Protein AF-0000000066366195 (afdb_homodimer)

Structure (mmCIF, N/CA/C/O backbone):
data_AF-0000000066366195-model_v1
#
loop_
_entity.id
_entity.type
_entity.pdbx_description
1 polymer 'Chloride channel protein 2c isoform X1'
#
loop_
_atom_site.group_PDB
_atom_site.id
_atom_site.type_symbol
_atom_site.label_atom_id
_atom_site.label_alt_id
_atom_site.label_comp_id
_atom_site.label_asym_id
_atom_site.label_entity_id
_atom_site.label_seq_id
_atom_site.pdbx_PDB_ins_code
_atom_site.Cartn_x
_atom_site.Cartn_y
_atom_site.Cartn_z
_atom_site.occupancy
_atom_site.B_iso_or_equiv
_atom_site.auth_seq_id
_atom_site.auth_comp_id
_atom_site.auth_asym_id
_atom_site.auth_atom_id
_atom_site.pdbx_PDB_model_num
ATOM 1 N N . MET A 1 1 ? -2.529 2.123 -19.578 1 79.44 1 MET A N 1
ATOM 2 C CA . MET A 1 1 ? -3.822 1.673 -20.094 1 79.44 1 MET A CA 1
ATOM 3 C C . MET A 1 1 ? -3.643 0.601 -21.156 1 79.44 1 MET A C 1
ATOM 5 O O . MET A 1 1 ? -4.281 -0.451 -21.109 1 79.44 1 MET A O 1
ATOM 9 N N . ILE A 1 2 ? -2.674 0.784 -21.953 1 84.19 2 ILE A N 1
ATOM 10 C CA . ILE A 1 2 ? -2.443 -0.18 -23.016 1 84.19 2 ILE A CA 1
ATOM 11 C C . ILE A 1 2 ? -1.951 -1.5 -22.422 1 84.19 2 ILE A C 1
ATOM 13 O O . ILE A 1 2 ? -2.4 -2.574 -22.828 1 84.19 2 ILE A O 1
ATOM 17 N N . LEU A 1 3 ? -1.118 -1.357 -21.422 1 89.5 3 LEU A N 1
ATOM 18 C CA . LEU A 1 3 ? -0.617 -2.559 -20.766 1 89.5 3 LEU A CA 1
ATOM 19 C C . LEU A 1 3 ? -1.754 -3.336 -20.125 1 89.5 3 LEU A C 1
ATOM 21 O O . LEU A 1 3 ? -1.803 -4.566 -20.203 1 89.5 3 LEU A O 1
ATOM 25 N N . GLY A 1 4 ? -2.688 -2.594 -19.5 1 87.88 4 GLY A N 1
ATOM 26 C CA . GLY A 1 4 ? -3.84 -3.236 -18.891 1 87.88 4 GLY A CA 1
ATOM 27 C C . GLY A 1 4 ? -4.73 -3.943 -19.891 1 87.88 4 GLY A C 1
ATOM 28 O O . GLY A 1 4 ? -5.238 -5.031 -19.625 1 87.88 4 GLY A O 1
ATOM 29 N N . PHE A 1 5 ? -4.844 -3.393 -21.016 1 87.69 5 PHE A N 1
ATOM 30 C CA . PHE A 1 5 ? -5.664 -3.99 -22.062 1 87.69 5 PHE A CA 1
ATOM 31 C C . PHE A 1 5 ? -5.012 -5.258 -22.609 1 87.69 5 PHE A C 1
ATOM 33 O O . PHE A 1 5 ? -5.68 -6.277 -22.781 1 87.69 5 PHE A O 1
ATOM 40 N N . ILE A 1 6 ? -3.787 -5.215 -22.812 1 92 6 ILE A N 1
ATOM 41 C CA . ILE A 1 6 ? -3.061 -6.348 -23.375 1 92 6 ILE A CA 1
ATOM 42 C C . ILE A 1 6 ? -3.084 -7.516 -22.406 1 92 6 ILE A C 1
ATOM 44 O O . ILE A 1 6 ? -3.426 -8.641 -22.781 1 92 6 ILE A O 1
ATOM 48 N N . LEU A 1 7 ? -2.789 -7.219 -21.188 1 93.31 7 LEU A N 1
ATOM 49 C CA . LEU A 1 7 ? -2.703 -8.289 -20.203 1 93.31 7 LEU A CA 1
ATOM 50 C C . LEU A 1 7 ? -4.09 -8.836 -19.875 1 93.31 7 LEU A C 1
ATOM 52 O O . LEU A 1 7 ? -4.246 -10.039 -19.641 1 93.31 7 LEU A O 1
ATOM 56 N N . GLY A 1 8 ? -5.09 -7.895 -19.875 1 89.44 8 GLY A N 1
ATOM 57 C CA . GLY A 1 8 ? -6.453 -8.367 -19.688 1 89.44 8 GLY A CA 1
ATOM 58 C C . GLY A 1 8 ? -6.918 -9.305 -20.781 1 89.44 8 GLY A C 1
ATOM 59 O O . GLY A 1 8 ? -7.566 -10.32 -20.5 1 89.44 8 GLY A O 1
ATOM 60 N N . THR A 1 9 ? -6.5 -9.094 -21.969 1 90.88 9 THR A N 1
ATOM 61 C CA . THR A 1 9 ? -6.883 -9.922 -23.109 1 90.88 9 THR A CA 1
ATOM 62 C C . THR A 1 9 ? -6.121 -11.25 -23.094 1 90.88 9 THR A C 1
ATOM 64 O O . THR A 1 9 ? -6.695 -12.305 -23.359 1 90.88 9 THR A O 1
ATOM 67 N N . ILE A 1 10 ? -4.867 -11.18 -22.75 1 93.25 10 ILE A N 1
ATOM 68 C CA . ILE A 1 10 ? -4.066 -12.398 -22.688 1 93.25 10 ILE A CA 1
ATOM 69 C C . ILE A 1 10 ? -4.605 -13.32 -21.594 1 93.25 10 ILE A C 1
ATOM 71 O O . ILE A 1 10 ? -4.738 -14.531 -21.797 1 93.25 10 ILE A O 1
ATOM 75 N N . SER A 1 11 ? -4.848 -12.695 -20.484 1 92 11 SER A N 1
ATOM 76 C CA . SER A 1 11 ? -5.371 -13.492 -19.391 1 92 11 SER A CA 1
ATOM 77 C C . SER A 1 11 ? -6.707 -14.125 -19.75 1 92 11 SER A C 1
ATOM 79 O O . SER A 1 11 ? -6.949 -15.297 -19.438 1 92 11 SER A O 1
ATOM 81 N N . PHE A 1 12 ? -7.574 -13.438 -20.422 1 89.38 12 PHE A N 1
ATOM 82 C CA . PHE A 1 12 ? -8.891 -13.938 -20.797 1 89.38 12 PHE A CA 1
ATOM 83 C C . PHE A 1 12 ? -8.766 -15.055 -21.828 1 89.38 12 PHE A C 1
ATOM 85 O O . PHE A 1 12 ? -9.445 -16.078 -21.734 1 89.38 12 PHE A O 1
ATOM 92 N N . LEU A 1 13 ? -7.914 -14.867 -22.797 1 90.75 13 LEU A N 1
ATOM 93 C CA . LEU A 1 13 ? -7.707 -15.883 -23.812 1 90.75 13 LEU A CA 1
ATOM 94 C C . LEU A 1 13 ? -7.141 -17.156 -23.203 1 90.75 13 LEU A C 1
ATOM 96 O O . LEU A 1 13 ? -7.527 -18.266 -23.594 1 90.75 13 LEU A O 1
ATOM 100 N N . MET A 1 14 ? -6.219 -17 -22.328 1 93.25 14 MET A N 1
ATOM 101 C CA . MET A 1 14 ? -5.66 -18.172 -21.656 1 93.25 14 MET A CA 1
ATOM 102 C C . MET A 1 14 ? -6.738 -18.922 -20.891 1 93.25 14 MET A C 1
ATOM 104 O O . MET A 1 14 ? -6.781 -20.156 -20.906 1 93.25 14 MET A O 1
ATOM 108 N N . ASP A 1 15 ? -7.625 -18.203 -20.234 1 89.62 15 ASP A N 1
ATOM 109 C CA . ASP A 1 15 ? -8.695 -18.828 -19.469 1 89.62 15 ASP A CA 1
ATOM 110 C C . ASP A 1 15 ? -9.648 -19.594 -20.375 1 89.62 15 ASP A C 1
ATOM 112 O O . ASP A 1 15 ? -10.156 -20.656 -20 1 89.62 15 ASP A O 1
ATOM 116 N N . ILE A 1 16 ? -9.914 -19.109 -21.547 1 89.56 16 ILE A N 1
ATOM 117 C CA . ILE A 1 16 ? -10.781 -19.781 -22.5 1 89.56 16 ILE A CA 1
ATOM 118 C C . ILE A 1 16 ? -10.148 -21.109 -22.938 1 89.56 16 ILE A C 1
ATOM 120 O O . ILE A 1 16 ? -10.82 -22.141 -22.984 1 89.56 16 ILE A O 1
ATOM 124 N N . PHE A 1 17 ? -8.906 -21.062 -23.188 1 93.44 17 PHE A N 1
ATOM 125 C CA . PHE A 1 17 ? -8.227 -22.266 -23.641 1 93.44 17 PHE A CA 1
ATOM 126 C C . PHE A 1 17 ? -8.133 -23.281 -22.516 1 93.44 17 PHE A C 1
ATOM 128 O O . PHE A 1 17 ? -8.25 -24.484 -22.734 1 93.44 17 PHE A O 1
ATOM 135 N N . VAL A 1 18 ? -7.867 -22.812 -21.344 1 93.62 18 VAL A N 1
ATOM 136 C CA . VAL A 1 18 ? -7.801 -23.719 -20.203 1 93.62 18 VAL A CA 1
ATOM 137 C C . VAL A 1 18 ? -9.156 -24.375 -19.984 1 93.62 18 VAL A C 1
ATOM 139 O O . VAL A 1 18 ? -9.227 -25.578 -19.734 1 93.62 18 VAL A O 1
ATOM 142 N N . ASP A 1 19 ? -10.227 -23.609 -20.125 1 89.88 19 ASP A N 1
ATOM 143 C CA . ASP A 1 19 ? -11.57 -24.172 -19.984 1 89.88 19 ASP A CA 1
ATOM 144 C C . ASP A 1 19 ? -11.867 -25.188 -21.078 1 89.88 19 ASP A C 1
ATOM 146 O O . ASP A 1 19 ? -12.5 -26.219 -20.828 1 89.88 19 ASP A O 1
ATOM 150 N N . LEU A 1 20 ? -11.406 -24.922 -22.25 1 93.19 20 LEU A N 1
ATOM 151 C CA . LEU A 1 20 ? -11.594 -25.844 -23.359 1 93.19 20 LEU A CA 1
ATOM 152 C C . LEU A 1 20 ? -10.836 -27.141 -23.109 1 93.19 20 LEU A C 1
ATOM 154 O O . LEU A 1 20 ? -11.344 -28.234 -23.406 1 93.19 20 LEU A O 1
ATOM 158 N N . PHE A 1 21 ? -9.641 -27.016 -22.578 1 94.81 21 PHE A N 1
ATOM 159 C CA . PHE A 1 21 ? -8.836 -28.188 -22.281 1 94.81 21 PHE A CA 1
ATOM 160 C C . PHE A 1 21 ? -9.469 -29.016 -21.172 1 94.81 21 PHE A C 1
ATOM 162 O O . PHE A 1 21 ? -9.484 -30.234 -21.219 1 94.81 21 PHE A O 1
ATOM 169 N N . THR A 1 22 ? -9.938 -28.312 -20.172 1 92.25 22 THR A N 1
ATOM 170 C CA . THR A 1 22 ? -10.555 -29.016 -19.047 1 92.25 22 THR A CA 1
ATOM 171 C C . THR A 1 22 ? -11.859 -29.688 -19.484 1 92.25 22 THR A C 1
ATOM 173 O O . THR A 1 22 ? -12.164 -30.797 -19.062 1 92.25 22 THR A O 1
ATOM 176 N N . ASP A 1 23 ? -12.609 -29.031 -20.312 1 92.62 23 ASP A N 1
ATOM 177 C CA . ASP A 1 23 ? -13.852 -29.594 -20.828 1 92.62 23 ASP A CA 1
ATOM 178 C C . ASP A 1 23 ? -13.57 -30.797 -21.734 1 92.62 23 ASP A C 1
ATOM 180 O O . ASP A 1 23 ? -14.32 -31.766 -21.734 1 92.62 23 ASP A O 1
ATOM 184 N N . ALA A 1 24 ? -12.562 -30.656 -22.5 1 94.12 24 ALA A N 1
ATOM 185 C CA . ALA A 1 24 ? -12.18 -31.781 -23.359 1 94.12 24 ALA A CA 1
ATOM 186 C C . ALA A 1 24 ? -11.766 -33 -22.531 1 94.12 24 ALA A C 1
ATOM 188 O O . ALA A 1 24 ? -12.094 -34.125 -22.875 1 94.12 24 ALA A O 1
ATOM 189 N N . HIS A 1 25 ? -11.039 -32.719 -21.5 1 93.81 25 HIS A N 1
ATOM 190 C CA . HIS A 1 25 ? -10.641 -33.812 -20.594 1 93.81 25 HIS A CA 1
ATOM 191 C C . HIS A 1 25 ? -11.859 -34.531 -20.031 1 93.81 25 HIS A C 1
ATOM 193 O O . HIS A 1 25 ? -11.898 -35.781 -20.016 1 93.81 25 HIS A O 1
ATOM 199 N N . ARG A 1 26 ? -12.867 -33.781 -19.594 1 91.31 26 ARG A N 1
ATOM 200 C CA . ARG A 1 26 ? -14.078 -34.344 -19.016 1 91.31 26 ARG A CA 1
ATOM 201 C C . ARG A 1 26 ? -14.922 -35.031 -20.078 1 91.31 26 ARG A C 1
ATOM 203 O O . ARG A 1 26 ? -15.508 -36.094 -19.812 1 91.31 26 ARG A O 1
ATOM 210 N N . TRP A 1 27 ? -14.906 -34.5 -21.25 1 92.5 27 TRP A N 1
ATOM 211 C CA . TRP A 1 27 ? -15.664 -35.094 -22.344 1 92.5 27 TRP A CA 1
ATOM 212 C C . TRP A 1 27 ? -15.102 -36.469 -22.703 1 92.5 27 TRP A C 1
ATOM 214 O O . TRP A 1 27 ? -15.852 -37.406 -22.875 1 92.5 27 TRP A O 1
ATOM 224 N N . ILE A 1 28 ? -13.797 -36.562 -22.812 1 93.12 28 ILE A N 1
ATOM 225 C CA . ILE A 1 28 ? -13.156 -37.844 -23.172 1 93.12 28 ILE A CA 1
ATOM 226 C C . ILE A 1 28 ? -13.336 -38.844 -22.031 1 93.12 28 ILE A C 1
ATOM 228 O O . ILE A 1 28 ? -13.586 -40.031 -22.266 1 93.12 28 ILE A O 1
ATOM 232 N N . TYR A 1 29 ? -13.219 -38.312 -20.797 1 91.44 29 TYR A N 1
ATOM 233 C CA . TYR A 1 29 ? -13.359 -39.156 -19.625 1 91.44 29 TYR A CA 1
ATOM 234 C C . TYR A 1 29 ? -14.75 -39.781 -19.547 1 91.44 29 TYR A C 1
ATOM 236 O O . TYR A 1 29 ? -14.898 -40.969 -19.266 1 91.44 29 TYR A O 1
ATOM 244 N N . TYR A 1 30 ? -15.805 -39 -19.75 1 90.44 30 TYR A N 1
ATOM 245 C CA . TYR A 1 30 ? -17.172 -39.469 -19.625 1 90.44 30 TYR A CA 1
ATOM 246 C C . TYR A 1 30 ? -17.578 -40.312 -20.844 1 90.44 30 TYR A C 1
ATOM 248 O O . TYR A 1 30 ? -18.438 -41.188 -20.734 1 90.44 30 TYR A O 1
ATOM 256 N N . SER A 1 31 ? -16.922 -40.062 -22 1 91.38 31 SER A N 1
ATOM 257 C CA . SER A 1 31 ? -17.234 -40.812 -23.203 1 91.38 31 SER A CA 1
ATOM 258 C C . SER A 1 31 ? -16.781 -42.25 -23.078 1 91.38 31 SER A C 1
ATOM 260 O O . SER A 1 31 ? -17.328 -43.156 -23.734 1 91.38 31 SER A O 1
ATOM 262 N N . VAL A 1 32 ? -15.773 -42.438 -22.25 1 90 32 VAL A N 1
ATOM 263 C CA . VAL A 1 32 ? -15.227 -43.812 -22.125 1 90 32 VAL A CA 1
ATOM 264 C C . VAL A 1 32 ? -15.727 -44.438 -20.812 1 90 32 VAL A C 1
ATOM 266 O O . VAL A 1 32 ? -15.336 -45.562 -20.484 1 90 32 VAL A O 1
ATOM 269 N N . ALA A 1 33 ? -16.547 -43.75 -20.125 1 83.62 33 ALA A N 1
ATOM 270 C CA . ALA A 1 33 ? -17.016 -44.219 -18.828 1 83.62 33 ALA A CA 1
ATOM 271 C C . ALA A 1 33 ? -17.766 -45.531 -18.953 1 83.62 33 ALA A C 1
ATOM 273 O O . ALA A 1 33 ? -17.766 -46.344 -18.031 1 83.62 33 ALA A O 1
ATOM 274 N N . ASP A 1 34 ? -18.422 -45.812 -20.094 1 83.44 34 ASP A N 1
ATOM 275 C CA . ASP A 1 34 ? -19.266 -46.969 -20.281 1 83.44 34 ASP A CA 1
ATOM 276 C C . ASP A 1 34 ? -18.422 -48.219 -20.578 1 83.44 34 ASP A C 1
ATOM 278 O O . ASP A 1 34 ? -18.891 -49.344 -20.453 1 83.44 34 ASP A O 1
ATOM 282 N N . TYR A 1 35 ? -17.266 -48.062 -20.891 1 84.88 35 TYR A N 1
ATOM 283 C CA . TYR A 1 35 ? -16.469 -49.219 -21.266 1 84.88 35 TYR A CA 1
ATOM 284 C C . TYR A 1 35 ? -15.906 -49.906 -20.031 1 84.88 35 TYR A C 1
ATOM 286 O O . TYR A 1 35 ? -16.5 -50.875 -19.531 1 84.88 35 TYR A O 1
ATOM 294 N N . HIS A 1 36 ? -14.672 -49.625 -19.562 1 87.81 36 HIS A N 1
ATOM 295 C CA . HIS A 1 36 ? -14.008 -50.219 -18.406 1 87.81 36 HIS A CA 1
ATOM 296 C C . HIS A 1 36 ? -13.289 -49.156 -17.578 1 87.81 36 HIS A C 1
ATOM 298 O O . HIS A 1 36 ? -12.852 -48.156 -18.125 1 87.81 36 HIS A O 1
ATOM 304 N N . VAL A 1 37 ? -13.203 -49.375 -16.328 1 89.88 37 VAL A N 1
ATOM 305 C CA . VAL A 1 37 ? -12.594 -48.469 -15.352 1 89.88 37 VAL A CA 1
ATOM 306 C C . VAL A 1 37 ? -11.109 -48.312 -15.672 1 89.88 37 VAL A C 1
ATOM 308 O O . VAL A 1 37 ? -10.547 -47.219 -15.461 1 89.88 37 VAL A O 1
ATOM 311 N N . VAL A 1 38 ? -10.5 -49.281 -16.25 1 91.81 38 VAL A N 1
ATOM 312 C CA . VAL A 1 38 ? -9.078 -49.25 -16.562 1 91.81 38 VAL A CA 1
ATOM 313 C C . VAL A 1 38 ? -8.836 -48.281 -17.719 1 91.81 38 VAL A C 1
ATOM 315 O O . VAL A 1 38 ? -7.84 -47.562 -17.734 1 91.81 38 VAL A O 1
ATOM 318 N N . VAL A 1 39 ? -9.734 -48.281 -18.719 1 92.56 39 VAL A N 1
ATOM 319 C CA . VAL A 1 39 ? -9.609 -47.375 -19.844 1 92.56 39 VAL A CA 1
ATOM 320 C C . VAL A 1 39 ? -9.82 -45.938 -19.359 1 92.56 39 VAL A C 1
ATOM 322 O O . VAL A 1 39 ? -9.156 -45 -19.844 1 92.56 39 VAL A O 1
ATOM 325 N N . GLN A 1 40 ? -10.719 -45.875 -18.422 1 93.06 40 GLN A N 1
ATOM 326 C CA . GLN A 1 40 ? -10.961 -44.562 -17.828 1 93.06 40 GLN A CA 1
ATOM 327 C C . GLN A 1 40 ? -9.719 -44.062 -17.109 1 93.06 40 GLN A C 1
ATOM 329 O O . GLN A 1 40 ? -9.406 -42.875 -17.156 1 93.06 40 GLN A O 1
ATOM 334 N N . TYR A 1 41 ? -9.086 -44.906 -16.469 1 94.56 41 TYR A N 1
ATOM 335 C CA . TYR A 1 41 ? -7.859 -44.594 -15.758 1 94.56 41 TYR A CA 1
ATOM 336 C C . TYR A 1 41 ? -6.758 -44.156 -16.719 1 94.56 41 TYR A C 1
ATOM 338 O O . TYR A 1 41 ? -6.074 -43.156 -16.516 1 94.56 41 TYR A O 1
ATOM 346 N N . LEU A 1 42 ? -6.633 -44.875 -17.828 1 94.56 42 LEU A N 1
ATOM 347 C CA . LEU A 1 42 ? -5.59 -44.594 -18.797 1 94.56 42 LEU A CA 1
ATOM 348 C C . LEU A 1 42 ? -5.828 -43.25 -19.484 1 94.56 42 LEU A C 1
ATOM 350 O O . LEU A 1 42 ? -4.875 -42.5 -19.766 1 94.56 42 LEU A O 1
ATOM 354 N N . VAL A 1 43 ? -7.043 -42.938 -19.734 1 94.25 43 VAL A N 1
ATOM 355 C CA . VAL A 1 43 ? -7.367 -41.688 -20.375 1 94.25 43 VAL A CA 1
ATOM 356 C C . VAL A 1 43 ? -7.098 -40.531 -19.406 1 94.25 43 VAL A C 1
ATOM 358 O O . VAL A 1 43 ? -6.543 -39.5 -19.797 1 94.25 43 VAL A O 1
ATOM 361 N N . TRP A 1 44 ? -7.512 -40.75 -18.141 1 94.5 44 TRP A N 1
ATOM 362 C CA . TRP A 1 44 ? -7.32 -39.719 -17.109 1 94.5 44 TRP A CA 1
ATOM 363 C C . TRP A 1 44 ? -5.84 -39.406 -16.938 1 94.5 44 TRP A C 1
ATOM 365 O O . TRP A 1 44 ? -5.457 -38.219 -16.906 1 94.5 44 TRP A O 1
ATOM 375 N N . VAL A 1 45 ? -4.996 -40.344 -16.938 1 96 45 VAL A N 1
ATOM 376 C CA . VAL A 1 45 ? -3.574 -40.188 -16.641 1 96 45 VAL A CA 1
ATOM 377 C C . VAL A 1 45 ? -2.826 -39.75 -17.906 1 96 45 VAL A C 1
ATOM 379 O O . VAL A 1 45 ? -1.953 -38.875 -17.859 1 96 45 VAL A O 1
ATOM 382 N N . SER A 1 46 ? -3.201 -40.344 -19.031 1 96.06 46 SER A N 1
ATOM 383 C CA . SER A 1 46 ? -2.49 -40.031 -20.266 1 96.06 46 SER A CA 1
ATOM 384 C C . SER A 1 46 ? -2.738 -38.594 -20.719 1 96.06 46 SER A C 1
ATOM 386 O O . SER A 1 46 ? -1.841 -37.938 -21.25 1 96.06 46 SER A O 1
ATOM 388 N N . TYR A 1 47 ? -3.934 -38.156 -20.562 1 95.94 47 TYR A N 1
ATOM 389 C CA . TYR A 1 47 ? -4.266 -36.781 -20.953 1 95.94 47 TYR A CA 1
ATOM 390 C C . TYR A 1 47 ? -3.391 -35.781 -20.219 1 95.94 47 TYR A C 1
ATOM 392 O O . TYR A 1 47 ? -2.785 -34.906 -20.828 1 95.94 47 TYR A O 1
ATOM 400 N N . SER A 1 48 ? -3.328 -35.875 -18.906 1 95.56 48 SER A N 1
ATOM 401 C CA . SER A 1 48 ? -2.523 -34.969 -18.078 1 95.56 48 SER A CA 1
ATOM 402 C C . SER A 1 48 ? -1.039 -35.094 -18.406 1 95.56 48 SER A C 1
ATOM 404 O O . SER A 1 48 ? -0.314 -34.125 -18.453 1 95.56 48 SER A O 1
ATOM 406 N N . MET A 1 49 ? -0.625 -36.344 -18.672 1 96.06 49 MET A N 1
ATOM 407 C CA . MET A 1 49 ? 0.782 -36.594 -18.953 1 96.06 49 MET A CA 1
ATOM 408 C C . MET A 1 49 ? 1.192 -35.969 -20.281 1 96.06 49 MET A C 1
ATOM 410 O O . MET A 1 49 ? 2.264 -35.375 -20.375 1 96.06 49 MET A O 1
ATOM 414 N N . ILE A 1 50 ? 0.371 -36.031 -21.297 1 96.19 50 ILE A N 1
ATOM 415 C CA . ILE A 1 50 ? 0.681 -35.5 -22.625 1 96.19 50 ILE A CA 1
ATOM 416 C C . ILE A 1 50 ? 0.773 -34 -22.562 1 96.19 50 ILE A C 1
ATOM 418 O O . ILE A 1 50 ? 1.708 -33.406 -23.094 1 96.19 50 ILE A O 1
ATOM 422 N N . LEU A 1 51 ? -0.163 -33.406 -21.906 1 96.62 51 LEU A N 1
ATOM 423 C CA . LEU A 1 51 ? -0.157 -31.938 -21.797 1 96.62 51 LEU A CA 1
ATOM 424 C C . LEU A 1 51 ? 1.043 -31.469 -20.984 1 96.62 51 LEU A C 1
ATOM 426 O O . LEU A 1 51 ? 1.663 -30.453 -21.344 1 96.62 51 LEU A O 1
ATOM 430 N N . MET A 1 52 ? 1.4 -32.156 -19.953 1 95.5 52 MET A N 1
ATOM 431 C CA . MET A 1 52 ? 2.523 -31.766 -19.094 1 95.5 52 MET A CA 1
ATOM 432 C C . MET A 1 52 ? 3.848 -31.938 -19.844 1 95.5 52 MET A C 1
ATOM 434 O O . MET A 1 52 ? 4.746 -31.109 -19.719 1 95.5 52 MET A O 1
ATOM 438 N N . CYS A 1 53 ? 3.979 -33 -20.578 1 93.81 53 CYS A N 1
ATOM 439 C CA . CYS A 1 53 ? 5.195 -33.25 -21.344 1 93.81 53 CYS A CA 1
ATOM 440 C C . CYS A 1 53 ? 5.34 -32.188 -22.453 1 93.81 53 CYS A C 1
ATOM 442 O O . CYS A 1 53 ? 6.449 -31.75 -22.75 1 93.81 53 CYS A O 1
ATOM 444 N N . PHE A 1 54 ? 4.262 -31.891 -23.031 1 95.62 54 PHE A N 1
ATOM 445 C CA . PHE A 1 54 ? 4.297 -30.844 -24.047 1 95.62 54 PHE A CA 1
ATOM 446 C C . PHE A 1 54 ? 4.727 -29.516 -23.438 1 95.62 54 PHE A C 1
ATOM 448 O O . PHE A 1 54 ? 5.551 -28.797 -24.016 1 95.62 54 PHE A O 1
ATOM 455 N N . ALA A 1 55 ? 4.133 -29.172 -22.328 1 95.88 55 ALA A N 1
ATOM 456 C CA . ALA A 1 55 ? 4.461 -27.906 -21.672 1 95.88 55 ALA A CA 1
ATOM 457 C C . ALA A 1 55 ? 5.934 -27.859 -21.266 1 95.88 55 ALA A C 1
ATOM 459 O O . ALA A 1 55 ? 6.613 -26.859 -21.5 1 95.88 55 ALA A O 1
ATOM 460 N N . ALA A 1 56 ? 6.422 -28.922 -20.672 1 94 56 ALA A N 1
ATOM 461 C CA . ALA A 1 56 ? 7.82 -29 -20.25 1 94 56 ALA A CA 1
ATOM 462 C C . ALA A 1 56 ? 8.75 -28.922 -21.469 1 94 56 ALA A C 1
ATOM 464 O O . ALA A 1 56 ? 9.773 -28.234 -21.422 1 94 56 ALA A O 1
ATOM 465 N N . GLY A 1 57 ? 8.422 -29.641 -22.5 1 91.56 57 GLY A N 1
ATOM 466 C CA . GLY A 1 57 ? 9.227 -29.625 -23.719 1 91.56 57 GLY A CA 1
ATOM 467 C C . GLY A 1 57 ? 9.242 -28.266 -24.406 1 91.56 57 GLY A C 1
ATOM 468 O O . GLY A 1 57 ? 10.305 -27.797 -24.812 1 91.56 57 GLY A O 1
ATOM 469 N N . PHE A 1 58 ? 8.117 -27.672 -24.484 1 94.44 58 PHE A N 1
ATOM 470 C CA . PHE A 1 58 ? 8.016 -26.375 -25.156 1 94.44 58 PHE A CA 1
ATOM 471 C C . PHE A 1 58 ? 8.789 -25.312 -24.391 1 94.44 58 PHE A C 1
ATOM 473 O O . PHE A 1 58 ? 9.477 -24.484 -25 1 94.44 58 PHE A O 1
ATOM 480 N N . ALA A 1 59 ? 8.633 -25.25 -23.094 1 93.44 59 ALA A N 1
ATOM 481 C CA . ALA A 1 59 ? 9.305 -24.266 -22.266 1 93.44 59 ALA A CA 1
ATOM 482 C C . ALA A 1 59 ? 10.82 -24.422 -22.328 1 93.44 59 ALA A C 1
ATOM 484 O O . ALA A 1 59 ? 11.555 -23.438 -22.422 1 93.44 59 ALA A O 1
ATOM 485 N N . ASN A 1 60 ? 11.297 -25.656 -22.344 1 88.75 60 ASN A N 1
ATOM 486 C CA . ASN A 1 60 ? 12.742 -25.891 -22.297 1 88.75 60 ASN A CA 1
ATOM 487 C C . ASN A 1 60 ? 13.375 -25.766 -23.688 1 88.75 60 ASN A C 1
ATOM 489 O O . ASN A 1 60 ? 14.562 -25.453 -23.797 1 88.75 60 ASN A O 1
ATOM 493 N N . ILE A 1 61 ? 12.617 -25.938 -24.75 1 89.06 61 ILE A N 1
ATOM 494 C CA . ILE A 1 61 ? 13.156 -25.875 -26.109 1 89.06 61 ILE A CA 1
ATOM 495 C C . ILE A 1 61 ? 13.117 -24.422 -26.609 1 89.06 61 ILE A C 1
ATOM 497 O O . ILE A 1 61 ? 14.086 -23.953 -27.203 1 89.06 61 ILE A O 1
ATOM 501 N N . VAL A 1 62 ? 12.039 -23.781 -26.359 1 91.56 62 VAL A N 1
ATOM 502 C CA . VAL A 1 62 ? 11.875 -22.438 -26.906 1 91.56 62 VAL A CA 1
ATOM 503 C C . VAL A 1 62 ? 12.641 -21.422 -26.062 1 91.56 62 VAL A C 1
ATOM 505 O O . VAL A 1 62 ? 13.414 -20.625 -26.578 1 91.56 62 VAL A O 1
ATOM 508 N N . SER A 1 63 ? 12.32 -21.391 -24.703 1 92.12 63 SER A N 1
ATOM 509 C CA . SER A 1 63 ? 13.023 -20.5 -23.797 1 92.12 63 SER A CA 1
ATOM 510 C C . SER A 1 63 ? 13.023 -21.062 -22.375 1 92.12 63 SER A C 1
ATOM 512 O O . SER A 1 63 ? 12.039 -20.922 -21.641 1 92.12 63 SER A O 1
ATOM 514 N N . PRO A 1 64 ? 14.117 -21.547 -21.969 1 89.19 64 PRO A N 1
ATOM 515 C CA . PRO A 1 64 ? 14.195 -22.125 -20.625 1 89.19 64 PRO A CA 1
ATOM 516 C C . PRO A 1 64 ? 14 -21.078 -19.531 1 89.19 64 PRO A C 1
ATOM 518 O O . PRO A 1 64 ? 13.711 -21.422 -18.375 1 89.19 64 PRO A O 1
ATOM 521 N N . GLN A 1 65 ? 14.016 -19.797 -19.906 1 89.62 65 GLN A N 1
ATOM 522 C CA . GLN A 1 65 ? 13.812 -18.719 -18.938 1 89.62 65 GLN A CA 1
ATOM 523 C C . GLN A 1 65 ? 12.352 -18.609 -18.531 1 89.62 65 GLN A C 1
ATOM 525 O O . GLN A 1 65 ? 12.016 -17.922 -17.562 1 89.62 65 GLN A O 1
ATOM 530 N N . ALA A 1 66 ? 11.555 -19.328 -19.234 1 92.94 66 ALA A N 1
ATOM 531 C CA . ALA A 1 66 ? 10.125 -19.297 -18.953 1 92.94 66 ALA A CA 1
ATOM 532 C C . ALA A 1 66 ? 9.773 -20.219 -17.797 1 92.94 66 ALA A C 1
ATOM 534 O O . ALA A 1 66 ? 8.672 -20.141 -17.234 1 92.94 66 ALA A O 1
ATOM 535 N N . VAL A 1 67 ? 10.766 -21.047 -17.406 1 91.94 67 VAL A N 1
ATOM 536 C CA . VAL A 1 67 ? 10.516 -22.031 -16.359 1 91.94 67 VAL A CA 1
ATOM 537 C C . VAL A 1 67 ? 10.398 -21.344 -15 1 91.94 67 VAL A C 1
ATOM 539 O O . VAL A 1 67 ? 11.156 -20.422 -14.703 1 91.94 67 VAL A O 1
ATOM 542 N N . GLY A 1 68 ? 9.422 -21.719 -14.18 1 91.56 68 GLY A N 1
ATOM 543 C CA . GLY A 1 68 ? 9.227 -21.156 -12.852 1 91.56 68 GLY A CA 1
ATOM 544 C C . GLY A 1 68 ? 8.203 -20.047 -12.82 1 91.56 68 GLY A C 1
ATOM 545 O O . GLY A 1 68 ? 7.547 -19.766 -13.828 1 91.56 68 GLY A O 1
ATOM 546 N N . SER A 1 69 ? 8.039 -19.438 -11.711 1 92.56 69 SER A N 1
ATOM 547 C CA . SER A 1 69 ? 7.062 -18.375 -11.531 1 92.56 69 SER A CA 1
ATOM 548 C C . SER A 1 69 ? 7.523 -17.078 -12.195 1 92.56 69 SER A C 1
ATOM 550 O O . SER A 1 69 ? 6.719 -16.359 -12.789 1 92.56 69 SER A O 1
ATOM 552 N N . GLY A 1 70 ? 8.781 -16.766 -12.188 1 91.25 70 GLY A N 1
ATOM 553 C CA . GLY A 1 70 ? 9.32 -15.531 -12.75 1 91.25 70 GLY A CA 1
ATOM 554 C C . GLY A 1 70 ? 9.391 -14.398 -11.75 1 91.25 70 GLY A C 1
ATOM 555 O O . GLY A 1 70 ? 10.055 -13.383 -11.992 1 91.25 70 GLY A O 1
ATOM 556 N N . ILE A 1 71 ? 8.719 -14.539 -10.523 1 91.69 71 ILE A N 1
ATOM 557 C CA . ILE A 1 71 ? 8.68 -13.477 -9.523 1 91.69 71 ILE A CA 1
ATOM 558 C C . ILE A 1 71 ? 10.07 -13.281 -8.922 1 91.69 71 ILE A C 1
ATOM 560 O O . ILE A 1 71 ? 10.555 -12.156 -8.812 1 91.69 71 ILE A O 1
ATOM 564 N N . PRO A 1 72 ? 10.781 -14.406 -8.578 1 89.75 72 PRO A N 1
ATOM 565 C CA . PRO A 1 72 ? 12.125 -14.211 -8.023 1 89.75 72 PRO A CA 1
ATOM 566 C C . PRO A 1 72 ? 13.07 -13.523 -9 1 89.75 72 PRO A C 1
ATOM 568 O O . PRO A 1 72 ? 13.906 -12.711 -8.594 1 89.75 72 PRO A O 1
ATOM 571 N N . GLU A 1 73 ? 12.93 -13.836 -10.25 1 86.94 73 GLU A N 1
ATOM 572 C CA . GLU A 1 73 ? 13.766 -13.211 -11.273 1 86.94 73 GLU A CA 1
ATOM 573 C C . GLU A 1 73 ? 13.422 -11.734 -11.438 1 86.94 73 GLU A C 1
ATOM 575 O O . GLU A 1 73 ? 14.312 -10.906 -11.641 1 86.94 73 GLU A O 1
ATOM 580 N N . MET A 1 74 ? 12.133 -11.461 -11.383 1 87 74 MET A N 1
ATOM 581 C CA . MET A 1 74 ? 11.727 -10.062 -11.477 1 87 74 MET A CA 1
ATOM 582 C C . MET A 1 74 ? 12.18 -9.281 -10.25 1 87 74 MET A C 1
ATOM 584 O O . MET A 1 74 ? 12.547 -8.109 -10.352 1 87 74 MET A O 1
ATOM 588 N N . LYS A 1 75 ? 12.07 -9.922 -9.109 1 83.62 75 LYS A N 1
ATOM 589 C CA . LYS A 1 75 ? 12.547 -9.305 -7.875 1 83.62 75 LYS A CA 1
ATOM 590 C C . LYS A 1 75 ? 14.031 -8.961 -7.965 1 83.62 75 LYS A C 1
ATOM 592 O O . LYS A 1 75 ? 14.453 -7.895 -7.52 1 83.62 75 LYS A O 1
ATOM 597 N N . THR A 1 76 ? 14.773 -9.828 -8.602 1 77.5 76 THR A N 1
ATOM 598 C CA . THR A 1 76 ? 16.219 -9.617 -8.766 1 77.5 76 THR A CA 1
ATOM 599 C C . THR A 1 76 ? 16.5 -8.555 -9.82 1 77.5 76 THR A C 1
ATOM 601 O O . THR A 1 76 ? 17.391 -7.734 -9.664 1 77.5 76 THR A O 1
ATOM 604 N N . ALA A 1 77 ? 15.703 -8.625 -10.844 1 76.88 77 ALA A N 1
ATOM 605 C CA . ALA A 1 77 ? 15.883 -7.652 -11.922 1 76.88 77 ALA A CA 1
ATOM 606 C C . ALA A 1 77 ? 15.602 -6.234 -11.43 1 76.88 77 ALA A C 1
ATOM 608 O O . ALA A 1 77 ? 16.281 -5.289 -11.82 1 76.88 77 ALA A O 1
ATOM 609 N N . LEU A 1 78 ? 14.68 -6.055 -10.648 1 74.94 78 LEU A N 1
ATOM 610 C CA . LEU A 1 78 ? 14.273 -4.738 -10.172 1 74.94 78 LEU A CA 1
ATOM 611 C C . LEU A 1 78 ? 15.227 -4.223 -9.109 1 74.94 78 LEU A C 1
ATOM 613 O O . LEU A 1 78 ? 15.273 -3.021 -8.836 1 74.94 78 LEU A O 1
ATOM 617 N N . ARG A 1 79 ? 15.93 -5.191 -8.586 1 68 79 ARG A N 1
ATOM 618 C CA . ARG A 1 79 ? 16.922 -4.789 -7.59 1 68 79 ARG A CA 1
ATOM 619 C C . ARG A 1 79 ? 18.234 -4.426 -8.25 1 68 79 ARG A C 1
ATOM 621 O O . ARG A 1 79 ? 19.234 -4.168 -7.566 1 68 79 ARG A O 1
ATOM 628 N N . GLY A 1 80 ? 18.297 -4.391 -9.539 1 61.75 80 GLY A N 1
ATOM 629 C CA . GLY A 1 80 ? 19.438 -3.783 -10.188 1 61.75 80 GLY A CA 1
ATOM 630 C C . GLY A 1 80 ? 20.156 -4.727 -11.133 1 61.75 80 GLY A C 1
ATOM 631 O O . GLY A 1 80 ? 21.047 -4.312 -11.883 1 61.75 80 GLY A O 1
ATOM 632 N N . VAL A 1 81 ? 19.844 -5.992 -11.047 1 61 81 VAL A N 1
ATOM 633 C CA . VAL A 1 81 ? 20.547 -6.922 -11.914 1 61 81 VAL A CA 1
ATOM 634 C C . VAL A 1 81 ? 19.812 -7.051 -13.242 1 61 81 VAL A C 1
ATOM 636 O O . VAL A 1 81 ? 18.609 -7.359 -13.266 1 61 81 VAL A O 1
ATOM 639 N N . VAL A 1 82 ? 20.469 -6.598 -14.18 1 61.56 82 VAL A N 1
ATOM 640 C CA . VAL A 1 82 ? 19.828 -6.629 -15.492 1 61.56 82 VAL A CA 1
ATOM 641 C C . VAL A 1 82 ? 19.734 -8.07 -15.992 1 61.56 82 VAL A C 1
ATOM 643 O O . VAL A 1 82 ? 20.75 -8.758 -16.109 1 61.56 82 VAL A O 1
ATOM 646 N N . MET A 1 83 ? 18.609 -8.602 -16.047 1 71.25 83 MET A N 1
ATOM 647 C CA . MET A 1 83 ? 18.359 -9.93 -16.625 1 71.25 83 MET A CA 1
ATOM 648 C C . MET A 1 83 ? 17.594 -9.82 -17.922 1 71.25 83 MET A C 1
ATOM 650 O O . MET A 1 83 ? 16.406 -10.18 -17.984 1 71.25 83 MET A O 1
ATOM 654 N N . GLN A 1 84 ? 18.25 -9.555 -18.984 1 72.12 84 GLN A N 1
ATOM 655 C CA . GLN A 1 84 ? 17.578 -9.266 -20.25 1 72.12 84 GLN A CA 1
ATOM 656 C C . GLN A 1 84 ? 17.031 -10.531 -20.891 1 72.12 84 GLN A C 1
ATOM 658 O O . GLN A 1 84 ? 16.047 -10.484 -21.625 1 72.12 84 GLN A O 1
ATOM 663 N N . GLU A 1 85 ? 17.609 -11.648 -20.547 1 78.44 85 GLU A N 1
ATOM 664 C CA . GLU A 1 85 ? 17.172 -12.906 -21.141 1 78.44 85 GLU A CA 1
ATOM 665 C C . GLU A 1 85 ? 15.766 -13.281 -20.672 1 78.44 85 GLU A C 1
ATOM 667 O O . GLU A 1 85 ? 15.055 -14.031 -21.344 1 78.44 85 GLU A O 1
ATOM 672 N N . TYR A 1 86 ? 15.445 -12.664 -19.625 1 86.25 86 TYR A N 1
ATOM 673 C CA . TYR A 1 86 ? 14.141 -12.992 -19.047 1 86.25 86 TYR A CA 1
ATOM 674 C C . TYR A 1 86 ? 13.062 -12.039 -19.562 1 86.25 86 TYR A C 1
ATOM 676 O O . TYR A 1 86 ? 11.883 -12.219 -19.266 1 86.25 86 TYR A O 1
ATOM 684 N N . LEU A 1 87 ? 13.438 -11.086 -20.375 1 88.69 87 LEU A N 1
ATOM 685 C CA . LEU A 1 87 ? 12.484 -10.086 -20.844 1 88.69 87 LEU A CA 1
ATOM 686 C C . LEU A 1 87 ? 12.43 -10.047 -22.359 1 88.69 87 LEU A C 1
ATOM 688 O O . LEU A 1 87 ? 12.328 -8.977 -22.969 1 88.69 87 LEU A O 1
ATOM 692 N N . THR A 1 88 ? 12.414 -11.266 -23 1 90.25 88 THR A N 1
ATOM 693 C CA . THR A 1 88 ? 12.398 -11.367 -24.453 1 90.25 88 THR A CA 1
ATOM 694 C C . THR A 1 88 ? 11.023 -11.828 -24.953 1 90.25 88 THR A C 1
ATOM 696 O O . THR A 1 88 ? 10.219 -12.344 -24.172 1 90.25 88 THR A O 1
ATOM 699 N N . PHE A 1 89 ? 10.781 -11.594 -26.25 1 94.06 89 PHE A N 1
ATOM 700 C CA . PHE A 1 89 ? 9.523 -11.992 -26.875 1 94.06 89 PHE A CA 1
ATOM 701 C C . PHE A 1 89 ? 9.414 -13.516 -26.922 1 94.06 89 PHE A C 1
ATOM 703 O O . PHE A 1 89 ? 8.32 -14.062 -26.766 1 94.06 89 PHE A O 1
ATOM 710 N N . ARG A 1 90 ? 10.492 -14.172 -27.094 1 93.44 90 ARG A N 1
ATOM 711 C CA . ARG A 1 90 ? 10.508 -15.633 -27.109 1 93.44 90 ARG A CA 1
ATOM 712 C C . ARG A 1 90 ? 10.094 -16.203 -25.766 1 93.44 90 ARG A C 1
ATOM 714 O O . ARG A 1 90 ? 9.359 -17.188 -25.703 1 93.44 90 ARG A O 1
ATOM 721 N N . THR A 1 91 ? 10.539 -15.562 -24.781 1 94.94 91 THR A N 1
ATOM 722 C CA . THR A 1 91 ? 10.188 -16 -23.438 1 94.94 91 THR A CA 1
ATOM 723 C C . THR A 1 91 ? 8.703 -15.773 -23.172 1 94.94 91 THR A C 1
ATOM 725 O O . THR A 1 91 ? 8.055 -16.578 -22.5 1 94.94 91 THR A O 1
ATOM 728 N N . LEU A 1 92 ? 8.156 -14.656 -23.703 1 96.5 92 LEU A N 1
ATOM 729 C CA . LEU A 1 92 ? 6.742 -14.359 -23.531 1 96.5 92 LEU A CA 1
ATOM 730 C C . LEU A 1 92 ? 5.883 -15.445 -24.172 1 96.5 92 LEU A C 1
ATOM 732 O O . LEU A 1 92 ? 4.965 -15.969 -23.531 1 96.5 92 LEU A O 1
ATOM 736 N N . VAL A 1 93 ? 6.203 -15.844 -25.375 1 96.19 93 VAL A N 1
ATOM 737 C CA . VAL A 1 93 ? 5.426 -16.844 -26.094 1 96.19 93 VAL A CA 1
ATOM 738 C C . VAL A 1 93 ? 5.57 -18.203 -25.422 1 96.19 93 VAL A C 1
ATOM 740 O O . VAL A 1 93 ? 4.59 -18.938 -25.266 1 96.19 93 VAL A O 1
ATOM 743 N N . SER A 1 94 ? 6.77 -18.5 -25.047 1 96.44 94 SER A N 1
ATOM 744 C CA . SER A 1 94 ? 7.027 -19.781 -24.391 1 96.44 94 SER A CA 1
ATOM 745 C C . SER A 1 94 ? 6.25 -19.891 -23.078 1 96.44 94 SER A C 1
ATOM 747 O O . SER A 1 94 ? 5.641 -20.922 -22.797 1 96.44 94 SER A O 1
ATOM 749 N N . LYS A 1 95 ? 6.215 -18.828 -22.328 1 96.75 95 LYS A N 1
ATOM 750 C CA . LYS A 1 95 ? 5.559 -18.859 -21.031 1 96.75 95 LYS A CA 1
ATOM 751 C C . LYS A 1 95 ? 4.039 -18.906 -21.188 1 96.75 95 LYS A C 1
ATOM 753 O O . LYS A 1 95 ? 3.357 -19.609 -20.438 1 96.75 95 LYS A O 1
ATOM 758 N N . VAL A 1 96 ? 3.445 -18.203 -22.156 1 97.25 96 VAL A N 1
ATOM 759 C CA . VAL A 1 96 ? 2 -18.141 -22.344 1 97.25 96 VAL A CA 1
ATOM 760 C C . VAL A 1 96 ? 1.49 -19.5 -22.828 1 97.25 96 VAL A C 1
ATOM 762 O O . VAL A 1 96 ? 0.522 -20.031 -22.281 1 97.25 96 VAL A O 1
ATOM 765 N N . VAL A 1 97 ? 2.168 -20.109 -23.734 1 97.06 97 VAL A N 1
ATOM 766 C CA . VAL A 1 97 ? 1.725 -21.375 -24.328 1 97.06 97 VAL A CA 1
ATOM 767 C C . VAL A 1 97 ? 1.925 -22.516 -23.344 1 97.06 97 VAL A C 1
ATOM 769 O O . VAL A 1 97 ? 1.02 -23.328 -23.125 1 97.06 97 VAL A O 1
ATOM 772 N N . SER A 1 98 ? 3.045 -22.562 -22.766 1 97.25 98 SER A N 1
ATOM 773 C CA . SER A 1 98 ? 3.33 -23.641 -21.812 1 97.25 98 SER A CA 1
ATOM 774 C C . SER A 1 98 ? 2.426 -23.547 -20.594 1 97.25 98 SER A C 1
ATOM 776 O O . SER A 1 98 ? 1.938 -24.562 -20.094 1 97.25 98 SER A O 1
ATOM 778 N N . LEU A 1 99 ? 2.246 -22.297 -20.125 1 97.12 99 LEU A N 1
ATOM 779 C CA . LEU A 1 99 ? 1.399 -22.109 -18.953 1 97.12 99 LEU A CA 1
ATOM 780 C C . LEU A 1 99 ? -0.031 -22.547 -19.234 1 97.12 99 LEU A C 1
ATOM 782 O O . LEU A 1 99 ? -0.683 -23.141 -18.375 1 97.12 99 LEU A O 1
ATOM 786 N N . THR A 1 100 ? -0.542 -22.281 -20.422 1 96.94 100 THR A N 1
ATOM 787 C CA . THR A 1 100 ? -1.893 -22.688 -20.797 1 96.94 100 T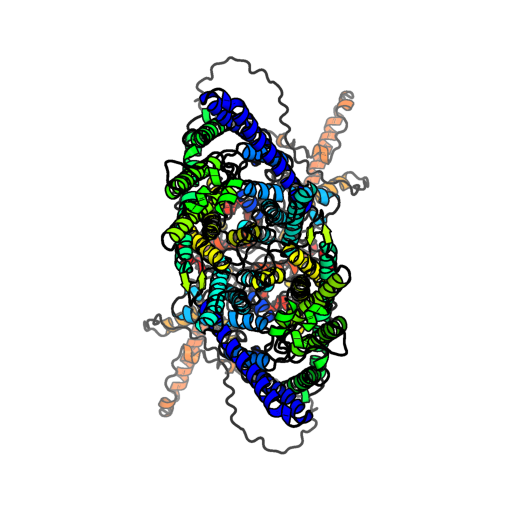HR A CA 1
ATOM 788 C C . THR A 1 100 ? -2.035 -24.203 -20.781 1 96.94 100 THR A C 1
ATOM 790 O O . THR A 1 100 ? -3.037 -24.719 -20.297 1 96.94 100 THR A O 1
ATOM 793 N N . CYS A 1 101 ? -1.026 -24.875 -21.188 1 96.5 101 CYS A N 1
ATOM 794 C CA . CYS A 1 101 ? -1.057 -26.344 -21.219 1 96.5 101 CYS A CA 1
ATOM 795 C C . CYS A 1 101 ? -0.911 -26.906 -19.812 1 96.5 101 CYS A C 1
ATOM 797 O O . CYS A 1 101 ? -1.537 -27.906 -19.469 1 96.5 101 CYS A O 1
ATOM 799 N N . VAL A 1 102 ? -0.109 -26.25 -19.031 1 96.38 102 VAL A N 1
ATOM 800 C CA . VAL A 1 102 ? 0.089 -26.688 -17.656 1 96.38 102 VAL A CA 1
ATOM 801 C C . VAL A 1 102 ? -1.225 -26.578 -16.891 1 96.38 102 VAL A C 1
ATOM 803 O O . VAL A 1 102 ? -1.615 -27.516 -16.172 1 96.38 102 VAL A O 1
ATOM 806 N N . LEU A 1 103 ? -1.889 -25.469 -17.062 1 95.31 103 LEU A N 1
ATOM 807 C CA . LEU A 1 103 ? -3.15 -25.266 -16.359 1 95.31 103 LEU A CA 1
ATOM 808 C C . LEU A 1 103 ? -4.223 -26.219 -16.875 1 95.31 103 LEU A C 1
ATOM 810 O O . LEU A 1 103 ? -5.094 -26.641 -16.109 1 95.31 103 LEU A O 1
ATOM 814 N N . GLY A 1 104 ? -4.16 -26.594 -18.109 1 94.31 104 GLY A N 1
ATOM 815 C CA . GLY A 1 104 ? -5.102 -27.531 -18.688 1 94.31 104 GLY A CA 1
ATOM 816 C C . GLY A 1 104 ? -4.895 -28.953 -18.219 1 94.31 104 GLY A C 1
ATOM 817 O O . GLY A 1 104 ? -5.809 -29.781 -18.266 1 94.31 104 GLY A O 1
ATOM 818 N N . SER A 1 105 ? -3.684 -29.281 -17.766 1 94.06 105 SER A N 1
ATOM 819 C CA . SER A 1 105 ? -3.381 -30.625 -17.281 1 94.06 105 SER A CA 1
ATOM 820 C C . SER A 1 105 ? -3.996 -30.859 -15.898 1 94.06 105 SER A C 1
ATOM 822 O O . SER A 1 105 ? -4.082 -32 -15.438 1 94.06 105 SER A O 1
ATOM 824 N N . GLU A 1 106 ? -4.457 -29.766 -15.133 1 91.69 106 GLU A N 1
ATOM 825 C CA . GLU A 1 106 ? -5.164 -29.781 -13.859 1 91.69 106 GLU A CA 1
ATOM 826 C C . GLU A 1 106 ? -4.234 -30.203 -12.719 1 91.69 106 GLU A C 1
ATOM 828 O O . GLU A 1 106 ? -4.691 -30.719 -11.695 1 91.69 106 GLU A O 1
ATOM 833 N N . LEU A 1 107 ? -2.889 -30.172 -12.992 1 93.25 107 LEU A N 1
ATOM 834 C CA . LEU A 1 107 ? -1.966 -30.297 -11.867 1 93.25 107 LEU A CA 1
ATOM 835 C C . LEU A 1 107 ? -2.131 -29.125 -10.898 1 93.25 107 LEU A C 1
ATOM 837 O O . LEU A 1 107 ? -2.625 -28.062 -11.281 1 93.25 107 LEU A O 1
ATOM 841 N N . PRO A 1 108 ? -1.837 -29.297 -9.617 1 95.25 108 PRO A N 1
ATOM 842 C CA . PRO A 1 108 ? -2.055 -28.234 -8.633 1 95.25 108 PRO A CA 1
ATOM 843 C C . PRO A 1 108 ? -1.031 -27.109 -8.742 1 95.25 108 PRO A C 1
ATOM 845 O O . PRO A 1 108 ? -0.159 -26.969 -7.883 1 95.25 108 PRO A O 1
ATOM 848 N N . VAL A 1 109 ? -1.134 -26.344 -9.781 1 95.06 109 VAL A N 1
ATOM 849 C CA . VAL A 1 109 ? -0.285 -25.188 -10.023 1 95.06 109 VAL A CA 1
ATOM 850 C C . VAL A 1 109 ? -1.15 -23.969 -10.359 1 95.06 109 VAL A C 1
ATOM 852 O O . VAL A 1 109 ? -2.35 -24.109 -10.609 1 95.06 109 VAL A O 1
ATOM 855 N N . GLY A 1 110 ? -0.566 -22.797 -10.227 1 93.25 110 GLY A N 1
ATOM 856 C CA . GLY A 1 110 ? -1.33 -21.578 -10.438 1 93.25 110 GLY A CA 1
ATOM 857 C C . GLY A 1 110 ? -0.802 -20.734 -11.578 1 93.25 110 GLY A C 1
ATOM 858 O O . GLY A 1 110 ? 0.3 -20.969 -12.078 1 93.25 110 GLY A O 1
ATOM 859 N N . LYS A 1 111 ? -1.562 -19.797 -11.992 1 93.44 111 LYS A N 1
ATOM 860 C CA . LYS A 1 111 ? -1.216 -18.953 -13.133 1 93.44 111 LYS A CA 1
ATOM 861 C C . LYS A 1 111 ? -0.671 -17.594 -12.672 1 93.44 111 LYS A C 1
ATOM 863 O O . LYS A 1 111 ? -0.015 -16.891 -13.445 1 93.44 111 LYS A O 1
ATOM 868 N N . GLU A 1 112 ? -0.79 -17.188 -11.438 1 91 112 GLU A N 1
ATOM 869 C CA . GLU A 1 112 ? -0.527 -15.836 -10.961 1 91 112 GLU A CA 1
ATOM 870 C C . GLU A 1 112 ? 0.965 -15.523 -10.992 1 91 112 GLU A C 1
ATOM 872 O O . GLU A 1 112 ? 1.368 -14.438 -11.422 1 91 112 GLU A O 1
ATOM 877 N N . GLY A 1 113 ? 1.746 -16.469 -10.555 1 92.5 113 GLY A N 1
ATOM 878 C CA . GLY A 1 113 ? 3.182 -16.234 -10.562 1 92.5 113 GLY A CA 1
ATOM 879 C C . GLY A 1 113 ? 3.73 -15.961 -11.953 1 92.5 113 GLY A C 1
ATOM 880 O O . GLY A 1 113 ? 4.262 -14.875 -12.211 1 92.5 113 GLY A O 1
ATOM 881 N N . PRO A 1 114 ? 3.518 -16.859 -12.812 1 95.19 114 PRO A N 1
ATOM 882 C CA . PRO A 1 114 ? 3.975 -16.656 -14.195 1 95.19 114 PRO A CA 1
ATOM 883 C C . PRO A 1 114 ? 3.348 -15.422 -14.852 1 95.19 114 PRO A C 1
ATOM 885 O O . PRO A 1 114 ? 3.979 -14.781 -15.688 1 95.19 114 PRO A O 1
ATOM 888 N N . PHE A 1 115 ? 2.191 -15.133 -14.445 1 93.94 115 PHE A N 1
ATOM 889 C CA . PHE A 1 115 ? 1.525 -13.992 -15.07 1 93.94 115 PHE A CA 1
ATOM 890 C C . PHE A 1 115 ? 2.145 -12.68 -14.609 1 93.94 115 PHE A C 1
ATOM 892 O O . PHE A 1 115 ? 2.076 -11.672 -15.32 1 93.94 115 PHE A O 1
ATOM 899 N N . VAL A 1 116 ? 2.674 -12.617 -13.43 1 92.88 116 VAL A N 1
ATOM 900 C CA . VAL A 1 116 ? 3.443 -11.461 -12.984 1 92.88 116 VAL A CA 1
ATOM 901 C C . VAL A 1 116 ? 4.645 -11.25 -13.906 1 92.88 116 VAL A C 1
ATOM 903 O O . VAL A 1 116 ? 4.945 -10.125 -14.305 1 92.88 116 VAL A O 1
ATOM 906 N N . HIS A 1 117 ? 5.23 -12.367 -14.234 1 94 117 HIS A N 1
ATOM 907 C CA . HIS A 1 117 ? 6.352 -12.312 -15.172 1 94 117 HIS A CA 1
ATOM 908 C C . HIS A 1 117 ? 5.891 -11.891 -16.562 1 94 117 HIS A C 1
ATOM 910 O O . HIS A 1 117 ? 6.555 -11.086 -17.219 1 94 117 HIS A O 1
ATOM 916 N N . ILE A 1 118 ? 4.84 -12.43 -17 1 95.94 118 ILE A N 1
ATOM 917 C CA . ILE A 1 118 ? 4.273 -12.07 -18.281 1 95.94 118 ILE A CA 1
ATOM 918 C C . ILE A 1 118 ? 3.951 -10.578 -18.312 1 95.94 118 ILE A C 1
ATOM 920 O O . ILE A 1 118 ? 4.176 -9.898 -19.312 1 95.94 118 ILE A O 1
ATOM 924 N N . GLY A 1 119 ? 3.41 -10.094 -17.188 1 94.56 119 GLY A N 1
ATOM 925 C CA . GLY A 1 119 ? 3.143 -8.664 -17.078 1 94.56 119 GLY A CA 1
ATOM 926 C C . GLY A 1 119 ? 4.387 -7.812 -17.25 1 94.56 119 GLY A C 1
ATOM 927 O O . GLY A 1 119 ? 4.375 -6.82 -17.984 1 94.56 119 GLY A O 1
ATOM 928 N N . SER A 1 120 ? 5.441 -8.203 -16.641 1 92.12 120 SER A N 1
ATOM 929 C CA . SER A 1 120 ? 6.699 -7.469 -16.75 1 92.12 120 SER A CA 1
ATOM 930 C C . SER A 1 120 ? 7.289 -7.59 -18.156 1 92.12 120 SER A C 1
ATOM 932 O O . SER A 1 120 ? 7.879 -6.641 -18.672 1 92.12 120 SER A O 1
ATOM 934 N N . LEU A 1 121 ? 7.109 -8.789 -18.734 1 94.12 121 LEU A N 1
ATOM 935 C CA . LEU A 1 121 ? 7.574 -9.023 -20.094 1 94.12 121 LEU A CA 1
ATOM 936 C C . LEU A 1 121 ? 6.855 -8.109 -21.078 1 94.12 121 LEU A C 1
ATOM 938 O O . LEU A 1 121 ? 7.492 -7.504 -21.953 1 94.12 121 LEU A O 1
ATOM 942 N N . CYS A 1 122 ? 5.625 -8.008 -20.906 1 94.19 122 CYS A N 1
ATOM 943 C CA . CYS A 1 122 ? 4.836 -7.16 -21.797 1 94.19 122 CYS A CA 1
ATOM 944 C C . CYS A 1 122 ? 5.188 -5.691 -21.609 1 94.19 122 CYS A C 1
ATOM 946 O O . CYS A 1 122 ? 5.238 -4.93 -22.578 1 94.19 122 CYS A O 1
ATOM 948 N N . ALA A 1 123 ? 5.348 -5.297 -20.375 1 92.12 123 ALA A N 1
ATOM 949 C CA . ALA A 1 123 ? 5.738 -3.92 -20.094 1 92.12 123 ALA A CA 1
ATOM 950 C C . ALA A 1 123 ? 7.082 -3.588 -20.75 1 92.12 123 ALA A C 1
ATOM 952 O O . ALA A 1 123 ? 7.242 -2.521 -21.344 1 92.12 123 ALA A O 1
ATOM 953 N N . SER A 1 124 ? 8.016 -4.504 -20.641 1 90.12 124 SER A N 1
ATOM 954 C CA . SER A 1 124 ? 9.336 -4.301 -21.219 1 90.12 124 SER A CA 1
ATOM 955 C C . SER A 1 124 ? 9.266 -4.227 -22.75 1 90.12 124 SER A C 1
ATOM 957 O O . SER A 1 124 ? 9.906 -3.375 -23.359 1 90.12 124 SER A O 1
ATOM 959 N N . LEU A 1 125 ? 8.516 -5.098 -23.344 1 91.12 125 LEU A N 1
ATOM 960 C CA . LEU A 1 125 ? 8.367 -5.133 -24.781 1 91.12 125 LEU A CA 1
ATOM 961 C C . LEU A 1 125 ? 7.652 -3.883 -25.281 1 91.12 125 LEU A C 1
ATOM 963 O O . LEU A 1 125 ? 7.98 -3.355 -26.359 1 91.12 125 LEU A O 1
ATOM 967 N N . LEU A 1 126 ? 6.688 -3.467 -24.531 1 89.88 126 LEU A N 1
ATOM 968 C CA . LEU A 1 126 ? 5.977 -2.246 -24.906 1 89.88 126 LEU A CA 1
ATOM 969 C C . LEU A 1 126 ? 6.895 -1.032 -24.812 1 89.88 126 LEU A C 1
ATOM 971 O O . LEU A 1 126 ? 6.812 -0.121 -25.641 1 89.88 126 LEU A O 1
ATOM 975 N N . CYS A 1 127 ? 7.738 -1.042 -23.766 1 86.44 127 CYS A N 1
ATOM 976 C CA . CYS A 1 127 ? 8.695 0.047 -23.609 1 86.44 127 CYS A CA 1
ATOM 977 C C . CYS A 1 127 ? 9.664 0.09 -24.797 1 86.44 127 CYS A C 1
ATOM 979 O O . CYS A 1 127 ? 9.969 1.166 -25.312 1 86.44 127 CYS A O 1
ATOM 981 N N . LYS A 1 128 ? 10.109 -1.044 -25.188 1 83.5 128 LYS A N 1
ATOM 982 C CA . LYS A 1 128 ? 11.016 -1.132 -26.328 1 83.5 128 LYS A CA 1
ATOM 983 C C . LYS A 1 128 ? 10.328 -0.681 -27.609 1 83.5 128 LYS A C 1
ATOM 985 O O . LYS A 1 128 ? 10.945 -0.023 -28.453 1 83.5 128 LYS A O 1
ATOM 990 N N . PHE A 1 129 ? 9.086 -1.03 -27.688 1 86.81 129 PHE A N 1
ATOM 991 C CA . PHE A 1 129 ? 8.305 -0.64 -28.859 1 86.81 129 PHE A CA 1
ATOM 992 C C . PHE A 1 129 ? 8.078 0.866 -28.875 1 86.81 129 PHE A C 1
ATOM 994 O O . PHE A 1 129 ? 8.203 1.504 -29.922 1 86.81 129 PHE A O 1
ATOM 1001 N N . MET A 1 130 ? 7.738 1.425 -27.719 1 83.62 130 MET A N 1
ATOM 1002 C CA . MET A 1 130 ? 7.457 2.854 -27.625 1 83.62 130 MET A CA 1
ATOM 1003 C C . MET A 1 130 ? 8.742 3.67 -27.734 1 83.62 130 MET A C 1
ATOM 1005 O O . MET A 1 130 ? 8.711 4.84 -28.125 1 83.62 130 MET A O 1
ATOM 1009 N N . ALA A 1 131 ? 9.828 3.061 -27.266 1 77.88 131 ALA A N 1
ATOM 1010 C CA . ALA A 1 131 ? 11.117 3.729 -27.359 1 77.88 131 ALA A CA 1
ATOM 1011 C C . ALA A 1 131 ? 11.477 4.039 -28.812 1 77.88 131 ALA A C 1
ATOM 1013 O O . ALA A 1 131 ? 12.273 4.934 -29.094 1 77.88 131 ALA A O 1
ATOM 1014 N N . LEU A 1 132 ? 10.898 3.324 -29.688 1 74.69 132 LEU A N 1
ATOM 1015 C CA . LEU A 1 132 ? 11.102 3.592 -31.109 1 74.69 132 LEU A CA 1
ATOM 1016 C C . LEU A 1 132 ? 10.461 4.914 -31.516 1 74.69 132 LEU A C 1
ATOM 1018 O O . LEU A 1 132 ? 10.906 5.566 -32.469 1 74.69 132 LEU A O 1
ATOM 1022 N N . PHE A 1 133 ? 9.461 5.301 -30.766 1 70.38 133 PHE A N 1
ATOM 1023 C CA . PHE A 1 133 ? 8.711 6.504 -31.109 1 70.38 133 PHE A CA 1
ATOM 1024 C C . PHE A 1 133 ? 9.133 7.672 -30.219 1 70.38 133 PHE A C 1
ATOM 1026 O O . PHE A 1 133 ? 9.055 8.828 -30.625 1 70.38 133 PHE A O 1
ATOM 1033 N N . SER A 1 134 ? 9.406 7.352 -28.922 1 69.31 134 SER A N 1
ATOM 1034 C CA . SER A 1 134 ? 9.742 8.414 -27.984 1 69.31 134 SER A CA 1
ATOM 1035 C C . SER A 1 134 ? 10.977 8.055 -27.172 1 69.31 134 SER A C 1
ATOM 1037 O O . SER A 1 134 ? 11.102 6.918 -26.703 1 69.31 134 SER A O 1
ATOM 1039 N N . ASN A 1 135 ? 11.898 8.914 -27 1 63.41 135 ASN A N 1
ATOM 1040 C CA . ASN A 1 135 ? 13.164 8.727 -26.312 1 63.41 135 ASN A CA 1
ATOM 1041 C C . ASN A 1 135 ? 12.969 8.648 -24.797 1 63.41 135 ASN A C 1
ATOM 1043 O O . ASN A 1 135 ? 13.867 8.219 -24.078 1 63.41 135 ASN A O 1
ATOM 1047 N N . ILE A 1 136 ? 11.828 8.977 -24.359 1 59.25 136 ILE A N 1
ATOM 1048 C CA . ILE A 1 136 ? 11.586 9.016 -22.922 1 59.25 136 ILE A CA 1
ATOM 1049 C C . ILE A 1 136 ? 11.625 7.594 -22.359 1 59.25 136 ILE A C 1
ATOM 1051 O O . ILE A 1 136 ? 12.047 7.379 -21.219 1 59.25 136 ILE A O 1
ATOM 1055 N N . TYR A 1 137 ? 11.352 6.699 -23.188 1 58.25 137 TYR A N 1
ATOM 1056 C CA . TYR A 1 137 ? 11.227 5.324 -22.703 1 58.25 137 TYR A CA 1
ATOM 1057 C C . TYR A 1 137 ? 12.57 4.605 -22.766 1 58.25 137 TYR A C 1
ATOM 1059 O O . TYR A 1 137 ? 12.672 3.43 -22.406 1 58.25 137 TYR A O 1
ATOM 1067 N N . LYS A 1 138 ? 13.578 5.383 -23.109 1 59.19 138 LYS A N 1
ATOM 1068 C CA . LYS A 1 138 ? 14.914 4.801 -23.125 1 59.19 138 LYS A CA 1
ATOM 1069 C C . LYS A 1 138 ? 15.594 4.945 -21.781 1 59.19 138 LYS A C 1
ATOM 1071 O O . LYS A 1 138 ? 16.594 4.281 -21.5 1 59.19 138 LYS A O 1
ATOM 1076 N N . ASN A 1 139 ? 14.852 5.562 -20.922 1 60.88 139 ASN A N 1
ATOM 1077 C CA . ASN A 1 139 ? 15.398 5.773 -19.594 1 60.88 139 ASN A CA 1
ATOM 1078 C C . ASN A 1 139 ? 15.258 4.531 -18.719 1 60.88 139 ASN A C 1
ATOM 1080 O O . ASN A 1 139 ? 14.195 3.906 -18.688 1 60.88 139 ASN A O 1
ATOM 1084 N N . GLU A 1 140 ? 16.344 4.082 -18.172 1 64.69 140 GLU A N 1
ATOM 1085 C CA . GLU A 1 140 ? 16.391 2.861 -17.375 1 64.69 140 GLU A CA 1
ATOM 1086 C C . GLU A 1 140 ? 15.477 2.967 -16.156 1 64.69 140 GLU A C 1
ATOM 1088 O O . GLU A 1 140 ? 14.836 1.988 -15.766 1 64.69 140 GLU A O 1
ATOM 1093 N N . ALA A 1 141 ? 15.461 4.125 -15.617 1 63.12 141 ALA A N 1
ATOM 1094 C CA . ALA A 1 141 ? 14.609 4.309 -14.445 1 63.12 141 ALA A CA 1
ATOM 1095 C C . ALA A 1 141 ? 13.141 4.141 -14.805 1 63.12 141 ALA A C 1
ATOM 1097 O O . ALA A 1 141 ? 12.375 3.521 -14.062 1 63.12 141 ALA A O 1
ATOM 1098 N N . ARG A 1 142 ? 12.828 4.598 -15.922 1 69.75 142 ARG A N 1
ATOM 1099 C CA . ARG A 1 142 ? 11.445 4.477 -16.375 1 69.75 142 ARG A CA 1
ATOM 1100 C C . ARG A 1 142 ? 11.117 3.031 -16.734 1 69.75 142 ARG A C 1
ATOM 1102 O O . ARG A 1 142 ? 9.992 2.57 -16.5 1 69.75 142 ARG A O 1
ATOM 1109 N N . ASN A 1 143 ? 12.102 2.395 -17.188 1 76.5 143 ASN A N 1
ATOM 1110 C CA . ASN A 1 143 ? 11.883 0.99 -17.531 1 76.5 143 ASN A CA 1
ATOM 1111 C C . ASN A 1 143 ? 11.641 0.151 -16.281 1 76.5 143 ASN A C 1
ATOM 1113 O O . ASN A 1 143 ? 10.781 -0.734 -16.266 1 76.5 143 ASN A O 1
ATOM 1117 N N . LYS A 1 144 ? 12.352 0.485 -15.258 1 75.12 144 LYS A N 1
ATOM 1118 C CA . LYS A 1 144 ? 12.164 -0.249 -14.008 1 75.12 144 LYS A CA 1
ATOM 1119 C C . LYS A 1 144 ? 10.797 0.049 -13.391 1 75.12 144 LYS A C 1
ATOM 1121 O O . LYS A 1 144 ? 10.156 -0.842 -12.836 1 75.12 144 LYS A O 1
ATOM 1126 N N . GLU A 1 145 ? 10.398 1.228 -13.609 1 76.56 145 GLU A N 1
ATOM 1127 C CA . GLU A 1 145 ? 9.07 1.603 -13.117 1 76.56 145 GLU A CA 1
ATOM 1128 C C . GLU A 1 145 ? 7.973 0.881 -13.883 1 76.56 145 GLU A C 1
ATOM 1130 O O . GLU A 1 145 ? 6.984 0.433 -13.297 1 76.56 145 GLU A O 1
ATOM 1135 N N . LEU A 1 146 ? 8.219 0.786 -15.141 1 83 146 LEU A N 1
ATOM 1136 C CA . LEU A 1 146 ? 7.207 0.13 -15.961 1 83 146 LEU A CA 1
ATOM 1137 C C . LEU A 1 146 ? 7.172 -1.369 -15.688 1 83 146 LEU A C 1
ATOM 1139 O O . LEU A 1 146 ? 6.113 -1.997 -15.773 1 83 146 LEU A O 1
ATOM 1143 N N . LEU A 1 147 ? 8.305 -1.913 -15.305 1 85.38 147 LEU A N 1
ATOM 1144 C CA . LEU A 1 147 ? 8.336 -3.322 -14.93 1 85.38 147 LEU A CA 1
ATOM 1145 C C . LEU A 1 147 ? 7.516 -3.562 -13.664 1 85.38 147 LEU A C 1
ATOM 1147 O O . LEU A 1 147 ? 6.812 -4.57 -13.555 1 85.38 147 LEU A O 1
ATOM 1151 N N . THR A 1 148 ? 7.59 -2.604 -12.773 1 83.69 148 THR A N 1
ATOM 1152 C CA . THR A 1 148 ? 6.816 -2.715 -11.539 1 83.69 148 THR A CA 1
ATOM 1153 C C . THR A 1 148 ? 5.32 -2.596 -11.828 1 83.69 148 THR A C 1
ATOM 1155 O O . THR A 1 148 ? 4.508 -3.285 -11.211 1 83.69 148 THR A O 1
ATOM 1158 N N . VAL A 1 149 ? 4.988 -1.748 -12.742 1 87 149 VAL A N 1
ATOM 1159 C CA . VAL A 1 149 ? 3.594 -1.589 -13.148 1 87 149 VAL A CA 1
ATOM 1160 C C . VAL A 1 149 ? 3.1 -2.871 -13.812 1 87 149 VAL A C 1
ATOM 1162 O O . VAL A 1 149 ? 1.958 -3.287 -13.609 1 87 149 VAL A O 1
ATOM 1165 N N . GLY A 1 150 ? 3.984 -3.438 -14.586 1 90.81 150 GLY A N 1
ATOM 1166 C CA . GLY A 1 150 ? 3.631 -4.703 -15.211 1 90.81 150 GLY A CA 1
ATOM 1167 C C . GLY A 1 150 ? 3.328 -5.801 -14.211 1 90.81 150 GLY A C 1
ATOM 1168 O O . GLY A 1 150 ? 2.406 -6.594 -14.414 1 90.81 150 GLY A O 1
ATOM 1169 N N . CYS A 1 151 ? 4.055 -5.832 -13.164 1 89.31 151 CYS A N 1
ATOM 1170 C CA . CYS A 1 151 ? 3.816 -6.812 -12.109 1 89.31 151 CYS A CA 1
ATOM 1171 C C . CYS A 1 151 ? 2.461 -6.59 -11.453 1 89.31 151 CYS A C 1
ATOM 1173 O O . CYS A 1 151 ? 1.734 -7.547 -11.172 1 89.31 151 CYS A O 1
ATOM 1175 N N . ALA A 1 152 ? 2.113 -5.352 -11.219 1 90 152 ALA A N 1
ATOM 1176 C CA . ALA A 1 152 ? 0.841 -5.012 -10.586 1 90 152 ALA A CA 1
ATOM 1177 C C . ALA A 1 152 ? -0.334 -5.414 -11.469 1 90 152 ALA A C 1
ATOM 1179 O O . ALA A 1 152 ? -1.316 -5.984 -10.992 1 90 152 ALA A O 1
ATOM 1180 N N . VAL A 1 153 ? -0.202 -5.18 -12.773 1 92.06 153 VAL A N 1
ATOM 1181 C CA . VAL A 1 153 ? -1.273 -5.5 -13.711 1 92.06 153 VAL A CA 1
ATOM 1182 C C . VAL A 1 153 ? -1.409 -7.016 -13.844 1 92.06 153 VAL A C 1
ATOM 1184 O O . VAL A 1 153 ? -2.516 -7.535 -14.016 1 92.06 153 VAL A O 1
ATOM 1187 N N . GLY A 1 154 ? -0.304 -7.691 -13.766 1 91.88 154 GLY A N 1
ATOM 1188 C CA . GLY A 1 154 ? -0.343 -9.141 -13.852 1 91.88 154 GLY A CA 1
ATOM 1189 C C . GLY A 1 154 ? -1.232 -9.773 -12.797 1 91.88 154 GLY A C 1
ATOM 1190 O O . GLY A 1 154 ? -2.105 -10.586 -13.117 1 91.88 154 GLY A O 1
ATOM 1191 N N . ILE A 1 155 ? -1.07 -9.383 -11.57 1 89.44 155 ILE A N 1
ATOM 1192 C CA . ILE A 1 155 ? -1.893 -9.93 -10.492 1 89.44 155 ILE A CA 1
ATOM 1193 C C . ILE A 1 155 ? -3.314 -9.383 -10.602 1 89.44 155 ILE A C 1
ATOM 1195 O O . ILE A 1 155 ? -4.285 -10.117 -10.383 1 89.44 155 ILE A O 1
ATOM 1199 N N . GLY A 1 156 ? -3.443 -8.125 -10.969 1 87.81 156 GLY A N 1
ATOM 1200 C CA . GLY A 1 156 ? -4.75 -7.5 -11.117 1 87.81 156 GLY A CA 1
ATOM 1201 C C . GLY A 1 156 ? -5.625 -8.188 -12.148 1 87.81 156 GLY A C 1
ATOM 1202 O O . GLY A 1 156 ? -6.836 -8.312 -11.961 1 87.81 156 GLY A O 1
ATOM 1203 N N . CYS A 1 157 ? -5.035 -8.719 -13.195 1 88 157 CYS A N 1
ATOM 1204 C CA . CYS A 1 157 ? -5.789 -9.328 -14.281 1 88 157 CYS A CA 1
ATOM 1205 C C . CYS A 1 157 ? -6.008 -10.812 -14.023 1 88 157 CYS A C 1
ATOM 1207 O O . CYS A 1 157 ? -6.684 -11.492 -14.805 1 88 157 CYS A O 1
ATOM 1209 N N . CYS A 1 158 ? -5.465 -11.344 -12.984 1 87.44 158 CYS A N 1
ATOM 1210 C CA . CYS A 1 158 ? -5.684 -12.75 -12.664 1 87.44 158 CYS A CA 1
ATOM 1211 C C . CYS A 1 158 ? -6.789 -12.898 -11.625 1 87.44 158 CYS A C 1
ATOM 1213 O O . CYS A 1 158 ? -7.617 -13.812 -11.719 1 87.44 158 CYS A O 1
ATOM 1215 N N . PHE A 1 159 ? -6.816 -11.977 -10.719 1 85.88 159 PHE A N 1
ATOM 1216 C CA . PHE A 1 159 ? -7.781 -12.07 -9.633 1 85.88 159 PHE A CA 1
ATOM 1217 C C . PHE A 1 159 ? -8.82 -10.961 -9.734 1 85.88 159 PHE A C 1
ATOM 1219 O O . PHE A 1 159 ? -9.719 -10.867 -8.891 1 85.88 159 PHE A O 1
ATOM 1226 N N . ALA A 1 160 ? -8.695 -10.156 -10.734 1 84 160 ALA A N 1
ATOM 1227 C CA . ALA A 1 160 ? -9.555 -8.969 -10.805 1 84 160 ALA A CA 1
ATOM 1228 C C . ALA A 1 160 ? -9.453 -8.148 -9.523 1 84 160 ALA A C 1
ATOM 1230 O O . ALA A 1 160 ? -10.477 -7.758 -8.945 1 84 160 ALA A O 1
ATOM 1231 N N . SER A 1 161 ? -8.258 -8.047 -9.062 1 88.62 161 SER A N 1
ATOM 1232 C CA . SER A 1 161 ? -7.961 -7.324 -7.828 1 88.62 161 SER A CA 1
ATOM 1233 C C . SER A 1 161 ? -6.961 -6.199 -8.078 1 88.62 161 SER A C 1
ATOM 1235 O O . SER A 1 161 ? -5.758 -6.371 -7.863 1 88.62 161 SER A O 1
ATOM 1237 N N . PRO A 1 162 ? -7.469 -5.066 -8.422 1 88.38 162 PRO A N 1
ATOM 1238 C CA . PRO A 1 162 ? -6.551 -3.973 -8.758 1 88.38 162 PRO A CA 1
ATOM 1239 C C . PRO A 1 162 ? -5.758 -3.48 -7.551 1 88.38 162 PRO A C 1
ATOM 1241 O O . PRO A 1 162 ? -4.559 -3.217 -7.66 1 88.38 162 PRO A O 1
ATOM 1244 N N . ILE A 1 163 ? -6.355 -3.32 -6.383 1 88.31 163 ILE A N 1
ATOM 1245 C CA . ILE A 1 163 ? -5.672 -2.803 -5.203 1 88.31 163 ILE A CA 1
ATOM 1246 C C . ILE A 1 163 ? -4.68 -3.842 -4.684 1 88.31 163 ILE A C 1
ATOM 1248 O O . ILE A 1 163 ? -3.529 -3.516 -4.387 1 88.31 163 ILE A O 1
ATOM 1252 N N . GLY A 1 164 ? -5.191 -5.066 -4.648 1 89.62 164 GLY A N 1
ATOM 1253 C CA . GLY A 1 164 ? -4.324 -6.148 -4.203 1 89.62 164 GLY A CA 1
ATOM 1254 C C . GLY A 1 164 ? -3.121 -6.359 -5.102 1 89.62 164 GLY A C 1
ATOM 1255 O O . GLY A 1 164 ? -2.02 -6.625 -4.621 1 89.62 164 GLY A O 1
ATOM 1256 N N . GLY A 1 165 ? -3.344 -6.23 -6.387 1 89.75 165 GLY A N 1
ATOM 1257 C CA . GLY A 1 165 ? -2.242 -6.375 -7.328 1 89.75 165 GLY A CA 1
ATOM 1258 C C . GLY A 1 165 ? -1.194 -5.289 -7.191 1 89.75 165 GLY A C 1
ATOM 1259 O O . GLY A 1 165 ? 0.006 -5.562 -7.246 1 89.75 165 GLY A O 1
ATOM 1260 N N . ALA A 1 166 ? -1.63 -4.078 -7.031 1 87.06 166 ALA A N 1
ATOM 1261 C CA . ALA A 1 166 ? -0.697 -2.967 -6.859 1 87.06 166 ALA A CA 1
ATOM 1262 C C . ALA A 1 166 ? 0.102 -3.115 -5.57 1 87.06 166 ALA A C 1
ATOM 1264 O O . ALA A 1 166 ? 1.316 -2.9 -5.555 1 87.06 166 ALA A O 1
ATOM 1265 N N . LEU A 1 167 ? -0.574 -3.529 -4.52 1 85.44 167 LEU A N 1
ATOM 1266 C CA . LEU A 1 167 ? 0.096 -3.717 -3.236 1 85.44 167 LEU A CA 1
ATOM 1267 C C . LEU A 1 167 ? 1.086 -4.875 -3.305 1 85.44 167 LEU A C 1
ATOM 1269 O O . LEU A 1 167 ? 2.172 -4.805 -2.723 1 85.44 167 LEU A O 1
ATOM 1273 N N . PHE A 1 168 ? 0.728 -5.879 -3.947 1 88.62 168 PHE A N 1
ATOM 1274 C CA . PHE A 1 168 ? 1.596 -7.039 -4.09 1 88.62 168 PHE A CA 1
ATOM 1275 C C . PHE A 1 168 ? 2.883 -6.668 -4.816 1 88.62 168 PHE A C 1
ATOM 1277 O O . PHE A 1 168 ? 3.967 -7.117 -4.438 1 88.62 168 PHE A O 1
ATOM 1284 N N . SER A 1 169 ? 2.723 -5.93 -5.898 1 86.12 169 SER A N 1
ATOM 1285 C CA . SER A 1 169 ? 3.881 -5.488 -6.664 1 86.12 169 SER A CA 1
ATOM 1286 C C . SER A 1 169 ? 4.84 -4.672 -5.805 1 86.12 169 SER A C 1
ATOM 1288 O O . SER A 1 169 ? 6.055 -4.84 -5.887 1 86.12 169 SER A O 1
ATOM 1290 N N . ILE A 1 170 ? 4.273 -3.867 -4.957 1 77.19 170 ILE A N 1
ATOM 1291 C CA . ILE A 1 170 ? 5.086 -3.006 -4.105 1 77.19 170 ILE A CA 1
ATOM 1292 C C . ILE A 1 170 ? 5.789 -3.848 -3.041 1 77.19 170 ILE A C 1
ATOM 1294 O O . ILE A 1 170 ? 6.965 -3.629 -2.742 1 77.19 170 ILE A O 1
ATOM 1298 N N . GLU A 1 171 ? 5.164 -4.84 -2.541 1 79.75 171 GLU A N 1
ATOM 1299 C CA . GLU A 1 171 ? 5.699 -5.645 -1.448 1 79.75 171 GLU A CA 1
ATOM 1300 C C . GLU A 1 171 ? 6.777 -6.605 -1.945 1 79.75 171 GLU A C 1
ATOM 1302 O O . GLU A 1 171 ? 7.777 -6.832 -1.263 1 79.75 171 GLU A O 1
ATOM 1307 N N . VAL A 1 172 ? 6.527 -7.16 -3.053 1 78.88 172 VAL A N 1
ATOM 1308 C CA . VAL A 1 172 ? 7.406 -8.234 -3.496 1 78.88 172 VAL A CA 1
ATOM 1309 C C . VAL A 1 172 ? 8.539 -7.664 -4.34 1 78.88 172 VAL A C 1
ATOM 1311 O O . VAL A 1 172 ? 9.664 -8.164 -4.301 1 78.88 172 VAL A O 1
ATOM 1314 N N . THR A 1 173 ? 8.32 -6.68 -5.148 1 67.44 173 THR A N 1
ATOM 1315 C CA . THR A 1 173 ? 9.344 -6.297 -6.113 1 67.44 173 THR A CA 1
ATOM 1316 C C . THR A 1 173 ? 10.102 -5.059 -5.633 1 67.44 173 THR A C 1
ATOM 1318 O O . THR A 1 173 ? 11.258 -4.852 -6 1 67.44 173 THR A O 1
ATOM 1321 N N . ALA A 1 174 ? 9.375 -4.199 -4.887 1 58.91 174 ALA A N 1
ATOM 1322 C CA . ALA A 1 174 ? 10.016 -2.898 -4.707 1 58.91 174 ALA A CA 1
ATOM 1323 C C . ALA A 1 174 ? 10.875 -2.881 -3.447 1 58.91 174 ALA A C 1
ATOM 1325 O O . ALA A 1 174 ? 10.453 -3.35 -2.389 1 58.91 174 ALA A O 1
ATOM 1326 N N . MET A 1 175 ? 12.125 -2.852 -3.676 1 54.72 175 MET A N 1
ATOM 1327 C CA . MET A 1 175 ? 12.961 -2.547 -2.516 1 54.72 175 MET A CA 1
ATOM 1328 C C . MET A 1 175 ? 12.68 -1.139 -2 1 54.72 175 MET A C 1
ATOM 1330 O O . MET A 1 175 ? 12.57 -0.928 -0.792 1 54.72 175 MET A O 1
ATOM 1334 N N . TYR A 1 176 ? 12.617 -0.256 -2.973 1 53.72 176 TYR A N 1
ATOM 1335 C CA . TYR A 1 176 ? 12.336 1.146 -2.682 1 53.72 176 TYR A CA 1
ATOM 1336 C C . TYR A 1 176 ? 11.25 1.688 -3.604 1 53.72 176 TYR A C 1
ATOM 1338 O O . TYR A 1 176 ? 11.258 1.412 -4.805 1 53.72 176 TYR A O 1
ATOM 1346 N N . TYR A 1 177 ? 10.148 1.922 -3.051 1 56.56 177 TYR A N 1
ATOM 1347 C CA . TYR A 1 177 ? 9.07 2.404 -3.898 1 56.56 177 TYR A CA 1
ATOM 1348 C C . TYR A 1 177 ? 8.852 3.9 -3.707 1 56.56 177 TYR A C 1
ATOM 1350 O O . TYR A 1 177 ? 8.789 4.383 -2.574 1 56.56 177 TYR A O 1
ATOM 1358 N N . LEU A 1 178 ? 9.023 4.523 -4.879 1 56.12 178 LEU A N 1
ATOM 1359 C CA . LEU A 1 178 ? 8.68 5.941 -4.887 1 56.12 178 LEU A CA 1
ATOM 1360 C C . LEU A 1 178 ? 7.18 6.141 -5.047 1 56.12 178 LEU A C 1
ATOM 1362 O O . LEU A 1 178 ? 6.582 5.652 -6.012 1 56.12 178 LEU A O 1
ATOM 1366 N N . PRO A 1 179 ? 6.598 6.664 -4.051 1 57.72 179 PRO A N 1
ATOM 1367 C CA . PRO A 1 179 ? 5.145 6.859 -4.043 1 57.72 179 PRO A CA 1
ATOM 1368 C C . PRO A 1 179 ? 4.637 7.566 -5.297 1 57.72 179 PRO A C 1
ATOM 1370 O O . PRO A 1 179 ? 3.484 7.375 -5.691 1 57.72 179 PRO A O 1
ATOM 1373 N N . ARG A 1 180 ? 5.516 8.266 -5.969 1 56.06 180 ARG A N 1
ATOM 1374 C CA . ARG A 1 180 ? 5.055 9.023 -7.129 1 56.06 180 ARG A CA 1
ATOM 1375 C C . ARG A 1 180 ? 4.59 8.086 -8.242 1 56.06 180 ARG A C 1
ATOM 1377 O O . ARG A 1 180 ? 3.75 8.461 -9.062 1 56.06 180 ARG A O 1
ATOM 1384 N N . ASN A 1 181 ? 5.105 6.93 -8.141 1 59.5 181 ASN A N 1
ATOM 1385 C CA . ASN A 1 181 ? 4.766 5.992 -9.203 1 59.5 181 ASN A CA 1
ATOM 1386 C C . ASN A 1 181 ? 3.631 5.059 -8.789 1 59.5 181 ASN A C 1
ATOM 1388 O O . ASN A 1 181 ? 3.189 4.223 -9.57 1 59.5 181 ASN A O 1
ATOM 1392 N N . TYR A 1 182 ? 3.035 5.387 -7.695 1 63.94 182 TYR A N 1
ATOM 1393 C CA . TYR A 1 182 ? 1.994 4.508 -7.172 1 63.94 182 TYR A CA 1
ATOM 1394 C C . TYR A 1 182 ? 0.735 4.582 -8.023 1 63.94 182 TYR A C 1
ATOM 1396 O O . TYR A 1 182 ? 0.101 3.561 -8.297 1 63.94 182 TYR A O 1
ATOM 1404 N N . TRP A 1 183 ? 0.527 5.727 -8.562 1 69.56 183 TRP A N 1
ATOM 1405 C CA . TRP A 1 183 ? -0.757 5.902 -9.234 1 69.56 183 TRP A CA 1
ATOM 1406 C C . TRP A 1 183 ? -0.768 5.184 -10.578 1 69.56 183 TRP A C 1
ATOM 1408 O O . TRP A 1 183 ? -1.818 4.73 -11.039 1 69.56 183 TRP A O 1
ATOM 1418 N N . ARG A 1 184 ? 0.422 5.066 -11.109 1 74 184 ARG A N 1
ATOM 1419 C CA . ARG A 1 184 ? 0.477 4.387 -12.406 1 74 184 ARG A CA 1
ATOM 1420 C C . ARG A 1 184 ? 0.175 2.9 -12.25 1 74 184 ARG A C 1
ATOM 1422 O O . ARG A 1 184 ? -0.522 2.314 -13.086 1 74 184 ARG A O 1
ATOM 1429 N N . ALA A 1 185 ? 0.747 2.393 -11.227 1 77.12 185 ALA A N 1
ATOM 1430 C CA . ALA A 1 185 ? 0.492 0.978 -10.969 1 77.12 185 ALA A CA 1
ATOM 1431 C C . ALA A 1 185 ? -0.981 0.734 -10.648 1 77.12 185 ALA A C 1
ATOM 1433 O O . ALA A 1 185 ? -1.58 -0.22 -11.156 1 77.12 185 ALA A O 1
ATOM 1434 N N . PHE A 1 186 ? -1.613 1.663 -9.984 1 78.44 186 PHE A N 1
ATOM 1435 C CA . PHE A 1 186 ? -3.021 1.532 -9.625 1 78.44 186 PHE A CA 1
ATOM 1436 C C . PHE A 1 186 ? -3.91 1.705 -10.844 1 78.44 186 PHE A C 1
ATOM 1438 O O . PHE A 1 186 ? -4.863 0.948 -11.039 1 78.44 186 PHE A O 1
ATOM 1445 N N . LEU A 1 187 ? -3.547 2.633 -11.617 1 79.94 187 LEU A N 1
ATOM 1446 C CA . LEU A 1 187 ? -4.344 2.91 -12.805 1 79.94 187 LEU A CA 1
ATOM 1447 C C . LEU A 1 187 ? -4.312 1.728 -13.766 1 79.94 187 LEU A C 1
ATOM 1449 O O . LEU A 1 187 ? -5.359 1.265 -14.227 1 79.94 187 LEU A O 1
ATOM 1453 N N . SER A 1 188 ? -3.115 1.292 -14.023 1 83.31 188 SER A N 1
ATOM 1454 C CA . SER A 1 188 ? -2.975 0.204 -14.984 1 83.31 188 SER A CA 1
ATOM 1455 C C . SER A 1 188 ? -3.607 -1.081 -14.461 1 83.31 188 SER A C 1
ATOM 1457 O O . SER A 1 188 ? -4.238 -1.822 -15.219 1 83.31 188 SER A O 1
ATOM 1459 N N . ALA A 1 189 ? -3.416 -1.302 -13.203 1 84.31 189 ALA A N 1
ATOM 1460 C CA . ALA A 1 189 ? -4.012 -2.494 -12.602 1 84.31 189 ALA A CA 1
ATOM 1461 C C . ALA A 1 189 ? -5.535 -2.418 -12.633 1 84.31 189 ALA A C 1
ATOM 1463 O O . ALA A 1 189 ? -6.211 -3.422 -12.875 1 84.31 189 ALA A O 1
ATOM 1464 N N . THR A 1 190 ? -6.07 -1.268 -12.406 1 82 190 THR A N 1
ATOM 1465 C CA . THR A 1 190 ? -7.52 -1.077 -12.422 1 82 190 THR A CA 1
ATOM 1466 C C . THR A 1 190 ? -8.07 -1.283 -13.828 1 82 190 THR A C 1
ATOM 1468 O O . THR A 1 190 ? -9.07 -1.986 -14.016 1 82 190 THR A O 1
ATOM 1471 N N . PHE A 1 191 ? -7.406 -0.768 -14.742 1 83.5 191 PHE A N 1
ATOM 1472 C CA . PHE A 1 191 ? -7.852 -0.938 -16.125 1 83.5 191 PHE A CA 1
ATOM 1473 C C . PHE A 1 191 ? -7.758 -2.4 -16.547 1 83.5 191 PHE A C 1
ATOM 1475 O O . PHE A 1 191 ? -8.641 -2.906 -17.234 1 83.5 191 PHE A O 1
ATOM 1482 N N . GLY A 1 192 ? -6.629 -2.951 -16.172 1 82.62 192 GLY A N 1
ATOM 1483 C CA . GLY A 1 192 ? -6.504 -4.371 -16.469 1 82.62 192 GLY A CA 1
ATOM 1484 C C . GLY A 1 192 ? -7.598 -5.211 -15.836 1 82.62 192 GLY A C 1
ATOM 1485 O O . GLY A 1 192 ? -8.148 -6.105 -16.469 1 82.62 192 GLY A O 1
ATOM 1486 N N . ALA A 1 193 ? -7.914 -4.871 -14.648 1 81.12 193 ALA A N 1
ATOM 1487 C CA . ALA A 1 193 ? -8.961 -5.598 -13.938 1 81.12 193 ALA A CA 1
ATOM 1488 C C . ALA A 1 193 ? -10.32 -5.375 -14.594 1 81.12 193 ALA A C 1
ATOM 1490 O O . ALA A 1 193 ? -11.133 -6.297 -14.68 1 81.12 193 ALA A O 1
ATOM 1491 N N . ILE A 1 194 ? -10.594 -4.254 -15.133 1 77.75 194 ILE A N 1
ATOM 1492 C CA . ILE A 1 194 ? -11.852 -3.926 -15.781 1 77.75 194 ILE A CA 1
ATOM 1493 C C . ILE A 1 194 ? -11.977 -4.715 -17.078 1 77.75 194 ILE A C 1
ATOM 1495 O O . ILE A 1 194 ? -13.031 -5.297 -17.359 1 77.75 194 ILE A O 1
ATOM 1499 N N . ILE A 1 195 ? -10.938 -4.691 -17.734 1 79.88 195 ILE A N 1
ATOM 1500 C CA . ILE A 1 195 ? -10.953 -5.406 -19.016 1 79.88 195 ILE A CA 1
ATOM 1501 C C . ILE A 1 195 ? -11.172 -6.898 -18.766 1 79.88 195 ILE A C 1
ATOM 1503 O O . ILE A 1 195 ? -11.945 -7.547 -19.469 1 79.88 195 ILE A O 1
ATOM 1507 N N . PHE A 1 196 ? -10.539 -7.328 -17.797 1 80.12 196 PHE A N 1
ATOM 1508 C CA . PHE A 1 196 ? -10.656 -8.742 -17.469 1 80.12 196 PHE A CA 1
ATOM 1509 C C . PHE A 1 196 ? -12.07 -9.086 -17.031 1 80.12 196 PHE A C 1
ATOM 1511 O O . PHE A 1 196 ? -12.562 -10.188 -17.297 1 80.12 196 PHE A O 1
ATOM 1518 N N . ARG A 1 197 ? -12.742 -8.164 -16.438 1 77.44 197 ARG A N 1
ATOM 1519 C CA . ARG A 1 197 ? -14.109 -8.406 -15.984 1 77.44 197 ARG A CA 1
ATOM 1520 C C . ARG A 1 197 ? -15.109 -8.172 -17.109 1 77.44 197 ARG A C 1
ATOM 1522 O O . ARG A 1 197 ? -16.188 -8.766 -17.125 1 77.44 197 ARG A O 1
ATOM 1529 N N . LEU A 1 198 ? -14.734 -7.371 -18.094 1 76.88 198 LEU A N 1
ATOM 1530 C CA . LEU A 1 198 ? -15.641 -6.988 -19.156 1 76.88 198 LEU A CA 1
ATOM 1531 C C . LEU A 1 198 ? -15.664 -8.047 -20.266 1 76.88 198 LEU A C 1
ATOM 1533 O O . LEU A 1 198 ? -16.703 -8.289 -20.875 1 76.88 198 LEU A O 1
ATOM 1537 N N . LEU A 1 199 ? -14.586 -8.664 -20.453 1 79.5 199 LEU A N 1
ATOM 1538 C CA . LEU A 1 199 ? -14.461 -9.562 -21.594 1 79.5 199 LEU A CA 1
ATOM 1539 C C . LEU A 1 199 ? -15.367 -10.773 -21.438 1 79.5 199 LEU A C 1
ATOM 1541 O O . LEU A 1 199 ? -16.031 -11.188 -22.391 1 79.5 199 LEU A O 1
ATOM 1545 N N . PRO A 1 200 ? -15.461 -11.289 -20.203 1 75.88 200 PRO A N 1
ATOM 1546 C CA . PRO A 1 200 ? -16.406 -12.398 -20.062 1 75.88 200 PRO A CA 1
ATOM 1547 C C . PRO A 1 200 ? -17.859 -11.969 -20.281 1 75.88 200 PRO A C 1
ATOM 1549 O O . PRO A 1 200 ? -18.672 -12.773 -20.719 1 75.88 200 PRO A O 1
ATOM 1552 N N . VAL A 1 201 ? -18.172 -10.781 -19.906 1 71.06 201 VAL A N 1
ATOM 1553 C CA . VAL A 1 201 ? -19.516 -10.266 -20.109 1 71.06 201 VAL A CA 1
ATOM 1554 C C . VAL A 1 201 ? -19.797 -10.109 -21.609 1 71.06 201 VAL A C 1
ATOM 1556 O O . VAL A 1 201 ? -20.891 -10.43 -22.078 1 71.06 201 VAL A O 1
ATOM 1559 N N . TRP A 1 202 ? -18.797 -9.703 -22.312 1 71.56 202 TRP A N 1
ATOM 1560 C CA . TRP A 1 202 ? -18.938 -9.516 -23.75 1 71.56 202 TRP A CA 1
ATOM 1561 C C . TRP A 1 202 ? -19.047 -10.859 -24.469 1 71.56 202 TRP A C 1
ATOM 1563 O O . TRP A 1 202 ? -19.734 -10.969 -25.484 1 71.56 202 TRP A O 1
ATOM 1573 N N . HIS A 1 203 ? -18.359 -11.844 -23.859 1 70.62 203 HIS A N 1
ATOM 1574 C CA . HIS A 1 203 ? -18.406 -13.172 -24.469 1 70.62 203 HIS A CA 1
ATOM 1575 C C . HIS A 1 203 ? -19.594 -13.969 -23.953 1 70.62 203 HIS A C 1
ATOM 1577 O O . HIS A 1 203 ? -19.719 -15.164 -24.25 1 70.62 203 HIS A O 1
ATOM 1583 N N . ARG A 1 204 ? -20.516 -13.211 -23.141 1 61.47 204 ARG A N 1
ATOM 1584 C CA . ARG A 1 204 ? -21.797 -13.758 -22.688 1 61.47 204 ARG A CA 1
ATOM 1585 C C . ARG A 1 204 ? -21.562 -14.938 -21.734 1 61.47 204 ARG A C 1
ATOM 1587 O O . ARG A 1 204 ? -22.328 -15.906 -21.75 1 61.47 204 ARG A O 1
ATOM 1594 N N . GLU A 1 205 ? -20.375 -14.984 -21.172 1 59.75 205 GLU A N 1
ATOM 1595 C CA . GLU A 1 205 ? -20.141 -16.062 -20.203 1 59.75 205 GLU A CA 1
ATOM 1596 C C . GLU A 1 205 ? -20.656 -15.68 -18.828 1 59.75 205 GLU A C 1
ATOM 1598 O O . GLU A 1 205 ? -21.141 -16.531 -18.078 1 59.75 205 GLU A O 1
ATOM 1603 N N . GLU A 1 206 ? -20.5 -14.414 -18.562 1 59.59 206 GLU A N 1
ATOM 1604 C CA . GLU A 1 206 ? -20.953 -13.914 -17.266 1 59.59 206 GLU A CA 1
ATOM 1605 C C . GLU A 1 206 ? -21.906 -12.734 -17.438 1 59.59 206 GLU A C 1
ATOM 1607 O O . GLU A 1 206 ? -21.797 -11.977 -18.406 1 59.59 206 GLU A O 1
ATOM 1612 N N . GLU A 1 207 ? -22.922 -12.734 -16.688 1 50.09 207 GLU A N 1
ATOM 1613 C CA . GLU A 1 207 ? -23.938 -11.703 -16.844 1 50.09 207 GLU A CA 1
ATOM 1614 C C . GLU A 1 207 ? -23.469 -10.359 -16.312 1 50.09 207 GLU A C 1
ATOM 1616 O O . GLU A 1 207 ? -23.828 -9.305 -16.828 1 50.09 207 GLU A O 1
ATOM 1621 N N . THR A 1 208 ? -22.844 -10.414 -15.117 1 51.22 208 THR A N 1
ATOM 1622 C CA . THR A 1 208 ? -22.531 -9.109 -14.539 1 51.22 208 THR A CA 1
ATOM 1623 C C . THR A 1 208 ? -21.094 -9.055 -14.062 1 51.22 208 THR A C 1
ATOM 1625 O O . THR A 1 208 ? -20.406 -10.078 -14.031 1 51.22 208 THR A O 1
ATOM 1628 N N . LEU A 1 209 ? -20.578 -7.816 -13.898 1 50 209 LEU A N 1
ATOM 1629 C CA . LEU A 1 209 ? -19.219 -7.516 -13.453 1 50 209 LEU A CA 1
ATOM 1630 C C . LEU A 1 209 ? -19.031 -7.875 -11.984 1 50 209 LEU A C 1
ATOM 1632 O O . LEU A 1 209 ? -18.938 -6.988 -11.133 1 50 209 LEU A O 1
ATOM 1636 N N . MET A 1 210 ? -19.344 -9.094 -11.594 1 48.06 210 MET A N 1
ATOM 1637 C CA . MET A 1 210 ? -19.234 -9.484 -10.188 1 48.06 210 MET A CA 1
ATOM 1638 C C . MET A 1 210 ? -17.844 -10.023 -9.891 1 48.06 210 MET A C 1
ATOM 1640 O O . MET A 1 210 ? -17.078 -10.32 -10.805 1 48.06 210 MET A O 1
ATOM 1644 N N . ALA A 1 211 ? -17.562 -10.008 -8.57 1 50.88 211 ALA A N 1
ATOM 1645 C CA . ALA A 1 211 ? -16.312 -10.617 -8.125 1 50.88 211 ALA A CA 1
ATOM 1646 C C . ALA A 1 211 ? -16.219 -12.07 -8.578 1 50.88 211 ALA A C 1
ATOM 1648 O O . ALA A 1 211 ? -17.234 -12.742 -8.734 1 50.88 211 ALA A O 1
ATOM 1649 N N . LEU A 1 212 ? -15.016 -12.477 -8.961 1 52.94 212 LEU A N 1
ATOM 1650 C CA . LEU A 1 212 ? -14.773 -13.797 -9.531 1 52.94 212 LEU A CA 1
ATOM 1651 C C . LEU A 1 212 ? -15.336 -14.891 -8.633 1 52.94 212 LEU A C 1
ATOM 1653 O O . LEU A 1 212 ? -15.906 -15.867 -9.117 1 52.94 212 LEU A O 1
ATOM 1657 N N . TYR A 1 213 ? -15.25 -14.641 -7.242 1 56.72 213 TYR A N 1
ATOM 1658 C CA . TYR A 1 213 ? -15.758 -15.602 -6.266 1 56.72 213 TYR A CA 1
ATOM 1659 C C . TYR A 1 213 ? -16.75 -14.93 -5.316 1 56.72 213 TYR A C 1
ATOM 1661 O O . TYR A 1 213 ? -16.625 -15.047 -4.094 1 56.72 213 TYR A O 1
ATOM 1669 N N . ALA A 1 214 ? -17.688 -14.258 -5.969 1 56.12 214 ALA A N 1
ATOM 1670 C CA . ALA A 1 214 ? -18.656 -13.469 -5.203 1 56.12 214 ALA A CA 1
ATOM 1671 C C . ALA A 1 214 ? -19.422 -14.344 -4.215 1 56.12 214 ALA A C 1
ATOM 1673 O O . ALA A 1 214 ? -19.875 -15.438 -4.566 1 56.12 214 ALA A O 1
ATOM 1674 N N . THR A 1 215 ? -19.219 -14.008 -2.885 1 51.97 215 THR A N 1
ATOM 1675 C CA . THR A 1 215 ? -19.938 -14.742 -1.845 1 51.97 215 THR A CA 1
ATOM 1676 C C . THR A 1 215 ? -21.172 -13.969 -1.389 1 51.97 215 THR A C 1
ATOM 1678 O O . THR A 1 215 ? -21.234 -12.75 -1.552 1 51.97 215 THR A O 1
ATOM 1681 N N . LYS A 1 216 ? -22.172 -14.57 -1.209 1 53.5 216 LYS A N 1
ATOM 1682 C CA . LYS A 1 216 ? -23.422 -13.945 -0.758 1 53.5 216 LYS A CA 1
ATOM 1683 C C . LYS A 1 216 ? -23.484 -13.891 0.765 1 53.5 216 LYS A C 1
ATOM 1685 O O . LYS A 1 216 ? -24.344 -14.531 1.376 1 53.5 216 LYS A O 1
ATOM 1690 N N . TYR A 1 217 ? -22.375 -13.438 1.343 1 49.91 217 TYR A N 1
ATOM 1691 C CA . TYR A 1 217 ? -22.453 -13.336 2.795 1 49.91 217 TYR A CA 1
ATOM 1692 C C . TYR A 1 217 ? -23.312 -12.148 3.211 1 49.91 217 TYR A C 1
ATOM 1694 O O . TYR A 1 217 ? -23.328 -11.109 2.535 1 49.91 217 TYR A O 1
ATOM 1702 N N . ARG A 1 218 ? -24.328 -12.258 3.936 1 51.34 218 ARG A N 1
ATOM 1703 C CA . ARG A 1 218 ? -25.141 -11.141 4.406 1 51.34 218 ARG A CA 1
ATOM 1704 C C . ARG A 1 218 ? -24.281 -10.117 5.148 1 51.34 218 ARG A C 1
ATOM 1706 O O . ARG A 1 218 ? -23.453 -10.484 5.973 1 51.34 218 ARG A O 1
ATOM 1713 N N . LEU A 1 219 ? -24.188 -8.914 4.625 1 54.25 219 LEU A N 1
ATOM 1714 C CA . LEU A 1 219 ? -23.422 -7.801 5.191 1 54.25 219 LEU A CA 1
ATOM 1715 C C . LEU A 1 219 ? -23.828 -7.555 6.641 1 54.25 219 LEU A C 1
ATOM 1717 O O . LEU A 1 219 ? -23.047 -7.02 7.426 1 54.25 219 LEU A O 1
ATOM 1721 N N . ASP A 1 220 ? -25.062 -8.047 7.082 1 50.03 220 ASP A N 1
ATOM 1722 C CA . ASP A 1 220 ? -25.656 -7.703 8.375 1 50.03 220 ASP A CA 1
ATOM 1723 C C . ASP A 1 220 ? -25.078 -8.562 9.492 1 50.03 220 ASP A C 1
ATOM 1725 O O . ASP A 1 220 ? -25.312 -8.297 10.672 1 50.03 220 ASP A O 1
ATOM 1729 N N . PHE A 1 221 ? -24.453 -9.742 9.109 1 50.12 221 PHE A N 1
ATOM 1730 C CA . PHE A 1 221 ? -24.016 -10.586 10.219 1 50.12 221 PHE A CA 1
ATOM 1731 C C . PHE A 1 221 ? -22.5 -10.594 10.328 1 50.12 221 PHE A C 1
ATOM 1733 O O . PHE A 1 221 ? -21.828 -11.406 9.695 1 50.12 221 PHE A O 1
ATOM 1740 N N . PRO A 1 222 ? -22 -9.469 10.953 1 59.59 222 PRO A N 1
ATOM 1741 C CA . PRO A 1 222 ? -20.547 -9.422 11.133 1 59.59 222 PRO A CA 1
ATOM 1742 C C . PRO A 1 222 ? -20.016 -10.516 12.055 1 59.59 222 PRO A C 1
ATOM 1744 O O . PRO A 1 222 ? -20.812 -11.195 12.727 1 59.59 222 PRO A O 1
ATOM 1747 N N . PHE A 1 223 ? -18.844 -10.992 11.883 1 62.47 223 PHE A N 1
ATOM 1748 C CA . PHE A 1 223 ? -18.219 -11.969 12.758 1 62.47 223 PHE A CA 1
ATOM 1749 C C . PHE A 1 223 ? -18.375 -11.57 14.219 1 62.47 223 PHE A C 1
ATOM 1751 O O . PHE A 1 223 ? -18.531 -10.391 14.531 1 62.47 223 PHE A O 1
ATOM 1758 N N . ASP A 1 224 ? -18.766 -12.594 14.977 1 69.31 224 ASP A N 1
ATOM 1759 C CA . ASP A 1 224 ? -18.875 -12.391 16.422 1 69.31 224 ASP A CA 1
ATOM 1760 C C . ASP A 1 224 ? -17.5 -12.305 17.078 1 69.31 224 ASP A C 1
ATOM 1762 O O . ASP A 1 224 ? -16.547 -12.953 16.625 1 69.31 224 ASP A O 1
ATOM 1766 N N . LEU A 1 225 ? -17.344 -11.469 18.062 1 73.69 225 LEU A N 1
ATOM 1767 C CA . LEU A 1 225 ? -16.094 -11.234 18.781 1 73.69 225 LEU A CA 1
ATOM 1768 C C . LEU A 1 225 ? -15.57 -12.531 19.391 1 73.69 225 LEU A C 1
ATOM 1770 O O . LEU A 1 225 ? -14.359 -12.703 19.547 1 73.69 225 LEU A O 1
ATOM 1774 N N . GLN A 1 226 ? -16.484 -13.453 19.625 1 79.75 226 GLN A N 1
ATOM 1775 C CA . GLN A 1 226 ? -16.094 -14.695 20.266 1 79.75 226 GLN A CA 1
ATOM 1776 C C . GLN A 1 226 ? -15.32 -15.602 19.312 1 79.75 226 GLN A C 1
ATOM 1778 O O . GLN A 1 226 ? -14.633 -16.531 19.734 1 79.75 226 GLN A O 1
ATOM 1783 N N . GLU A 1 227 ? -15.406 -15.289 18.078 1 87.69 227 GLU A N 1
ATOM 1784 C CA . GLU A 1 227 ? -14.711 -16.094 17.078 1 87.69 227 GLU A CA 1
ATOM 1785 C C . GLU A 1 227 ? -13.281 -15.609 16.859 1 87.69 227 GLU A C 1
ATOM 1787 O O . GLU A 1 227 ? -12.484 -16.281 16.203 1 87.69 227 GLU A O 1
ATOM 1792 N N . LEU A 1 228 ? -12.898 -14.516 17.484 1 85 228 LEU A N 1
ATOM 1793 C CA . LEU A 1 228 ? -11.609 -13.883 17.219 1 85 228 LEU A CA 1
ATOM 1794 C C . LEU A 1 228 ? -10.461 -14.781 17.656 1 85 228 LEU A C 1
ATOM 1796 O O . LEU A 1 228 ? -9.453 -14.906 16.953 1 85 228 LEU A O 1
ATOM 1800 N N . PRO A 1 229 ? -10.586 -15.477 18.781 1 90.06 229 PRO A N 1
ATOM 1801 C CA . PRO A 1 229 ? -9.477 -16.344 19.172 1 90.06 229 PRO A CA 1
ATOM 1802 C C . PRO A 1 229 ? -9.25 -17.484 18.172 1 90.06 229 PRO A C 1
ATOM 1804 O O . PRO A 1 229 ? -8.117 -17.938 18 1 90.06 229 PRO A O 1
ATOM 1807 N N . VAL A 1 230 ? -10.297 -17.938 17.562 1 94 230 VAL A N 1
ATOM 1808 C CA . VAL A 1 230 ? -10.164 -19 16.578 1 94 230 VAL A CA 1
ATOM 1809 C C . VAL A 1 230 ? -9.414 -18.484 15.359 1 94 230 VAL A C 1
ATOM 1811 O O . VAL A 1 230 ? -8.586 -19.203 14.781 1 94 230 VAL A O 1
ATOM 1814 N N . PHE A 1 231 ? -9.711 -17.281 15 1 93.44 231 PHE A N 1
ATOM 1815 C CA . PHE A 1 231 ? -9.031 -16.703 13.852 1 93.44 231 PHE A CA 1
ATOM 1816 C C . PHE A 1 231 ? -7.562 -16.438 14.172 1 93.44 231 PHE A C 1
ATOM 1818 O O . PHE A 1 231 ? -6.699 -16.562 13.297 1 93.44 231 PHE A O 1
ATOM 1825 N N . VAL A 1 232 ? -7.258 -16.094 15.406 1 93.06 232 VAL A N 1
ATOM 1826 C CA . VAL A 1 232 ? -5.879 -15.93 15.852 1 93.06 232 VAL A CA 1
ATOM 1827 C C . VAL A 1 232 ? -5.145 -17.266 15.781 1 93.06 232 VAL A C 1
ATOM 1829 O O . VAL A 1 232 ? -4.027 -17.344 15.266 1 93.06 232 VAL A O 1
ATOM 1832 N N . ALA A 1 233 ? -5.801 -18.25 16.203 1 96.69 233 ALA A N 1
ATOM 1833 C CA . ALA A 1 233 ? -5.215 -19.578 16.188 1 96.69 233 ALA A CA 1
ATOM 1834 C C . ALA A 1 233 ? -4.984 -20.062 14.75 1 96.69 233 ALA A C 1
ATOM 1836 O O . ALA A 1 233 ? -3.967 -20.688 14.445 1 96.69 233 ALA A O 1
ATOM 1837 N N . MET A 1 234 ? -5.949 -19.797 13.938 1 97.38 234 MET A N 1
ATOM 1838 C CA . MET A 1 234 ? -5.812 -20.156 12.531 1 97.38 234 MET A CA 1
ATOM 1839 C C . MET A 1 234 ? -4.613 -19.453 11.898 1 97.38 234 MET A C 1
ATOM 1841 O O . MET A 1 234 ? -3.887 -20.062 11.102 1 97.38 234 MET A O 1
ATOM 1845 N N . GLY A 1 235 ? -4.43 -18.172 12.266 1 96.94 235 GLY A N 1
ATOM 1846 C CA . GLY A 1 235 ? -3.271 -17.453 11.766 1 96.94 235 GLY A CA 1
ATOM 1847 C C . GLY A 1 235 ? -1.954 -18.078 12.172 1 96.94 235 GLY A C 1
ATOM 1848 O O . GLY A 1 235 ? -1.047 -18.219 11.352 1 96.94 235 GLY A O 1
ATOM 1849 N N . ILE A 1 236 ? -1.872 -18.547 13.336 1 97.12 236 ILE A N 1
ATOM 1850 C CA . ILE A 1 236 ? -0.652 -19.172 13.852 1 97.12 236 ILE A CA 1
ATOM 1851 C C . ILE A 1 236 ? -0.413 -20.5 13.156 1 97.12 236 ILE A C 1
ATOM 1853 O O . ILE A 1 236 ? 0.695 -20.781 12.695 1 97.12 236 ILE A O 1
ATOM 1857 N N . VAL A 1 237 ? -1.439 -21.297 12.992 1 98.06 237 VAL A N 1
ATOM 1858 C CA . VAL A 1 237 ? -1.313 -22.609 12.375 1 98.06 237 VAL A CA 1
ATOM 1859 C C . VAL A 1 237 ? -0.96 -22.453 10.898 1 98.06 237 VAL A C 1
ATOM 1861 O O . VAL A 1 237 ? -0.127 -23.203 10.367 1 98.06 237 VAL A O 1
ATOM 1864 N N . CYS A 1 238 ? -1.622 -21.5 10.289 1 98.31 238 CYS A N 1
ATOM 1865 C CA . CYS A 1 238 ? -1.321 -21.266 8.883 1 98.31 238 CYS A CA 1
ATOM 1866 C C . CYS A 1 238 ? 0.1 -20.734 8.711 1 98.31 238 CYS A C 1
ATOM 1868 O O . CYS A 1 238 ? 0.75 -21.016 7.699 1 98.31 238 CYS A O 1
ATOM 1870 N N . GLY A 1 239 ? 0.564 -19.922 9.688 1 97.69 239 GLY A N 1
ATOM 1871 C CA . GLY A 1 239 ? 1.953 -19.484 9.648 1 97.69 239 GLY A CA 1
ATOM 1872 C C . GLY A 1 239 ? 2.938 -20.641 9.75 1 97.69 239 GLY A C 1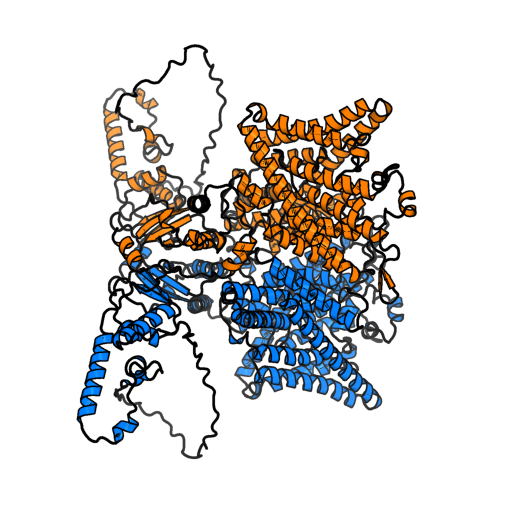
ATOM 1873 O O . GLY A 1 239 ? 3.908 -20.703 8.992 1 97.69 239 GLY A O 1
ATOM 1874 N N . LEU A 1 240 ? 2.643 -21.562 10.578 1 97.94 240 LEU A N 1
ATOM 1875 C CA . LEU A 1 240 ? 3.465 -22.766 10.711 1 97.94 240 LEU A CA 1
ATOM 1876 C C . LEU A 1 240 ? 3.369 -23.625 9.461 1 97.94 240 LEU A C 1
ATOM 1878 O O . LEU A 1 240 ? 4.379 -24.172 8.992 1 97.94 240 LEU A O 1
ATOM 1882 N N . GLY A 1 241 ? 2.127 -23.734 9 1 98.06 241 GLY A N 1
ATOM 1883 C CA . GLY A 1 241 ? 1.934 -24.484 7.766 1 98.06 241 GLY A CA 1
ATOM 1884 C C . GLY A 1 241 ? 2.65 -23.859 6.582 1 98.06 241 GLY A C 1
ATOM 1885 O O . GLY A 1 241 ? 3.195 -24.578 5.738 1 98.06 241 GLY A O 1
ATOM 1886 N N . GLY A 1 242 ? 2.615 -22.531 6.504 1 97.94 242 GLY A N 1
ATOM 1887 C CA . GLY A 1 242 ? 3.33 -21.859 5.434 1 97.94 242 GLY A CA 1
ATOM 1888 C C . GLY A 1 242 ? 4.832 -22.047 5.5 1 97.94 242 GLY A C 1
ATOM 1889 O O . GLY A 1 242 ? 5.473 -22.312 4.48 1 97.94 242 GLY A O 1
ATOM 1890 N N . ALA A 1 243 ? 5.406 -21.953 6.664 1 97.62 243 ALA A N 1
ATOM 1891 C CA . ALA A 1 243 ? 6.836 -22.188 6.844 1 97.62 243 ALA A CA 1
ATOM 1892 C C . ALA A 1 243 ? 7.199 -23.625 6.473 1 97.62 243 ALA A C 1
ATOM 1894 O O . ALA A 1 243 ? 8.242 -23.875 5.867 1 97.62 243 ALA A O 1
ATOM 1895 N N . PHE A 1 244 ? 6.344 -24.516 6.82 1 97.94 244 PHE A N 1
ATOM 1896 C CA . PHE A 1 244 ? 6.578 -25.922 6.5 1 97.94 244 PHE A CA 1
ATOM 1897 C C . PHE A 1 244 ? 6.492 -26.156 5 1 97.94 244 PHE A C 1
ATOM 1899 O O . PHE A 1 244 ? 7.23 -26.984 4.449 1 97.94 244 PHE A O 1
ATOM 1906 N N . PHE A 1 245 ? 5.605 -25.562 4.387 1 98.12 245 PHE A N 1
ATOM 1907 C CA . PHE A 1 245 ? 5.473 -25.688 2.941 1 98.12 245 PHE A CA 1
ATOM 1908 C C . PHE A 1 245 ? 6.75 -25.25 2.238 1 98.12 245 PHE A C 1
ATOM 1910 O O . PHE A 1 245 ? 7.223 -25.906 1.318 1 98.12 245 PHE A O 1
ATOM 1917 N N . VAL A 1 246 ? 7.277 -24.078 2.645 1 97.25 246 VAL A N 1
ATOM 1918 C CA . VAL A 1 246 ? 8.5 -23.562 2.041 1 97.25 246 VAL A CA 1
ATOM 1919 C C . VAL A 1 246 ? 9.664 -24.5 2.334 1 97.25 246 VAL A C 1
ATOM 1921 O O . VAL A 1 246 ? 10.516 -24.719 1.473 1 97.25 246 VAL A O 1
ATOM 1924 N N . PHE A 1 247 ? 9.688 -25 3.521 1 96.31 247 PHE A N 1
ATOM 1925 C CA . PHE A 1 247 ? 10.727 -25.969 3.902 1 96.31 247 PHE A CA 1
ATOM 1926 C C . PHE A 1 247 ? 10.656 -27.203 3.029 1 96.31 247 PHE A C 1
ATOM 1928 O O . PHE A 1 247 ? 11.68 -27.672 2.525 1 96.31 247 PHE A O 1
ATOM 1935 N N . LEU A 1 248 ? 9.445 -27.734 2.855 1 96.5 248 LEU A N 1
ATOM 1936 C CA . LEU A 1 248 ? 9.234 -28.922 2.039 1 96.5 248 LEU A CA 1
ATOM 1937 C C . LEU A 1 248 ? 9.617 -28.656 0.585 1 96.5 248 LEU A C 1
ATOM 1939 O O . LEU A 1 248 ? 10.273 -29.484 -0.049 1 96.5 248 LEU A O 1
ATOM 1943 N N . TYR A 1 249 ? 9.172 -27.578 0.084 1 96.06 249 TYR A N 1
ATOM 1944 C CA . TYR A 1 249 ? 9.531 -27.188 -1.274 1 96.06 249 TYR A CA 1
ATOM 1945 C C . TYR A 1 249 ? 11.039 -27.141 -1.453 1 96.06 249 TYR A C 1
ATOM 1947 O O . TYR A 1 249 ? 11.57 -27.656 -2.449 1 96.06 249 TYR A O 1
ATOM 1955 N N . GLY A 1 250 ? 11.75 -26.5 -0.498 1 93.75 250 GLY A N 1
ATOM 1956 C CA . GLY A 1 250 ? 13.195 -26.422 -0.551 1 93.75 250 GLY A CA 1
ATOM 1957 C C . GLY A 1 250 ? 13.875 -27.781 -0.507 1 93.75 250 GLY A C 1
ATOM 1958 O O . GLY A 1 250 ? 14.805 -28.047 -1.271 1 93.75 250 GLY A O 1
ATOM 1959 N N . LYS A 1 251 ? 13.383 -28.656 0.247 1 93.81 251 LYS A N 1
ATOM 1960 C CA . LYS A 1 251 ? 13.969 -29.984 0.396 1 93.81 251 LYS A CA 1
ATOM 1961 C C . LYS A 1 251 ? 13.773 -30.812 -0.867 1 93.81 251 LYS A C 1
ATOM 1963 O O . LYS A 1 251 ? 14.688 -31.516 -1.3 1 93.81 251 LYS A O 1
ATOM 1968 N N . ILE A 1 252 ? 12.602 -30.734 -1.422 1 93.69 252 ILE A N 1
ATOM 1969 C CA . ILE A 1 252 ? 12.32 -31.484 -2.637 1 93.69 252 ILE A CA 1
ATOM 1970 C C . ILE A 1 252 ? 13.18 -30.953 -3.785 1 93.69 252 ILE A C 1
ATOM 1972 O O . ILE A 1 252 ? 13.734 -31.734 -4.562 1 93.69 252 ILE A O 1
ATOM 1976 N N . THR A 1 253 ? 13.234 -29.656 -3.854 1 90.94 253 THR A N 1
ATOM 1977 C CA . THR A 1 253 ? 14.008 -29.031 -4.93 1 90.94 253 THR A CA 1
ATOM 1978 C C . THR A 1 253 ? 15.484 -29.422 -4.824 1 90.94 253 THR A C 1
ATOM 1980 O O . THR A 1 253 ? 16.125 -29.719 -5.836 1 90.94 253 THR A O 1
ATOM 1983 N N . LEU A 1 254 ? 16.031 -29.438 -3.684 1 87.62 254 LEU A N 1
ATOM 1984 C CA . LEU A 1 254 ? 17.438 -29.797 -3.48 1 87.62 254 LEU A CA 1
ATOM 1985 C C . LEU A 1 254 ? 17.656 -31.281 -3.748 1 87.62 254 LEU A C 1
ATOM 1987 O O . LEU A 1 254 ? 18.703 -31.656 -4.293 1 87.62 254 LEU A O 1
ATOM 1991 N N . PHE A 1 255 ? 16.688 -32.062 -3.395 1 86.94 255 PHE A N 1
ATOM 1992 C CA . PHE A 1 255 ? 16.781 -33.5 -3.648 1 86.94 255 PHE A CA 1
ATOM 1993 C C . PHE A 1 255 ? 16.812 -33.781 -5.145 1 86.94 255 PHE A C 1
ATOM 1995 O O . PHE A 1 255 ? 17.594 -34.594 -5.609 1 86.94 255 PHE A O 1
ATOM 2002 N N . VAL A 1 256 ? 15.938 -33.156 -5.855 1 83.31 256 VAL A N 1
ATOM 2003 C CA . VAL A 1 256 ? 15.859 -33.344 -7.301 1 83.31 256 VAL A CA 1
ATOM 2004 C C . VAL A 1 256 ? 17.141 -32.844 -7.953 1 83.31 256 VAL A C 1
ATOM 2006 O O . VAL A 1 256 ? 17.672 -33.469 -8.883 1 83.31 256 VAL A O 1
ATOM 2009 N N . LYS A 1 257 ? 17.625 -31.688 -7.465 1 79.5 257 LYS A N 1
ATOM 2010 C CA . LYS A 1 257 ? 18.859 -31.141 -8 1 79.5 257 LYS A CA 1
ATOM 2011 C C . LYS A 1 257 ? 20.047 -32.062 -7.762 1 79.5 257 LYS A C 1
ATOM 2013 O O . LYS A 1 257 ? 20.906 -32.219 -8.625 1 79.5 257 LYS A O 1
ATOM 2018 N N . GLU A 1 258 ? 20.094 -32.625 -6.645 1 78.75 258 GLU A N 1
ATOM 2019 C CA . GLU A 1 258 ? 21.172 -33.562 -6.301 1 78.75 258 GLU A CA 1
ATOM 2020 C C . GLU A 1 258 ? 21.094 -34.812 -7.145 1 78.75 258 GLU A C 1
ATOM 2022 O O . GLU A 1 258 ? 22.125 -35.344 -7.582 1 78.75 258 GLU A O 1
ATOM 2027 N N . LYS A 1 259 ? 19.953 -35.281 -7.293 1 74.44 259 LYS A N 1
ATOM 2028 C CA . LYS A 1 259 ? 19.781 -36.5 -8.062 1 74.44 259 LYS A CA 1
ATOM 2029 C C . LYS A 1 259 ? 20.031 -36.281 -9.547 1 74.44 259 LYS A C 1
ATOM 2031 O O . LYS A 1 259 ? 20.5 -37.156 -10.258 1 74.44 259 LYS A O 1
ATOM 2036 N N . LYS A 1 260 ? 19.547 -35.125 -10 1 70.5 260 LYS A N 1
ATOM 2037 C CA . LYS A 1 260 ? 19.844 -34.781 -11.383 1 70.5 260 LYS A CA 1
ATOM 2038 C C . LYS A 1 260 ? 21.344 -34.719 -11.625 1 70.5 260 LYS A C 1
ATOM 2040 O O . LYS A 1 260 ? 21.812 -35.062 -12.719 1 70.5 260 LYS A O 1
ATOM 2045 N N . ALA A 1 261 ? 21.953 -34.25 -10.641 1 60.88 261 ALA A N 1
ATOM 2046 C CA . ALA A 1 261 ? 23.422 -34.156 -10.75 1 60.88 261 ALA A CA 1
ATOM 2047 C C . ALA A 1 261 ? 24.031 -35.562 -10.797 1 60.88 261 ALA A C 1
ATOM 2049 O O . ALA A 1 261 ? 25.062 -35.781 -11.43 1 60.88 261 ALA A O 1
ATOM 2050 N N . SER A 1 262 ? 23.359 -36.406 -10.125 1 57.78 262 SER A N 1
ATOM 2051 C CA . SER A 1 262 ? 23.938 -37.75 -9.992 1 57.78 262 SER A CA 1
ATOM 2052 C C . SER A 1 262 ? 23.5 -38.625 -11.141 1 57.78 262 SER A C 1
ATOM 2054 O O . SER A 1 262 ? 24.25 -39.531 -11.539 1 57.78 262 SER A O 1
ATOM 2056 N N . ASN A 1 263 ? 22.281 -38.406 -11.648 1 58.38 263 ASN A N 1
ATOM 2057 C CA . ASN A 1 263 ? 21.797 -39.344 -12.648 1 58.38 263 ASN A CA 1
ATOM 2058 C C . ASN A 1 263 ? 21.641 -38.656 -14.016 1 58.38 263 ASN A C 1
ATOM 2060 O O . ASN A 1 263 ? 20.938 -37.656 -14.148 1 58.38 263 ASN A O 1
ATOM 2064 N N . SER A 1 264 ? 22.453 -38.938 -14.992 1 54.06 264 SER A N 1
ATOM 2065 C CA . SER A 1 264 ? 22.516 -38.5 -16.375 1 54.06 264 SER A CA 1
ATOM 2066 C C . SER A 1 264 ? 21.141 -38.594 -17.047 1 54.06 264 SER A C 1
ATOM 2068 O O . SER A 1 264 ? 20.797 -37.75 -17.891 1 54.06 264 SER A O 1
ATOM 2070 N N . LEU A 1 265 ? 20.453 -39.531 -16.828 1 50.75 265 LEU A N 1
ATOM 2071 C CA . LEU A 1 265 ? 19.172 -39.781 -17.453 1 50.75 265 LEU A CA 1
ATOM 2072 C C . LEU A 1 265 ? 18.172 -38.688 -17.141 1 50.75 265 LEU A C 1
ATOM 2074 O O . LEU A 1 265 ? 17.297 -38.375 -17.953 1 50.75 265 LEU A O 1
ATOM 2078 N N . LEU A 1 266 ? 18.375 -38 -16.062 1 50.22 266 LEU A N 1
ATOM 2079 C CA . LEU A 1 266 ? 17.453 -37 -15.594 1 50.22 266 LEU A CA 1
ATOM 2080 C C . LEU A 1 266 ? 17.672 -35.656 -16.328 1 50.22 266 LEU A C 1
ATOM 2082 O O . LEU A 1 266 ? 16.797 -34.812 -16.328 1 50.22 266 LEU A O 1
ATOM 2086 N N . MET A 1 267 ? 18.859 -35.406 -16.906 1 49.22 267 MET A N 1
ATOM 2087 C CA . MET A 1 267 ? 19.125 -34.25 -17.734 1 49.22 267 MET A CA 1
ATOM 2088 C C . MET A 1 267 ? 18.25 -34.25 -18.969 1 49.22 267 MET A C 1
ATOM 2090 O O . MET A 1 267 ? 17.766 -33.188 -19.406 1 49.22 267 MET A O 1
ATOM 2094 N N . ARG A 1 268 ? 18.297 -35.375 -19.891 1 52.34 268 ARG A N 1
ATOM 2095 C CA . ARG A 1 268 ? 17.266 -35.781 -20.859 1 52.34 268 ARG A CA 1
ATOM 2096 C C . ARG A 1 268 ? 15.891 -35.812 -20.203 1 52.34 268 ARG A C 1
ATOM 2098 O O . ARG A 1 268 ? 14.891 -36.094 -20.859 1 52.34 268 ARG A O 1
ATOM 2105 N N . ASN A 1 269 ? 15.836 -35.125 -18.875 1 63.31 269 ASN A N 1
ATOM 2106 C CA . ASN A 1 269 ? 15.398 -35.188 -17.484 1 63.31 269 ASN A CA 1
ATOM 2107 C C . ASN A 1 269 ? 14.188 -34.281 -17.234 1 63.31 269 ASN A C 1
ATOM 2109 O O . ASN A 1 269 ? 13.312 -34.625 -16.453 1 63.31 269 ASN A O 1
ATOM 2113 N N . CYS A 1 270 ? 14.031 -33.375 -18.125 1 76.62 270 CYS A N 1
ATOM 2114 C CA . CYS A 1 270 ? 12.891 -32.531 -17.812 1 76.62 270 CYS A CA 1
ATOM 2115 C C . CYS A 1 270 ? 11.578 -33.25 -18.172 1 76.62 270 CYS A C 1
ATOM 2117 O O . CYS A 1 270 ? 10.594 -33.125 -17.438 1 76.62 270 CYS A O 1
ATOM 2119 N N . PHE A 1 271 ? 11.68 -34.188 -19.25 1 83.88 271 PHE A N 1
ATOM 2120 C CA . PHE A 1 271 ? 10.477 -34.875 -19.703 1 83.88 271 PHE A CA 1
ATOM 2121 C C . PHE A 1 271 ? 10.133 -36 -18.734 1 83.88 271 PHE A C 1
ATOM 2123 O O . PHE A 1 271 ? 8.969 -36.188 -18.359 1 83.88 271 PHE A O 1
ATOM 2130 N N . TYR A 1 272 ? 11.164 -36.656 -18.328 1 85.25 272 TYR A N 1
ATOM 2131 C CA . TYR A 1 272 ? 10.914 -37.812 -17.469 1 85.25 272 TYR A CA 1
ATOM 2132 C C . TYR A 1 272 ? 10.375 -37.344 -16.109 1 85.25 272 TYR A C 1
ATOM 2134 O O . TYR A 1 272 ? 9.445 -37.969 -15.57 1 85.25 272 TYR A O 1
ATOM 2142 N N . TYR A 1 273 ? 11.008 -36.375 -15.602 1 88.81 273 TYR A N 1
ATOM 2143 C CA . TYR A 1 273 ? 10.57 -35.875 -14.305 1 88.81 273 TYR A CA 1
ATOM 2144 C C . TYR A 1 273 ? 9.141 -35.344 -14.375 1 88.81 273 TYR A C 1
ATOM 2146 O O . TYR A 1 273 ? 8.336 -35.594 -13.469 1 88.81 273 TYR A O 1
ATOM 2154 N N . SER A 1 274 ? 8.797 -34.625 -15.43 1 91.88 274 SER A N 1
ATOM 2155 C CA . SER A 1 274 ? 7.457 -34.062 -15.594 1 91.88 274 SER A CA 1
ATOM 2156 C C . SER A 1 274 ? 6.434 -35.188 -15.836 1 91.88 274 SER A C 1
ATOM 2158 O O . SER A 1 274 ? 5.316 -35.125 -15.32 1 91.88 274 SER A O 1
ATOM 2160 N N . ALA A 1 275 ? 6.84 -36.188 -16.594 1 92.19 275 ALA A N 1
ATOM 2161 C CA . ALA A 1 275 ? 5.941 -37.312 -16.875 1 92.19 275 ALA A CA 1
ATOM 2162 C C . ALA A 1 275 ? 5.664 -38.125 -15.609 1 92.19 275 ALA A C 1
ATOM 2164 O O . ALA A 1 275 ? 4.516 -38.469 -15.328 1 92.19 275 ALA A O 1
ATOM 2165 N N . LEU A 1 276 ? 6.68 -38.375 -14.891 1 91.75 276 LEU A N 1
ATOM 2166 C CA . LEU A 1 276 ? 6.535 -39.188 -13.688 1 91.75 276 LEU A CA 1
ATOM 2167 C C . LEU A 1 276 ? 5.668 -38.5 -12.648 1 91.75 276 LEU A C 1
ATOM 2169 O O . LEU A 1 276 ? 4.809 -39.094 -12.023 1 91.75 276 LEU A O 1
ATOM 2173 N N . THR A 1 277 ? 5.98 -37.219 -12.469 1 93.25 277 THR A N 1
ATOM 2174 C CA . THR A 1 277 ? 5.211 -36.469 -11.5 1 93.25 277 THR A CA 1
ATOM 2175 C C . THR A 1 277 ? 3.748 -36.344 -11.922 1 93.25 277 THR A C 1
ATOM 2177 O O . THR A 1 277 ? 2.846 -36.438 -11.094 1 93.25 277 THR A O 1
ATOM 2180 N N . SER A 1 278 ? 3.486 -36.125 -13.219 1 95.5 278 SER A N 1
ATOM 2181 C CA . SER A 1 278 ? 2.119 -36.031 -13.711 1 95.5 278 SER A CA 1
ATOM 2182 C C . SER A 1 278 ? 1.366 -37.344 -13.547 1 95.5 278 SER A C 1
ATOM 2184 O O . SER A 1 278 ? 0.188 -37.344 -13.18 1 95.5 278 SER A O 1
ATOM 2186 N N . VAL A 1 279 ? 2.055 -38.438 -13.797 1 95.88 279 VAL A N 1
ATOM 2187 C CA . VAL A 1 279 ? 1.429 -39.75 -13.656 1 95.88 279 VAL A CA 1
ATOM 2188 C C . VAL A 1 279 ? 1.114 -40.031 -12.188 1 95.88 279 VAL A C 1
ATOM 2190 O O . VAL A 1 279 ? 0.04 -40.531 -11.852 1 95.88 279 VAL A O 1
ATOM 2193 N N . LEU A 1 280 ? 2.02 -39.656 -11.359 1 96.06 280 LEU A N 1
ATOM 2194 C CA . LEU A 1 280 ? 1.825 -39.875 -9.93 1 96.06 280 LEU A CA 1
ATOM 2195 C C . LEU A 1 280 ? 0.629 -39.062 -9.414 1 96.06 280 LEU A C 1
ATOM 2197 O O . LEU A 1 280 ? -0.256 -39.625 -8.758 1 96.06 280 LEU A O 1
ATOM 2201 N N . ILE A 1 281 ? 0.551 -37.812 -9.711 1 96.19 281 ILE A N 1
ATOM 2202 C CA . ILE A 1 281 ? -0.496 -36.938 -9.203 1 96.19 281 ILE A CA 1
ATOM 2203 C C . ILE A 1 281 ? -1.833 -37.281 -9.852 1 96.19 281 ILE A C 1
ATOM 2205 O O . ILE A 1 281 ? -2.861 -37.344 -9.172 1 96.19 281 ILE A O 1
ATOM 2209 N N . SER A 1 282 ? -1.843 -37.625 -11.164 1 95.56 282 SER A N 1
ATOM 2210 C CA . SER A 1 282 ? -3.082 -37.969 -11.844 1 95.56 282 SER A CA 1
ATOM 2211 C C . SER A 1 282 ? -3.611 -39.312 -11.359 1 95.56 282 SER A C 1
ATOM 2213 O O . SER A 1 282 ? -4.824 -39.562 -11.328 1 95.56 282 SER A O 1
ATOM 2215 N N . THR A 1 283 ? -2.732 -40.219 -10.969 1 95.88 283 THR A N 1
ATOM 2216 C CA . THR A 1 283 ? -3.162 -41.5 -10.422 1 95.88 283 THR A CA 1
ATOM 2217 C C . THR A 1 283 ? -3.832 -41.312 -9.062 1 95.88 283 THR A C 1
ATOM 2219 O O . THR A 1 283 ? -4.848 -41.938 -8.773 1 95.88 283 THR A O 1
ATOM 2222 N N . LEU A 1 284 ? -3.281 -40.438 -8.336 1 95.62 284 LEU A N 1
ATOM 2223 C CA . LEU A 1 284 ? -3.809 -40.219 -6.988 1 95.62 284 LEU A CA 1
ATOM 2224 C C . LEU A 1 284 ? -5.105 -39.438 -7.039 1 95.62 284 LEU A C 1
ATOM 2226 O O . LEU A 1 284 ? -5.93 -39.5 -6.125 1 95.62 284 LEU A O 1
ATOM 2230 N N . THR A 1 285 ? -5.324 -38.656 -8.086 1 94.5 285 THR A N 1
ATOM 2231 C CA . THR A 1 285 ? -6.523 -37.812 -8.172 1 94.5 285 THR A CA 1
ATOM 2232 C C . THR A 1 285 ? -7.59 -38.5 -9.023 1 94.5 285 THR A C 1
ATOM 2234 O O . THR A 1 285 ? -8.641 -37.906 -9.297 1 94.5 285 THR A O 1
ATOM 2237 N N . PHE A 1 286 ? -7.387 -39.75 -9.477 1 94.25 286 PHE A N 1
ATOM 2238 C CA . PHE A 1 286 ? -8.359 -40.5 -10.266 1 94.25 286 PHE A CA 1
ATOM 2239 C C . PHE A 1 286 ? -9.672 -40.656 -9.508 1 94.25 286 PHE A C 1
ATOM 2241 O O . PHE A 1 286 ? -9.688 -41.219 -8.406 1 94.25 286 PHE A O 1
ATOM 2248 N N . PRO A 1 287 ? -10.75 -40.125 -10.008 1 90.19 287 PRO A N 1
ATOM 2249 C CA . PRO A 1 287 ? -12.008 -40 -9.266 1 90.19 287 PRO A CA 1
ATOM 2250 C C . PRO A 1 287 ? -12.516 -41.312 -8.703 1 90.19 287 PRO A C 1
ATOM 2252 O O . PRO A 1 287 ? -12.898 -41.375 -7.531 1 90.19 287 PRO A O 1
ATOM 2255 N N . PRO A 1 288 ? -12.531 -42.469 -9.453 1 88.62 288 PRO A N 1
ATOM 2256 C CA . PRO A 1 288 ? -13.031 -43.719 -8.875 1 88.62 288 PRO A CA 1
ATOM 2257 C C . PRO A 1 288 ? -12.008 -44.375 -7.957 1 88.62 288 PRO A C 1
ATOM 2259 O O . PRO A 1 288 ? -12.375 -45.25 -7.145 1 88.62 288 PRO A O 1
ATOM 2262 N N . GLY A 1 289 ? -10.781 -44.031 -8.008 1 89.94 289 GLY A N 1
ATOM 2263 C CA . GLY A 1 289 ? -9.75 -44.562 -7.141 1 89.94 289 GLY A CA 1
ATOM 2264 C C . GLY A 1 289 ? -9.57 -43.781 -5.859 1 89.94 289 GLY A C 1
ATOM 2265 O O . GLY A 1 289 ? -10.531 -43.531 -5.129 1 89.94 289 GLY A O 1
ATOM 2266 N N . PHE A 1 290 ? -8.469 -43.344 -5.594 1 90.94 290 PHE A N 1
ATOM 2267 C CA . PHE A 1 290 ? -8.156 -42.594 -4.387 1 90.94 290 PHE A CA 1
ATOM 2268 C C . PHE A 1 290 ? -8.758 -41.188 -4.465 1 90.94 290 PHE A C 1
ATOM 2270 O O . PHE A 1 290 ? -8.969 -40.531 -3.436 1 90.94 290 PHE A O 1
ATOM 2277 N N . GLY A 1 291 ? -9.047 -40.812 -5.633 1 90.5 291 GLY A N 1
ATOM 2278 C CA . GLY A 1 291 ? -9.594 -39.469 -5.855 1 90.5 291 GLY A CA 1
ATOM 2279 C C . GLY A 1 291 ? -10.977 -39.281 -5.254 1 90.5 291 GLY A C 1
ATOM 2280 O O . GLY A 1 291 ? -11.43 -38.156 -5.051 1 90.5 291 GLY A O 1
ATOM 2281 N N . GLN A 1 292 ? -11.641 -40.375 -4.879 1 86.88 292 GLN A N 1
ATOM 2282 C CA . GLN A 1 292 ? -12.969 -40.281 -4.281 1 86.88 292 GLN A CA 1
ATOM 2283 C C . GLN A 1 292 ? -12.914 -39.688 -2.881 1 86.88 292 GLN A C 1
ATOM 2285 O O . GLN A 1 292 ? -13.891 -39.094 -2.408 1 86.88 292 GLN A O 1
ATOM 2290 N N . PHE A 1 293 ? -11.703 -39.688 -2.305 1 88.88 293 PHE A N 1
ATOM 2291 C CA . PHE A 1 293 ? -11.562 -39.219 -0.931 1 88.88 293 PHE A CA 1
ATOM 2292 C C . PHE A 1 293 ? -11.07 -37.781 -0.896 1 88.88 293 PHE A C 1
ATOM 2294 O O . PHE A 1 293 ? -10.812 -37.25 0.178 1 88.88 293 PHE A O 1
ATOM 2301 N N . MET A 1 294 ? -10.922 -37.188 -1.978 1 89.56 294 MET A N 1
ATOM 2302 C CA . MET A 1 294 ? -10.43 -35.812 -1.99 1 89.56 294 MET A CA 1
ATOM 2303 C C . MET A 1 294 ? -11.117 -35 -3.088 1 89.56 294 MET A C 1
ATOM 2305 O O . MET A 1 294 ? -10.578 -34 -3.547 1 89.56 294 MET A O 1
ATOM 2309 N N . ALA A 1 295 ? -12.203 -35.469 -3.537 1 87.38 295 ALA A N 1
ATOM 2310 C CA . ALA A 1 295 ? -12.93 -34.781 -4.598 1 87.38 295 ALA A CA 1
ATOM 2311 C C . ALA A 1 295 ? -12.023 -34.5 -5.797 1 87.38 295 ALA A C 1
ATOM 2313 O O . ALA A 1 295 ? -11.953 -33.375 -6.281 1 87.38 295 ALA A O 1
ATOM 2314 N N . GLY A 1 296 ? -11.398 -35.531 -6.297 1 86.75 296 GLY A N 1
ATOM 2315 C CA . GLY A 1 296 ? -10.398 -35.438 -7.344 1 86.75 296 GLY A CA 1
ATOM 2316 C C . GLY A 1 296 ? -10.969 -35 -8.68 1 86.75 296 GLY A C 1
ATOM 2317 O O . GLY A 1 296 ? -10.234 -34.562 -9.555 1 86.75 296 GLY A O 1
ATOM 2318 N N . LYS A 1 297 ? -12.305 -34.969 -8.82 1 85.81 297 LYS A N 1
ATOM 2319 C CA . LYS A 1 297 ? -12.938 -34.625 -10.078 1 85.81 297 LYS A CA 1
ATOM 2320 C C . LYS A 1 297 ? -13.008 -33.094 -10.242 1 85.81 297 LYS A C 1
ATOM 2322 O O . LYS A 1 297 ? -13.148 -32.594 -11.359 1 85.81 297 LYS A O 1
ATOM 2327 N N . LEU A 1 298 ? -12.844 -32.438 -9.164 1 88.56 298 LEU A N 1
ATOM 2328 C CA . LEU A 1 298 ? -13.023 -30.984 -9.203 1 88.56 298 LEU A CA 1
ATOM 2329 C C . LEU A 1 298 ? -11.719 -30.281 -9.562 1 88.56 298 LEU A C 1
ATOM 2331 O O . LEU A 1 298 ? -10.641 -30.719 -9.156 1 88.56 298 LEU A O 1
ATOM 2335 N N . THR A 1 299 ? -11.906 -29.297 -10.422 1 89 299 THR A N 1
ATOM 2336 C CA . THR A 1 299 ? -10.781 -28.406 -10.703 1 89 299 THR A CA 1
ATOM 2337 C C . THR A 1 299 ? -10.492 -27.5 -9.5 1 89 299 THR A C 1
ATOM 2339 O O . THR A 1 299 ? -11.281 -27.453 -8.555 1 89 299 THR A O 1
ATOM 2342 N N . GLN A 1 300 ? -9.344 -26.875 -9.461 1 90 300 GLN A N 1
ATOM 2343 C CA . GLN A 1 300 ? -8.977 -25.984 -8.367 1 90 300 GLN A CA 1
ATOM 2344 C C . GLN A 1 300 ? -9.977 -24.844 -8.219 1 90 300 GLN A C 1
ATOM 2346 O O . GLN A 1 300 ? -10.328 -24.453 -7.105 1 90 300 GLN A O 1
ATOM 2351 N N . ARG A 1 301 ? -10.445 -24.359 -9.305 1 86.31 301 ARG A N 1
ATOM 2352 C CA . ARG A 1 301 ? -11.406 -23.266 -9.305 1 86.31 301 ARG A CA 1
ATOM 2353 C C . ARG A 1 301 ? -12.719 -23.688 -8.633 1 86.31 301 ARG A C 1
ATOM 2355 O O . ARG A 1 301 ? -13.242 -22.969 -7.781 1 86.31 301 ARG A O 1
ATOM 2362 N N . TYR A 1 302 ? -13.148 -24.844 -8.953 1 87.06 302 TYR A N 1
ATOM 2363 C CA . TYR A 1 302 ? -14.422 -25.328 -8.422 1 87.06 302 TYR A CA 1
ATOM 2364 C C . TYR A 1 302 ? -14.281 -25.75 -6.969 1 87.06 302 TYR A C 1
ATOM 2366 O O . TYR A 1 302 ? -15.227 -25.641 -6.188 1 87.06 302 TYR A O 1
ATOM 2374 N N . SER A 1 303 ? -13.102 -26.203 -6.676 1 90.25 303 SER A N 1
ATOM 2375 C CA . SER A 1 303 ? -12.859 -26.5 -5.266 1 90.25 303 SER A CA 1
ATOM 2376 C C . SER A 1 303 ? -12.945 -25.234 -4.418 1 90.25 303 SER A C 1
ATOM 2378 O O . SER A 1 303 ? -13.539 -25.25 -3.34 1 90.25 303 SER A O 1
ATOM 2380 N N . LEU A 1 304 ? -12.414 -24.188 -4.922 1 89.62 304 LEU A N 1
ATOM 2381 C CA . LEU A 1 304 ? -12.43 -22.922 -4.199 1 89.62 304 LEU A CA 1
ATOM 2382 C C . LEU A 1 304 ? -13.852 -22.391 -4.066 1 89.62 304 LEU A C 1
ATOM 2384 O O . LEU A 1 304 ? -14.242 -21.906 -2.998 1 89.62 304 LEU A O 1
ATOM 2388 N N . ILE A 1 305 ? -14.617 -22.531 -5.094 1 85.69 305 ILE A N 1
ATOM 2389 C CA . ILE A 1 305 ? -16 -22.078 -5.074 1 85.69 305 ILE A CA 1
ATOM 2390 C C . ILE A 1 305 ? -16.797 -22.891 -4.051 1 85.69 305 ILE A C 1
ATOM 2392 O O . ILE A 1 305 ? -17.625 -22.344 -3.33 1 85.69 305 ILE A O 1
ATOM 2396 N N . SER A 1 306 ? -16.469 -24.141 -4.023 1 88 306 SER A N 1
ATOM 2397 C CA . SER A 1 306 ? -17.172 -25 -3.074 1 88 306 SER A CA 1
ATOM 2398 C C . SER A 1 306 ? -16.812 -24.641 -1.635 1 88 306 SER A C 1
ATOM 2400 O O . SER A 1 306 ? -17.688 -24.656 -0.758 1 88 306 SER A O 1
ATOM 2402 N N . PHE A 1 307 ? -15.617 -24.281 -1.421 1 91.25 307 PHE A N 1
ATOM 2403 C CA . PHE A 1 307 ? -15.18 -24 -0.062 1 91.25 307 PHE A CA 1
ATOM 2404 C C . PHE A 1 307 ? -15.773 -22.688 0.431 1 91.25 307 PHE A C 1
ATOM 2406 O O . PHE A 1 307 ? -16.016 -22.516 1.628 1 91.25 307 PHE A O 1
ATOM 2413 N N . PHE A 1 308 ? -16.109 -21.766 -0.47 1 87.69 308 PHE A N 1
ATOM 2414 C CA . PHE A 1 308 ? -16.594 -20.453 -0.091 1 87.69 308 PHE A CA 1
ATOM 2415 C C . PHE A 1 308 ? -18.109 -20.453 0.052 1 87.69 308 PHE A C 1
ATOM 2417 O O . PHE A 1 308 ? -18.703 -19.422 0.406 1 87.69 308 PHE A O 1
ATOM 2424 N N . ASP A 1 309 ? -18.641 -21.594 -0.065 1 83.12 309 ASP A N 1
ATOM 2425 C CA . ASP A 1 309 ? -20.078 -21.719 0.055 1 83.12 309 ASP A CA 1
ATOM 2426 C C . ASP A 1 309 ? -20.547 -21.391 1.475 1 83.12 309 ASP A C 1
ATOM 2428 O O . ASP A 1 309 ? -19.828 -21.672 2.441 1 83.12 309 ASP A O 1
ATOM 2432 N N . ASP A 1 310 ? -21.719 -20.75 1.615 1 78.94 310 ASP A N 1
ATOM 2433 C CA . ASP A 1 310 ? -22.219 -20.281 2.904 1 78.94 310 ASP A CA 1
ATOM 2434 C C . ASP A 1 310 ? -22.953 -21.406 3.639 1 78.94 310 ASP A C 1
ATOM 2436 O O . ASP A 1 310 ? -23.25 -21.281 4.828 1 78.94 310 ASP A O 1
ATOM 2440 N N . ARG A 1 311 ? -23.266 -22.594 3.08 1 81.38 311 ARG A N 1
ATOM 2441 C CA . ARG A 1 311 ? -24.031 -23.672 3.701 1 81.38 311 ARG A CA 1
ATOM 2442 C C . ARG A 1 311 ? -23.125 -24.578 4.535 1 81.38 311 ARG A C 1
ATOM 2444 O O . ARG A 1 311 ? -21.938 -24.719 4.23 1 81.38 311 ARG A O 1
ATOM 2451 N N . THR A 1 312 ? -23.531 -24.969 5.539 1 83.56 312 THR A N 1
ATOM 2452 C CA . THR A 1 312 ? -22.812 -25.875 6.422 1 83.56 312 THR A CA 1
ATOM 2453 C C . THR A 1 312 ? -22.922 -27.312 5.922 1 83.56 312 THR A C 1
ATOM 2455 O O . THR A 1 312 ? -24.016 -27.875 5.887 1 83.56 312 THR A O 1
ATOM 2458 N N . TRP A 1 313 ? -21.812 -27.938 5.656 1 83.62 313 TRP A N 1
ATOM 2459 C CA . TRP A 1 313 ? -21.781 -29.266 5.066 1 83.62 313 TRP A CA 1
ATOM 2460 C C . TRP A 1 313 ? -21.984 -30.344 6.129 1 83.62 313 TRP A C 1
ATOM 2462 O O . TRP A 1 313 ? -22.422 -31.453 5.824 1 83.62 313 TRP A O 1
ATOM 2472 N N . SER A 1 314 ? -21.672 -30.016 7.336 1 79.06 314 SER A N 1
ATOM 2473 C CA . SER A 1 314 ? -21.75 -31 8.406 1 79.06 314 SER A CA 1
ATOM 2474 C C . SER A 1 314 ? -23.203 -31.297 8.773 1 79.06 314 SER A C 1
ATOM 2476 O O . SER A 1 314 ? -23.484 -32.344 9.391 1 79.06 314 SER A O 1
ATOM 2478 N N . ASN A 1 315 ? -23.984 -30.344 8.344 1 76 315 ASN A N 1
ATOM 2479 C CA . ASN A 1 315 ? -25.406 -30.609 8.594 1 76 315 ASN A CA 1
ATOM 2480 C C . ASN A 1 315 ? -26 -31.547 7.547 1 76 315 ASN A C 1
ATOM 2482 O O . ASN A 1 315 ? -26.031 -31.219 6.363 1 76 315 ASN A O 1
ATOM 2486 N N . HIS A 1 316 ? -26.312 -32.594 7.961 1 65.81 316 HIS A N 1
ATOM 2487 C CA . HIS A 1 316 ? -26.75 -33.719 7.109 1 65.81 316 HIS A CA 1
ATOM 2488 C C . HIS A 1 316 ? -27.969 -33.312 6.277 1 65.81 316 HIS A C 1
ATOM 2490 O O . HIS A 1 316 ? -28.125 -33.75 5.141 1 65.81 316 HIS A O 1
ATOM 2496 N N . SER A 1 317 ? -28.688 -32.438 6.832 1 62.28 317 SER A N 1
ATOM 2497 C CA . SER A 1 317 ? -29.891 -32.062 6.113 1 62.28 317 SER A CA 1
ATOM 2498 C C . SER A 1 317 ? -29.562 -31.188 4.91 1 62.28 317 SER A C 1
ATOM 2500 O O . SER A 1 317 ? -30.219 -31.281 3.867 1 62.28 317 SER A O 1
ATOM 2502 N N . ILE A 1 318 ? -28.516 -30.5 5.02 1 66.44 318 ILE A N 1
ATOM 2503 C CA . ILE A 1 318 ? -28.156 -29.578 3.957 1 66.44 318 ILE A CA 1
ATOM 2504 C C . ILE A 1 318 ? -27.391 -30.312 2.863 1 66.44 318 ILE A C 1
ATOM 2506 O O . ILE A 1 318 ? -27.594 -30.062 1.674 1 66.44 318 ILE A O 1
ATOM 2510 N N . VAL A 1 319 ? -26.672 -31.281 3.246 1 65.06 319 VAL A N 1
ATOM 2511 C CA . VAL A 1 319 ? -25.844 -32.031 2.311 1 65.06 319 VAL A CA 1
ATOM 2512 C C . VAL A 1 319 ? -26.734 -32.875 1.411 1 65.06 319 VAL A C 1
ATOM 2514 O O . VAL A 1 319 ? -26.422 -33.094 0.233 1 65.06 319 VAL A O 1
ATOM 2517 N N . LYS A 1 320 ? -27.797 -33.312 1.989 1 61.72 320 LYS A N 1
ATOM 2518 C CA . LYS A 1 320 ? -28.703 -34.156 1.228 1 61.72 320 LYS A CA 1
ATOM 2519 C C . LYS A 1 320 ? -29.344 -33.406 0.068 1 61.72 320 LYS A C 1
ATOM 2521 O O . LYS A 1 320 ? -29.703 -34 -0.952 1 61.72 320 LYS A O 1
ATOM 2526 N N . ASP A 1 321 ? -29.344 -32.094 0.203 1 64.38 321 ASP A N 1
ATOM 2527 C CA . ASP A 1 321 ? -30.031 -31.266 -0.797 1 64.38 321 ASP A CA 1
ATOM 2528 C C . ASP A 1 321 ? -29.062 -30.859 -1.915 1 64.38 321 ASP A C 1
ATOM 2530 O O . ASP A 1 321 ? -29.469 -30.172 -2.859 1 64.38 321 ASP A O 1
ATOM 2534 N N . PHE A 1 322 ? -27.828 -31.359 -1.758 1 65 322 PHE A N 1
ATOM 2535 C CA . PHE A 1 322 ? -26.906 -30.984 -2.818 1 65 322 PHE A CA 1
ATOM 2536 C C . PHE A 1 322 ? -27.25 -31.703 -4.117 1 65 322 PHE A C 1
ATOM 2538 O O . PHE A 1 322 ? -27.469 -32.906 -4.121 1 65 322 PHE A O 1
ATOM 2545 N N . ASP A 1 323 ? -27.703 -30.922 -5.113 1 61.72 323 ASP A N 1
ATOM 2546 C CA . ASP A 1 323 ? -27.984 -31.5 -6.422 1 61.72 323 ASP A CA 1
ATOM 2547 C C . ASP A 1 323 ? -26.766 -32.219 -6.98 1 61.72 323 ASP A C 1
ATOM 2549 O O . ASP A 1 323 ? -25.625 -31.797 -6.766 1 61.72 323 ASP A O 1
ATOM 2553 N N . ASP A 1 324 ? -26.906 -33.469 -7.391 1 55.78 324 ASP A N 1
ATOM 2554 C CA . ASP A 1 324 ? -25.859 -34.344 -7.93 1 55.78 324 ASP A CA 1
ATOM 2555 C C . ASP A 1 324 ? -25 -33.594 -8.961 1 55.78 324 ASP A C 1
ATOM 2557 O O . ASP A 1 324 ? -23.828 -33.938 -9.133 1 55.78 324 ASP A O 1
ATOM 2561 N N . ASN A 1 325 ? -25.547 -32.625 -9.562 1 56.62 325 ASN A N 1
ATOM 2562 C CA . ASN A 1 325 ? -24.797 -31.969 -10.625 1 56.62 325 ASN A CA 1
ATOM 2563 C C . ASN A 1 325 ? -24.031 -30.766 -10.094 1 56.62 325 ASN A C 1
ATOM 2565 O O . ASN A 1 325 ? -23.297 -30.109 -10.844 1 56.62 325 ASN A O 1
ATOM 2569 N N . ASP A 1 326 ? -24.047 -30.656 -8.789 1 67.69 326 ASP A N 1
ATOM 2570 C CA . ASP A 1 326 ? -23.438 -29.453 -8.234 1 67.69 326 ASP A CA 1
ATOM 2571 C C . ASP A 1 326 ? -22.016 -29.719 -7.738 1 67.69 326 ASP A C 1
ATOM 2573 O O . ASP A 1 326 ? -21.672 -30.875 -7.434 1 67.69 326 ASP A O 1
ATOM 2577 N N . HIS A 1 327 ? -21.109 -28.875 -7.914 1 72.62 327 HIS A N 1
ATOM 2578 C CA . HIS A 1 327 ? -19.734 -28.938 -7.461 1 72.62 327 HIS A CA 1
ATOM 2579 C C . HIS A 1 327 ? -19.641 -29.344 -5.996 1 72.62 327 HIS A C 1
ATOM 2581 O O . HIS A 1 327 ? -18.641 -29.906 -5.562 1 72.62 327 HIS A O 1
ATOM 2587 N N . LEU A 1 328 ? -20.781 -29.328 -5.328 1 75.69 328 LEU A N 1
ATOM 2588 C CA . LEU A 1 328 ? -20.781 -29.625 -3.904 1 75.69 328 LEU A CA 1
ATOM 2589 C C . LEU A 1 328 ? -20.969 -31.125 -3.674 1 75.69 328 LEU A C 1
ATOM 2591 O O . LEU A 1 328 ? -20.594 -31.656 -2.623 1 75.69 328 LEU A O 1
ATOM 2595 N N . ALA A 1 329 ? -21.484 -31.781 -4.688 1 75.12 329 ALA A N 1
ATOM 2596 C CA . ALA A 1 329 ? -21.75 -33.219 -4.578 1 75.12 329 ALA A CA 1
ATOM 2597 C C . ALA A 1 329 ? -20.438 -34 -4.516 1 75.12 329 ALA A C 1
ATOM 2599 O O . ALA A 1 329 ? -20.406 -35.125 -4.004 1 75.12 329 ALA A O 1
ATOM 2600 N N . ALA A 1 330 ? -19.391 -33.406 -5.004 1 78.81 330 ALA A N 1
ATOM 2601 C CA . ALA A 1 330 ? -18.094 -34.094 -5.035 1 78.81 330 ALA A CA 1
ATOM 2602 C C . ALA A 1 330 ? -17.531 -34.25 -3.625 1 78.81 330 ALA A C 1
ATOM 2604 O O . ALA A 1 330 ? -16.656 -35.094 -3.396 1 78.81 330 ALA A O 1
ATOM 2605 N N . TRP A 1 331 ? -18.094 -33.562 -2.674 1 82.44 331 TRP A N 1
ATOM 2606 C CA . TRP A 1 331 ? -17.562 -33.594 -1.316 1 82.44 331 TRP A CA 1
ATOM 2607 C C . TRP A 1 331 ? -18.375 -34.531 -0.439 1 82.44 331 TRP A C 1
ATOM 2609 O O . TRP A 1 331 ? -18.016 -34.781 0.72 1 82.44 331 TRP A O 1
ATOM 2619 N N . LYS A 1 332 ? -19.438 -35.062 -1.069 1 80.5 332 LYS A N 1
ATOM 2620 C CA . LYS A 1 332 ? -20.266 -36.062 -0.364 1 80.5 332 LYS A CA 1
ATOM 2621 C C . LYS A 1 332 ? -19.781 -37.469 -0.632 1 80.5 332 LYS A C 1
ATOM 2623 O O . LYS A 1 332 ? -19.641 -37.875 -1.788 1 80.5 332 LYS A O 1
ATOM 2628 N N . HIS A 1 333 ? -19.234 -38.125 0.36 1 79.31 333 HIS A N 1
ATOM 2629 C CA . HIS A 1 333 ? -18.828 -39.531 0.246 1 79.31 333 HIS A CA 1
ATOM 2630 C C . HIS A 1 333 ? -19.719 -40.438 1.092 1 79.31 333 HIS A C 1
ATOM 2632 O O . HIS A 1 333 ? -20.094 -40.062 2.215 1 79.31 333 HIS A O 1
ATOM 2638 N N . PRO A 1 334 ? -20.156 -41.438 0.484 1 75.5 334 PRO A N 1
ATOM 2639 C CA . PRO A 1 334 ? -21.078 -42.312 1.209 1 75.5 334 PRO A CA 1
ATOM 2640 C C . PRO A 1 334 ? -20.438 -42.969 2.436 1 75.5 334 PRO A C 1
ATOM 2642 O O . PRO A 1 334 ? -21.109 -43.219 3.436 1 75.5 334 PRO A O 1
ATOM 2645 N N . TYR A 1 335 ? -19.172 -43.125 2.482 1 79.56 335 TYR A N 1
ATOM 2646 C CA . TYR A 1 335 ? -18.547 -43.906 3.547 1 79.56 335 TYR A CA 1
ATOM 2647 C C . TYR A 1 335 ? -17.672 -43.031 4.426 1 79.56 335 TYR A C 1
ATOM 2649 O O . TYR A 1 335 ? -17.141 -43.469 5.441 1 79.56 335 TYR A O 1
ATOM 2657 N N . ALA A 1 336 ? -17.453 -41.844 4.035 1 81.19 336 ALA A N 1
ATOM 2658 C CA . ALA A 1 336 ? -16.531 -41 4.801 1 81.19 336 ALA A CA 1
ATOM 2659 C C . ALA A 1 336 ? -17.188 -39.688 5.188 1 81.19 336 ALA A C 1
ATOM 2661 O O . ALA A 1 336 ? -17.969 -39.125 4.422 1 81.19 336 ALA A O 1
ATOM 2662 N N . ASN A 1 337 ? -16.891 -39.312 6.391 1 86 337 ASN A N 1
ATOM 2663 C CA . ASN A 1 337 ? -17.375 -38.031 6.902 1 86 337 ASN A CA 1
ATOM 2664 C C . ASN A 1 337 ? -16.672 -36.844 6.227 1 86 337 ASN A C 1
ATOM 2666 O O . ASN A 1 337 ? -15.57 -37 5.691 1 86 337 ASN A O 1
ATOM 2670 N N . VAL A 1 338 ? -17.344 -35.781 6.133 1 87.94 338 VAL A N 1
ATOM 2671 C CA . VAL A 1 338 ? -16.844 -34.562 5.465 1 87.94 338 VAL A CA 1
ATOM 2672 C C . VAL A 1 338 ? -15.508 -34.156 6.086 1 87.94 338 VAL A C 1
ATOM 2674 O O . VAL A 1 338 ? -14.617 -33.656 5.391 1 87.94 338 VAL A O 1
ATOM 2677 N N . PHE A 1 339 ? -15.273 -34.406 7.383 1 91.94 339 PHE A N 1
ATOM 2678 C CA . PHE A 1 339 ? -14.039 -34.031 8.07 1 91.94 339 PHE A CA 1
ATOM 2679 C C . PHE A 1 339 ? -12.859 -34.844 7.559 1 91.94 339 PHE A C 1
ATOM 2681 O O . PHE A 1 339 ? -11.766 -34.312 7.363 1 91.94 339 PHE A O 1
ATOM 2688 N N . VAL A 1 340 ? -13.102 -36.062 7.242 1 92.38 340 VAL A N 1
ATOM 2689 C CA . VAL A 1 340 ? -12.039 -36.906 6.754 1 92.38 340 VAL A CA 1
ATOM 2690 C C . VAL A 1 340 ? -11.688 -36.562 5.316 1 92.38 340 VAL A C 1
ATOM 2692 O O . VAL A 1 340 ? -10.508 -36.5 4.949 1 92.38 340 VAL A O 1
ATOM 2695 N N . VAL A 1 341 ? -12.672 -36.312 4.562 1 92.06 341 VAL A N 1
ATOM 2696 C CA . VAL A 1 341 ? -12.461 -35.969 3.164 1 92.06 341 VAL A CA 1
ATOM 2697 C C . VAL A 1 341 ? -11.672 -34.656 3.072 1 92.06 341 VAL A C 1
ATOM 2699 O O . VAL A 1 341 ? -10.719 -34.562 2.293 1 92.06 341 VAL A O 1
ATOM 2702 N N . LEU A 1 342 ? -12.047 -33.688 3.928 1 94.75 342 LEU A N 1
ATOM 2703 C CA . LEU A 1 342 ? -11.359 -32.406 3.918 1 94.75 342 LEU A CA 1
ATOM 2704 C C . LEU A 1 342 ? -9.93 -32.531 4.434 1 94.75 342 LEU A C 1
ATOM 2706 O O . LEU A 1 342 ? -9.008 -31.906 3.908 1 94.75 342 LEU A O 1
ATOM 2710 N N . PHE A 1 343 ? -9.758 -33.344 5.398 1 95.62 343 PHE A N 1
ATOM 2711 C CA . PHE A 1 343 ? -8.43 -33.562 5.969 1 95.62 343 PHE A CA 1
ATOM 2712 C C . PHE A 1 343 ? -7.504 -34.219 4.957 1 95.62 343 PHE A C 1
ATOM 2714 O O . PHE A 1 343 ? -6.359 -33.781 4.785 1 95.62 343 PHE A O 1
ATOM 2721 N N . VAL A 1 344 ? -7.977 -35.25 4.273 1 95.12 344 VAL A N 1
ATOM 2722 C CA . VAL A 1 344 ? -7.191 -35.938 3.258 1 95.12 344 VAL A CA 1
ATOM 2723 C C . VAL A 1 344 ? -6.891 -34.969 2.1 1 95.12 344 VAL A C 1
ATOM 2725 O O . VAL A 1 344 ? -5.781 -35 1.56 1 95.12 344 VAL A O 1
ATOM 2728 N N . PHE A 1 345 ? -7.844 -34.219 1.75 1 95.88 345 PHE A N 1
ATOM 2729 C CA . PHE A 1 345 ? -7.66 -33.219 0.681 1 95.88 345 PHE A CA 1
ATOM 2730 C C . PHE A 1 345 ? -6.512 -32.281 1.004 1 95.88 345 PHE A C 1
ATOM 2732 O O . PHE A 1 345 ? -5.641 -32.031 0.165 1 95.88 345 PHE A O 1
ATOM 2739 N N . VAL A 1 346 ? -6.484 -31.734 2.26 1 97.56 346 VAL A N 1
ATOM 2740 C CA . VAL A 1 346 ? -5.5 -30.719 2.656 1 97.56 346 VAL A CA 1
ATOM 2741 C C . VAL A 1 346 ? -4.109 -31.344 2.684 1 97.56 346 VAL A C 1
ATOM 2743 O O . VAL A 1 346 ? -3.154 -30.781 2.15 1 97.56 346 VAL A O 1
ATOM 2746 N N . ILE A 1 347 ? -3.992 -32.531 3.145 1 96.94 347 ILE A N 1
ATOM 2747 C CA . ILE A 1 347 ? -2.695 -33.188 3.283 1 96.94 347 ILE A CA 1
ATOM 2748 C C . ILE A 1 347 ? -2.164 -33.562 1.907 1 96.94 347 ILE A C 1
ATOM 2750 O O . ILE A 1 347 ? -0.987 -33.375 1.606 1 96.94 347 ILE A O 1
ATOM 2754 N N . MET A 1 348 ? -3.012 -34.125 1.107 1 96.5 348 MET A N 1
ATOM 2755 C CA . MET A 1 348 ? -2.58 -34.594 -0.207 1 96.5 348 MET A CA 1
ATOM 2756 C C . MET A 1 348 ? -2.244 -33.406 -1.118 1 96.5 348 MET A C 1
ATOM 2758 O O . MET A 1 348 ? -1.216 -33.438 -1.797 1 96.5 348 MET A O 1
ATOM 2762 N N . LYS A 1 349 ? -3.121 -32.406 -1.076 1 97 349 LYS A N 1
ATOM 2763 C CA . LYS A 1 349 ? -2.869 -31.234 -1.926 1 97 349 LYS A CA 1
ATOM 2764 C C . LYS A 1 349 ? -1.618 -30.484 -1.477 1 97 349 LYS A C 1
ATOM 2766 O O . LYS A 1 349 ? -0.937 -29.859 -2.291 1 97 349 LYS A O 1
ATOM 2771 N N . PHE A 1 350 ? -1.277 -30.578 -0.214 1 97.75 350 PHE A N 1
ATOM 2772 C CA . PHE A 1 350 ? -0.129 -29.891 0.363 1 97.75 350 PHE A CA 1
ATOM 2773 C C . PHE A 1 350 ? 1.169 -30.375 -0.264 1 97.75 350 PHE A C 1
ATOM 2775 O O . PHE A 1 350 ? 1.913 -29.594 -0.86 1 97.75 350 PHE A O 1
ATOM 2782 N N . TRP A 1 351 ? 1.416 -31.656 -0.252 1 96.44 351 TRP A N 1
ATOM 2783 C CA . TRP A 1 351 ? 2.678 -32.156 -0.786 1 96.44 351 TRP A CA 1
ATOM 2784 C C . TRP A 1 351 ? 2.621 -32.281 -2.307 1 96.44 351 TRP A C 1
ATOM 2786 O O . TRP A 1 351 ? 3.641 -32.125 -2.984 1 96.44 351 TRP A O 1
ATOM 2796 N N . MET A 1 352 ? 1.439 -32.562 -2.906 1 97.06 352 MET A N 1
ATOM 2797 C CA . MET A 1 352 ? 1.313 -32.594 -4.359 1 97.06 352 MET A CA 1
ATOM 2798 C C . MET A 1 352 ? 1.647 -31.25 -4.98 1 97.06 352 MET A C 1
ATOM 2800 O O . MET A 1 352 ? 2.297 -31.188 -6.027 1 97.06 352 MET A O 1
ATOM 2804 N N . SER A 1 353 ? 1.161 -30.172 -4.277 1 97.25 353 SER A N 1
ATOM 2805 C CA . SER A 1 353 ? 1.449 -28.844 -4.777 1 97.25 353 SER A CA 1
ATOM 2806 C C . SER A 1 353 ? 2.93 -28.5 -4.637 1 97.25 353 SER A C 1
ATOM 2808 O O . SER A 1 353 ? 3.525 -27.906 -5.539 1 97.25 353 SER A O 1
ATOM 2810 N N . ALA A 1 354 ? 3.559 -28.859 -3.539 1 96.81 354 ALA A N 1
ATOM 2811 C CA . ALA A 1 354 ? 4.984 -28.625 -3.326 1 96.81 354 ALA A CA 1
ATOM 2812 C C . ALA A 1 354 ? 5.824 -29.344 -4.379 1 96.81 354 ALA A C 1
ATOM 2814 O O . ALA A 1 354 ? 6.809 -28.797 -4.875 1 96.81 354 ALA A O 1
ATOM 2815 N N . LEU A 1 355 ? 5.398 -30.5 -4.758 1 95.25 355 LEU A N 1
ATOM 2816 C CA . LEU A 1 355 ? 6.105 -31.297 -5.758 1 95.25 355 LEU A CA 1
ATOM 2817 C C . LEU A 1 355 ? 5.914 -30.703 -7.152 1 95.25 355 LEU A C 1
ATOM 2819 O O . LEU A 1 355 ? 6.867 -30.625 -7.93 1 95.25 355 LEU A O 1
ATOM 2823 N N . SER A 1 356 ? 4.727 -30.312 -7.438 1 95.75 356 SER A N 1
ATOM 2824 C CA . SER A 1 356 ? 4.406 -29.797 -8.766 1 95.75 356 SER A CA 1
ATOM 2825 C C . SER A 1 356 ? 5.148 -28.5 -9.062 1 95.75 356 SER A C 1
ATOM 2827 O O . SER A 1 356 ? 5.531 -28.25 -10.203 1 95.75 356 SER A O 1
ATOM 2829 N N . ILE A 1 357 ? 5.387 -27.703 -8.062 1 94.19 357 ILE A N 1
ATOM 2830 C CA . ILE A 1 357 ? 6.008 -26.391 -8.242 1 94.19 357 ILE A CA 1
ATOM 2831 C C . ILE A 1 357 ? 7.5 -26.562 -8.523 1 94.19 357 ILE A C 1
ATOM 2833 O O . ILE A 1 357 ? 8.156 -25.656 -9.031 1 94.19 357 ILE A O 1
ATOM 2837 N N . THR A 1 358 ? 8.086 -27.75 -8.289 1 92.69 358 THR A N 1
ATOM 2838 C CA . THR A 1 358 ? 9.5 -28 -8.516 1 92.69 358 THR A CA 1
ATOM 2839 C C . THR A 1 358 ? 9.75 -28.406 -9.969 1 92.69 358 THR A C 1
ATOM 2841 O O . THR A 1 358 ? 10.898 -28.469 -10.414 1 92.69 358 THR A O 1
ATOM 2844 N N . LEU A 1 359 ? 8.734 -28.656 -10.758 1 91.56 359 LEU A N 1
ATOM 2845 C CA . LEU A 1 359 ? 8.859 -29.109 -12.141 1 91.56 359 LEU A CA 1
ATOM 2846 C C . LEU A 1 359 ? 9.422 -28 -13.023 1 91.56 359 LEU A C 1
ATOM 2848 O O . LEU A 1 359 ? 9.227 -26.812 -12.727 1 91.56 359 LEU A O 1
ATOM 2852 N N . PRO A 1 360 ? 10.125 -28.328 -14.047 1 90.5 360 PRO A N 1
ATOM 2853 C CA . PRO A 1 360 ? 10.68 -27.328 -14.961 1 90.5 360 PRO A CA 1
ATOM 2854 C C . PRO A 1 360 ? 9.641 -26.766 -15.93 1 90.5 360 PRO A C 1
ATOM 2856 O O . PRO A 1 360 ? 9.82 -26.859 -17.156 1 90.5 360 PRO A O 1
ATOM 2859 N N . ILE A 1 361 ? 8.586 -26.281 -15.5 1 93.75 361 ILE A N 1
ATOM 2860 C CA . ILE A 1 361 ? 7.48 -25.703 -16.234 1 93.75 361 ILE A CA 1
ATOM 2861 C C . ILE A 1 361 ? 7.125 -24.344 -15.641 1 93.75 361 ILE A C 1
ATOM 2863 O O . ILE A 1 361 ? 7.484 -24.047 -14.492 1 93.75 361 ILE A O 1
ATOM 2867 N N . PRO A 1 362 ? 6.566 -23.453 -16.438 1 95.81 362 PRO A N 1
ATOM 2868 C CA . PRO A 1 362 ? 6.035 -22.234 -15.82 1 95.81 362 PRO A CA 1
ATOM 2869 C C . PRO A 1 362 ? 4.852 -22.5 -14.891 1 95.81 362 PRO A C 1
ATOM 2871 O O . PRO A 1 362 ? 3.824 -23.031 -15.336 1 95.81 362 PRO A O 1
ATOM 2874 N N . CYS A 1 363 ? 5.074 -22.25 -13.688 1 94.56 363 CYS A N 1
ATOM 2875 C CA . CYS A 1 363 ? 3.992 -22.5 -12.75 1 94.56 363 CYS A CA 1
ATOM 2876 C C . CYS A 1 363 ? 4.051 -21.516 -11.578 1 94.56 363 CYS A C 1
ATOM 2878 O O . CYS A 1 363 ? 5.125 -21.031 -11.219 1 94.56 363 CYS A O 1
ATOM 2880 N N . GLY A 1 364 ? 2.902 -21.203 -11.062 1 93.5 364 GLY A N 1
ATOM 2881 C CA . GLY A 1 364 ? 2.768 -20.375 -9.875 1 93.5 364 GLY A CA 1
ATOM 2882 C C . GLY A 1 364 ? 2.32 -21.156 -8.656 1 93.5 364 GLY A C 1
ATOM 2883 O O . GLY A 1 364 ? 1.758 -22.234 -8.773 1 93.5 364 GLY A O 1
ATOM 2884 N N . SER A 1 365 ? 2.65 -20.625 -7.516 1 93.5 365 SER A N 1
ATOM 2885 C CA . SER A 1 365 ? 2.324 -21.312 -6.266 1 93.5 365 SER A CA 1
ATOM 2886 C C . SER A 1 365 ? 1.12 -20.672 -5.582 1 93.5 365 SER A C 1
ATOM 2888 O O . SER A 1 365 ? 0.544 -21.25 -4.66 1 93.5 365 SER A O 1
ATOM 2890 N N . PHE A 1 366 ? 0.581 -19.641 -6.078 1 92.31 366 PHE A N 1
ATOM 2891 C CA . PHE A 1 366 ? -0.403 -18.828 -5.375 1 92.31 366 PHE A CA 1
ATOM 2892 C C . PHE A 1 366 ? -1.729 -19.578 -5.246 1 92.31 366 PHE A C 1
ATOM 2894 O O . PHE A 1 366 ? -2.232 -19.766 -4.141 1 92.31 366 PHE A O 1
ATOM 2901 N N . VAL A 1 367 ? -2.295 -20.078 -6.328 1 92.31 367 VAL A N 1
ATOM 2902 C CA . VAL A 1 367 ? -3.641 -20.641 -6.352 1 92.31 367 VAL A CA 1
ATOM 2903 C C . VAL A 1 367 ? -3.66 -21.969 -5.594 1 92.31 367 VAL A C 1
ATOM 2905 O O . VAL A 1 367 ? -4.555 -22.219 -4.777 1 92.31 367 VAL A O 1
ATOM 2908 N N . PRO A 1 368 ? -2.691 -22.828 -5.828 1 95.62 368 PRO A N 1
ATOM 2909 C CA . PRO A 1 368 ? -2.719 -24.062 -5.055 1 95.62 368 PRO A CA 1
ATOM 2910 C C . PRO A 1 368 ? -2.637 -23.828 -3.549 1 95.62 368 PRO A C 1
ATOM 2912 O O . PRO A 1 368 ? -3.289 -24.531 -2.771 1 95.62 368 PRO A O 1
ATOM 2915 N N . ILE A 1 369 ? -1.874 -22.844 -3.154 1 97.12 369 ILE A N 1
ATOM 2916 C CA . ILE A 1 369 ? -1.755 -22.531 -1.734 1 97.12 369 ILE A CA 1
ATOM 2917 C C . ILE A 1 369 ? -3.072 -21.953 -1.221 1 97.12 369 ILE A C 1
ATOM 2919 O O . ILE A 1 369 ? -3.48 -22.234 -0.091 1 97.12 369 ILE A O 1
ATOM 2923 N N . PHE A 1 370 ? -3.736 -21.203 -2.082 1 95 370 PHE A N 1
ATOM 2924 C CA . PHE A 1 370 ? -5.07 -20.719 -1.761 1 95 370 PHE A CA 1
ATOM 2925 C C . PHE A 1 370 ? -6.02 -21.859 -1.47 1 95 370 PHE A C 1
ATOM 2927 O O . PHE A 1 370 ? -6.781 -21.828 -0.502 1 95 370 PHE A O 1
ATOM 2934 N N . VAL A 1 371 ? -5.934 -22.844 -2.316 1 96.12 371 VAL A N 1
ATOM 2935 C CA . VAL A 1 371 ? -6.859 -23.969 -2.234 1 96.12 371 VAL A CA 1
ATOM 2936 C C . VAL A 1 371 ? -6.582 -24.781 -0.967 1 96.12 371 VAL A C 1
ATOM 2938 O O . VAL A 1 371 ? -7.512 -25.203 -0.277 1 96.12 371 VAL A O 1
ATOM 2941 N N . ILE A 1 372 ? -5.344 -24.953 -0.646 1 98.06 372 ILE A N 1
ATOM 2942 C CA . ILE A 1 372 ? -4.965 -25.688 0.559 1 98.06 372 ILE A CA 1
ATOM 2943 C C . ILE A 1 372 ? -5.438 -24.922 1.795 1 98.06 372 ILE A C 1
ATOM 2945 O O . ILE A 1 372 ? -6.039 -25.516 2.701 1 98.06 372 ILE A O 1
ATOM 2949 N N . GLY A 1 373 ? -5.168 -23.625 1.762 1 98.31 373 GLY A N 1
ATOM 2950 C CA . GLY A 1 373 ? -5.602 -22.797 2.877 1 98.31 373 GLY A CA 1
ATOM 2951 C C . GLY A 1 373 ? -7.109 -22.75 3.041 1 98.31 373 GLY A C 1
ATOM 2952 O O . GLY A 1 373 ? -7.617 -22.781 4.164 1 98.31 373 GLY A O 1
ATOM 2953 N N . ALA A 1 374 ? -7.762 -22.688 1.944 1 97 374 ALA A N 1
ATOM 2954 C CA . ALA A 1 374 ? -9.219 -22.672 1.975 1 97 374 ALA A CA 1
ATOM 2955 C C . ALA A 1 374 ? -9.766 -24 2.525 1 97 374 ALA A C 1
ATOM 2957 O O . ALA A 1 374 ? -10.734 -24 3.285 1 97 374 ALA A O 1
ATOM 2958 N N . GLY A 1 375 ? -9.141 -25.125 2.043 1 97.12 375 GLY A N 1
ATOM 2959 C CA . GLY A 1 375 ? -9.547 -26.406 2.568 1 97.12 375 GLY A CA 1
ATOM 2960 C C . GLY A 1 375 ? -9.352 -26.531 4.07 1 97.12 375 GLY A C 1
ATOM 2961 O O . GLY A 1 375 ? -10.227 -27.047 4.773 1 97.12 375 GLY A O 1
ATOM 2962 N N . PHE A 1 376 ? -8.273 -26.062 4.547 1 97.94 376 PHE A N 1
ATOM 2963 C CA . PHE A 1 376 ? -8.008 -26.062 5.977 1 97.94 376 PHE A CA 1
ATOM 2964 C C . PHE A 1 376 ? -9 -25.172 6.723 1 97.94 376 PHE A C 1
ATOM 2966 O O . PHE A 1 376 ? -9.508 -25.562 7.777 1 97.94 376 PHE A O 1
ATOM 2973 N N . GLY A 1 377 ? -9.172 -23.953 6.188 1 97.44 377 GLY A N 1
ATOM 2974 C CA . GLY A 1 377 ? -10.148 -23.062 6.793 1 97.44 377 GLY A CA 1
ATOM 2975 C C . GLY A 1 377 ? -11.539 -23.672 6.867 1 97.44 377 GLY A C 1
ATOM 2976 O O . GLY A 1 377 ? -12.234 -23.516 7.875 1 97.44 377 GLY A O 1
ATOM 2977 N N . ARG A 1 378 ? -11.953 -24.375 5.773 1 95.75 378 ARG A N 1
ATOM 2978 C CA . ARG A 1 378 ? -13.258 -25.016 5.75 1 95.75 378 ARG A CA 1
ATOM 2979 C C . ARG A 1 378 ? -13.336 -26.109 6.809 1 95.75 378 ARG A C 1
ATOM 2981 O O . ARG A 1 378 ? -14.383 -26.297 7.434 1 95.75 378 ARG A O 1
ATOM 2988 N N . LEU A 1 379 ? -12.289 -26.859 6.949 1 96.25 379 LEU A N 1
ATOM 2989 C CA . LEU A 1 379 ? -12.242 -27.891 7.965 1 96.25 379 LEU A CA 1
ATOM 2990 C C . LEU A 1 379 ? -12.484 -27.312 9.352 1 96.25 379 LEU A C 1
ATOM 2992 O O . LEU A 1 379 ? -13.273 -27.859 10.125 1 96.25 379 LEU A O 1
ATOM 2996 N N . ILE A 1 380 ? -11.867 -26.188 9.672 1 96.19 380 ILE A N 1
ATOM 2997 C CA . ILE A 1 380 ? -12.023 -25.531 10.969 1 96.19 380 ILE A CA 1
ATOM 2998 C C . ILE A 1 380 ? -13.43 -24.938 11.078 1 96.19 380 ILE A C 1
ATOM 3000 O O . ILE A 1 380 ? -14.055 -25 12.141 1 96.19 380 ILE A O 1
ATOM 3004 N N . GLY A 1 381 ? -13.867 -24.328 9.969 1 94 381 GLY A N 1
ATOM 3005 C CA . GLY A 1 381 ? -15.203 -23.766 9.977 1 94 381 GLY A CA 1
ATOM 3006 C C . GLY A 1 381 ? -16.281 -24.797 10.227 1 94 381 GLY A C 1
ATOM 3007 O O . GLY A 1 381 ? -17.219 -24.547 11 1 94 381 GLY A O 1
ATOM 3008 N N . GLU A 1 382 ? -16.188 -25.969 9.602 1 93.5 382 GLU A N 1
ATOM 3009 C CA . GLU A 1 382 ? -17.125 -27.047 9.828 1 93.5 382 GLU A CA 1
ATOM 3010 C C . GLU A 1 382 ? -17.031 -27.594 11.25 1 93.5 382 GLU A C 1
ATOM 3012 O O . GLU A 1 382 ? -18.031 -28 11.844 1 93.5 382 GLU A O 1
ATOM 3017 N N . GLY A 1 383 ? -15.836 -27.609 11.734 1 93.25 383 GLY A N 1
ATOM 3018 C CA . GLY A 1 383 ? -15.656 -28 13.125 1 93.25 383 GLY A CA 1
ATOM 3019 C C . GLY A 1 383 ? -16.328 -27.047 14.102 1 93.25 383 GLY A C 1
ATOM 3020 O O . GLY A 1 383 ? -16.969 -27.5 15.062 1 93.25 383 GLY A O 1
ATOM 3021 N N . MET A 1 384 ? -16.234 -25.797 13.852 1 92.38 384 MET A N 1
ATOM 3022 C CA . MET A 1 384 ? -16.859 -24.797 14.711 1 92.38 384 MET A CA 1
ATOM 3023 C C . MET A 1 384 ? -18.391 -24.859 14.609 1 92.38 384 MET A C 1
ATOM 3025 O O . MET A 1 384 ? -19.094 -24.672 15.602 1 92.38 384 MET A O 1
ATOM 3029 N N . ALA A 1 385 ? -18.828 -25.062 13.367 1 90.38 385 ALA A N 1
ATOM 3030 C CA . ALA A 1 385 ? -20.281 -25.172 13.172 1 90.38 385 ALA A CA 1
ATOM 3031 C C . ALA A 1 385 ? -20.828 -26.391 13.914 1 90.38 385 ALA A C 1
ATOM 3033 O O . ALA A 1 385 ? -21.969 -26.359 14.383 1 90.38 385 ALA A O 1
ATOM 3034 N N . THR A 1 386 ? -20.078 -27.484 14.008 1 90.44 386 THR A N 1
ATOM 3035 C CA . THR A 1 386 ? -20.516 -28.688 14.695 1 90.44 386 THR A CA 1
ATOM 3036 C C . THR A 1 386 ? -20.422 -28.5 16.203 1 90.44 386 THR A C 1
ATOM 3038 O O . THR A 1 386 ? -21.266 -29.016 16.953 1 90.44 386 THR A O 1
ATOM 3041 N N . LEU A 1 387 ? -19.406 -27.766 16.672 1 90.19 387 LEU A N 1
ATOM 3042 C CA . LEU A 1 387 ? -19.219 -27.531 18.109 1 90.19 387 LEU A CA 1
ATOM 3043 C C . LEU A 1 387 ? -20.25 -26.547 18.641 1 90.19 387 LEU A C 1
ATOM 3045 O O . LEU A 1 387 ? -20.688 -26.656 19.781 1 90.19 387 LEU A O 1
ATOM 3049 N N . PHE A 1 388 ? -20.609 -25.562 17.734 1 88 388 PHE A N 1
ATOM 3050 C CA . PHE A 1 388 ? -21.594 -24.562 18.109 1 88 388 PHE A CA 1
ATOM 3051 C C . PHE A 1 388 ? -22.734 -24.516 17.094 1 88 388 PHE A C 1
ATOM 3053 O O . PHE A 1 388 ? -22.859 -23.531 16.344 1 88 388 PHE A O 1
ATOM 3060 N N . PRO A 1 389 ? -23.672 -25.438 17.094 1 82.44 389 PRO A N 1
ATOM 3061 C CA . PRO A 1 389 ? -24.734 -25.516 16.078 1 82.44 389 PRO A CA 1
ATOM 3062 C C . PRO A 1 389 ? -25.703 -24.344 16.141 1 82.44 389 PRO A C 1
ATOM 3064 O O . PRO A 1 389 ? -26.281 -23.969 15.117 1 82.44 389 PRO A O 1
ATOM 3067 N N . GLU A 1 390 ? -25.875 -23.703 17.281 1 80.81 390 GLU A N 1
ATOM 3068 C CA . GLU A 1 390 ? -26.812 -22.594 17.406 1 80.81 390 GLU A CA 1
ATOM 3069 C C . GLU A 1 390 ? -26.094 -21.25 17.234 1 80.81 390 GLU A C 1
ATOM 3071 O O . GLU A 1 390 ? -26.75 -20.203 17.172 1 80.81 390 GLU A O 1
ATOM 3076 N N . GLY A 1 391 ? -24.922 -21.328 16.922 1 78.19 391 GLY A N 1
ATOM 3077 C CA . GLY A 1 391 ? -24.156 -20.109 16.797 1 78.19 391 GLY A CA 1
ATOM 3078 C C . GLY A 1 391 ? -23.859 -19.438 18.125 1 78.19 391 GLY A C 1
ATOM 3079 O O . GLY A 1 391 ? -23.969 -20.078 19.172 1 78.19 391 GLY A O 1
ATOM 3080 N N . PHE A 1 392 ? -23.328 -18.297 18.125 1 76.69 392 PHE A N 1
ATOM 3081 C CA . PHE A 1 392 ? -23 -17.547 19.344 1 76.69 392 PHE A CA 1
ATOM 3082 C C . PHE A 1 392 ? -24.125 -16.594 19.703 1 76.69 392 PHE A C 1
ATOM 3084 O O . PHE A 1 392 ? -24.703 -15.945 18.812 1 76.69 392 PHE A O 1
ATOM 3091 N N . ASN A 1 393 ? -24.719 -16.812 20.797 1 65.69 393 ASN A N 1
ATOM 3092 C CA . ASN A 1 393 ? -25.797 -15.953 21.281 1 65.69 393 ASN A CA 1
ATOM 3093 C C . ASN A 1 393 ? -25.25 -14.719 22 1 65.69 393 ASN A C 1
ATOM 3095 O O . ASN A 1 393 ? -24.609 -14.836 23.047 1 65.69 393 ASN A O 1
ATOM 3099 N N . THR A 1 394 ? -25.109 -13.664 21.25 1 61.81 394 THR A N 1
ATOM 3100 C CA . THR A 1 394 ? -24.719 -12.422 21.906 1 61.81 394 THR A CA 1
ATOM 3101 C C . THR A 1 394 ? -25.922 -11.492 22.062 1 61.81 394 THR A C 1
ATOM 3103 O O . THR A 1 394 ? -26.453 -11 21.062 1 61.81 394 THR A O 1
ATOM 3106 N N . ASP A 1 395 ? -26.219 -11.133 23.188 1 60.22 395 ASP A N 1
ATOM 3107 C CA . ASP A 1 395 ? -27.25 -10.203 23.609 1 60.22 395 ASP A CA 1
ATOM 3108 C C . ASP A 1 395 ? -28.562 -10.445 22.844 1 60.22 395 ASP A C 1
ATOM 3110 O O . ASP A 1 395 ? -29.188 -9.508 22.359 1 60.22 395 ASP A O 1
ATOM 3114 N N . GLY A 1 396 ? -28.938 -11.734 22.562 1 60.78 396 GLY A N 1
ATOM 3115 C CA . GLY A 1 396 ? -30.234 -12.078 22 1 60.78 396 GLY A CA 1
ATOM 3116 C C . GLY A 1 396 ? -30.203 -12.305 20.5 1 60.78 396 GLY A C 1
ATOM 3117 O O . GLY A 1 396 ? -31.188 -12.75 19.922 1 60.78 396 GLY A O 1
ATOM 3118 N N . HIS A 1 397 ? -29.156 -11.945 19.844 1 64.56 397 HIS A N 1
ATOM 3119 C CA . HIS A 1 397 ? -29.047 -12.188 18.406 1 64.56 397 HIS A CA 1
ATOM 3120 C C . HIS A 1 397 ? -28.156 -13.383 18.109 1 64.56 397 HIS A C 1
ATOM 3122 O O . HIS A 1 397 ? -27.094 -13.531 18.719 1 64.56 397 HIS A O 1
ATOM 3128 N N . ILE A 1 398 ? -28.812 -14.344 17.484 1 68.69 398 ILE A N 1
ATOM 3129 C CA . ILE A 1 398 ? -28.078 -15.562 17.141 1 68.69 398 ILE A CA 1
ATOM 3130 C C . ILE A 1 398 ? -27.297 -15.336 15.852 1 68.69 398 ILE A C 1
ATOM 3132 O O . ILE A 1 398 ? -27.875 -14.961 14.82 1 68.69 398 ILE A O 1
ATOM 3136 N N . TYR A 1 399 ? -26.031 -15.398 15.961 1 71.75 399 TYR A N 1
ATOM 3137 C CA . TYR A 1 399 ? -25.156 -15.297 14.805 1 71.75 399 TYR A CA 1
ATOM 3138 C C . TYR A 1 399 ? -24.688 -16.672 14.367 1 71.75 399 TYR A C 1
ATOM 3140 O O . TYR A 1 399 ? -23.891 -17.328 15.062 1 71.75 399 TYR A O 1
ATOM 3148 N N . PRO A 1 400 ? -25.203 -17.109 13.266 1 78.44 400 PRO A N 1
ATOM 3149 C CA . PRO A 1 400 ? -24.766 -18.438 12.805 1 78.44 400 PRO A CA 1
ATOM 3150 C C . PRO A 1 400 ? -23.328 -18.438 12.297 1 78.44 400 PRO A C 1
ATOM 3152 O O . PRO A 1 400 ? -22.828 -17.422 11.82 1 78.44 400 PRO A O 1
ATOM 3155 N N . ILE A 1 401 ? -22.734 -19.547 12.555 1 84.88 401 ILE A N 1
ATOM 3156 C CA . ILE A 1 401 ? -21.359 -19.719 12.07 1 84.88 401 ILE A CA 1
ATOM 3157 C C . ILE A 1 401 ? -21.375 -19.984 10.57 1 84.88 401 ILE A C 1
ATOM 3159 O O . ILE A 1 401 ? -22.141 -20.828 10.086 1 84.88 401 ILE A O 1
ATOM 3163 N N . VAL A 1 402 ? -20.672 -19.203 9.844 1 86.38 402 VAL A N 1
ATOM 3164 C CA . VAL A 1 402 ? -20.547 -19.375 8.398 1 86.38 402 VAL A CA 1
ATOM 3165 C C . VAL A 1 402 ? -19.203 -20.031 8.062 1 86.38 402 VAL A C 1
ATOM 3167 O O . VAL A 1 402 ? -18.188 -19.344 7.969 1 86.38 402 VAL A O 1
ATOM 3170 N N . PRO A 1 403 ? -19.219 -21.344 7.797 1 89.81 403 PRO A N 1
ATOM 3171 C CA . PRO A 1 403 ? -17.969 -22.047 7.52 1 89.81 403 PRO A CA 1
ATOM 3172 C C . PRO A 1 403 ? -17.234 -21.484 6.309 1 89.81 403 PRO A C 1
ATOM 3174 O O . PRO A 1 403 ? -16 -21.547 6.238 1 89.81 403 PRO A O 1
ATOM 3177 N N . GLY A 1 404 ? -17.938 -20.938 5.359 1 89.44 404 GLY A N 1
ATOM 3178 C CA . GLY A 1 404 ? -17.312 -20.344 4.188 1 89.44 404 GLY A CA 1
ATOM 3179 C C . GLY A 1 404 ? -16.391 -19.188 4.531 1 89.44 404 GLY A C 1
ATOM 3180 O O . GLY A 1 404 ? -15.391 -18.953 3.846 1 89.44 404 GLY A O 1
ATOM 3181 N N . ALA A 1 405 ? -16.688 -18.484 5.59 1 89.06 405 ALA A N 1
ATOM 3182 C CA . ALA A 1 405 ? -15.852 -17.375 6.02 1 89.06 405 ALA A CA 1
ATOM 3183 C C . ALA A 1 405 ? -14.508 -17.859 6.562 1 89.06 405 ALA A C 1
ATOM 3185 O O . ALA A 1 405 ? -13.484 -17.203 6.375 1 89.06 405 ALA A O 1
ATOM 3186 N N . TYR A 1 406 ? -14.539 -18.984 7.195 1 93.44 406 TYR A N 1
ATOM 3187 C CA . TYR A 1 406 ? -13.297 -19.562 7.699 1 93.44 406 TYR A CA 1
ATOM 3188 C C . TYR A 1 406 ? -12.398 -20.016 6.555 1 93.44 406 TYR A C 1
ATOM 3190 O O . TYR A 1 406 ? -11.172 -19.969 6.668 1 93.44 406 TYR A O 1
ATOM 3198 N N . ALA A 1 407 ? -13.055 -20.5 5.488 1 94.94 407 ALA A N 1
ATOM 3199 C CA . ALA A 1 407 ? -12.297 -20.891 4.305 1 94.94 407 ALA A CA 1
ATOM 3200 C C . ALA A 1 407 ? -11.586 -19.703 3.676 1 94.94 407 ALA A C 1
ATOM 3202 O O . ALA A 1 407 ? -10.438 -19.812 3.234 1 94.94 407 ALA A O 1
ATOM 3203 N N . VAL A 1 408 ? -12.281 -18.594 3.682 1 93.25 408 VAL A N 1
ATOM 3204 C CA . VAL A 1 408 ? -11.703 -17.375 3.115 1 93.25 408 VAL A CA 1
ATOM 3205 C C . VAL A 1 408 ? -10.516 -16.922 3.957 1 93.25 408 VAL A C 1
ATOM 3207 O O . VAL A 1 408 ? -9.461 -16.578 3.418 1 93.25 408 VAL A O 1
ATOM 3210 N N . VAL A 1 409 ? -10.641 -16.984 5.25 1 95 409 VAL A N 1
ATOM 3211 C CA . VAL A 1 409 ? -9.586 -16.578 6.172 1 95 409 VAL A CA 1
ATOM 3212 C C . VAL A 1 409 ? -8.398 -17.531 6.051 1 95 409 VAL A C 1
ATOM 3214 O O . VAL A 1 409 ? -7.242 -17.094 6.012 1 95 409 VAL A O 1
ATOM 3217 N N . GLY A 1 410 ? -8.695 -18.781 5.938 1 97.38 410 GLY A N 1
ATOM 3218 C CA . GLY A 1 410 ? -7.633 -19.766 5.793 1 97.38 410 GLY A CA 1
ATOM 3219 C C . GLY A 1 410 ? -6.855 -19.609 4.5 1 97.38 410 GLY A C 1
ATOM 3220 O O . GLY A 1 410 ? -5.629 -19.75 4.484 1 97.38 410 GLY A O 1
ATOM 3221 N N . ALA A 1 411 ? -7.555 -19.391 3.42 1 96.75 411 ALA A N 1
ATOM 3222 C CA . ALA A 1 411 ? -6.91 -19.188 2.125 1 96.75 411 ALA A CA 1
ATOM 3223 C C . ALA A 1 411 ? -5.934 -18.016 2.17 1 96.75 411 ALA A C 1
ATOM 3225 O O . ALA A 1 411 ? -4.785 -18.141 1.729 1 96.75 411 ALA A O 1
ATOM 3226 N N . ALA A 1 412 ? -6.375 -16.922 2.746 1 96.5 412 ALA A N 1
ATOM 3227 C CA . ALA A 1 412 ? -5.539 -15.734 2.83 1 96.5 412 ALA A CA 1
ATOM 3228 C C . ALA A 1 412 ? -4.371 -15.945 3.787 1 96.5 412 ALA A C 1
ATOM 3230 O O . ALA A 1 412 ? -3.234 -15.578 3.486 1 96.5 412 ALA A O 1
ATOM 3231 N N . ALA A 1 413 ? -4.613 -16.562 4.875 1 97.88 413 ALA A N 1
ATOM 3232 C CA . ALA A 1 413 ? -3.611 -16.719 5.93 1 97.88 413 ALA A CA 1
ATOM 3233 C C . ALA A 1 413 ? -2.48 -17.641 5.48 1 97.88 413 ALA A C 1
ATOM 3235 O O . ALA A 1 413 ? -1.303 -17.328 5.68 1 97.88 413 ALA A O 1
ATOM 3236 N N . LEU A 1 414 ? -2.779 -18.75 4.895 1 98.5 414 LEU A N 1
ATOM 3237 C CA . LEU A 1 414 ? -1.729 -19.672 4.477 1 98.5 414 LEU A CA 1
ATOM 3238 C C . LEU A 1 414 ? -0.877 -19.062 3.369 1 98.5 414 LEU A C 1
ATOM 3240 O O . LEU A 1 414 ? 0.345 -19.219 3.359 1 98.5 414 LEU A O 1
ATOM 3244 N N . THR A 1 415 ? -1.513 -18.438 2.463 1 97.31 415 THR A N 1
ATOM 3245 C CA . THR A 1 415 ? -0.776 -17.797 1.378 1 97.31 415 THR A CA 1
ATOM 3246 C C . THR A 1 415 ? 0.15 -16.703 1.92 1 97.31 415 THR A C 1
ATOM 3248 O O . THR A 1 415 ? 1.268 -16.531 1.43 1 97.31 415 THR A O 1
ATOM 3251 N N . ALA A 1 416 ? -0.353 -15.992 2.889 1 95.56 416 ALA A N 1
ATOM 3252 C CA . ALA A 1 416 ? 0.476 -14.969 3.523 1 95.56 416 ALA A CA 1
ATOM 3253 C C . ALA A 1 416 ? 1.695 -15.594 4.199 1 95.56 416 ALA A C 1
ATOM 3255 O O . ALA A 1 416 ? 2.781 -15.008 4.191 1 95.56 416 ALA A O 1
ATOM 3256 N N . GLY A 1 417 ? 1.54 -16.719 4.785 1 95.69 417 GLY A N 1
ATOM 3257 C CA . GLY A 1 417 ? 2.65 -17.406 5.422 1 95.69 417 GLY A CA 1
ATOM 3258 C C . GLY A 1 417 ? 3.699 -17.891 4.438 1 95.69 417 GLY A C 1
ATOM 3259 O O . GLY A 1 417 ? 4.895 -17.859 4.738 1 95.69 417 GLY A O 1
ATOM 3260 N N . VAL A 1 418 ? 3.27 -18.234 3.287 1 96.88 418 VAL A N 1
ATOM 3261 C CA . VAL A 1 418 ? 4.184 -18.781 2.291 1 96.88 418 VAL A CA 1
ATOM 3262 C C . VAL A 1 418 ? 4.891 -17.641 1.553 1 96.88 418 VAL A C 1
ATOM 3264 O O . VAL A 1 418 ? 6.094 -17.719 1.3 1 96.88 418 VAL A O 1
ATOM 3267 N N . THR A 1 419 ? 4.176 -16.578 1.211 1 93.12 419 THR A N 1
ATOM 3268 C CA . THR A 1 419 ? 4.711 -15.508 0.37 1 93.12 419 THR A CA 1
ATOM 3269 C C . THR A 1 419 ? 5.23 -14.352 1.223 1 93.12 419 THR A C 1
ATOM 3271 O O . THR A 1 419 ? 5.941 -13.477 0.725 1 93.12 419 THR A O 1
ATOM 3274 N N . HIS A 1 420 ? 4.91 -14.25 2.465 1 90.31 420 HIS A N 1
ATOM 3275 C CA . HIS A 1 420 ? 5.285 -13.172 3.369 1 90.31 420 HIS A CA 1
ATOM 3276 C C . HIS A 1 420 ? 4.762 -11.828 2.869 1 90.31 420 HIS A C 1
ATOM 3278 O O . HIS A 1 420 ? 5.496 -10.836 2.844 1 90.31 420 HIS A O 1
ATOM 3284 N N . THR A 1 421 ? 3.5 -11.852 2.414 1 88.44 421 THR A N 1
ATOM 3285 C CA . THR A 1 421 ? 2.887 -10.633 1.9 1 88.44 421 THR A CA 1
ATOM 3286 C C . THR A 1 421 ? 1.56 -10.352 2.602 1 88.44 421 THR A C 1
ATOM 3288 O O . THR A 1 421 ? 0.808 -11.281 2.906 1 88.44 421 THR A O 1
ATOM 3291 N N . MET A 1 422 ? 1.279 -9.094 2.848 1 88.69 422 MET A N 1
ATOM 3292 C CA . MET A 1 422 ? 0.018 -8.672 3.451 1 88.69 422 MET A CA 1
ATOM 3293 C C . MET A 1 422 ? -1.048 -8.453 2.383 1 88.69 422 MET A C 1
ATOM 3295 O O . MET A 1 422 ? -2.244 -8.461 2.682 1 88.69 422 MET A O 1
ATOM 3299 N N . SER A 1 423 ? -0.624 -8.242 1.142 1 89.44 423 SER A N 1
ATOM 3300 C CA . SER A 1 423 ? -1.523 -7.941 0.032 1 89.44 423 SER A CA 1
ATOM 3301 C C . SER A 1 423 ? -2.492 -9.094 -0.217 1 89.44 423 SER A C 1
ATOM 3303 O O . SER A 1 423 ? -3.547 -8.906 -0.826 1 89.44 423 SER A O 1
ATOM 3305 N N . THR A 1 424 ? -2.16 -10.281 0.312 1 93 424 THR A N 1
ATOM 3306 C CA . THR A 1 424 ? -3.033 -11.438 0.125 1 93 424 THR A CA 1
ATOM 3307 C C . THR A 1 424 ? -4.391 -11.203 0.785 1 93 424 THR A C 1
ATOM 3309 O O . THR A 1 424 ? -5.41 -11.695 0.307 1 93 424 THR A O 1
ATOM 3312 N N . ALA A 1 425 ? -4.379 -10.43 1.882 1 92.12 425 ALA A N 1
ATOM 3313 C CA . ALA A 1 425 ? -5.641 -10.102 2.547 1 92.12 425 ALA A CA 1
ATOM 3314 C C . ALA A 1 425 ? -6.535 -9.258 1.644 1 92.12 425 ALA A C 1
ATOM 3316 O O . ALA A 1 425 ? -7.73 -9.531 1.513 1 92.12 425 ALA A O 1
ATOM 3317 N N . VAL A 1 426 ? -5.926 -8.297 0.984 1 89.69 426 VAL A N 1
ATOM 3318 C CA . VAL A 1 426 ? -6.68 -7.395 0.121 1 89.69 426 VAL A CA 1
ATOM 3319 C C . VAL A 1 426 ? -7.137 -8.141 -1.132 1 89.69 426 VAL A C 1
ATOM 3321 O O . VAL A 1 426 ? -8.266 -7.949 -1.595 1 89.69 426 VAL A O 1
ATOM 3324 N N . ILE A 1 427 ? -6.297 -8.969 -1.646 1 90.62 427 ILE A N 1
ATOM 3325 C CA . ILE A 1 427 ? -6.648 -9.766 -2.818 1 90.62 427 ILE A CA 1
ATOM 3326 C C . ILE A 1 427 ? -7.852 -10.648 -2.502 1 90.62 427 ILE A C 1
ATOM 3328 O O . ILE A 1 427 ? -8.789 -10.734 -3.295 1 90.62 427 ILE A O 1
ATOM 3332 N N . MET A 1 428 ? -7.824 -11.258 -1.364 1 91.31 428 MET A N 1
ATOM 3333 C CA . MET A 1 428 ? -8.914 -12.148 -0.976 1 91.31 428 MET A CA 1
ATOM 3334 C C . MET A 1 428 ? -10.211 -11.375 -0.79 1 91.31 428 MET A C 1
ATOM 3336 O O . MET A 1 428 ? -11.281 -11.844 -1.17 1 91.31 428 MET A O 1
ATOM 3340 N N . MET A 1 429 ? -10.133 -10.227 -0.247 1 88.31 429 MET A N 1
ATOM 3341 C CA . MET A 1 429 ? -11.32 -9.398 -0.055 1 88.31 429 MET A CA 1
ATOM 3342 C C . MET A 1 429 ? -11.898 -8.961 -1.396 1 88.31 429 MET A C 1
ATOM 3344 O O . MET A 1 429 ? -13.117 -8.977 -1.588 1 88.31 429 MET A O 1
ATOM 3348 N N . GLU A 1 430 ? -11.031 -8.602 -2.285 1 85.94 430 GLU A N 1
ATOM 3349 C CA . GLU A 1 430 ? -11.484 -8.188 -3.609 1 85.94 430 GLU A CA 1
ATOM 3350 C C . GLU A 1 430 ? -12.047 -9.367 -4.395 1 85.94 430 GLU A C 1
ATOM 3352 O O . GLU A 1 430 ? -13 -9.219 -5.156 1 85.94 430 GLU A O 1
ATOM 3357 N N . LEU A 1 431 ? -11.43 -10.5 -4.164 1 84.38 431 LEU A N 1
ATOM 3358 C CA . LEU A 1 431 ? -11.859 -11.711 -4.859 1 84.38 431 LEU A CA 1
ATOM 3359 C C . LEU A 1 431 ? -13.242 -12.148 -4.391 1 84.38 431 LEU A C 1
ATOM 3361 O O . LEU A 1 431 ? -14.055 -12.609 -5.191 1 84.38 431 LEU A O 1
ATOM 3365 N N . THR A 1 432 ? -13.508 -12.047 -3.148 1 82.25 432 THR A N 1
ATOM 3366 C CA . THR A 1 432 ? -14.781 -12.492 -2.592 1 82.25 432 THR A CA 1
ATOM 3367 C C . THR A 1 432 ? -15.812 -11.367 -2.619 1 82.25 432 THR A C 1
ATOM 3369 O O . THR A 1 432 ? -17.016 -11.617 -2.561 1 82.25 432 THR A O 1
ATOM 3372 N N . GLY A 1 433 ? -15.367 -10.125 -2.639 1 74.75 433 GLY A N 1
ATOM 3373 C CA . GLY A 1 433 ? -16.25 -8.977 -2.74 1 74.75 433 GLY A CA 1
ATOM 3374 C C . GLY A 1 433 ? -16.828 -8.547 -1.405 1 74.75 433 GLY A C 1
ATOM 3375 O O . GLY A 1 433 ? -17.797 -7.793 -1.357 1 74.75 433 GLY A O 1
ATOM 3376 N N . HIS A 1 434 ? -16.25 -9.055 -0.259 1 73.31 434 HIS A N 1
ATOM 3377 C CA . HIS A 1 434 ? -16.812 -8.695 1.041 1 73.31 434 HIS A CA 1
ATOM 3378 C C . HIS A 1 434 ? -15.734 -8.148 1.97 1 73.31 434 HIS A C 1
ATOM 3380 O O . HIS A 1 434 ? -14.602 -8.617 1.957 1 73.31 434 HIS A O 1
ATOM 3386 N N . LEU A 1 435 ? -16.203 -7.078 2.641 1 76.19 435 LEU A N 1
ATOM 3387 C CA . LEU A 1 435 ? -15.289 -6.48 3.615 1 76.19 435 LEU A CA 1
ATOM 3388 C C . LEU A 1 435 ? -15.758 -6.766 5.039 1 76.19 435 LEU A C 1
ATOM 3390 O O . LEU A 1 435 ? -15.094 -6.375 6.004 1 76.19 435 LEU A O 1
ATOM 3394 N N . SER A 1 436 ? -16.828 -7.609 5.199 1 73.75 436 SER A N 1
ATOM 3395 C CA . SER A 1 436 ? -17.375 -7.879 6.527 1 73.75 436 SER A CA 1
ATOM 3396 C C . SER A 1 436 ? -16.375 -8.664 7.375 1 73.75 436 SER A C 1
ATOM 3398 O O . SER A 1 436 ? -16.328 -8.5 8.594 1 73.75 436 SER A O 1
ATOM 3400 N N . TYR A 1 437 ? -15.594 -9.461 6.656 1 79.31 437 TYR A N 1
ATOM 3401 C CA . TYR A 1 437 ? -14.617 -10.266 7.391 1 79.31 437 TYR A CA 1
ATOM 3402 C C . TYR A 1 437 ? -13.203 -9.719 7.195 1 79.31 437 TYR A C 1
ATOM 3404 O O . TYR A 1 437 ? -12.227 -10.469 7.25 1 79.31 437 TYR A O 1
ATOM 3412 N N . SER A 1 438 ? -13.133 -8.477 6.996 1 82.19 438 SER A N 1
ATOM 3413 C CA . SER A 1 438 ? -11.828 -7.871 6.754 1 82.19 438 SER A CA 1
ATOM 3414 C C . SER A 1 438 ? -10.938 -7.973 7.984 1 82.19 438 SER A C 1
ATOM 3416 O O . SER A 1 438 ? -9.734 -8.242 7.871 1 82.19 438 SER A O 1
ATOM 3418 N N . LEU A 1 439 ? -11.523 -7.855 9.195 1 81.88 439 LEU A N 1
ATOM 3419 C CA . LEU A 1 439 ? -10.727 -7.832 10.414 1 81.88 439 LEU A CA 1
ATOM 3420 C C . LEU A 1 439 ? -10.164 -9.211 10.727 1 81.88 439 LEU A C 1
ATOM 3422 O O . LEU A 1 439 ? -8.961 -9.359 10.953 1 81.88 439 LEU A O 1
ATOM 3426 N N . PRO A 1 440 ? -11 -10.234 10.656 1 86.88 440 PRO A N 1
ATOM 3427 C CA . PRO A 1 440 ? -10.445 -11.57 10.891 1 86.88 440 PRO A CA 1
ATOM 3428 C C . PRO A 1 440 ? -9.398 -11.961 9.852 1 86.88 440 PRO A C 1
ATOM 3430 O O . PRO A 1 440 ? -8.414 -12.625 10.188 1 86.88 440 PRO A O 1
ATOM 3433 N N . ILE A 1 441 ? -9.609 -11.578 8.641 1 91.56 441 ILE A N 1
ATOM 3434 C CA . ILE A 1 441 ? -8.664 -11.891 7.582 1 91.56 441 ILE A CA 1
ATOM 3435 C C . ILE A 1 441 ? -7.324 -11.219 7.875 1 91.56 441 ILE A C 1
ATOM 3437 O O . ILE A 1 441 ? -6.27 -11.859 7.805 1 91.56 441 ILE A O 1
ATOM 3441 N N . LEU A 1 442 ? -7.41 -9.969 8.273 1 89.69 442 LEU A N 1
ATOM 3442 C CA . LEU A 1 442 ? -6.191 -9.203 8.5 1 89.69 442 LEU A CA 1
ATOM 3443 C C . LEU A 1 442 ? -5.422 -9.75 9.695 1 89.69 442 LEU A C 1
ATOM 3445 O O . LEU A 1 442 ? -4.199 -9.898 9.641 1 89.69 442 LEU A O 1
ATOM 3449 N N . ILE A 1 443 ? -6.078 -10.094 10.727 1 86.94 443 ILE A N 1
ATOM 3450 C CA . ILE A 1 443 ? -5.418 -10.602 11.93 1 86.94 443 ILE A CA 1
ATOM 3451 C C . ILE A 1 443 ? -4.727 -11.93 11.617 1 86.94 443 ILE A C 1
ATOM 3453 O O . ILE A 1 443 ? -3.576 -12.141 12 1 86.94 443 ILE A O 1
ATOM 3457 N N . SER A 1 444 ? -5.461 -12.758 10.953 1 94.19 444 SER A N 1
ATOM 3458 C CA . SER A 1 444 ? -4.895 -14.062 10.625 1 94.19 444 SER A CA 1
ATOM 3459 C C . SER A 1 444 ? -3.715 -13.93 9.672 1 94.19 444 SER A C 1
ATOM 3461 O O . SER A 1 444 ? -2.717 -14.641 9.805 1 94.19 444 SER A O 1
ATOM 3463 N N . VAL A 1 445 ? -3.84 -13.055 8.711 1 94.31 445 VAL A N 1
ATOM 3464 C CA . VAL A 1 445 ? -2.791 -12.852 7.715 1 94.31 445 VAL A CA 1
ATOM 3465 C C . VAL A 1 445 ? -1.54 -12.289 8.391 1 94.31 445 VAL A C 1
ATOM 3467 O O . VAL A 1 445 ? -0.425 -12.742 8.117 1 94.31 445 VAL A O 1
ATOM 3470 N N . ILE A 1 446 ? -1.688 -11.352 9.297 1 88.5 446 ILE A N 1
ATOM 3471 C CA . ILE A 1 446 ? -0.563 -10.711 9.969 1 88.5 446 ILE A CA 1
ATOM 3472 C C . ILE A 1 446 ? 0.143 -11.719 10.875 1 88.5 446 ILE A C 1
ATOM 3474 O O . ILE A 1 446 ? 1.372 -11.828 10.852 1 88.5 446 ILE A O 1
ATOM 3478 N N . LEU A 1 447 ? -0.625 -12.477 11.586 1 89.94 447 LEU A N 1
ATOM 3479 C CA . LEU A 1 447 ? -0.036 -13.469 12.477 1 89.94 447 LEU A CA 1
ATOM 3480 C C . LEU A 1 447 ? 0.659 -14.57 11.688 1 89.94 447 LEU A C 1
ATOM 3482 O O . LEU A 1 447 ? 1.713 -15.062 12.094 1 89.94 447 LEU A O 1
ATOM 3486 N N . SER A 1 448 ? 0.014 -14.953 10.633 1 95.75 448 SER A N 1
ATOM 3487 C CA . SER A 1 448 ? 0.638 -15.961 9.789 1 95.75 448 SER A CA 1
ATOM 3488 C C . SER A 1 448 ? 1.976 -15.477 9.242 1 95.75 448 SER A C 1
ATOM 3490 O O . SER A 1 448 ? 2.959 -16.219 9.242 1 95.75 448 SER A O 1
ATOM 3492 N N . ASN A 1 449 ? 2.021 -14.273 8.812 1 90.25 449 ASN A N 1
ATOM 3493 C CA . ASN A 1 449 ? 3.254 -13.688 8.297 1 90.25 449 ASN A CA 1
ATOM 3494 C C . ASN A 1 449 ? 4.324 -13.586 9.375 1 90.25 449 ASN A C 1
ATOM 3496 O O . ASN A 1 449 ? 5.488 -13.914 9.133 1 90.25 449 ASN A O 1
ATOM 3500 N N . MET A 1 450 ? 3.955 -13.203 10.555 1 84.88 450 MET A N 1
ATOM 3501 C CA . MET A 1 450 ? 4.891 -13.039 11.664 1 84.88 450 MET A CA 1
ATOM 3502 C C . MET A 1 450 ? 5.516 -14.383 12.047 1 84.88 450 MET A C 1
ATOM 3504 O O . MET A 1 450 ? 6.73 -14.477 12.227 1 84.88 450 MET A O 1
ATOM 3508 N N . VAL A 1 451 ? 4.695 -15.336 12.109 1 91.44 451 VAL A N 1
ATOM 3509 C CA . VAL A 1 451 ? 5.164 -16.656 12.523 1 91.44 451 VAL A CA 1
ATOM 3510 C C . VAL A 1 451 ? 6.047 -17.266 11.43 1 91.44 451 VAL A C 1
ATOM 3512 O O . VAL A 1 451 ? 7.125 -17.781 11.719 1 91.44 451 VAL A O 1
ATOM 3515 N N . SER A 1 452 ? 5.586 -17.156 10.234 1 94.25 452 SER A N 1
ATOM 3516 C CA . SER A 1 452 ? 6.32 -17.766 9.133 1 94.25 452 SER A CA 1
ATOM 3517 C C . SER A 1 452 ? 7.652 -17.047 8.898 1 94.25 452 SER A C 1
ATOM 3519 O O . SER A 1 452 ? 8.656 -17.688 8.586 1 94.25 452 SER A O 1
ATOM 3521 N N . GLN A 1 453 ? 7.691 -15.711 9.016 1 84.88 453 GLN A N 1
ATOM 3522 C CA . GLN A 1 453 ? 8.914 -14.953 8.789 1 84.88 453 GLN A CA 1
ATOM 3523 C C . GLN A 1 453 ? 9.977 -15.305 9.82 1 84.88 453 GLN A C 1
ATOM 3525 O O . GLN A 1 453 ? 11.18 -15.203 9.547 1 84.88 453 GLN A O 1
ATOM 3530 N N . SER A 1 454 ? 9.547 -15.727 10.977 1 86 454 SER A N 1
ATOM 3531 C CA . SER A 1 454 ? 10.484 -16.078 12.039 1 86 454 SER A CA 1
ATOM 3532 C C . SER A 1 454 ? 11.109 -17.438 11.789 1 86 454 SER A C 1
ATOM 3534 O O . SER A 1 454 ? 12.172 -17.75 12.328 1 86 454 SER A O 1
ATOM 3536 N N . LEU A 1 455 ? 10.523 -18.219 10.938 1 89.62 455 LEU A N 1
ATOM 3537 C CA . LEU A 1 455 ? 10.969 -19.609 10.789 1 89.62 455 LEU A CA 1
ATOM 3538 C C . LEU A 1 455 ? 11.688 -19.797 9.453 1 89.62 455 LEU A C 1
ATOM 3540 O O . LEU A 1 455 ? 12.727 -20.453 9.391 1 89.62 455 LEU A O 1
ATOM 3544 N N . GLN A 1 456 ? 11.055 -19.312 8.359 1 88.38 456 GLN A N 1
ATOM 3545 C CA . GLN A 1 456 ? 11.57 -19.547 7.012 1 88.38 456 GLN A CA 1
ATOM 3546 C C . GLN A 1 456 ? 11.492 -18.281 6.164 1 88.38 456 GLN A C 1
ATOM 3548 O O . GLN A 1 456 ? 10.688 -17.391 6.434 1 88.38 456 GLN A O 1
ATOM 3553 N N . PRO A 1 457 ? 12.414 -18.156 5.168 1 87.94 457 PRO A N 1
ATOM 3554 C CA . PRO A 1 457 ? 12.234 -17.094 4.18 1 87.94 457 PRO A CA 1
ATOM 3555 C C . PRO A 1 457 ? 11.016 -17.312 3.287 1 87.94 457 PRO A C 1
ATOM 3557 O O . PRO A 1 457 ? 10.391 -18.391 3.344 1 87.94 457 PRO A O 1
ATOM 3560 N N . SER A 1 458 ? 10.672 -16.312 2.625 1 90.56 458 SER A N 1
ATOM 3561 C CA . SER A 1 458 ? 9.547 -16.438 1.702 1 90.56 458 SER A CA 1
ATOM 3562 C C . SER A 1 458 ? 9.867 -17.422 0.582 1 90.56 458 SER A C 1
ATOM 3564 O O . SER A 1 458 ? 11.039 -17.75 0.349 1 90.56 458 SER A O 1
ATOM 3566 N N . ILE A 1 459 ? 8.891 -17.922 -0.062 1 94.25 459 ILE A N 1
ATOM 3567 C CA . ILE A 1 459 ? 9.094 -18.875 -1.147 1 94.25 459 ILE A CA 1
ATOM 3568 C C . ILE A 1 459 ? 9.906 -18.234 -2.262 1 94.25 459 ILE A C 1
ATOM 3570 O O . ILE A 1 459 ? 10.734 -18.891 -2.895 1 94.25 459 ILE A O 1
ATOM 3574 N N . TYR A 1 460 ? 9.773 -17 -2.488 1 90.81 460 TYR A N 1
ATOM 3575 C CA . TYR A 1 460 ? 10.492 -16.312 -3.549 1 90.81 460 TYR A CA 1
ATOM 3576 C C . TYR A 1 460 ? 11.961 -16.141 -3.193 1 90.81 460 TYR A C 1
ATOM 3578 O O . TYR A 1 460 ? 12.836 -16.328 -4.039 1 90.81 460 TYR A O 1
ATOM 3586 N N . ASP A 1 461 ? 12.195 -15.812 -1.972 1 85.75 461 ASP A N 1
ATOM 3587 C CA . ASP A 1 461 ? 13.586 -15.688 -1.527 1 85.75 461 ASP A CA 1
ATOM 3588 C C . ASP A 1 461 ? 14.289 -17.047 -1.522 1 85.75 461 ASP A C 1
ATOM 3590 O O . ASP A 1 461 ? 15.492 -17.125 -1.781 1 85.75 461 ASP A O 1
ATOM 3594 N N . THR A 1 462 ? 13.523 -18.062 -1.208 1 89.94 462 THR A N 1
ATOM 3595 C CA . THR A 1 462 ? 14.094 -19.406 -1.225 1 89.94 462 THR A CA 1
ATOM 3596 C C . THR A 1 462 ? 14.477 -19.812 -2.645 1 89.94 462 THR A C 1
ATOM 3598 O O . THR A 1 462 ? 15.523 -20.422 -2.855 1 89.94 462 THR A O 1
ATOM 3601 N N . VAL A 1 463 ? 13.68 -19.469 -3.596 1 90.56 463 VAL A N 1
ATOM 3602 C CA . VAL A 1 463 ? 13.992 -19.766 -4.988 1 90.56 463 VAL A CA 1
ATOM 3603 C C . VAL A 1 463 ? 15.234 -18.984 -5.418 1 90.56 463 VAL A C 1
ATOM 3605 O O . VAL A 1 463 ? 16.078 -19.5 -6.16 1 90.56 463 VAL A O 1
ATOM 3608 N N . ILE A 1 464 ? 15.328 -17.734 -4.98 1 85.31 464 ILE A N 1
ATOM 3609 C CA . ILE A 1 464 ? 16.484 -16.906 -5.312 1 85.31 464 ILE A CA 1
ATOM 3610 C C . ILE A 1 464 ? 17.75 -17.531 -4.754 1 85.31 464 ILE A C 1
ATOM 3612 O O . ILE A 1 464 ? 18.781 -17.547 -5.418 1 85.31 464 ILE A O 1
ATOM 3616 N N . ARG A 1 465 ? 17.594 -18.094 -3.621 1 80.44 465 ARG A N 1
ATOM 3617 C CA . ARG A 1 465 ? 18.75 -18.719 -2.975 1 80.44 465 ARG A CA 1
ATOM 3618 C C . ARG A 1 465 ? 19.141 -20.016 -3.676 1 80.44 465 ARG A C 1
ATOM 3620 O O . ARG A 1 465 ? 20.328 -20.281 -3.873 1 80.44 465 ARG A O 1
ATOM 3627 N N . ILE A 1 466 ? 18.156 -20.781 -3.99 1 83.5 466 ILE A N 1
ATOM 3628 C CA . ILE A 1 466 ? 18.406 -22.078 -4.621 1 83.5 466 ILE A CA 1
ATOM 3629 C C . ILE A 1 466 ? 19 -21.859 -6.008 1 83.5 466 ILE A C 1
ATOM 3631 O O . ILE A 1 466 ? 19.922 -22.594 -6.41 1 83.5 466 ILE A O 1
ATOM 3635 N N . LYS A 1 467 ? 18.469 -20.828 -6.742 1 78.69 467 LYS A N 1
ATOM 3636 C CA . LYS A 1 467 ? 18.969 -20.531 -8.078 1 78.69 467 LYS A CA 1
ATOM 3637 C C . LYS A 1 467 ? 20.234 -19.672 -8.023 1 78.69 467 LYS A C 1
ATOM 3639 O O . LYS A 1 467 ? 20.875 -19.438 -9.047 1 78.69 467 LYS A O 1
ATOM 3644 N N . ARG A 1 468 ? 20.656 -19.172 -6.879 1 71.19 468 ARG A N 1
ATOM 3645 C CA . ARG A 1 468 ? 21.828 -18.328 -6.66 1 71.19 468 ARG A CA 1
ATOM 3646 C C . ARG A 1 468 ? 21.797 -17.094 -7.555 1 71.19 468 ARG A C 1
ATOM 3648 O O . ARG A 1 468 ? 22.781 -16.781 -8.227 1 71.19 468 ARG A O 1
ATOM 3655 N N . LEU A 1 469 ? 20.656 -16.578 -7.59 1 68.5 469 LEU A N 1
ATOM 3656 C CA . LEU A 1 469 ? 20.547 -15.328 -8.336 1 68.5 469 LEU A CA 1
ATOM 3657 C C . LEU A 1 469 ? 21.266 -14.195 -7.605 1 68.5 469 LEU A C 1
ATOM 3659 O O . LEU A 1 469 ? 21.312 -14.18 -6.375 1 68.5 469 LEU A O 1
ATOM 3663 N N . PRO A 1 470 ? 21.953 -13.383 -8.344 1 54.34 470 PRO A N 1
ATOM 3664 C CA . PRO A 1 470 ? 22.688 -12.305 -7.684 1 54.34 470 PRO A CA 1
ATOM 3665 C C . PRO A 1 470 ? 21.766 -11.359 -6.91 1 54.34 470 PRO A C 1
ATOM 3667 O O . PRO A 1 470 ? 20.953 -10.648 -7.512 1 54.34 470 PRO A O 1
ATOM 3670 N N . TYR A 1 471 ? 21.25 -11.742 -5.844 1 54.06 471 TYR A N 1
ATOM 3671 C CA . TYR A 1 471 ? 20.297 -10.961 -5.055 1 54.06 471 TYR A CA 1
ATOM 3672 C C . TYR A 1 471 ? 21 -10.289 -3.877 1 54.06 471 TYR A C 1
ATOM 3674 O O . TYR A 1 471 ? 21.891 -10.867 -3.262 1 54.06 471 TYR A O 1
ATOM 3682 N N . LEU A 1 472 ? 21 -8.93 -3.928 1 51.06 472 LEU A N 1
ATOM 3683 C CA . LEU A 1 472 ? 21.484 -8.258 -2.727 1 51.06 472 LEU A CA 1
ATOM 3684 C C . LEU A 1 472 ? 20.594 -8.586 -1.528 1 51.06 472 LEU A C 1
ATOM 3686 O O . LEU A 1 472 ? 19.469 -8.086 -1.426 1 51.06 472 LEU A O 1
ATOM 3690 N N . PRO A 1 473 ? 20.875 -9.773 -0.953 1 47.03 473 PRO A N 1
ATOM 3691 C CA . PRO A 1 473 ? 20.031 -10.039 0.21 1 47.03 473 PRO A CA 1
ATOM 3692 C C . PRO A 1 473 ? 20.078 -8.93 1.253 1 47.03 473 PRO A C 1
ATOM 3694 O O . PRO A 1 473 ? 21.062 -8.188 1.313 1 47.03 473 PRO A O 1
ATOM 3697 N N . LEU A 1 474 ? 19.016 -8.516 1.758 1 45.59 474 LEU A N 1
ATOM 3698 C CA . LEU A 1 474 ? 19.031 -7.555 2.859 1 45.59 474 LEU A CA 1
ATOM 3699 C C . LEU A 1 474 ? 19.984 -8.016 3.957 1 45.59 474 LEU A C 1
ATOM 3701 O O . LEU A 1 474 ? 19.953 -9.18 4.371 1 45.59 474 LEU A O 1
ATOM 3705 N N . LEU A 1 475 ? 21.25 -7.422 3.893 1 46 475 LEU A N 1
ATOM 3706 C CA . LEU A 1 475 ? 22.188 -7.766 4.965 1 46 475 LEU A CA 1
ATOM 3707 C C . LEU A 1 475 ? 21.531 -7.605 6.328 1 46 475 LEU A C 1
ATOM 3709 O O . LEU A 1 475 ? 20.891 -6.586 6.602 1 46 475 LEU A O 1
ATOM 3713 N N . ARG A 1 476 ? 21.219 -8.711 6.93 1 42.19 476 ARG A N 1
ATOM 3714 C CA . ARG A 1 476 ? 20.703 -8.672 8.289 1 42.19 476 ARG A CA 1
ATOM 3715 C C . ARG A 1 476 ? 21.609 -7.852 9.203 1 42.19 476 ARG A C 1
ATOM 3717 O O . ARG A 1 476 ? 22.828 -8.023 9.203 1 42.19 476 ARG A O 1
ATOM 3724 N N . TRP A 1 477 ? 21.203 -6.617 9.688 1 38.97 477 TRP A N 1
ATOM 3725 C CA . TRP A 1 477 ? 21.828 -5.637 10.562 1 38.97 477 TRP A CA 1
ATOM 3726 C C . TRP A 1 477 ? 22.375 -6.301 11.82 1 38.97 477 TRP A C 1
ATOM 3728 O O . TRP A 1 477 ? 23.266 -5.75 12.484 1 38.97 477 TRP A O 1
ATOM 3738 N N . GLY A 1 478 ? 22.828 -7.625 11.883 1 39.94 478 GLY A N 1
ATOM 3739 C CA . GLY A 1 478 ? 23.328 -8.18 13.133 1 39.94 478 GLY A CA 1
ATOM 3740 C C . GLY A 1 478 ? 24.656 -8.898 12.984 1 39.94 478 GLY A C 1
ATOM 3741 O O . GLY A 1 478 ? 25.219 -9.375 13.969 1 39.94 478 GLY A O 1
ATOM 3742 N N . GLN A 1 479 ? 25 -9.43 12.023 1 42.28 479 GLN A N 1
ATOM 3743 C CA . GLN A 1 479 ? 26.234 -10.203 12.125 1 42.28 479 GLN A CA 1
ATOM 3744 C C . GLN A 1 479 ? 27.453 -9.297 12.102 1 42.28 479 GLN A C 1
ATOM 3746 O O . GLN A 1 479 ? 27.672 -8.562 11.141 1 42.28 479 GLN A O 1
ATOM 3751 N N . ARG A 1 480 ? 28.016 -9.023 13.234 1 44.31 480 ARG A N 1
ATOM 3752 C CA . ARG A 1 480 ? 29.266 -8.344 13.523 1 44.31 480 ARG A CA 1
ATOM 3753 C C . ARG A 1 480 ? 30.312 -8.641 12.438 1 44.31 480 ARG A C 1
ATOM 3755 O O . ARG A 1 480 ? 31.188 -7.82 12.188 1 44.31 480 ARG A O 1
ATOM 3762 N N . GLU A 1 481 ? 30.109 -9.773 11.914 1 48.5 481 GLU A N 1
ATOM 3763 C CA . GLU A 1 481 ? 31.156 -10.164 10.984 1 48.5 481 GLU A CA 1
ATOM 3764 C C . GLU A 1 481 ? 31.094 -9.352 9.695 1 48.5 481 GLU A C 1
ATOM 3766 O O . GLU A 1 481 ? 32.125 -9.102 9.062 1 48.5 481 GLU A O 1
ATOM 3771 N N . ASN A 1 482 ? 29.969 -8.844 9.461 1 51.03 482 ASN A N 1
ATOM 3772 C CA . ASN A 1 482 ? 29.812 -8.07 8.227 1 51.03 482 ASN A CA 1
ATOM 3773 C C . ASN A 1 482 ? 30.391 -6.668 8.375 1 51.03 482 ASN A C 1
ATOM 3775 O O . ASN A 1 482 ? 30.703 -6.008 7.379 1 51.03 482 ASN A O 1
ATOM 3779 N N . SER A 1 483 ? 30.562 -6.359 9.672 1 55.06 483 SER A N 1
ATOM 3780 C CA . SER A 1 483 ? 31.141 -5.047 9.93 1 55.06 483 SER A CA 1
ATOM 3781 C C . SER A 1 483 ? 32.656 -5.074 9.789 1 55.06 483 SER A C 1
ATOM 3783 O O . SER A 1 483 ? 33.281 -4.023 9.703 1 55.06 483 SER A O 1
ATOM 3785 N N . LYS A 1 484 ? 33.156 -6.289 9.586 1 61.41 484 LYS A N 1
ATOM 3786 C CA . LYS A 1 484 ? 34.625 -6.355 9.469 1 61.41 484 LYS A CA 1
ATOM 3787 C C . LYS A 1 484 ? 35.062 -6.371 8.008 1 61.41 484 LYS A C 1
ATOM 3789 O O . LYS A 1 484 ? 36.25 -6.211 7.703 1 61.41 484 LYS A O 1
ATOM 3794 N N . ILE A 1 485 ? 34.094 -6.535 7.164 1 73.44 485 ILE A N 1
ATOM 3795 C CA . ILE A 1 485 ? 34.438 -6.566 5.746 1 73.44 485 ILE A CA 1
ATOM 3796 C C . ILE A 1 485 ? 34.25 -5.176 5.141 1 73.44 485 ILE A C 1
ATOM 3798 O O . ILE A 1 485 ? 33.219 -4.527 5.336 1 73.44 485 ILE A O 1
ATOM 3802 N N . HIS A 1 486 ? 35.344 -4.758 4.629 1 79.69 486 HIS A N 1
ATOM 3803 C CA . HIS A 1 486 ? 35.344 -3.453 3.98 1 79.69 486 HIS A CA 1
ATOM 3804 C C . HIS A 1 486 ? 35.375 -3.59 2.463 1 79.69 486 HIS A C 1
ATOM 3806 O O . HIS A 1 486 ? 35.688 -4.668 1.939 1 79.69 486 HIS A O 1
ATOM 3812 N N . VAL A 1 487 ? 35.062 -2.566 1.873 1 85.25 487 VAL A N 1
ATOM 3813 C CA . VAL A 1 487 ? 35.031 -2.539 0.415 1 85.25 487 VAL A CA 1
ATOM 3814 C C . VAL A 1 487 ? 36.375 -2.926 -0.152 1 85.25 487 VAL A C 1
ATOM 3816 O O . VAL A 1 487 ? 36.469 -3.529 -1.224 1 85.25 487 VAL A O 1
ATOM 3819 N N . GLU A 1 488 ? 37.438 -2.629 0.583 1 81 488 GLU A N 1
ATOM 3820 C CA . GLU A 1 488 ? 38.781 -2.932 0.135 1 81 488 GLU A CA 1
ATOM 3821 C C . GLU A 1 488 ? 39 -4.438 -0.016 1 81 488 GLU A C 1
ATOM 3823 O O . GLU A 1 488 ? 39.844 -4.875 -0.801 1 81 488 GLU A O 1
ATOM 3828 N N . ASP A 1 489 ? 38.219 -5.156 0.669 1 79.06 489 ASP A N 1
ATOM 3829 C CA . ASP A 1 489 ? 38.406 -6.602 0.694 1 79.06 489 ASP A CA 1
ATOM 3830 C C . ASP A 1 489 ? 37.781 -7.258 -0.535 1 79.06 489 ASP A C 1
ATOM 3832 O O . ASP A 1 489 ? 38.188 -8.367 -0.91 1 79.06 489 ASP A O 1
ATOM 3836 N N . PHE A 1 490 ? 36.906 -6.656 -1.133 1 81.62 490 PHE A N 1
ATOM 3837 C CA . PHE A 1 490 ? 36.25 -7.363 -2.219 1 81.62 490 PHE A CA 1
ATOM 3838 C C . PHE A 1 490 ? 36.219 -6.508 -3.479 1 81.62 490 PHE A C 1
ATOM 3840 O O . PHE A 1 490 ? 35.625 -6.906 -4.488 1 81.62 490 PHE A O 1
ATOM 3847 N N . MET A 1 491 ? 36.844 -5.445 -3.502 1 85 491 MET A N 1
ATOM 3848 C CA . MET A 1 491 ? 36.812 -4.586 -4.68 1 85 491 MET A CA 1
ATOM 3849 C C . MET A 1 491 ? 37.719 -5.16 -5.777 1 85 491 MET A C 1
ATOM 3851 O O . MET A 1 491 ? 38.562 -6.008 -5.508 1 85 491 MET A O 1
ATOM 3855 N N . ASN A 1 492 ? 37.375 -4.852 -6.977 1 84.06 492 ASN A N 1
ATOM 3856 C CA . ASN A 1 492 ? 38.281 -5.16 -8.086 1 84.06 492 ASN A CA 1
ATOM 3857 C C . ASN A 1 492 ? 39.375 -4.109 -8.242 1 84.06 492 ASN A C 1
ATOM 3859 O O . ASN A 1 492 ? 39.094 -2.945 -8.523 1 84.06 492 ASN A O 1
ATOM 3863 N N . ARG A 1 493 ? 40.531 -4.445 -8 1 83.5 493 ARG A N 1
ATOM 3864 C CA . ARG A 1 493 ? 41.625 -3.502 -8.008 1 83.5 493 ARG A CA 1
ATOM 3865 C C . ARG A 1 493 ? 42.156 -3.291 -9.422 1 83.5 493 ARG A C 1
ATOM 3867 O O . ARG A 1 493 ? 42.875 -2.32 -9.68 1 83.5 493 ARG A O 1
ATOM 3874 N N . ASP A 1 494 ? 41.719 -4.199 -10.25 1 79.94 494 ASP A N 1
ATOM 3875 C CA . ASP A 1 494 ? 42.188 -4.051 -11.633 1 79.94 494 ASP A CA 1
ATOM 3876 C C . ASP A 1 494 ? 41.281 -3.123 -12.422 1 79.94 494 ASP A C 1
ATOM 3878 O O . ASP A 1 494 ? 40.406 -3.586 -13.18 1 79.94 494 ASP A O 1
ATOM 3882 N N . VAL A 1 495 ? 41.438 -1.822 -12.141 1 83.38 495 VAL A N 1
ATOM 3883 C CA . VAL A 1 495 ? 40.594 -0.857 -12.812 1 83.38 495 VAL A CA 1
ATOM 3884 C C . VAL A 1 495 ? 41.312 -0.245 -14.008 1 83.38 495 VAL A C 1
ATOM 3886 O O . VAL A 1 495 ? 42.5 0.103 -13.906 1 83.38 495 VAL A O 1
ATOM 3889 N N . ARG A 1 496 ? 40.719 -0.323 -15.086 1 85.5 496 ARG A N 1
ATOM 3890 C CA . ARG A 1 496 ? 41.25 0.375 -16.25 1 85.5 496 ARG A CA 1
ATOM 3891 C C . ARG A 1 496 ? 40.875 1.854 -16.219 1 85.5 496 ARG A C 1
ATOM 3893 O O . ARG A 1 496 ? 39.719 2.207 -15.883 1 85.5 496 ARG A O 1
ATOM 3900 N N . PHE A 1 497 ? 41.781 2.658 -16.359 1 87.81 497 PHE A N 1
ATOM 3901 C CA . PHE A 1 497 ? 41.531 4.094 -16.266 1 87.81 497 PHE A CA 1
ATOM 3902 C C . PHE A 1 497 ? 42.188 4.832 -17.406 1 87.81 497 PHE A C 1
ATOM 3904 O O . PHE A 1 497 ? 43.062 4.27 -18.109 1 87.81 497 PHE A O 1
ATOM 3911 N N . ILE A 1 498 ? 41.75 6.02 -17.641 1 87.31 498 ILE A N 1
ATOM 3912 C CA . ILE A 1 498 ? 42.344 6.934 -18.609 1 87.31 498 ILE A CA 1
ATOM 3913 C C . ILE A 1 498 ? 42.969 8.117 -17.891 1 87.31 498 ILE A C 1
ATOM 3915 O O . ILE A 1 498 ? 42.469 8.57 -16.859 1 87.31 498 ILE A O 1
ATOM 3919 N N . THR A 1 499 ? 44.125 8.5 -18.391 1 85.38 499 THR A N 1
ATOM 3920 C CA . THR A 1 499 ? 44.812 9.656 -17.812 1 85.38 499 THR A CA 1
ATOM 3921 C C . THR A 1 499 ? 44.656 10.875 -18.719 1 85.38 499 THR A C 1
ATOM 3923 O O . THR A 1 499 ? 44.219 10.758 -19.859 1 85.38 499 THR A O 1
ATOM 3926 N N . LEU A 1 500 ? 44.969 11.992 -18.125 1 82.56 500 LEU A N 1
ATOM 3927 C CA . LEU A 1 500 ? 44.906 13.227 -18.891 1 82.56 500 LEU A CA 1
ATOM 3928 C C . LEU A 1 500 ? 45.938 13.219 -20.031 1 82.56 500 LEU A C 1
ATOM 3930 O O . LEU A 1 500 ? 45.719 13.875 -21.047 1 82.56 500 LEU A O 1
ATOM 3934 N N . ASN A 1 501 ? 46.969 12.445 -19.859 1 79.88 501 ASN A N 1
ATOM 3935 C CA . ASN A 1 501 ? 48.031 12.391 -20.859 1 79.88 501 ASN A CA 1
ATOM 3936 C C . ASN A 1 501 ? 47.969 11.109 -21.688 1 79.88 501 ASN A C 1
ATOM 3938 O O . ASN A 1 501 ? 48.938 10.719 -22.328 1 79.88 501 ASN A O 1
ATOM 3942 N N . SER A 1 502 ? 46.875 10.562 -21.672 1 86.5 502 SER A N 1
ATOM 3943 C CA . SER A 1 502 ? 46.75 9.312 -22.422 1 86.5 502 SER A CA 1
ATOM 3944 C C . SER A 1 502 ? 46.75 9.562 -23.922 1 86.5 502 SER A C 1
ATOM 3946 O O . SER A 1 502 ? 46.344 10.648 -24.359 1 86.5 502 SER A O 1
ATOM 3948 N N . THR A 1 503 ? 47.312 8.656 -24.578 1 84.94 503 THR A N 1
ATOM 3949 C CA . THR A 1 503 ? 47.344 8.719 -26.031 1 84.94 503 THR A CA 1
ATOM 3950 C C . THR A 1 503 ? 46.156 7.984 -26.656 1 84.94 503 THR A C 1
ATOM 3952 O O . THR A 1 503 ? 45.406 7.305 -25.938 1 84.94 503 THR A O 1
ATOM 3955 N N . TYR A 1 504 ? 46.031 8.219 -27.875 1 85.12 504 TYR A N 1
ATOM 3956 C CA . TYR A 1 504 ? 44.938 7.551 -28.594 1 85.12 504 TYR A CA 1
ATOM 3957 C C . TYR A 1 504 ? 45.125 6.039 -28.578 1 85.12 504 TYR A C 1
ATOM 3959 O O . TYR A 1 504 ? 44.156 5.285 -28.609 1 85.12 504 TYR A O 1
ATOM 3967 N N . ARG A 1 505 ? 46.281 5.668 -28.438 1 81.94 505 ARG A N 1
ATOM 3968 C CA . ARG A 1 505 ? 46.562 4.242 -28.328 1 81.94 505 ARG A CA 1
ATOM 3969 C C . ARG A 1 505 ? 46 3.67 -27.031 1 81.94 505 ARG A C 1
ATOM 3971 O O . ARG A 1 505 ? 45.438 2.582 -27.031 1 81.94 505 ARG A O 1
ATOM 3978 N N . ASP A 1 506 ? 46.219 4.402 -26.047 1 85.69 506 ASP A N 1
ATOM 3979 C CA . ASP A 1 506 ? 45.719 3.967 -24.75 1 85.69 506 ASP A CA 1
ATOM 3980 C C . ASP A 1 506 ? 44.188 3.854 -24.75 1 85.69 506 ASP A C 1
ATOM 3982 O O . ASP A 1 506 ? 43.625 2.898 -24.203 1 85.69 506 ASP A O 1
ATOM 3986 N N . VAL A 1 507 ? 43.656 4.809 -25.281 1 86.38 507 VAL A N 1
ATOM 3987 C CA . VAL A 1 507 ? 42.188 4.828 -25.359 1 86.38 507 VAL A CA 1
ATOM 3988 C C . VAL A 1 507 ? 41.688 3.637 -26.172 1 86.38 507 VAL A C 1
ATOM 3990 O O . VAL A 1 507 ? 40.688 2.994 -25.812 1 86.38 507 VAL A O 1
ATOM 3993 N N . PHE A 1 508 ? 42.438 3.398 -27.188 1 81.88 508 PHE A N 1
ATOM 3994 C CA . PHE A 1 508 ? 42.062 2.281 -28.047 1 81.88 508 PHE A CA 1
ATOM 3995 C C . PHE A 1 508 ? 42.219 0.956 -27.312 1 81.88 508 PHE A C 1
ATOM 3997 O O . PHE A 1 508 ? 41.375 0.076 -27.422 1 81.88 508 PHE A O 1
ATOM 4004 N N . LYS A 1 509 ? 43.125 0.833 -26.562 1 81.31 509 LYS A N 1
ATOM 4005 C CA . LYS A 1 509 ? 43.375 -0.39 -25.797 1 81.31 509 LYS A CA 1
ATOM 4006 C C . LYS A 1 509 ? 42.281 -0.606 -24.75 1 81.31 509 LYS A C 1
ATOM 4008 O O . LYS A 1 509 ? 41.812 -1.734 -24.547 1 81.31 509 LYS A O 1
ATOM 4013 N N . ILE A 1 510 ? 41.844 0.422 -24.156 1 83.56 510 ILE A N 1
ATOM 4014 C CA . ILE A 1 510 ? 40.844 0.33 -23.109 1 83.56 510 ILE A CA 1
ATOM 4015 C C . ILE A 1 510 ? 39.5 -0.039 -23.734 1 83.56 510 ILE A C 1
ATOM 4017 O O . ILE A 1 510 ? 38.719 -0.813 -23.156 1 83.56 510 ILE A O 1
ATOM 4021 N N . LEU A 1 511 ? 39.25 0.537 -24.844 1 81.75 511 LEU A N 1
ATOM 4022 C CA . LEU A 1 511 ? 37.969 0.27 -25.5 1 81.75 511 LEU A CA 1
ATOM 4023 C C . LEU A 1 511 ? 37.906 -1.161 -26.016 1 81.75 511 LEU A C 1
ATOM 4025 O O . LEU A 1 511 ? 36.844 -1.76 -26.094 1 81.75 511 LEU A O 1
ATOM 4029 N N . CYS A 1 512 ? 39.062 -1.718 -26.281 1 71.44 512 CYS A N 1
ATOM 4030 C CA . CYS A 1 512 ? 39.125 -3.076 -26.812 1 71.44 512 CYS A CA 1
ATOM 4031 C C . CYS A 1 512 ? 39.094 -4.102 -25.688 1 71.44 512 CYS A C 1
ATOM 4033 O O . CYS A 1 512 ? 38.656 -5.234 -25.891 1 71.44 512 CYS A O 1
ATOM 4035 N N . SER A 1 513 ? 39.562 -3.783 -24.5 1 62 513 SER A N 1
ATOM 4036 C CA . SER A 1 513 ? 39.75 -4.758 -23.438 1 62 513 SER A CA 1
ATOM 4037 C C . SER A 1 513 ? 38.438 -5.016 -22.688 1 62 513 SER A C 1
ATOM 4039 O O . SER A 1 513 ? 38.312 -6.043 -22.031 1 62 513 SER A O 1
ATOM 4041 N N . GLY A 1 514 ? 37.438 -4.109 -22.844 1 61.47 514 GLY A N 1
ATOM 4042 C CA . GLY A 1 514 ? 36.344 -4.492 -21.984 1 61.47 514 GLY A CA 1
ATOM 4043 C C . GLY A 1 514 ? 35.062 -3.705 -22.266 1 61.47 514 GLY A C 1
ATOM 4044 O O . GLY A 1 514 ? 35.094 -2.742 -23.031 1 61.47 514 GLY A O 1
ATOM 4045 N N . ASN A 1 515 ? 34 -4.352 -21.969 1 62.34 515 ASN A N 1
ATOM 4046 C CA . ASN A 1 515 ? 32.656 -3.768 -22.109 1 62.34 515 ASN A CA 1
ATOM 4047 C C . ASN A 1 515 ? 32.281 -2.906 -20.906 1 62.34 515 ASN A C 1
ATOM 4049 O O . ASN A 1 515 ? 31.359 -3.232 -20.172 1 62.34 515 ASN A O 1
ATOM 4053 N N . LEU A 1 516 ? 33.094 -1.901 -20.609 1 70.81 516 LEU A N 1
ATOM 4054 C CA . LEU A 1 516 ? 32.75 -1.011 -19.5 1 70.81 516 LEU A CA 1
ATOM 4055 C C . LEU A 1 516 ? 31.891 0.139 -19.984 1 70.81 516 LEU A C 1
ATOM 4057 O O . LEU A 1 516 ? 32.125 0.708 -21.062 1 70.81 516 LEU A O 1
ATOM 4061 N N . LYS A 1 517 ? 30.906 0.385 -19.312 1 73.56 517 LYS A N 1
ATOM 4062 C CA . LYS A 1 517 ? 30.016 1.48 -19.703 1 73.56 517 LYS A CA 1
ATOM 4063 C C . LYS A 1 517 ? 30.656 2.834 -19.406 1 73.56 517 LYS A C 1
ATOM 4065 O O . LYS A 1 517 ? 30.469 3.789 -20.156 1 73.56 517 LYS A O 1
ATOM 4070 N N . THR A 1 518 ? 31.406 2.914 -18.281 1 82.38 518 THR A N 1
ATOM 4071 C CA . THR A 1 518 ? 32.062 4.156 -17.875 1 82.38 518 THR A CA 1
ATOM 4072 C C . THR A 1 518 ? 33.5 3.896 -17.469 1 82.38 518 THR A C 1
ATOM 4074 O O . THR A 1 518 ? 33.812 2.852 -16.891 1 82.38 518 THR A O 1
ATOM 4077 N N . VAL A 1 519 ? 34.406 4.754 -17.938 1 87.06 519 VAL A N 1
ATOM 4078 C CA . VAL A 1 519 ? 35.844 4.645 -17.609 1 87.06 519 VAL A CA 1
ATOM 4079 C C . VAL A 1 519 ? 36.25 5.82 -16.734 1 87.06 519 VAL A C 1
ATOM 4081 O O . VAL A 1 519 ? 35.969 6.977 -17.047 1 87.06 519 VAL A O 1
ATOM 4084 N N . PRO A 1 520 ? 36.812 5.453 -15.672 1 88.81 520 PRO A N 1
ATOM 4085 C CA . PRO A 1 520 ? 37.281 6.543 -14.812 1 88.81 520 PRO A CA 1
ATOM 4086 C C . PRO A 1 520 ? 38.469 7.297 -15.406 1 88.81 520 PRO A C 1
ATOM 4088 O O . PRO A 1 520 ? 39.312 6.695 -16.062 1 88.81 520 PRO A O 1
ATOM 4091 N N . MET A 1 521 ? 38.5 8.594 -15.188 1 87.44 521 MET A N 1
ATOM 4092 C CA . MET A 1 521 ? 39.594 9.461 -15.602 1 87.44 521 MET A CA 1
ATOM 4093 C C . MET A 1 521 ? 40.406 9.906 -14.398 1 87.44 521 MET A C 1
ATOM 4095 O O . MET A 1 521 ? 39.875 10.453 -13.438 1 87.44 521 MET A O 1
ATOM 4099 N N . VAL A 1 522 ? 41.719 9.578 -14.5 1 86.5 522 VAL A N 1
ATOM 4100 C CA . VAL A 1 522 ? 42.625 9.953 -13.406 1 86.5 522 VAL A CA 1
ATOM 4101 C C . VAL A 1 522 ? 43.625 11.008 -13.891 1 86.5 522 VAL A C 1
ATOM 4103 O O . VAL A 1 522 ? 43.844 11.148 -15.094 1 86.5 522 VAL A O 1
ATOM 4106 N N . LYS A 1 523 ? 44.125 11.812 -13.008 1 82.5 523 LYS A N 1
ATOM 4107 C CA . LYS A 1 523 ? 45.062 12.883 -13.359 1 82.5 523 LYS A CA 1
ATOM 4108 C C . LYS A 1 523 ? 46.344 12.32 -13.953 1 82.5 523 LYS A C 1
ATOM 4110 O O . LYS A 1 523 ? 46.781 12.719 -15.047 1 82.5 523 LYS A O 1
ATOM 4115 N N . SER A 1 524 ? 47.062 11.484 -13.219 1 80.94 524 SER A N 1
ATOM 4116 C CA . SER A 1 524 ? 48.281 10.844 -13.68 1 80.94 524 SER A CA 1
ATOM 4117 C C . SER A 1 524 ? 48.406 9.414 -13.156 1 80.94 524 SER A C 1
ATOM 4119 O O . SER A 1 524 ? 47.688 9.039 -12.219 1 80.94 524 SER A O 1
ATOM 4121 N N . THR A 1 525 ? 49.219 8.633 -13.828 1 80.75 525 THR A N 1
ATOM 4122 C CA . THR A 1 525 ? 49.406 7.25 -13.406 1 80.75 525 THR A CA 1
ATOM 4123 C C . THR A 1 525 ? 50.094 7.199 -12.047 1 80.75 525 THR A C 1
ATOM 4125 O O . THR A 1 525 ? 49.969 6.219 -11.312 1 80.75 525 THR A O 1
ATOM 4128 N N . GLU A 1 526 ? 50.781 8.25 -11.742 1 76.75 526 GLU A N 1
ATOM 4129 C CA . GLU A 1 526 ? 51.469 8.289 -10.461 1 76.75 526 GLU A CA 1
ATOM 4130 C C . GLU A 1 526 ? 50.531 8.719 -9.328 1 76.75 526 GLU A C 1
ATOM 4132 O O . GLU A 1 526 ? 50.531 8.102 -8.266 1 76.75 526 GLU A O 1
ATOM 4137 N N . SER A 1 527 ? 49.75 9.664 -9.57 1 77.25 527 SER A N 1
ATOM 4138 C CA . SER A 1 527 ? 48.906 10.188 -8.516 1 77.25 527 SER A CA 1
ATOM 4139 C C . SER A 1 527 ? 47.594 9.414 -8.422 1 77.25 527 SER A C 1
ATOM 4141 O O . SER A 1 527 ? 47.031 9.242 -7.328 1 77.25 527 SER A O 1
ATOM 4143 N N . MET A 1 528 ? 47.156 8.828 -9.391 1 82.38 528 MET A N 1
ATOM 4144 C CA . MET A 1 528 ? 45.906 8.062 -9.5 1 82.38 528 MET A CA 1
ATOM 4145 C C . MET A 1 528 ? 44.75 8.836 -8.898 1 82.38 528 MET A C 1
ATOM 4147 O O . MET A 1 528 ? 43.812 8.234 -8.375 1 82.38 528 MET A O 1
ATOM 4151 N N . LEU A 1 529 ? 44.781 10.125 -8.898 1 82.75 529 LEU A N 1
ATOM 4152 C CA . LEU A 1 529 ? 43.688 10.953 -8.414 1 82.75 529 LEU A CA 1
ATOM 4153 C C . LEU A 1 529 ? 42.5 10.922 -9.383 1 82.75 529 LEU A C 1
ATOM 4155 O O . LEU A 1 529 ? 42.688 11.164 -10.578 1 82.75 529 LEU A O 1
ATOM 4159 N N . LEU A 1 530 ? 41.344 10.648 -8.852 1 84.94 530 LEU A N 1
ATOM 4160 C CA . LEU A 1 530 ? 40.156 10.508 -9.688 1 84.94 530 LEU A CA 1
ATOM 4161 C C . LEU A 1 530 ? 39.594 11.875 -10.055 1 84.94 530 LEU A C 1
ATOM 4163 O O . LEU A 1 530 ? 39.219 12.656 -9.172 1 84.94 530 LEU A O 1
ATOM 4167 N N . LEU A 1 531 ? 39.469 12.172 -11.32 1 79.44 531 LEU A N 1
ATOM 4168 C CA . LEU A 1 531 ? 38.938 13.445 -11.789 1 79.44 531 LEU A CA 1
ATOM 4169 C C . LEU A 1 531 ? 37.469 13.297 -12.219 1 79.44 531 LEU A C 1
ATOM 4171 O O . LEU A 1 531 ? 36.688 14.227 -12.078 1 79.44 531 LEU A O 1
ATOM 4175 N N . GLY A 1 532 ? 37.125 12.211 -12.711 1 82.62 532 GLY A N 1
ATOM 4176 C CA . GLY A 1 532 ? 35.781 11.984 -13.219 1 82.62 532 GLY A CA 1
ATOM 4177 C C . GLY A 1 532 ? 35.656 10.68 -13.977 1 82.62 532 GLY A C 1
ATOM 4178 O O . GLY A 1 532 ? 36.438 9.766 -13.805 1 82.62 532 GLY A O 1
ATOM 4179 N N . SER A 1 533 ? 34.5 10.609 -14.594 1 85.69 533 SER A N 1
ATOM 4180 C CA . SER A 1 533 ? 34.281 9.414 -15.406 1 85.69 533 SER A CA 1
ATOM 4181 C C . SER A 1 533 ? 33.781 9.789 -16.797 1 85.69 533 SER A C 1
ATOM 4183 O O . SER A 1 533 ? 33.156 10.836 -16.984 1 85.69 533 SER A O 1
ATOM 4185 N N . ILE A 1 534 ? 34.25 9 -17.766 1 84.12 534 ILE A N 1
ATOM 4186 C CA . ILE A 1 534 ? 33.875 9.211 -19.172 1 84.12 534 ILE A CA 1
ATOM 4187 C C . ILE A 1 534 ? 33.094 8.008 -19.688 1 84.12 534 ILE A C 1
ATOM 4189 O O . ILE A 1 534 ? 33.469 6.859 -19.406 1 84.12 534 ILE A O 1
ATOM 4193 N N . GLU A 1 535 ? 32.094 8.344 -20.344 1 83.75 535 GLU A N 1
ATOM 4194 C CA . GLU A 1 535 ? 31.297 7.27 -20.938 1 83.75 535 GLU A CA 1
ATOM 4195 C C . GLU A 1 535 ? 32 6.656 -22.141 1 83.75 535 GLU A C 1
ATOM 4197 O O . GLU A 1 535 ? 32.688 7.355 -22.891 1 83.75 535 GLU A O 1
ATOM 4202 N N . ARG A 1 536 ? 31.844 5.453 -22.312 1 82.56 536 ARG A N 1
ATOM 4203 C CA . ARG A 1 536 ? 32.469 4.734 -23.422 1 82.56 536 ARG A CA 1
ATOM 4204 C C . ARG A 1 536 ? 32.062 5.352 -24.766 1 82.56 536 ARG A C 1
ATOM 4206 O O . ARG A 1 536 ? 32.906 5.469 -25.656 1 82.56 536 ARG A O 1
ATOM 4213 N N . ALA A 1 537 ? 30.812 5.785 -24.844 1 77.62 537 ALA A N 1
ATOM 4214 C CA . ALA A 1 537 ? 30.328 6.371 -26.094 1 77.62 537 ALA A CA 1
ATOM 4215 C C . ALA A 1 537 ? 31.094 7.645 -26.438 1 77.62 537 ALA A C 1
ATOM 4217 O O . ALA A 1 537 ? 31.375 7.914 -27.609 1 77.62 537 ALA A O 1
ATOM 4218 N N . GLN A 1 538 ? 31.484 8.273 -25.438 1 81.31 538 GLN A N 1
ATOM 4219 C CA . GLN A 1 538 ? 32.219 9.516 -25.672 1 81.31 538 GLN A CA 1
ATOM 4220 C C . GLN A 1 538 ? 33.656 9.227 -26.109 1 81.31 538 GLN A C 1
ATOM 4222 O O . GLN A 1 538 ? 34.219 9.945 -26.922 1 81.31 538 GLN A O 1
ATOM 4227 N N . LEU A 1 539 ? 34.219 8.234 -25.672 1 83.19 539 LEU A N 1
ATOM 4228 C CA . LEU A 1 539 ? 35.562 7.855 -26.062 1 83.19 539 LEU A CA 1
ATOM 4229 C C . LEU A 1 539 ? 35.594 7.348 -27.5 1 83.19 539 LEU A C 1
ATOM 4231 O O . LEU A 1 539 ? 36.531 7.645 -28.234 1 83.19 539 LEU A O 1
ATOM 4235 N N . LEU A 1 540 ? 34.531 6.695 -27.812 1 81.44 540 LEU A N 1
ATOM 4236 C CA . LEU A 1 540 ? 34.438 6.223 -29.188 1 81.44 540 LEU A CA 1
ATOM 4237 C C . LEU A 1 540 ? 34.25 7.395 -30.156 1 81.44 540 LEU A C 1
ATOM 4239 O O . LEU A 1 540 ? 34.844 7.398 -31.234 1 81.44 540 LEU A O 1
ATOM 4243 N N . ALA A 1 541 ? 33.531 8.32 -29.688 1 79.75 541 ALA A N 1
ATOM 4244 C CA . ALA A 1 541 ? 33.344 9.508 -30.516 1 79.75 541 ALA A CA 1
ATOM 4245 C C . ALA A 1 541 ? 34.656 10.266 -30.703 1 79.75 541 ALA A C 1
ATOM 4247 O O . ALA A 1 541 ? 34.906 10.812 -31.781 1 79.75 541 ALA A O 1
ATOM 4248 N N . LEU A 1 542 ? 35.438 10.227 -29.766 1 80.88 542 LEU A N 1
ATOM 4249 C CA . LEU A 1 542 ? 36.719 10.906 -29.859 1 80.88 542 LEU A CA 1
ATOM 4250 C C . LEU A 1 542 ? 37.656 10.211 -30.859 1 80.88 542 LEU A C 1
ATOM 4252 O O . LEU A 1 542 ? 38.375 10.875 -31.609 1 80.88 542 LEU A O 1
ATOM 4256 N N . LEU A 1 543 ? 37.562 8.961 -30.938 1 79.12 543 LEU A N 1
ATOM 4257 C CA . LEU A 1 543 ? 38.375 8.195 -31.875 1 79.12 543 LEU A CA 1
ATOM 4258 C C . LEU A 1 543 ? 37.906 8.375 -33.312 1 79.12 543 LEU A C 1
ATOM 4260 O O . LEU A 1 543 ? 38.719 8.5 -34.219 1 79.12 543 LEU A O 1
ATOM 4264 N N . ILE A 1 544 ? 36.656 8.5 -33.375 1 76.19 544 ILE A N 1
ATOM 4265 C CA . ILE A 1 544 ? 36.062 8.688 -34.719 1 76.19 544 ILE A CA 1
ATOM 4266 C C . ILE A 1 544 ? 36.375 10.094 -35.219 1 76.19 544 ILE A C 1
ATOM 4268 O O . ILE A 1 544 ? 36.719 10.281 -36.375 1 76.19 544 ILE A O 1
ATOM 4272 N N . GLU A 1 545 ? 36.281 10.914 -34.281 1 76 545 GLU A N 1
ATOM 4273 C CA . GLU A 1 545 ? 36.625 12.289 -34.688 1 76 545 GLU A CA 1
ATOM 4274 C C . GLU A 1 545 ? 38.062 12.406 -35.125 1 76 545 GLU A C 1
ATOM 4276 O O . GLU A 1 545 ? 38.375 13.125 -36.094 1 76 545 GLU A O 1
ATOM 4281 N N . ARG A 1 546 ? 38.938 11.758 -34.562 1 75.94 546 ARG A N 1
ATOM 4282 C CA . ARG A 1 546 ? 40.344 11.805 -34.906 1 75.94 546 ARG A CA 1
ATOM 4283 C C . ARG A 1 546 ? 40.594 11.133 -36.25 1 75.94 546 ARG A C 1
ATOM 4285 O O . ARG A 1 546 ? 41.406 11.617 -37.062 1 75.94 546 ARG A O 1
ATOM 4292 N N . THR A 1 547 ? 39.938 10.172 -36.531 1 73.25 547 THR A N 1
ATOM 4293 C CA . THR A 1 547 ? 40.094 9.484 -37.812 1 73.25 547 THR A CA 1
ATOM 4294 C C . THR A 1 547 ? 39.562 10.344 -38.969 1 73.25 547 THR A C 1
ATOM 4296 O O . THR A 1 547 ? 40.125 10.367 -40.031 1 73.25 547 THR A O 1
ATOM 4299 N N . GLN A 1 548 ? 38.562 11.023 -38.625 1 67.5 548 GLN A N 1
ATOM 4300 C CA . GLN A 1 548 ? 38 11.898 -39.656 1 67.5 548 GLN A CA 1
ATOM 4301 C C . GLN A 1 548 ? 38.938 13.078 -39.938 1 67.5 548 GLN A C 1
ATOM 4303 O O . GLN A 1 548 ? 39.062 13.492 -41.094 1 67.5 548 GLN A O 1
ATOM 4308 N N . TYR A 1 549 ? 39.438 13.578 -38.875 1 67 549 TYR A N 1
ATOM 4309 C CA . TYR A 1 549 ? 40.375 14.688 -39.031 1 67 549 TYR A CA 1
ATOM 4310 C C . TYR A 1 549 ? 41.562 14.273 -39.875 1 67 549 TYR A C 1
ATOM 4312 O O . TYR A 1 549 ? 42.062 15.039 -40.719 1 67 549 TYR A O 1
ATOM 4320 N N . LEU A 1 550 ? 42.062 13.141 -39.75 1 66.06 550 LEU A N 1
ATOM 4321 C CA . LEU A 1 550 ? 43.219 12.664 -40.469 1 66.06 550 LEU A CA 1
ATOM 4322 C C . LEU A 1 550 ? 42.906 12.328 -41.906 1 66.06 550 LEU A C 1
ATOM 4324 O O . LEU A 1 550 ? 43.75 12.445 -42.781 1 66.06 550 LEU A O 1
ATOM 4328 N N . ARG A 1 551 ? 41.75 11.852 -42.094 1 59.09 551 ARG A N 1
ATOM 4329 C CA . ARG A 1 551 ? 41.375 11.539 -43.469 1 59.09 551 ARG A CA 1
ATOM 4330 C C . ARG A 1 551 ? 41.062 12.805 -44.25 1 59.09 551 ARG A C 1
ATOM 4332 O O . ARG A 1 551 ? 40.969 12.766 -45.469 1 59.09 551 ARG A O 1
ATOM 4339 N N . GLY A 1 552 ? 41.594 14.102 -43.906 1 53.34 552 GLY A N 1
ATOM 4340 C CA . GLY A 1 552 ? 41.406 15.367 -44.594 1 53.34 552 GLY A CA 1
ATOM 4341 C C . GLY A 1 552 ? 39.969 15.789 -44.688 1 53.34 552 GLY A C 1
ATOM 4342 O O . GLY A 1 552 ? 39.656 16.953 -44.969 1 53.34 552 GLY A O 1
ATOM 4343 N N . GLY A 1 553 ? 39.062 15.195 -45.719 1 40.47 553 GLY A N 1
ATOM 4344 C CA . GLY A 1 553 ? 37.781 15.617 -46.188 1 40.47 553 GLY A CA 1
ATOM 4345 C C . GLY A 1 553 ? 36.719 15.672 -45.094 1 40.47 553 GLY A C 1
ATOM 4346 O O . GLY A 1 553 ? 36.875 15.047 -44.062 1 40.47 553 GLY A O 1
ATOM 4347 N N . ALA A 1 554 ? 35.906 16.844 -45.094 1 36.97 554 ALA A N 1
ATOM 4348 C CA . ALA A 1 554 ? 34.688 17.188 -44.375 1 36.97 554 ALA A CA 1
ATOM 4349 C C . ALA A 1 554 ? 33.75 15.984 -44.281 1 36.97 554 ALA A C 1
ATOM 4351 O O . ALA A 1 554 ? 32.906 15.805 -45.125 1 36.97 554 ALA A O 1
ATOM 4352 N N . TYR A 1 555 ? 34.031 14.773 -44.406 1 32.41 555 TYR A N 1
ATOM 4353 C CA . TYR A 1 555 ? 32.812 13.977 -44.375 1 32.41 555 TYR A CA 1
ATOM 4354 C C . TYR A 1 555 ? 32 14.258 -43.125 1 32.41 555 TYR A C 1
ATOM 4356 O O . TYR A 1 555 ? 32.531 14.328 -42.031 1 32.41 555 TYR A O 1
ATOM 4364 N N . SER A 1 556 ? 30.953 15.078 -43.344 1 31.47 556 SER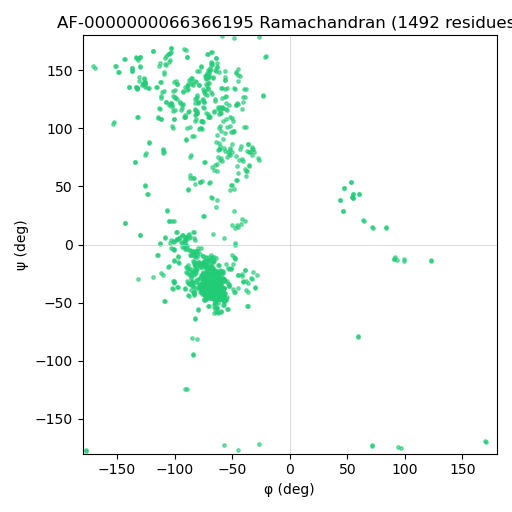 A N 1
ATOM 4365 C CA . SER A 1 556 ? 29.812 15.234 -42.438 1 31.47 556 SER A CA 1
ATOM 4366 C C . SER A 1 556 ? 29.453 13.914 -41.781 1 31.47 556 SER A C 1
ATOM 4368 O O . SER A 1 556 ? 29.25 12.906 -42.438 1 31.47 556 SER A O 1
ATOM 4370 N N . ILE A 1 557 ? 30.016 13.602 -40.781 1 32.47 557 ILE A N 1
ATOM 4371 C CA . ILE A 1 557 ? 29.406 12.531 -40 1 32.47 557 ILE A CA 1
ATOM 4372 C C . ILE A 1 557 ? 27.891 12.578 -40.125 1 32.47 557 ILE A C 1
ATOM 4374 O O . ILE A 1 557 ? 27.266 13.57 -39.75 1 32.47 557 ILE A O 1
ATOM 4378 N N . PRO A 1 558 ? 27.281 11.977 -41.188 1 28.98 558 PRO A N 1
ATOM 4379 C CA . PRO A 1 558 ? 25.828 12.031 -41.031 1 28.98 558 PRO A CA 1
ATOM 4380 C C . PRO A 1 558 ? 25.375 11.734 -39.594 1 28.98 558 PRO A C 1
ATOM 4382 O O . PRO A 1 558 ? 26.031 10.961 -38.875 1 28.98 558 PRO A O 1
ATOM 4385 N N . ALA A 1 559 ? 24.75 12.727 -38.969 1 29.97 559 ALA A N 1
ATOM 4386 C CA . ALA A 1 559 ? 24.094 12.648 -37.656 1 29.97 559 ALA A CA 1
ATOM 4387 C C . ALA A 1 559 ? 23.594 11.242 -37.375 1 29.97 559 ALA A C 1
ATOM 4389 O O . ALA A 1 559 ? 23.203 10.93 -36.25 1 29.97 559 ALA A O 1
ATOM 4390 N N . ARG A 1 560 ? 23.281 10.43 -38.469 1 27.19 560 ARG A N 1
ATOM 4391 C CA . ARG A 1 560 ? 22.516 9.203 -38.25 1 27.19 560 ARG A CA 1
ATOM 4392 C C . ARG A 1 560 ? 23.438 8.062 -37.844 1 27.19 560 ARG A C 1
ATOM 4394 O O . ARG A 1 560 ? 23.031 6.898 -37.875 1 27.19 560 ARG A O 1
ATOM 4401 N N . SER A 1 561 ? 24.688 8.117 -37.812 1 28.23 561 SER A N 1
ATOM 4402 C CA . SER A 1 561 ? 25.344 6.852 -37.5 1 28.23 561 SER A CA 1
ATOM 4403 C C . SER A 1 561 ? 24.938 6.359 -36.094 1 28.23 561 SER A C 1
ATOM 4405 O O . SER A 1 561 ? 25.359 6.918 -35.094 1 28.23 561 SER A O 1
ATOM 4407 N N . LYS A 1 562 ? 23.703 5.863 -36.062 1 28.53 562 LYS A N 1
ATOM 4408 C CA . LYS A 1 562 ? 23.203 4.984 -35.031 1 28.53 562 LYS A CA 1
ATOM 4409 C C . LYS A 1 562 ? 24.219 3.906 -34.656 1 28.53 562 LYS A C 1
ATOM 4411 O O . LYS A 1 562 ? 24.656 3.145 -35.531 1 28.53 562 LYS A O 1
ATOM 4416 N N . VAL A 1 563 ? 25.203 4.113 -33.812 1 28.48 563 VAL A N 1
ATOM 4417 C CA . VAL A 1 563 ? 25.969 3.076 -33.125 1 28.48 563 VAL A CA 1
ATOM 4418 C C . VAL A 1 563 ? 25.125 1.816 -32.969 1 28.48 563 VAL A C 1
ATOM 4420 O O . VAL A 1 563 ? 24.109 1.82 -32.281 1 28.48 563 VAL A O 1
ATOM 4423 N N . HIS A 1 564 ? 24.859 1.019 -34.062 1 25 564 HIS A N 1
ATOM 4424 C CA . HIS A 1 564 ? 24.344 -0.344 -33.906 1 25 564 HIS A CA 1
ATOM 4425 C C . HIS A 1 564 ? 25.203 -1.153 -32.938 1 25 564 HIS A C 1
ATOM 4427 O O . HIS A 1 564 ? 26.406 -1.333 -33.156 1 25 564 HIS A O 1
ATOM 4433 N N . PHE A 1 565 ? 24.984 -1.016 -31.703 1 25.2 565 PHE A N 1
ATOM 4434 C CA . PHE A 1 565 ? 25.469 -2.037 -30.781 1 25.2 565 PHE A CA 1
ATOM 4435 C C . PHE A 1 565 ? 25.25 -3.432 -31.344 1 25.2 565 PHE A C 1
ATOM 4437 O O . PHE A 1 565 ? 24.094 -3.852 -31.531 1 25.2 565 PHE A O 1
ATOM 4444 N N . GLN A 1 566 ? 26.031 -3.92 -32.375 1 24.36 566 GLN A N 1
ATOM 4445 C CA . GLN A 1 566 ? 26.062 -5.332 -32.75 1 24.36 566 GLN A CA 1
ATOM 4446 C C . GLN A 1 566 ? 26.203 -6.223 -31.531 1 24.36 566 GLN A C 1
ATOM 4448 O O . GLN A 1 566 ? 27.234 -6.227 -30.875 1 24.36 566 GLN A O 1
ATOM 4453 N N . THR A 1 567 ? 25.219 -6.402 -30.812 1 23.88 567 THR A N 1
ATOM 4454 C CA . THR A 1 567 ? 25.172 -7.574 -29.953 1 23.88 567 THR A CA 1
ATOM 4455 C C . THR A 1 567 ? 25.422 -8.852 -30.75 1 23.88 567 THR A C 1
ATOM 4457 O O . THR A 1 567 ? 24.656 -9.172 -31.672 1 23.88 567 THR A O 1
ATOM 4460 N N . ALA A 1 568 ? 26.766 -9.234 -31.156 1 23.73 568 ALA A N 1
ATOM 4461 C CA . ALA A 1 568 ? 27.219 -10.508 -31.719 1 23.73 568 ALA A CA 1
ATOM 4462 C C . ALA A 1 568 ? 26.453 -11.68 -31.109 1 23.73 568 ALA A C 1
ATOM 4464 O O . ALA A 1 568 ? 26.688 -12.039 -29.953 1 23.73 568 ALA A O 1
ATOM 4465 N N . THR A 1 569 ? 25.234 -11.852 -31.344 1 22.58 569 THR A N 1
ATOM 4466 C CA . THR A 1 569 ? 24.641 -13.164 -31.141 1 22.58 569 THR A CA 1
ATOM 4467 C C . THR A 1 569 ? 25.266 -14.188 -32.094 1 22.58 569 THR A C 1
ATOM 4469 O O . THR A 1 569 ? 25.234 -14.016 -33.312 1 22.58 569 THR A O 1
ATOM 4472 N N . GLU A 1 570 ? 26.484 -14.93 -31.703 1 22.52 570 GLU A N 1
ATOM 4473 C CA . GLU A 1 570 ? 27.031 -16.156 -32.281 1 22.52 570 GLU A CA 1
ATOM 4474 C C . GLU A 1 570 ? 25.922 -17.109 -32.688 1 22.52 570 GLU A C 1
ATOM 4476 O O . GLU A 1 570 ? 25.156 -17.578 -31.844 1 22.52 570 GLU A O 1
ATOM 4481 N N . ASP A 1 571 ? 25.312 -16.969 -33.75 1 21.19 571 ASP A N 1
ATOM 4482 C CA . ASP A 1 571 ? 24.438 -17.938 -34.375 1 21.19 571 ASP A CA 1
ATOM 4483 C C . ASP A 1 571 ? 25.203 -19.234 -34.688 1 21.19 571 ASP A C 1
ATOM 4485 O O . ASP A 1 571 ? 26.234 -19.203 -35.375 1 21.19 571 ASP A O 1
ATOM 4489 N N . SER A 1 572 ? 25.125 -20.359 -33.781 1 21.67 572 SER A N 1
ATOM 4490 C CA . SER A 1 572 ? 25.531 -21.766 -33.875 1 21.67 572 SER A CA 1
ATOM 4491 C C . SER A 1 572 ? 25.094 -22.359 -35.219 1 21.67 572 SER A C 1
ATOM 4493 O O . SER A 1 572 ? 23.906 -22.625 -35.438 1 21.67 572 SER A O 1
ATOM 4495 N N . SER A 1 573 ? 25.578 -22 -36.312 1 21.72 573 SER A N 1
ATOM 4496 C CA . SER A 1 573 ? 25.359 -22.797 -37.5 1 21.72 573 SER A CA 1
ATOM 4497 C C . SER A 1 573 ? 25.984 -24.188 -37.344 1 21.72 573 SER A C 1
ATOM 4499 O O . SER A 1 573 ? 27.188 -24.312 -37.125 1 21.72 573 SER A O 1
ATOM 4501 N N . SER A 1 574 ? 25.219 -25.219 -36.906 1 19.94 574 SER A N 1
ATOM 4502 C CA . SER A 1 574 ? 25.406 -26.672 -36.844 1 19.94 574 SER A CA 1
ATOM 4503 C C . SER A 1 574 ? 25.891 -27.219 -38.156 1 19.94 574 SER A C 1
ATOM 4505 O O . SER A 1 574 ? 25.078 -27.484 -39.062 1 19.94 574 SER A O 1
ATOM 4507 N N . ALA A 1 575 ? 26.859 -26.734 -38.844 1 22.97 575 ALA A N 1
ATOM 4508 C CA . ALA A 1 575 ? 27.312 -27.578 -39.969 1 22.97 575 ALA A CA 1
ATOM 4509 C C . ALA A 1 575 ? 27.812 -28.922 -39.469 1 22.97 575 ALA A C 1
ATOM 4511 O O . ALA A 1 575 ? 28.562 -29 -38.469 1 22.97 575 ALA A O 1
ATOM 4512 N N . SER A 1 576 ? 27.312 -30.203 -39.75 1 20.2 576 SER A N 1
ATOM 4513 C CA . SER A 1 576 ? 27.438 -31.641 -39.562 1 20.2 576 SER A CA 1
ATOM 4514 C C . SER A 1 576 ? 28.859 -32.125 -39.875 1 20.2 576 SER A C 1
ATOM 4516 O O . SER A 1 576 ? 29.234 -32.281 -41.031 1 20.2 576 SER A O 1
ATOM 4518 N N . ALA A 1 577 ? 29.938 -31.562 -39.344 1 22.88 577 ALA A N 1
ATOM 4519 C CA . ALA A 1 577 ? 31.219 -32.188 -39.688 1 22.88 577 ALA A CA 1
ATOM 4520 C C . ALA A 1 577 ? 31.25 -33.656 -39.25 1 22.88 577 ALA A C 1
ATOM 4522 O O . ALA A 1 577 ? 30.781 -34 -38.188 1 22.88 577 ALA A O 1
ATOM 4523 N N . GLN A 1 578 ? 31.547 -34.656 -40.125 1 21.33 578 GLN A N 1
ATOM 4524 C CA . GLN A 1 578 ? 31.719 -36.094 -40.219 1 21.33 578 GLN A CA 1
ATOM 4525 C C . GLN A 1 578 ? 32.844 -36.594 -39.312 1 21.33 578 GLN A C 1
ATOM 4527 O O . GLN A 1 578 ? 34 -36.188 -39.469 1 21.33 578 GLN A O 1
ATOM 4532 N N . VAL A 1 579 ? 32.594 -36.812 -38.031 1 24.81 579 VAL A N 1
ATOM 4533 C CA . VAL A 1 579 ? 33.5 -37.281 -36.969 1 24.81 579 VAL A CA 1
ATOM 4534 C C . VAL A 1 579 ? 34.031 -38.656 -37.312 1 24.81 579 VAL A C 1
ATOM 4536 O O . VAL A 1 579 ? 33.281 -39.625 -37.406 1 24.81 579 VAL A O 1
ATOM 4539 N N . SER A 1 580 ? 35.125 -38.75 -38.125 1 23.17 580 SER A N 1
ATOM 4540 C CA . SER A 1 580 ? 35.781 -40 -38.438 1 23.17 580 SER A CA 1
ATOM 4541 C C . SER A 1 580 ? 36.219 -40.719 -37.156 1 23.17 580 SER A C 1
ATOM 4543 O O . SER A 1 580 ? 36.406 -40.094 -36.125 1 23.17 580 SER A O 1
ATOM 4545 N N . PRO A 1 581 ? 36.281 -42.094 -37.062 1 23.14 581 PRO A N 1
ATOM 4546 C CA . PRO A 1 581 ? 36.219 -43.156 -36.031 1 23.14 581 PRO A CA 1
ATOM 4547 C C . PRO A 1 581 ? 37.375 -43.125 -35.062 1 23.14 581 PRO A C 1
ATOM 4549 O O . PRO A 1 581 ? 37.188 -43.344 -33.875 1 23.14 581 PRO A O 1
ATOM 4552 N N . SER A 1 582 ? 38.656 -43.25 -35.469 1 22.73 582 SER A N 1
ATOM 4553 C CA . SER A 1 582 ? 39.469 -44.375 -35.062 1 22.73 582 SER A CA 1
ATOM 4554 C C . SER A 1 582 ? 40.125 -44.156 -33.719 1 22.73 582 SER A C 1
ATOM 4556 O O . SER A 1 582 ? 40.125 -45.031 -32.844 1 22.73 582 SER A O 1
ATOM 4558 N N . THR A 1 583 ? 41.312 -43.375 -33.625 1 25.94 583 THR A N 1
ATOM 4559 C CA . THR A 1 583 ? 42.562 -43.844 -33.062 1 25.94 583 THR A CA 1
ATOM 4560 C C . THR A 1 583 ? 42.562 -43.75 -31.531 1 25.94 583 THR A C 1
ATOM 4562 O O . THR A 1 583 ? 41.969 -42.812 -30.969 1 25.94 583 THR A O 1
ATOM 4565 N N . PRO A 1 584 ? 43.125 -44.75 -30.797 1 27.89 584 PRO A N 1
ATOM 4566 C CA . PRO A 1 584 ? 43.125 -45.156 -29.391 1 27.89 584 PRO A CA 1
ATOM 4567 C C . PRO A 1 584 ? 43.719 -44.094 -28.453 1 27.89 584 PRO A C 1
ATOM 4569 O O . PRO A 1 584 ? 44.656 -43.406 -28.828 1 27.89 584 PRO A O 1
ATOM 4572 N N . LEU A 1 585 ? 42.906 -43.5 -27.609 1 23.62 585 LEU A N 1
ATOM 4573 C CA . LEU A 1 585 ? 43.062 -42.281 -26.859 1 23.62 585 LEU A CA 1
ATOM 4574 C C . LEU A 1 585 ? 44.188 -42.406 -25.828 1 23.62 585 LEU A C 1
ATOM 4576 O O . LEU A 1 585 ? 44.031 -43.094 -24.828 1 23.62 585 LEU A O 1
ATOM 4580 N N . LYS A 1 586 ? 45.469 -42.594 -26.344 1 24 586 LYS A N 1
ATOM 4581 C CA . LYS A 1 586 ? 46.688 -42.844 -25.594 1 24 586 LYS A CA 1
ATOM 4582 C C . LYS A 1 586 ? 46.812 -41.906 -24.375 1 24 586 LYS A C 1
ATOM 4584 O O . LYS A 1 586 ? 46.25 -40.812 -24.391 1 24 586 LYS A O 1
ATOM 4589 N N . SER A 1 587 ? 47.312 -42.438 -23.203 1 26.56 587 SER A N 1
ATOM 4590 C CA . SER A 1 587 ? 47.375 -42.094 -21.797 1 26.56 587 SER A CA 1
ATOM 4591 C C . SER A 1 587 ? 48.188 -40.812 -21.594 1 26.56 587 SER A C 1
ATOM 4593 O O . SER A 1 587 ? 49.406 -40.812 -21.75 1 26.56 587 SER A O 1
ATOM 4595 N N . ALA A 1 588 ? 47.688 -39.656 -22.156 1 21.45 588 ALA A N 1
ATOM 4596 C CA . ALA A 1 588 ? 48.469 -38.5 -22.547 1 21.45 588 ALA A CA 1
ATOM 4597 C C . ALA A 1 588 ? 49.156 -37.844 -21.344 1 21.45 588 ALA A C 1
ATOM 4599 O O . ALA A 1 588 ? 48.562 -37 -20.672 1 21.45 588 ALA A O 1
ATOM 4600 N N . LEU A 1 589 ? 49.656 -38.656 -20.375 1 22.7 589 LEU A N 1
ATOM 4601 C CA . LEU A 1 589 ? 50.406 -38.156 -19.219 1 22.7 589 LEU A CA 1
ATOM 4602 C C . LEU A 1 589 ? 51.5 -37.219 -19.641 1 22.7 589 LEU A C 1
ATOM 4604 O O . LEU A 1 589 ? 52.312 -36.781 -18.812 1 22.7 589 LEU A O 1
ATOM 4608 N N . LYS A 1 590 ? 51.875 -37.219 -20.906 1 20.59 590 LYS A N 1
ATOM 4609 C CA . LYS A 1 590 ? 53.25 -36.75 -21.047 1 20.59 590 LYS A CA 1
ATOM 4610 C C . LYS A 1 590 ? 53.406 -35.312 -20.562 1 20.59 590 LYS A C 1
ATOM 4612 O O . LYS A 1 590 ? 52.469 -34.5 -20.641 1 20.59 590 LYS A O 1
ATOM 4617 N N . ARG A 1 591 ? 54.594 -35.031 -20.047 1 26.44 591 ARG A N 1
ATOM 4618 C CA . ARG A 1 591 ? 55.25 -33.906 -19.391 1 26.44 591 ARG A CA 1
ATOM 4619 C C . ARG A 1 591 ? 55.188 -32.656 -20.266 1 26.44 591 ARG A C 1
ATOM 4621 O O . ARG A 1 591 ? 55.688 -32.656 -21.391 1 26.44 591 ARG A O 1
ATOM 4628 N N . PRO A 1 592 ? 54.031 -31.891 -20.297 1 22.69 592 PRO A N 1
ATOM 4629 C CA . PRO A 1 592 ? 53.875 -30.844 -21.328 1 22.69 592 PRO A CA 1
ATOM 4630 C C . PRO A 1 592 ? 55.062 -29.922 -21.406 1 22.69 592 PRO A C 1
ATOM 4632 O O . PRO A 1 592 ? 55.531 -29.391 -20.391 1 22.69 592 PRO A O 1
ATOM 4635 N N . THR A 1 593 ? 56.062 -30.281 -22.156 1 22.78 593 THR A N 1
ATOM 4636 C CA . THR A 1 593 ? 57.25 -29.469 -22.344 1 22.78 593 THR A CA 1
ATOM 4637 C C . THR A 1 593 ? 56.875 -28 -22.594 1 22.78 593 THR A C 1
ATOM 4639 O O . THR A 1 593 ? 55.781 -27.719 -23.078 1 22.78 593 THR A O 1
ATOM 4642 N N . ALA A 1 594 ? 57.812 -27.016 -22.172 1 24 594 ALA A N 1
ATOM 4643 C CA . ALA A 1 594 ? 58 -25.609 -21.859 1 24 594 ALA A CA 1
ATOM 4644 C C . ALA A 1 594 ? 57.844 -24.75 -23.109 1 24 594 ALA A C 1
ATOM 4646 O O . ALA A 1 594 ? 58.188 -23.562 -23.125 1 24 594 ALA A O 1
ATOM 4647 N N . ASP A 1 595 ? 57.375 -25.328 -24.281 1 21.3 595 ASP A N 1
ATOM 4648 C CA . ASP A 1 595 ? 57.656 -24.453 -25.406 1 21.3 595 ASP A CA 1
ATOM 4649 C C . ASP A 1 595 ? 56.969 -23.109 -25.266 1 21.3 595 ASP A C 1
ATOM 4651 O O . ASP A 1 595 ? 55.75 -23.047 -25.125 1 21.3 595 ASP A O 1
ATOM 4655 N N . GLU A 1 596 ? 57.625 -22.016 -24.844 1 25.02 596 GLU A N 1
ATOM 4656 C CA . GLU A 1 596 ? 57.531 -20.562 -24.656 1 25.02 596 GLU A CA 1
ATOM 4657 C C . GLU A 1 596 ? 56.969 -19.891 -25.906 1 25.02 596 GLU A C 1
ATOM 4659 O O . GLU A 1 596 ? 57 -18.656 -26.031 1 25.02 596 GLU A O 1
ATOM 4664 N N . GLU A 1 597 ? 56.656 -20.672 -26.984 1 23.31 597 GLU A N 1
ATOM 4665 C CA . GLU A 1 597 ? 56.719 -19.906 -28.219 1 23.31 597 GLU A CA 1
ATOM 4666 C C . GLU A 1 597 ? 55.812 -18.688 -28.188 1 23.31 597 GLU A C 1
ATOM 4668 O O . GLU A 1 597 ? 54.875 -18.641 -27.375 1 23.31 597 GLU A O 1
ATOM 4673 N N . GLN A 1 598 ? 55.656 -17.906 -29.484 1 23.95 598 GLN A N 1
ATOM 4674 C CA . GLN A 1 598 ? 55.406 -16.578 -30.016 1 23.95 598 GLN A CA 1
ATOM 4675 C C . GLN A 1 598 ? 53.906 -16.281 -30.031 1 23.95 598 GLN A C 1
ATOM 4677 O O . GLN A 1 598 ? 53.156 -16.828 -30.844 1 23.95 598 GLN A O 1
ATOM 4682 N N . LEU A 1 599 ? 53.156 -16.406 -29.016 1 25.16 599 LEU A N 1
ATOM 4683 C CA . LEU A 1 599 ? 51.812 -15.852 -28.938 1 25.16 599 LEU A CA 1
ATOM 4684 C C . LEU A 1 599 ? 51.75 -14.484 -29.609 1 25.16 599 LEU A C 1
ATOM 4686 O O . LEU A 1 599 ? 52.25 -13.492 -29.047 1 25.16 599 LEU A O 1
ATOM 4690 N N . ASN A 1 600 ? 52.094 -14.367 -30.969 1 23.3 600 ASN A N 1
ATOM 4691 C CA . ASN A 1 600 ? 52.062 -13.219 -31.859 1 23.3 600 ASN A CA 1
ATOM 4692 C C . ASN A 1 600 ? 50.781 -12.422 -31.734 1 23.3 600 ASN A C 1
ATOM 4694 O O . ASN A 1 600 ? 49.781 -12.922 -31.188 1 23.3 600 ASN A O 1
ATOM 4698 N N . ASN A 1 601 ? 50.594 -11.258 -32.656 1 25.8 601 ASN A N 1
ATOM 4699 C CA . ASN A 1 601 ? 50.062 -9.922 -32.906 1 25.8 601 ASN A CA 1
ATOM 4700 C C . ASN A 1 601 ? 48.594 -9.977 -33.25 1 25.8 601 ASN A C 1
ATOM 4702 O O . ASN A 1 601 ? 48 -8.969 -33.688 1 25.8 601 ASN A O 1
ATOM 4706 N N . ASN A 1 602 ? 47.938 -11.164 -33.469 1 25.92 602 ASN A N 1
ATOM 4707 C CA . ASN A 1 602 ? 46.688 -11.086 -34.188 1 25.92 602 ASN A CA 1
ATOM 4708 C C . ASN A 1 602 ? 45.531 -10.734 -33.25 1 25.92 602 ASN A C 1
ATOM 4710 O O . ASN A 1 602 ? 44.438 -11.336 -33.344 1 25.92 602 ASN A O 1
ATOM 4714 N N . VAL A 1 603 ? 45.75 -10.453 -32.031 1 30.16 603 VAL A N 1
ATOM 4715 C CA . VAL A 1 603 ? 44.625 -10.023 -31.203 1 30.16 603 VAL A CA 1
ATOM 4716 C C . VAL A 1 603 ? 43.844 -8.953 -31.938 1 30.16 603 VAL A C 1
ATOM 4718 O O . VAL A 1 603 ? 42.844 -8.422 -31.391 1 30.16 603 VAL A O 1
ATOM 4721 N N . TYR A 1 604 ? 44.406 -8.406 -33.094 1 29.12 604 TYR A N 1
ATOM 4722 C CA . TYR A 1 604 ? 43.875 -7.23 -33.781 1 29.12 604 TYR A CA 1
ATOM 4723 C C . TYR A 1 604 ? 42.562 -7.531 -34.469 1 29.12 604 TYR A C 1
ATOM 4725 O O . TYR A 1 604 ? 42 -6.691 -35.188 1 29.12 604 TYR A O 1
ATOM 4733 N N . ASP A 1 605 ? 42.125 -8.75 -34.594 1 29.67 605 ASP A N 1
ATOM 4734 C CA . ASP A 1 605 ? 41.031 -8.93 -35.531 1 29.67 605 ASP A CA 1
ATOM 4735 C C . ASP A 1 605 ? 39.719 -8.523 -34.906 1 29.67 605 ASP A C 1
ATOM 4737 O O . ASP A 1 605 ? 38.656 -8.977 -35.312 1 29.67 605 ASP A O 1
ATOM 4741 N N . SER A 1 606 ? 39.688 -8.148 -33.688 1 31.12 606 SER A N 1
ATOM 4742 C CA . SER A 1 606 ? 38.344 -7.66 -33.375 1 31.12 606 SER A CA 1
ATOM 4743 C C . SER A 1 606 ? 37.875 -6.602 -34.375 1 31.12 606 SER A C 1
ATOM 4745 O O . SER A 1 606 ? 38.719 -5.926 -35 1 31.12 606 SER A O 1
ATOM 4747 N N . GLY A 1 607 ? 36.781 -6.746 -35.125 1 33.72 607 GLY A N 1
ATOM 4748 C CA . GLY A 1 607 ? 36.312 -6.016 -36.312 1 33.72 607 GLY A CA 1
ATOM 4749 C C . GLY A 1 607 ? 36.781 -4.566 -36.312 1 33.72 607 GLY A C 1
ATOM 4750 O O . GLY A 1 607 ? 36.469 -3.822 -37.25 1 33.72 607 GLY A O 1
ATOM 4751 N N . LEU A 1 608 ? 36.812 -3.934 -35.094 1 34.94 608 LEU A N 1
ATOM 4752 C CA . LEU A 1 608 ? 37.375 -2.602 -35.188 1 34.94 608 LEU A CA 1
ATOM 4753 C C . LEU A 1 608 ? 38.875 -2.686 -35.531 1 34.94 608 LEU A C 1
ATOM 4755 O O . LEU A 1 608 ? 39.719 -2.832 -34.625 1 34.94 608 LEU A O 1
ATOM 4759 N N . SER A 1 609 ? 39.406 -3.555 -36.406 1 36.38 609 SER A N 1
ATOM 4760 C CA . SER A 1 609 ? 40.812 -3.482 -36.781 1 36.38 609 SER A CA 1
ATOM 4761 C C . SER A 1 609 ? 41.219 -2.045 -37.094 1 36.38 609 SER A C 1
ATOM 4763 O O . SER A 1 609 ? 40.469 -1.281 -37.688 1 36.38 609 SER A O 1
ATOM 4765 N N . PHE A 1 610 ? 42.188 -1.525 -36.406 1 41.38 610 PHE A N 1
ATOM 4766 C CA . PHE A 1 610 ? 42.812 -0.246 -36.688 1 41.38 610 PHE A CA 1
ATOM 4767 C C . PHE A 1 610 ? 42.938 -0.023 -38.188 1 41.38 610 PHE A C 1
ATOM 4769 O O . PHE A 1 610 ? 42.906 1.117 -38.656 1 41.38 610 PHE A O 1
ATOM 4776 N N . LYS A 1 611 ? 43.281 -1.111 -38.938 1 41.75 611 LYS A N 1
ATOM 4777 C CA . LYS A 1 611 ? 43.438 -1.057 -40.406 1 41.75 611 LYS A CA 1
ATOM 4778 C C . LYS A 1 611 ? 42.156 -0.621 -41.094 1 41.75 611 LYS A C 1
ATOM 4780 O O . LYS A 1 611 ? 42.219 0.122 -42.062 1 41.75 611 LYS A O 1
ATOM 4785 N N . THR A 1 612 ? 41.031 -1.052 -40.625 1 42.94 612 THR A N 1
ATOM 4786 C CA . THR A 1 612 ? 39.75 -0.686 -41.25 1 42.94 612 THR A CA 1
ATOM 4787 C C . THR A 1 612 ? 39.281 0.688 -40.75 1 42.94 612 THR A C 1
ATOM 4789 O O . THR A 1 612 ? 38.562 1.379 -41.469 1 42.94 612 THR A O 1
ATOM 4792 N N . PHE A 1 613 ? 39.5 0.999 -39.562 1 41.66 613 PHE A N 1
ATOM 4793 C CA . PHE A 1 613 ? 39.031 2.299 -39.094 1 41.66 613 PHE A CA 1
ATOM 4794 C C . PHE A 1 613 ? 39.781 3.426 -39.812 1 41.66 613 PHE A C 1
ATOM 4796 O O . PHE A 1 613 ? 39.156 4.426 -40.188 1 41.66 613 PHE A O 1
ATOM 4803 N N . PHE A 1 614 ? 41.156 3.449 -39.812 1 44.41 614 PHE A N 1
ATOM 4804 C CA . PHE A 1 614 ? 41.844 4.512 -40.531 1 44.41 614 PHE A CA 1
ATOM 4805 C C . PHE A 1 614 ? 41.938 4.176 -42 1 44.41 614 PHE A C 1
ATOM 4807 O O . PHE A 1 614 ? 41.844 5.066 -42.844 1 44.41 614 PHE A O 1
ATOM 4814 N N . CYS A 1 615 ? 42.656 3.088 -42.406 1 39.78 615 CYS A N 1
ATOM 4815 C CA . CYS A 1 615 ? 43.062 2.871 -43.781 1 39.78 615 CYS A CA 1
ATOM 4816 C C . CYS A 1 615 ? 42 2.08 -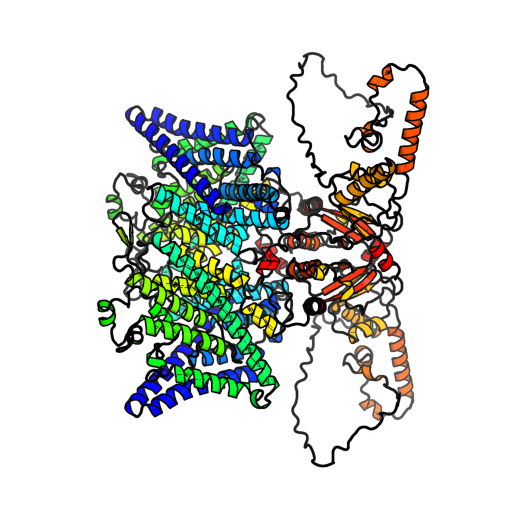44.531 1 39.78 615 CYS A C 1
ATOM 4818 O O . CYS A 1 615 ? 41.625 0.989 -44.094 1 39.78 615 CYS A O 1
ATOM 4820 N N . SER A 1 616 ? 41 2.672 -45.188 1 38.84 616 SER A N 1
ATOM 4821 C CA . SER A 1 616 ? 40.406 1.959 -46.312 1 38.84 616 SER A CA 1
ATOM 4822 C C . SER A 1 616 ? 41.469 1.148 -47.062 1 38.84 616 SER A C 1
ATOM 4824 O O . SER A 1 616 ? 42.438 1.712 -47.625 1 38.84 616 SER A O 1
ATOM 4826 N N . ARG A 1 617 ? 41.938 -0.059 -46.656 1 39.56 617 ARG A N 1
ATOM 4827 C CA . ARG A 1 617 ? 42.812 -0.874 -47.469 1 39.56 617 ARG A CA 1
ATOM 4828 C C . ARG A 1 617 ? 42.406 -0.787 -48.938 1 39.56 617 ARG A C 1
ATOM 4830 O O . ARG A 1 617 ? 41.25 -1.013 -49.281 1 39.56 617 ARG A O 1
ATOM 4837 N N . PRO A 1 618 ? 43.062 -0.039 -49.75 1 39 618 PRO A N 1
ATOM 4838 C CA . PRO A 1 618 ? 42.719 -0.26 -51.156 1 39 618 PRO A CA 1
ATOM 4839 C C . PRO A 1 618 ? 42.5 -1.735 -51.5 1 39 618 PRO A C 1
ATOM 4841 O O . PRO A 1 618 ? 43 -2.611 -50.781 1 39 618 PRO A O 1
ATOM 4844 N N . ASP A 1 619 ? 41.5 -2.133 -52.188 1 37.34 619 ASP A N 1
ATOM 4845 C CA . ASP A 1 619 ? 41.219 -3.449 -52.75 1 37.34 619 ASP A CA 1
ATOM 4846 C C . ASP A 1 619 ? 42.5 -4.18 -53.125 1 37.34 619 ASP A C 1
ATOM 4848 O O . ASP A 1 619 ? 43.219 -3.766 -54.031 1 37.34 619 ASP A O 1
ATOM 4852 N N . THR A 1 620 ? 43.219 -4.797 -52.188 1 40.22 620 THR A N 1
ATOM 4853 C CA . THR A 1 620 ? 44.406 -5.609 -52.375 1 40.22 620 THR A CA 1
ATOM 4854 C C . THR A 1 620 ? 44.25 -6.5 -53.594 1 40.22 620 THR A C 1
ATOM 4856 O O . THR A 1 620 ? 45.25 -7.008 -54.125 1 40.22 620 THR A O 1
ATOM 4859 N N . ASP A 1 621 ? 42.969 -6.953 -53.938 1 41.09 621 ASP A N 1
ATOM 4860 C CA . ASP A 1 621 ? 42.844 -7.844 -55.094 1 41.09 621 ASP A CA 1
ATOM 4861 C C . ASP A 1 621 ? 43.281 -7.137 -56.375 1 41.09 621 ASP A C 1
ATOM 4863 O O . ASP A 1 621 ? 43.656 -7.789 -57.344 1 41.09 621 ASP A O 1
ATOM 4867 N N . ALA A 1 622 ? 42.938 -5.859 -56.531 1 39.44 622 ALA A N 1
ATOM 4868 C CA . ALA A 1 622 ? 43.312 -5.246 -57.781 1 39.44 622 ALA A CA 1
ATOM 4869 C C . ALA A 1 622 ? 44.844 -5.059 -57.844 1 39.44 622 ALA A C 1
ATOM 4871 O O . ALA A 1 622 ? 45.406 -4.773 -58.906 1 39.44 622 ALA A O 1
ATOM 4872 N N . MET A 1 623 ? 45.406 -4.887 -56.594 1 38.06 623 MET A N 1
ATOM 4873 C CA . MET A 1 623 ? 46.844 -4.688 -56.688 1 38.06 623 MET A CA 1
ATOM 4874 C C . MET A 1 623 ? 47.594 -6.016 -56.875 1 38.06 623 MET A C 1
ATOM 4876 O O . MET A 1 623 ? 48.812 -6.07 -56.844 1 38.06 623 MET A O 1
ATOM 4880 N N . LYS A 1 624 ? 46.875 -7.125 -56.812 1 42.47 624 LYS A N 1
ATOM 4881 C CA . LYS A 1 624 ? 47.594 -8.359 -57.094 1 42.47 624 LYS A CA 1
ATOM 4882 C C . LYS A 1 624 ? 48.312 -8.266 -58.438 1 42.47 624 LYS A C 1
ATOM 4884 O O . LYS A 1 624 ? 49.25 -9.023 -58.688 1 42.47 624 LYS A O 1
ATOM 4889 N N . ASN A 1 625 ? 47.688 -7.555 -59.375 1 39.16 625 ASN A N 1
ATOM 4890 C CA . ASN A 1 625 ? 48.344 -7.695 -60.688 1 39.16 625 ASN A CA 1
ATOM 4891 C C . ASN A 1 625 ? 49.625 -6.848 -60.75 1 39.16 625 ASN A C 1
ATOM 4893 O O . ASN A 1 625 ? 50.25 -6.758 -61.812 1 39.16 625 ASN A O 1
ATOM 4897 N N . ASP A 1 626 ? 49.625 -5.609 -60.094 1 39.56 626 ASP A N 1
ATOM 4898 C CA . ASP A 1 626 ? 50.875 -4.918 -60.438 1 39.56 626 ASP A CA 1
ATOM 4899 C C . ASP A 1 626 ? 52.031 -5.402 -59.562 1 39.56 626 ASP A C 1
ATOM 4901 O O . ASP A 1 626 ? 51.938 -5.379 -58.344 1 39.56 626 ASP A O 1
ATOM 4905 N N . PRO A 1 627 ? 53.062 -6.262 -60.062 1 40.78 627 PRO A N 1
ATOM 4906 C CA . PRO A 1 627 ? 54.219 -6.941 -59.469 1 40.78 627 PRO A CA 1
ATOM 4907 C C . PRO A 1 627 ? 55.031 -6.023 -58.531 1 40.78 627 PRO A C 1
ATOM 4909 O O . PRO A 1 627 ? 55.969 -6.473 -57.906 1 40.78 627 PRO A O 1
ATOM 4912 N N . ASP A 1 628 ? 55.188 -4.641 -58.875 1 40.91 628 ASP A N 1
ATOM 4913 C CA . ASP A 1 628 ? 56.344 -3.93 -58.312 1 40.91 628 ASP A CA 1
ATOM 4914 C C . ASP A 1 628 ? 56.219 -3.746 -56.812 1 40.91 628 ASP A C 1
ATOM 4916 O O . ASP A 1 628 ? 55.125 -3.562 -56.281 1 40.91 628 ASP A O 1
ATOM 4920 N N . ALA A 1 629 ? 57.312 -4.078 -55.906 1 45.19 629 ALA A N 1
ATOM 4921 C CA . ALA A 1 629 ? 57.812 -4.062 -54.531 1 45.19 629 ALA A CA 1
ATOM 4922 C C . ALA A 1 629 ? 57.438 -2.775 -53.812 1 45.19 629 ALA A C 1
ATOM 4924 O O . ALA A 1 629 ? 57.469 -2.703 -52.594 1 45.19 629 ALA A O 1
ATOM 4925 N N . HIS A 1 630 ? 57.156 -1.714 -54.562 1 44.19 630 HIS A N 1
ATOM 4926 C CA . HIS A 1 630 ? 57.031 -0.374 -54 1 44.19 630 HIS A CA 1
ATOM 4927 C C . HIS A 1 630 ? 55.781 -0.274 -53.156 1 44.19 630 HIS A C 1
ATOM 4929 O O . HIS A 1 630 ? 55.656 0.624 -52.312 1 44.19 630 HIS A O 1
ATOM 4935 N N . ASP A 1 631 ? 54.906 -1.088 -53.312 1 47.62 631 ASP A N 1
ATOM 4936 C CA . ASP A 1 631 ? 53.625 -0.963 -52.656 1 47.62 631 ASP A CA 1
ATOM 4937 C C . ASP A 1 631 ? 53.688 -1.418 -51.219 1 47.62 631 ASP A C 1
ATOM 4939 O O . ASP A 1 631 ? 53 -0.87 -50.344 1 47.62 631 ASP A O 1
ATOM 4943 N N . ASP A 1 632 ? 54.531 -2.318 -50.969 1 53.91 632 ASP A N 1
ATOM 4944 C CA . ASP A 1 632 ? 54.688 -2.791 -49.594 1 53.91 632 ASP A CA 1
ATOM 4945 C C . ASP A 1 632 ? 55.281 -1.702 -48.719 1 53.91 632 ASP A C 1
ATOM 4947 O O . ASP A 1 632 ? 54.938 -1.589 -47.531 1 53.91 632 ASP A O 1
ATOM 4951 N N . MET A 1 633 ? 56.188 -0.849 -49.312 1 53.94 633 MET A N 1
ATOM 4952 C CA . MET A 1 633 ? 56.812 0.225 -48.531 1 53.94 633 MET A CA 1
ATOM 4953 C C . MET A 1 633 ? 55.812 1.296 -48.156 1 53.94 633 MET A C 1
ATOM 4955 O O . MET A 1 633 ? 55.844 1.822 -47.031 1 53.94 633 MET A O 1
ATOM 4959 N N . ILE A 1 634 ? 54.969 1.639 -49.094 1 55.5 634 ILE A N 1
ATOM 4960 C CA . ILE A 1 634 ? 53.938 2.641 -48.812 1 55.5 634 ILE A CA 1
ATOM 4961 C C . ILE A 1 634 ? 52.969 2.127 -47.75 1 55.5 634 ILE A C 1
ATOM 4963 O O . ILE A 1 634 ? 52.562 2.875 -46.844 1 55.5 634 ILE A O 1
ATOM 4967 N N . LEU A 1 635 ? 52.656 0.847 -47.906 1 56.97 635 LEU A N 1
ATOM 4968 C CA . LEU A 1 635 ? 51.75 0.271 -46.906 1 56.97 635 LEU A CA 1
ATOM 4969 C C . LEU A 1 635 ? 52.438 0.278 -45.531 1 56.97 635 LEU A C 1
ATOM 4971 O O . LEU A 1 635 ? 51.781 0.535 -44.5 1 56.97 635 LEU A O 1
ATOM 4975 N N . GLN A 1 636 ? 53.688 -0.013 -45.562 1 60.47 636 GLN A N 1
ATOM 4976 C CA . GLN A 1 636 ? 54.406 0.029 -44.312 1 60.47 636 GLN A CA 1
ATOM 4977 C C . GLN A 1 636 ? 54.5 1.456 -43.781 1 60.47 636 GLN A C 1
ATOM 4979 O O . GLN A 1 636 ? 54.438 1.68 -42.562 1 60.47 636 GLN A O 1
ATOM 4984 N N . GLU A 1 637 ? 54.688 2.391 -44.688 1 61.53 637 GLU A N 1
ATOM 4985 C CA . GLU A 1 637 ? 54.75 3.793 -44.281 1 61.53 637 GLU A CA 1
ATOM 4986 C C . GLU A 1 637 ? 53.406 4.27 -43.75 1 61.53 637 GLU A C 1
ATOM 4988 O O . GLU A 1 637 ? 53.344 5.035 -42.781 1 61.53 637 GLU A O 1
ATOM 4993 N N . ILE A 1 638 ? 52.406 3.854 -44.344 1 61.31 638 ILE A N 1
ATOM 4994 C CA . ILE A 1 638 ? 51.062 4.207 -43.875 1 61.31 638 ILE A CA 1
ATOM 4995 C C . ILE A 1 638 ? 50.844 3.574 -42.5 1 61.31 638 ILE A C 1
ATOM 4997 O O . ILE A 1 638 ? 50.281 4.211 -41.594 1 61.31 638 ILE A O 1
ATOM 5001 N N . GLU A 1 639 ? 51.25 2.363 -42.406 1 65.12 639 GLU A N 1
ATOM 5002 C CA . GLU A 1 639 ? 51.094 1.699 -41.094 1 65.12 639 GLU A CA 1
ATOM 5003 C C . GLU A 1 639 ? 51.906 2.41 -40.031 1 65.12 639 GLU A C 1
ATOM 5005 O O . GLU A 1 639 ? 51.469 2.564 -38.906 1 65.12 639 GLU A O 1
ATOM 5010 N N . LYS A 1 640 ? 53.094 2.809 -40.375 1 68.38 640 LYS A N 1
ATOM 5011 C CA . LYS A 1 640 ? 53.906 3.545 -39.438 1 68.38 640 LYS A CA 1
ATOM 5012 C C . LYS A 1 640 ? 53.312 4.898 -39.094 1 68.38 640 LYS A C 1
ATOM 5014 O O . LYS A 1 640 ? 53.375 5.348 -37.938 1 68.38 640 LYS A O 1
ATOM 5019 N N . TRP A 1 641 ? 52.781 5.527 -40.062 1 67.62 641 TRP A N 1
ATOM 5020 C CA . TRP A 1 641 ? 52.125 6.801 -39.812 1 67.62 641 TRP A CA 1
ATOM 5021 C C . TRP A 1 641 ? 50.906 6.621 -38.906 1 67.62 641 TRP A C 1
ATOM 5023 O O . TRP A 1 641 ? 50.688 7.418 -38 1 67.62 641 TRP A O 1
ATOM 5033 N N . GLU A 1 642 ? 50.188 5.648 -39.188 1 68.62 642 GLU A N 1
ATOM 5034 C CA . GLU A 1 642 ? 49 5.371 -38.344 1 68.62 642 GLU A CA 1
ATOM 5035 C C . GLU A 1 642 ? 49.438 5.062 -36.906 1 68.62 642 GLU A C 1
ATOM 5037 O O . GLU A 1 642 ? 48.781 5.5 -35.969 1 68.62 642 GLU A O 1
ATOM 5042 N N . GLU A 1 643 ? 50.469 4.371 -36.875 1 71.88 643 GLU A N 1
ATOM 5043 C CA . GLU A 1 643 ? 50.969 4.062 -35.531 1 71.88 643 GLU A CA 1
ATOM 5044 C C . GLU A 1 643 ? 51.469 5.32 -34.812 1 71.88 643 GLU A C 1
ATOM 5046 O O . GLU A 1 643 ? 51.281 5.473 -33.625 1 71.88 643 GLU A O 1
ATOM 5051 N N . GLN A 1 644 ? 52 6.203 -35.594 1 74.81 644 GLN A N 1
ATOM 5052 C CA . GLN A 1 644 ? 52.5 7.445 -34.969 1 74.81 644 GLN A CA 1
ATOM 5053 C C . GLN A 1 644 ? 51.344 8.344 -34.562 1 74.81 644 GLN A C 1
ATOM 5055 O O . GLN A 1 644 ? 51.438 9.062 -33.562 1 74.81 644 GLN A O 1
ATOM 5060 N N . GLN A 1 645 ? 50.281 8.266 -35.25 1 74.31 645 GLN A N 1
ATOM 5061 C CA . GLN A 1 645 ? 49.125 9.094 -34.906 1 74.31 645 GLN A CA 1
ATOM 5062 C C . GLN A 1 645 ? 48.469 8.57 -33.656 1 74.31 645 GLN A C 1
ATOM 5064 O O . GLN A 1 645 ? 47.844 9.344 -32.906 1 74.31 645 GLN A O 1
ATOM 5069 N N . LEU A 1 646 ? 48.562 7.371 -33.438 1 77.81 646 LEU A N 1
ATOM 5070 C CA . LEU A 1 646 ? 47.969 6.793 -32.25 1 77.81 646 LEU A CA 1
ATOM 5071 C C . LEU A 1 646 ? 48.781 7.184 -31.016 1 77.81 646 LEU A C 1
ATOM 5073 O O . LEU A 1 646 ? 48.25 7.141 -29.891 1 77.81 646 LEU A O 1
ATOM 5077 N N . ASP A 1 647 ? 49.969 7.629 -31.219 1 78.62 647 ASP A N 1
ATOM 5078 C CA . ASP A 1 647 ? 50.812 7.984 -30.094 1 78.62 647 ASP A CA 1
ATOM 5079 C C . ASP A 1 647 ? 50.656 9.461 -29.719 1 78.62 647 ASP A C 1
ATOM 5081 O O . ASP A 1 647 ? 51.25 9.938 -28.75 1 78.62 647 ASP A O 1
ATOM 5085 N N . GLU A 1 648 ? 49.781 10.07 -30.391 1 80.94 648 GLU A N 1
ATOM 5086 C CA . GLU A 1 648 ? 49.5 11.453 -30.047 1 80.94 648 GLU A CA 1
ATOM 5087 C C . GLU A 1 648 ? 48.594 11.539 -28.828 1 80.94 648 GLU A C 1
ATOM 5089 O O . GLU A 1 648 ? 47.75 10.648 -28.594 1 80.94 648 GLU A O 1
ATOM 5094 N N . GLN A 1 649 ? 48.781 12.625 -28.062 1 83.25 649 GLN A N 1
ATOM 5095 C CA . GLN A 1 649 ? 48 12.859 -26.859 1 83.25 649 GLN A CA 1
ATOM 5096 C C . GLN A 1 649 ? 46.562 13.227 -27.203 1 83.25 649 GLN A C 1
ATOM 5098 O O . GLN A 1 649 ? 46.312 13.992 -28.156 1 83.25 649 GLN A O 1
ATOM 5103 N N . VAL A 1 650 ? 45.688 12.594 -26.516 1 82.69 650 VAL A N 1
ATOM 5104 C CA . VAL A 1 650 ? 44.25 12.805 -26.766 1 82.69 650 VAL A CA 1
ATOM 5105 C C . VAL A 1 650 ? 43.812 14.156 -26.203 1 82.69 650 VAL A C 1
ATOM 5107 O O . VAL A 1 650 ? 44.25 14.555 -25.125 1 82.69 650 VAL A O 1
ATOM 5110 N N . ASN A 1 651 ? 43.125 14.922 -26.984 1 73.19 651 ASN A N 1
ATOM 5111 C CA . ASN A 1 651 ? 42.5 16.156 -26.5 1 73.19 651 ASN A CA 1
ATOM 5112 C C . ASN A 1 651 ? 41.125 15.906 -25.906 1 73.19 651 ASN A C 1
ATOM 5114 O O . ASN A 1 651 ? 40.156 15.734 -26.641 1 73.19 651 ASN A O 1
ATOM 5118 N N . PHE A 1 652 ? 41.062 15.867 -24.609 1 77.81 652 PHE A N 1
ATOM 5119 C CA . PHE A 1 652 ? 39.812 15.57 -23.922 1 77.81 652 PHE A CA 1
ATOM 5120 C C . PHE A 1 652 ? 38.969 16.828 -23.781 1 77.81 652 PHE A C 1
ATOM 5122 O O . PHE A 1 652 ? 37.938 16.812 -23.109 1 77.81 652 PHE A O 1
ATOM 5129 N N . ASN A 1 653 ? 39.281 17.906 -24.406 1 67 653 ASN A N 1
ATOM 5130 C CA . ASN A 1 653 ? 38.531 19.156 -24.234 1 67 653 ASN A CA 1
ATOM 5131 C C . ASN A 1 653 ? 37.094 19.031 -24.75 1 67 653 ASN A C 1
ATOM 5133 O O . ASN A 1 653 ? 36.188 19.656 -24.203 1 67 653 ASN A O 1
ATOM 5137 N N . SER A 1 654 ? 36.875 18.141 -25.625 1 63.72 654 SER A N 1
ATOM 5138 C CA . SER A 1 654 ? 35.531 18.047 -26.203 1 63.72 654 SER A CA 1
ATOM 5139 C C . SER A 1 654 ? 34.75 16.906 -25.578 1 63.72 654 SER A C 1
ATOM 5141 O O . SER A 1 654 ? 33.562 16.703 -25.891 1 63.72 654 SER A O 1
ATOM 5143 N N . CYS A 1 655 ? 35.344 16.266 -24.641 1 71.06 655 CYS A N 1
ATOM 5144 C CA . CYS A 1 655 ? 34.656 15.125 -24.062 1 71.06 655 CYS A CA 1
ATOM 5145 C C . CYS A 1 655 ? 33.844 15.539 -22.828 1 71.06 655 CYS A C 1
ATOM 5147 O O . CYS A 1 655 ? 34.281 16.375 -22.047 1 71.06 655 CYS A O 1
ATOM 5149 N N . GLN A 1 656 ? 32.625 15.086 -22.844 1 74.12 656 GLN A N 1
ATOM 5150 C CA . GLN A 1 656 ? 31.766 15.312 -21.688 1 74.12 656 GLN A CA 1
ATOM 5151 C C . GLN A 1 656 ? 32.125 14.367 -20.547 1 74.12 656 GLN A C 1
ATOM 5153 O O . GLN A 1 656 ? 32.031 13.141 -20.688 1 74.12 656 GLN A O 1
ATOM 5158 N N . ILE A 1 657 ? 32.75 14.898 -19.531 1 77.56 657 ILE A N 1
ATOM 5159 C CA . ILE A 1 657 ? 33.188 14.133 -18.375 1 77.56 657 ILE A CA 1
ATOM 5160 C C . ILE A 1 657 ? 32.219 14.336 -17.219 1 77.56 657 ILE A C 1
ATOM 5162 O O . ILE A 1 657 ? 31.719 15.445 -17.016 1 77.56 657 ILE A O 1
ATOM 5166 N N . ASP A 1 658 ? 31.812 13.219 -16.609 1 75.88 658 ASP A N 1
ATOM 5167 C CA . ASP A 1 658 ? 31.062 13.312 -15.359 1 75.88 658 ASP A CA 1
ATOM 5168 C C . ASP A 1 658 ? 31.984 13.664 -14.195 1 75.88 658 ASP A C 1
ATOM 5170 O O . ASP A 1 658 ? 32.844 12.852 -13.805 1 75.88 658 ASP A O 1
ATOM 5174 N N . PRO A 1 659 ? 31.891 14.836 -13.781 1 73.25 659 PRO A N 1
ATOM 5175 C CA . PRO A 1 659 ? 32.844 15.273 -12.758 1 73.25 659 PRO A CA 1
ATOM 5176 C C . PRO A 1 659 ? 32.625 14.594 -11.414 1 73.25 659 PRO A C 1
ATOM 5178 O O . PRO A 1 659 ? 33.5 14.602 -10.555 1 73.25 659 PRO A O 1
ATOM 5181 N N . ALA A 1 660 ? 31.453 14.047 -11.219 1 75.31 660 ALA A N 1
ATOM 5182 C CA . ALA A 1 660 ? 31.203 13.516 -9.883 1 75.31 660 ALA A CA 1
ATOM 5183 C C . ALA A 1 660 ? 30.578 12.125 -9.961 1 75.31 660 ALA A C 1
ATOM 5185 O O . ALA A 1 660 ? 29.438 11.93 -9.547 1 75.31 660 ALA A O 1
ATOM 5186 N N . PRO A 1 661 ? 31.438 11.203 -10.375 1 77.94 661 PRO A N 1
ATOM 5187 C CA . PRO A 1 661 ? 30.922 9.836 -10.297 1 77.94 661 PRO A CA 1
ATOM 5188 C C . PRO A 1 661 ? 30.734 9.359 -8.859 1 77.94 661 PRO A C 1
ATOM 5190 O O . PRO A 1 661 ? 31.297 9.938 -7.926 1 77.94 661 PRO A O 1
ATOM 5193 N N . PHE A 1 662 ? 29.875 8.438 -8.68 1 81.06 662 PHE A N 1
ATOM 5194 C CA . PHE A 1 662 ? 29.641 7.926 -7.336 1 81.06 662 PHE A CA 1
ATOM 5195 C C . PHE A 1 662 ? 30.891 7.227 -6.805 1 81.06 662 PHE A C 1
ATOM 5197 O O . PHE A 1 662 ? 31.5 6.414 -7.504 1 81.06 662 PHE A O 1
ATOM 5204 N N . GLN A 1 663 ? 31.328 7.715 -5.68 1 82.81 663 GLN A N 1
ATOM 5205 C CA . GLN A 1 663 ? 32.562 7.195 -5.113 1 82.81 663 GLN A CA 1
ATOM 5206 C C . GLN A 1 663 ? 32.344 6.645 -3.709 1 82.81 663 GLN A C 1
ATOM 5208 O O . GLN A 1 663 ? 31.531 7.184 -2.947 1 82.81 663 GLN A O 1
ATOM 5213 N N . LEU A 1 664 ? 32.906 5.496 -3.504 1 85.94 664 LEU A N 1
ATOM 5214 C CA . LEU A 1 664 ? 32.938 4.902 -2.172 1 85.94 664 LEU A CA 1
ATOM 5215 C C . LEU A 1 664 ? 34.375 4.938 -1.613 1 85.94 664 LEU A C 1
ATOM 5217 O O . LEU A 1 664 ? 35.344 4.902 -2.371 1 85.94 664 LEU A O 1
ATOM 5221 N N . VAL A 1 665 ? 34.438 5.07 -0.307 1 83.69 665 VAL A N 1
ATOM 5222 C CA . VAL A 1 665 ? 35.75 5.016 0.342 1 83.69 665 VAL A CA 1
ATOM 5223 C C . VAL A 1 665 ? 36.125 3.564 0.625 1 83.69 665 VAL A C 1
ATOM 5225 O O . VAL A 1 665 ? 35.25 2.729 0.878 1 83.69 665 VAL A O 1
ATOM 5228 N N . ASP A 1 666 ? 37.281 3.234 0.514 1 82.12 666 ASP A N 1
ATOM 5229 C CA . ASP A 1 666 ? 37.781 1.867 0.621 1 82.12 666 ASP A CA 1
ATOM 5230 C C . ASP A 1 666 ? 37.438 1.257 1.976 1 82.12 666 ASP A C 1
ATOM 5232 O O . ASP A 1 666 ? 37.219 0.048 2.08 1 82.12 666 ASP A O 1
ATOM 5236 N N . ARG A 1 667 ? 37.25 2.102 2.926 1 78.25 667 ARG A N 1
ATOM 5237 C CA . ARG A 1 667 ? 37 1.546 4.25 1 78.25 667 ARG A CA 1
ATOM 5238 C C . ARG A 1 667 ? 35.5 1.581 4.582 1 78.25 667 ARG A C 1
ATOM 5240 O O . ARG A 1 667 ? 35.125 1.496 5.75 1 78.25 667 ARG A O 1
ATOM 5247 N N . THR A 1 668 ? 34.781 1.678 3.592 1 80.5 668 THR A N 1
ATOM 5248 C CA . THR A 1 668 ? 33.344 1.583 3.799 1 80.5 668 THR A CA 1
ATOM 5249 C C . THR A 1 668 ? 32.938 0.14 4.07 1 80.5 668 THR A C 1
ATOM 5251 O O . THR A 1 668 ? 33.469 -0.79 3.451 1 80.5 668 THR A O 1
ATOM 5254 N N . THR A 1 669 ? 32.188 -0.012 5.035 1 74.62 669 THR A N 1
ATOM 5255 C CA . THR A 1 669 ? 31.75 -1.347 5.438 1 74.62 669 THR A CA 1
ATOM 5256 C C . THR A 1 669 ? 30.828 -1.957 4.387 1 74.62 669 THR A C 1
ATOM 5258 O O . THR A 1 669 ? 30.25 -1.239 3.562 1 74.62 669 THR A O 1
ATOM 5261 N N . LEU A 1 670 ? 30.797 -3.234 4.422 1 75.69 670 LEU A N 1
ATOM 5262 C CA . LEU A 1 670 ? 29.953 -3.982 3.494 1 75.69 670 LEU A CA 1
ATOM 5263 C C . LEU A 1 670 ? 28.484 -3.617 3.672 1 75.69 670 LEU A C 1
ATOM 5265 O O . LEU A 1 670 ? 27.734 -3.506 2.691 1 75.69 670 LEU A O 1
ATOM 5269 N N . HIS A 1 671 ? 28.109 -3.383 4.883 1 69.88 671 HIS A N 1
ATOM 5270 C CA . HIS A 1 671 ? 26.719 -3.064 5.16 1 69.88 671 HIS A CA 1
ATOM 5271 C C . HIS A 1 671 ? 26.328 -1.724 4.551 1 69.88 671 HIS A C 1
ATOM 5273 O O . HIS A 1 671 ? 25.25 -1.596 3.961 1 69.88 671 HIS A O 1
ATOM 5279 N N . LYS A 1 672 ? 27.172 -0.742 4.699 1 73.69 672 LYS A N 1
ATOM 5280 C CA . LYS A 1 672 ? 26.922 0.579 4.133 1 73.69 672 LYS A CA 1
ATOM 5281 C C . LYS A 1 672 ? 26.891 0.527 2.609 1 73.69 672 LYS A C 1
ATOM 5283 O O . LYS A 1 672 ? 26.062 1.188 1.977 1 73.69 672 LYS A O 1
ATOM 5288 N N . THR A 1 673 ? 27.797 -0.264 2.166 1 77.62 673 THR A N 1
ATOM 5289 C CA . THR A 1 673 ? 27.859 -0.391 0.714 1 77.62 673 THR A CA 1
ATOM 5290 C C . THR A 1 673 ? 26.594 -1.061 0.175 1 77.62 673 THR A C 1
ATOM 5292 O O . THR A 1 673 ? 26.047 -0.634 -0.844 1 77.62 673 THR A O 1
ATOM 5295 N N . HIS A 1 674 ? 26.219 -2.057 0.882 1 73.88 674 HIS A N 1
ATOM 5296 C CA . HIS A 1 674 ? 25.016 -2.762 0.471 1 73.88 674 HIS A CA 1
ATOM 5297 C C . HIS A 1 674 ? 23.797 -1.836 0.481 1 73.88 674 HIS A C 1
ATOM 5299 O O . HIS A 1 674 ? 23 -1.849 -0.453 1 73.88 674 HIS A O 1
ATOM 5305 N N . SER A 1 675 ? 23.734 -1.077 1.493 1 68.12 675 SER A N 1
ATOM 5306 C CA . SER A 1 675 ? 22.609 -0.156 1.623 1 68.12 675 SER A CA 1
ATOM 5307 C C . SER A 1 675 ? 22.641 0.91 0.532 1 68.12 675 SER A C 1
ATOM 5309 O O . SER A 1 675 ? 21.609 1.267 -0.024 1 68.12 675 SER A O 1
ATOM 5311 N N . MET A 1 676 ? 23.781 1.358 0.236 1 72.81 676 MET A N 1
ATOM 5312 C CA . MET A 1 676 ? 23.922 2.396 -0.781 1 72.81 676 MET A CA 1
ATOM 5313 C C . MET A 1 676 ? 23.562 1.86 -2.16 1 72.81 676 MET A C 1
ATOM 5315 O O . MET A 1 676 ? 22.844 2.527 -2.922 1 72.81 676 MET A O 1
ATOM 5319 N N . PHE A 1 677 ? 24.031 0.66 -2.369 1 72 677 PHE A N 1
ATOM 5320 C CA . PHE A 1 677 ? 23.75 0.066 -3.672 1 72 677 PHE A CA 1
ATOM 5321 C C . PHE A 1 677 ? 22.266 -0.24 -3.82 1 72 677 PHE A C 1
ATOM 5323 O O . PHE A 1 677 ? 21.688 -0.06 -4.898 1 72 677 PHE A O 1
ATOM 5330 N N . SER A 1 678 ? 21.766 -0.618 -2.721 1 66 678 SER A N 1
ATOM 5331 C CA . SER A 1 678 ? 20.359 -1.009 -2.764 1 66 678 SER A CA 1
ATOM 5332 C C . SER A 1 678 ? 19.453 0.21 -2.869 1 66 678 SER A C 1
ATOM 5334 O O . SER A 1 678 ? 18.5 0.209 -3.641 1 66 678 SER A O 1
ATOM 5336 N N . VAL A 1 679 ? 19.828 1.247 -2.08 1 62.53 679 VAL A N 1
ATOM 5337 C CA . VAL A 1 679 ? 18.953 2.408 -1.993 1 62.53 679 VAL A CA 1
ATOM 5338 C C . VAL A 1 679 ? 19.141 3.293 -3.225 1 62.53 679 VAL A C 1
ATOM 5340 O O . VAL A 1 679 ? 18.172 3.844 -3.754 1 62.53 679 VAL A O 1
ATOM 5343 N N . LEU A 1 680 ? 20.391 3.371 -3.703 1 63.84 680 LEU A N 1
ATOM 5344 C CA . LEU A 1 680 ? 20.672 4.242 -4.836 1 63.84 680 LEU A CA 1
ATOM 5345 C C . LEU A 1 680 ? 20.609 3.473 -6.148 1 63.84 680 LEU A C 1
ATOM 5347 O O . LEU A 1 680 ? 20.734 4.062 -7.227 1 63.84 680 LEU A O 1
ATOM 5351 N N . ASN A 1 681 ? 20.266 2.176 -6.055 1 62.44 681 ASN A N 1
ATOM 5352 C CA . ASN A 1 681 ? 20.188 1.331 -7.242 1 62.44 681 ASN A CA 1
ATOM 5353 C C . ASN A 1 681 ? 21.422 1.507 -8.133 1 62.44 681 ASN A C 1
ATOM 5355 O O . ASN A 1 681 ? 21.281 1.76 -9.328 1 62.44 681 ASN A O 1
ATOM 5359 N N . LEU A 1 682 ? 22.594 1.432 -7.48 1 71.44 682 LEU A N 1
ATOM 5360 C CA . LEU A 1 682 ? 23.844 1.593 -8.203 1 71.44 682 LEU A CA 1
ATOM 5361 C C . LEU A 1 682 ? 24.297 0.273 -8.828 1 71.44 682 LEU A C 1
ATOM 5363 O O . LEU A 1 682 ? 24.109 -0.791 -8.234 1 71.44 682 LEU A O 1
ATOM 5367 N N . ASP A 1 683 ? 24.781 0.359 -10.07 1 72.12 683 ASP A N 1
ATOM 5368 C CA . ASP A 1 683 ? 25.359 -0.821 -10.711 1 72.12 683 ASP A CA 1
ATOM 5369 C C . ASP A 1 683 ? 26.844 -0.957 -10.375 1 72.12 683 ASP A C 1
ATOM 5371 O O . ASP A 1 683 ? 27.375 -2.068 -10.32 1 72.12 683 ASP A O 1
ATOM 5375 N N . TYR A 1 684 ? 27.438 0.169 -10.25 1 80.19 684 TYR A N 1
ATOM 5376 C CA . TYR A 1 684 ? 28.859 0.188 -9.906 1 80.19 684 TYR A CA 1
ATOM 5377 C C . TYR A 1 684 ? 29.219 1.455 -9.141 1 80.19 684 TYR A C 1
ATOM 5379 O O . TYR A 1 684 ? 28.453 2.422 -9.133 1 80.19 684 TYR A O 1
ATOM 5387 N N . ALA A 1 685 ? 30.203 1.379 -8.383 1 87 685 ALA A N 1
ATOM 5388 C CA . ALA A 1 685 ? 30.75 2.525 -7.66 1 87 685 ALA A CA 1
ATOM 5389 C C . ALA A 1 685 ? 32.281 2.498 -7.664 1 87 685 ALA A C 1
ATOM 5391 O O . ALA A 1 685 ? 32.875 1.428 -7.586 1 87 685 ALA A O 1
ATOM 5392 N N . PHE A 1 686 ? 32.906 3.658 -7.922 1 88.31 686 PHE A N 1
ATOM 5393 C CA . PHE A 1 686 ? 34.344 3.756 -7.844 1 88.31 686 PHE A CA 1
ATOM 5394 C C . PHE A 1 686 ? 34.812 3.869 -6.395 1 88.31 686 PHE A C 1
ATOM 5396 O O . PHE A 1 686 ? 34.156 4.504 -5.574 1 88.31 686 PHE A O 1
ATOM 5403 N N . VAL A 1 687 ? 35.844 3.148 -6.137 1 89 687 VAL A N 1
ATOM 5404 C CA . VAL A 1 687 ? 36.375 3.176 -4.785 1 89 687 VAL A CA 1
ATOM 5405 C C . VAL A 1 687 ? 37.625 4.086 -4.734 1 89 687 VAL A C 1
ATOM 5407 O O . VAL A 1 687 ? 38.531 3.957 -5.559 1 89 687 VAL A O 1
ATOM 5410 N N . THR A 1 688 ? 37.625 5.035 -3.807 1 85.12 688 THR A N 1
ATOM 5411 C CA . THR A 1 688 ? 38.75 5.961 -3.676 1 85.12 688 THR A CA 1
ATOM 5412 C C . THR A 1 688 ? 39.281 5.949 -2.252 1 85.12 688 THR A C 1
ATOM 5414 O O . THR A 1 688 ? 38.562 5.637 -1.305 1 85.12 688 THR A O 1
ATOM 5417 N N . SER A 1 689 ? 40.531 5.996 -2.158 1 80.62 689 SER A N 1
ATOM 5418 C CA . SER A 1 689 ? 41.219 6.227 -0.887 1 80.62 689 SER A CA 1
ATOM 5419 C C . SER A 1 689 ? 41.906 7.582 -0.869 1 80.62 689 SER A C 1
ATOM 5421 O O . SER A 1 689 ? 42.906 7.777 -1.551 1 80.62 689 SER A O 1
ATOM 5423 N N . VAL A 1 690 ? 41.406 8.492 -0.148 1 77 690 VAL A N 1
ATOM 5424 C CA . VAL A 1 690 ? 41.938 9.852 -0.067 1 77 690 VAL A CA 1
ATOM 5425 C C . VAL A 1 690 ? 42.031 10.453 -1.466 1 77 690 VAL A C 1
ATOM 5427 O O . VAL A 1 690 ? 43.094 10.953 -1.866 1 77 690 VAL A O 1
ATOM 5430 N N . GLY A 1 691 ? 41.031 10.195 -2.309 1 77.06 691 GLY A N 1
ATOM 5431 C CA . GLY A 1 691 ? 40.938 10.789 -3.633 1 77.06 691 GLY A CA 1
ATOM 5432 C C . GLY A 1 691 ? 41.562 9.938 -4.719 1 77.06 691 GLY A C 1
ATOM 5433 O O . GLY A 1 691 ? 41.375 10.195 -5.906 1 77.06 691 GLY A O 1
ATOM 5434 N N . ARG A 1 692 ? 42.312 8.969 -4.293 1 83.69 692 ARG A N 1
ATOM 5435 C CA . ARG A 1 692 ? 42.969 8.102 -5.258 1 83.69 692 ARG A CA 1
ATOM 5436 C C . ARG A 1 692 ? 42.094 6.914 -5.621 1 83.69 692 ARG A C 1
ATOM 5438 O O . ARG A 1 692 ? 41.469 6.316 -4.75 1 83.69 692 ARG A O 1
ATOM 5445 N N . LEU A 1 693 ? 42.094 6.664 -6.883 1 88.5 693 LEU A N 1
ATOM 5446 C CA . LEU A 1 693 ? 41.312 5.531 -7.355 1 88.5 693 LEU A CA 1
ATOM 5447 C C . LEU A 1 693 ? 42 4.211 -7.027 1 88.5 693 LEU A C 1
ATOM 5449 O O . LEU A 1 693 ? 43.125 3.982 -7.449 1 88.5 693 LEU A O 1
ATOM 5453 N N . VAL A 1 694 ? 41.344 3.434 -6.246 1 86.06 694 VAL A N 1
ATOM 5454 C CA . VAL A 1 694 ? 41.969 2.186 -5.809 1 86.06 694 VAL A CA 1
ATOM 5455 C C . VAL A 1 694 ? 41.219 1.001 -6.434 1 86.06 694 VAL A C 1
ATOM 5457 O O . VAL A 1 694 ? 41.812 -0.069 -6.625 1 86.06 694 VAL A O 1
ATOM 5460 N N . GLY A 1 695 ? 40 1.199 -6.773 1 87.5 695 GLY A N 1
ATOM 5461 C CA . GLY A 1 695 ? 39.281 0.063 -7.316 1 87.5 695 GLY A CA 1
ATOM 5462 C C . GLY A 1 695 ? 37.875 0.409 -7.746 1 87.5 695 GLY A C 1
ATOM 5463 O O . GLY A 1 695 ? 37.5 1.586 -7.844 1 87.5 695 GLY A O 1
ATOM 5464 N N . VAL A 1 696 ? 37.156 -0.646 -8.203 1 88.5 696 VAL A N 1
ATOM 5465 C CA . VAL A 1 696 ? 35.75 -0.534 -8.609 1 88.5 696 VAL A CA 1
ATOM 5466 C C . VAL A 1 696 ? 34.938 -1.67 -7.988 1 88.5 696 VAL A C 1
ATOM 5468 O O . VAL A 1 696 ? 35.438 -2.787 -7.84 1 88.5 696 VAL A O 1
ATOM 5471 N N . VAL A 1 697 ? 33.812 -1.262 -7.469 1 87.44 697 VAL A N 1
ATOM 5472 C CA . VAL A 1 697 ? 32.906 -2.264 -6.91 1 87.44 697 VAL A CA 1
ATOM 5473 C C . VAL A 1 697 ? 31.625 -2.334 -7.75 1 87.44 697 VAL A C 1
ATOM 5475 O O . VAL A 1 697 ? 30.969 -1.316 -7.98 1 87.44 697 VAL A O 1
ATOM 5478 N N . SER A 1 698 ? 31.406 -3.457 -8.328 1 79.81 698 SER A N 1
ATOM 5479 C CA . SER A 1 698 ? 30.156 -3.686 -9.047 1 79.81 698 SER A CA 1
ATOM 5480 C C . SER A 1 698 ? 29.203 -4.555 -8.234 1 79.81 698 SER A C 1
ATOM 5482 O O . SER A 1 698 ? 29.578 -5.066 -7.172 1 79.81 698 SER A O 1
ATOM 5484 N N . LEU A 1 699 ? 28.062 -4.605 -8.68 1 76 699 LEU A N 1
ATOM 5485 C CA . LEU A 1 699 ? 27.047 -5.398 -8 1 76 699 LEU A CA 1
ATOM 5486 C C . LEU A 1 699 ? 27.469 -6.855 -7.898 1 76 699 LEU A C 1
ATOM 5488 O O . LEU A 1 699 ? 27.156 -7.531 -6.914 1 76 699 LEU A O 1
ATOM 5492 N N . ASN A 1 700 ? 28.219 -7.297 -8.859 1 71.88 700 ASN A N 1
ATOM 5493 C CA . ASN A 1 700 ? 28.688 -8.68 -8.844 1 71.88 700 ASN A CA 1
ATOM 5494 C C . ASN A 1 700 ? 29.688 -8.914 -7.711 1 71.88 700 ASN A C 1
ATOM 5496 O O . ASN A 1 700 ? 29.625 -9.945 -7.031 1 71.88 700 ASN A O 1
ATOM 5500 N N . GLU A 1 701 ? 30.578 -8.023 -7.559 1 77.44 701 GLU A N 1
ATOM 5501 C CA . GLU A 1 701 ? 31.562 -8.148 -6.48 1 77.44 701 GLU A CA 1
ATOM 5502 C C . GLU A 1 701 ? 30.891 -8.062 -5.113 1 77.44 701 GLU A C 1
ATOM 5504 O O . GLU A 1 701 ? 31.281 -8.766 -4.18 1 77.44 701 GLU A O 1
ATOM 5509 N N . LEU A 1 702 ? 29.969 -7.207 -5.086 1 79.19 702 LEU A N 1
ATOM 5510 C CA . LEU A 1 702 ? 29.25 -7.055 -3.826 1 79.19 702 LEU A CA 1
ATOM 5511 C C . LEU A 1 702 ? 28.469 -8.328 -3.484 1 79.19 702 LEU A C 1
ATOM 5513 O O . LEU A 1 702 ? 28.453 -8.75 -2.326 1 79.19 702 LEU A O 1
ATOM 5517 N N . CYS A 1 703 ? 27.922 -8.922 -4.469 1 70.62 703 CYS A N 1
ATOM 5518 C CA . CYS A 1 703 ? 27.172 -10.156 -4.254 1 70.62 703 CYS A CA 1
ATOM 5519 C C . CYS A 1 703 ? 28.109 -11.281 -3.818 1 70.62 703 CYS A C 1
ATOM 5521 O O . CYS A 1 703 ? 27.766 -12.078 -2.941 1 70.62 703 CYS A O 1
ATOM 5523 N N . LYS A 1 704 ? 29.234 -11.258 -4.426 1 71 704 LYS A N 1
ATOM 5524 C CA . LYS A 1 704 ? 30.234 -12.266 -4.062 1 71 704 LYS A CA 1
ATOM 5525 C C . LYS A 1 704 ? 30.703 -12.078 -2.625 1 71 704 LYS A C 1
ATOM 5527 O O . LYS A 1 704 ? 30.938 -13.055 -1.907 1 71 704 LYS A O 1
ATOM 5532 N N . ALA A 1 705 ? 30.859 -10.836 -2.277 1 73.75 705 ALA A N 1
ATOM 5533 C CA . ALA A 1 705 ? 31.312 -10.547 -0.92 1 73.75 705 ALA A CA 1
ATOM 5534 C C . ALA A 1 705 ? 30.266 -10.953 0.109 1 73.75 705 ALA A C 1
ATOM 5536 O O . ALA A 1 705 ? 30.609 -11.445 1.188 1 73.75 705 ALA A O 1
ATOM 5537 N N . ILE A 1 706 ? 29.125 -10.797 -0.211 1 69.38 706 ILE A N 1
ATOM 5538 C CA . ILE A 1 706 ? 28.047 -11.117 0.716 1 69.38 706 ILE A CA 1
ATOM 5539 C C . ILE A 1 706 ? 27.891 -12.633 0.825 1 69.38 706 ILE A C 1
ATOM 5541 O O . ILE A 1 706 ? 27.688 -13.164 1.92 1 69.38 706 ILE A O 1
ATOM 5545 N N . THR A 1 707 ? 28 -13.312 -0.298 1 61.28 707 THR A N 1
ATOM 5546 C CA . THR A 1 707 ? 27.875 -14.766 -0.305 1 61.28 707 THR A CA 1
ATOM 5547 C C . THR A 1 707 ? 29.062 -15.414 0.383 1 61.28 707 THR A C 1
ATOM 5549 O O . THR A 1 707 ? 28.938 -16.5 0.97 1 61.28 707 THR A O 1
ATOM 5552 N N . GLY A 1 708 ? 30.266 -14.797 0.161 1 57.22 708 GLY A N 1
ATOM 5553 C CA . GLY A 1 708 ? 31.453 -15.336 0.817 1 57.22 708 GLY A CA 1
ATOM 5554 C C . GLY A 1 708 ? 31.406 -15.211 2.328 1 57.22 708 GLY A C 1
ATOM 5555 O O . GLY A 1 708 ? 32.062 -15.969 3.041 1 57.22 708 GLY A O 1
ATOM 5556 N N . CYS A 1 709 ? 30.984 -14.141 2.809 1 51.88 709 CYS A N 1
ATOM 5557 C CA . CYS A 1 709 ? 30.875 -13.945 4.25 1 51.88 709 CYS A CA 1
ATOM 5558 C C . CYS A 1 709 ? 29.812 -14.859 4.844 1 51.88 709 CYS A C 1
ATOM 5560 O O . CYS A 1 709 ? 29.719 -15.008 6.062 1 51.88 709 CYS A O 1
ATOM 5562 N N . MET A 1 710 ? 29.047 -15.367 4.055 1 46.22 710 MET A N 1
ATOM 5563 C CA . MET A 1 710 ? 28.047 -16.297 4.578 1 46.22 710 MET A CA 1
ATOM 5564 C C . MET A 1 710 ? 28.672 -17.656 4.875 1 46.22 710 MET A C 1
ATOM 5566 O O . MET A 1 710 ? 29.547 -18.109 4.145 1 46.22 710 MET A O 1
ATOM 5570 N N . PRO A 1 711 ? 29.047 -18.078 6.203 1 39.19 711 PRO A N 1
ATOM 5571 C CA . PRO A 1 711 ? 29.609 -19.406 6.449 1 39.19 711 PRO A CA 1
ATOM 5572 C C . PRO A 1 711 ? 29.234 -20.422 5.371 1 39.19 711 PRO A C 1
ATOM 5574 O O . PRO A 1 711 ? 28.172 -20.297 4.746 1 39.19 711 PRO A O 1
ATOM 5577 N N . PRO A 1 712 ? 30.438 -21.125 4.82 1 34.88 712 PRO A N 1
ATOM 5578 C CA . PRO A 1 712 ? 30.203 -22.172 3.822 1 34.88 712 PRO A CA 1
ATOM 5579 C C . PRO A 1 712 ? 28.938 -22.984 4.113 1 34.88 712 PRO A C 1
ATOM 5581 O O . PRO A 1 712 ? 28.578 -23.859 3.332 1 34.88 712 PRO A O 1
ATOM 5584 N N . ASP A 1 713 ? 28.875 -23.531 5.453 1 32.28 713 ASP A N 1
ATOM 5585 C CA . ASP A 1 713 ? 27.75 -24.453 5.641 1 32.28 713 ASP A CA 1
ATOM 5586 C C . ASP A 1 713 ? 26.453 -23.859 5.086 1 32.28 713 ASP A C 1
ATOM 5588 O O . ASP A 1 713 ? 26.312 -22.641 4.973 1 32.28 713 ASP A O 1
ATOM 5592 N N . GLY A 1 714 ? 25.562 -24.766 4.562 1 28.14 714 GLY A N 1
ATOM 5593 C CA . GLY A 1 714 ? 24.219 -24.656 4.02 1 28.14 714 GLY A CA 1
ATOM 5594 C C . GLY A 1 714 ? 23.438 -23.484 4.574 1 28.14 714 GLY A C 1
ATOM 5595 O O . GLY A 1 714 ? 23.953 -22.75 5.426 1 28.14 714 GLY A O 1
ATOM 5596 N N . VAL A 1 715 ? 22.109 -23.469 4.219 1 32.38 715 VAL A N 1
ATOM 5597 C CA . VAL A 1 715 ? 20.922 -22.688 4.52 1 32.38 715 VAL A CA 1
ATOM 5598 C C . VAL A 1 715 ? 20.812 -22.453 6.023 1 32.38 715 VAL A C 1
ATOM 5600 O O . VAL A 1 715 ? 20.188 -23.219 6.746 1 32.38 715 VAL A O 1
ATOM 5603 N N . SER A 1 716 ? 21.859 -22.641 6.746 1 29.69 716 SER A N 1
ATOM 5604 C CA . SER A 1 716 ? 21.375 -22.422 8.102 1 29.69 716 SER A CA 1
ATOM 5605 C C . SER A 1 716 ? 20.703 -21.062 8.242 1 29.69 716 SER A C 1
ATOM 5607 O O . SER A 1 716 ? 21.344 -20.031 8.086 1 29.69 716 SER A O 1
ATOM 5609 N N . LEU A 1 717 ? 19.547 -21.031 7.73 1 29.91 717 LEU A N 1
ATOM 5610 C CA . LEU A 1 717 ? 18.594 -19.938 7.84 1 29.91 717 LEU A CA 1
ATOM 5611 C C . LEU A 1 717 ? 18.5 -19.438 9.281 1 29.91 717 LEU A C 1
ATOM 5613 O O . LEU A 1 717 ? 18 -20.141 10.148 1 29.91 717 LEU A O 1
ATOM 5617 N N . SER A 1 718 ? 19.594 -19.047 9.883 1 28.73 718 SER A N 1
ATOM 5618 C CA . SER A 1 718 ? 19.281 -18.516 11.211 1 28.73 718 SER A CA 1
ATOM 5619 C C . SER A 1 718 ? 18 -17.703 11.188 1 28.73 718 SER A C 1
ATOM 5621 O O . SER A 1 718 ? 17.672 -17.062 10.188 1 28.73 718 SER A O 1
ATOM 5623 N N . PRO A 1 719 ? 17.094 -18.094 12.109 1 26.44 719 PRO A N 1
ATOM 5624 C CA . PRO A 1 719 ? 15.773 -17.453 12.141 1 26.44 719 PRO A CA 1
ATOM 5625 C C . PRO A 1 719 ? 15.859 -15.93 12.07 1 26.44 719 PRO A C 1
ATOM 5627 O O . PRO A 1 719 ? 16.797 -15.336 12.594 1 26.44 719 PRO A O 1
ATOM 5630 N N . ILE A 1 720 ? 15.305 -15.438 11.141 1 28.89 720 ILE A N 1
ATOM 5631 C CA . ILE A 1 720 ? 15.188 -14.016 10.836 1 28.89 720 ILE A CA 1
ATOM 5632 C C . ILE A 1 720 ? 14.906 -13.242 12.125 1 28.89 720 ILE A C 1
ATOM 5634 O O . ILE A 1 720 ? 15.219 -12.047 12.219 1 28.89 720 ILE A O 1
ATOM 5638 N N . LEU A 1 721 ? 14.273 -13.969 13.156 1 25.38 721 LEU A N 1
ATOM 5639 C CA . LEU A 1 721 ? 13.922 -13.25 14.375 1 25.38 721 LEU A CA 1
ATOM 5640 C C . LEU A 1 721 ? 15.172 -12.844 15.148 1 25.38 721 LEU A C 1
ATOM 5642 O O . LEU A 1 721 ? 15.094 -12.031 16.078 1 25.38 721 LEU A O 1
ATOM 5646 N N . SER A 1 722 ? 16.203 -13.688 15.18 1 27.62 722 SER A N 1
ATOM 5647 C CA . SER A 1 722 ? 17.328 -13.336 16.031 1 27.62 722 SER A CA 1
ATOM 5648 C C . SER A 1 722 ? 17.984 -12.031 15.578 1 27.62 722 SER A C 1
ATOM 5650 O O . SER A 1 722 ? 18.516 -11.289 16.391 1 27.62 722 SER A O 1
ATOM 5652 N N . GLY A 1 723 ? 18.062 -11.906 14.305 1 29.42 723 GLY A N 1
ATOM 5653 C CA . GLY A 1 723 ? 18.688 -10.688 13.812 1 29.42 723 GLY A CA 1
ATOM 5654 C C . GLY A 1 723 ? 17.797 -9.461 13.961 1 29.42 723 GLY A C 1
ATOM 5655 O O . GLY A 1 723 ? 18.172 -8.359 13.555 1 29.42 723 GLY A O 1
ATOM 5656 N N . PHE A 1 724 ? 16.484 -9.625 14.164 1 27 724 PHE A N 1
ATOM 5657 C CA . PHE A 1 724 ? 15.547 -8.547 14.406 1 27 724 PHE A CA 1
ATOM 5658 C C . PHE A 1 724 ? 15.922 -7.77 15.664 1 27 724 PHE A C 1
ATOM 5660 O O . PHE A 1 724 ? 15.523 -6.613 15.828 1 27 724 PHE A O 1
ATOM 5667 N N . ARG A 1 725 ? 16.281 -8.461 16.781 1 25.73 725 ARG A N 1
ATOM 5668 C CA . ARG A 1 725 ? 16.641 -7.754 18 1 25.73 725 ARG A CA 1
ATOM 5669 C C . ARG A 1 725 ? 17.75 -6.742 17.75 1 25.73 725 ARG A C 1
ATOM 5671 O O . ARG A 1 725 ? 17.734 -5.645 18.312 1 25.73 725 ARG A O 1
ATOM 5678 N N . GLU A 1 726 ? 18.859 -7.254 17.188 1 27.41 726 GLU A N 1
ATOM 5679 C CA . GLU A 1 726 ? 20.047 -6.395 17.172 1 27.41 726 GLU A CA 1
ATOM 5680 C C . GLU A 1 726 ? 20.047 -5.477 15.961 1 27.41 726 GLU A C 1
ATOM 5682 O O . GLU A 1 726 ? 20.859 -4.539 15.891 1 27.41 726 GLU A O 1
ATOM 5687 N N . ARG A 1 727 ? 19.344 -5.777 14.938 1 29.56 727 ARG A N 1
ATOM 5688 C CA . ARG A 1 727 ? 19.484 -5.172 13.617 1 29.56 727 ARG A CA 1
ATOM 5689 C C . ARG A 1 727 ? 18.812 -3.805 13.562 1 29.56 727 ARG A C 1
ATOM 5691 O O . ARG A 1 727 ? 18.844 -3.129 12.531 1 29.56 727 ARG A O 1
ATOM 5698 N N . GLY A 1 728 ? 17.688 -3.604 14.195 1 28.39 728 GLY A N 1
ATOM 5699 C CA . GLY A 1 728 ? 16.906 -2.379 14.211 1 28.39 728 GLY A CA 1
ATOM 5700 C C . GLY A 1 728 ? 17.766 -1.126 14.25 1 28.39 728 GLY A C 1
ATOM 5701 O O . GLY A 1 728 ? 17.25 -0.011 14.297 1 28.39 728 GLY A O 1
ATOM 5702 N N . SER A 1 729 ? 18.828 -1.28 14.844 1 25.86 729 SER A N 1
ATOM 5703 C CA . SER A 1 729 ? 19.547 -0.106 15.344 1 25.86 729 SER A CA 1
ATOM 5704 C C . SER A 1 729 ? 20.25 0.631 14.211 1 25.86 729 SER A C 1
ATOM 5706 O O . SER A 1 729 ? 20.906 1.651 14.445 1 25.86 729 SER A O 1
ATOM 5708 N N . ALA A 1 730 ? 20.797 -0.104 13.102 1 28.52 730 ALA A N 1
ATOM 5709 C CA . ALA A 1 730 ? 22.047 0.53 12.68 1 28.52 730 ALA A CA 1
ATOM 5710 C C . ALA A 1 730 ? 21.781 1.644 11.672 1 28.52 730 ALA A C 1
ATOM 5712 O O . ALA A 1 730 ? 21.344 1.38 10.547 1 28.52 730 ALA A O 1
ATOM 5713 N N . GLY A 1 731 ? 21.047 2.613 11.883 1 30.09 731 GLY A N 1
ATOM 5714 C CA . GLY A 1 731 ? 21.312 3.852 11.172 1 30.09 731 GLY A CA 1
ATOM 5715 C C . GLY A 1 731 ? 22.734 3.957 10.672 1 30.09 731 GLY A C 1
ATOM 5716 O O . GLY A 1 731 ? 23.562 3.094 10.961 1 30.09 731 GLY A O 1
ATOM 5717 N N . TRP A 1 732 ? 22.953 4.863 9.68 1 35.59 732 TRP A N 1
ATOM 5718 C CA . TRP A 1 732 ? 24.328 5.16 9.305 1 35.59 732 TRP A CA 1
ATOM 5719 C C . TRP A 1 732 ? 25.234 5.176 10.531 1 35.59 732 TRP A C 1
ATOM 5721 O O . TRP A 1 732 ? 25.125 6.062 11.383 1 35.59 732 TRP A O 1
ATOM 5731 N N . ARG A 1 733 ? 25.375 4.078 11.203 1 36.56 733 ARG A N 1
ATOM 5732 C CA . ARG A 1 733 ? 26.344 4.113 12.297 1 36.56 733 ARG A CA 1
ATOM 5733 C C . ARG A 1 733 ? 27.766 4.203 11.773 1 36.56 733 ARG A C 1
ATOM 5735 O O . ARG A 1 733 ? 28.172 3.412 10.922 1 36.56 733 ARG A O 1
ATOM 5742 N N . PRO A 1 734 ? 28.297 5.262 11.984 1 42.34 734 PRO A N 1
ATOM 5743 C CA . PRO A 1 734 ? 29.719 5.332 11.625 1 42.34 734 PRO A CA 1
ATOM 5744 C C . PRO A 1 734 ? 30.531 4.188 12.219 1 42.34 734 PRO A C 1
ATOM 5746 O O . PRO A 1 734 ? 30.359 3.844 13.391 1 42.34 734 PRO A O 1
ATOM 5749 N N . GLU A 1 735 ? 30.766 3.201 11.516 1 45.16 735 GLU A N 1
ATOM 5750 C CA . GLU A 1 735 ? 31.703 2.203 12.016 1 45.16 735 GLU A CA 1
ATOM 5751 C C . GLU A 1 735 ? 33.062 2.814 12.258 1 45.16 735 GLU A C 1
ATOM 5753 O O . GLU A 1 735 ? 33.594 3.516 11.391 1 45.16 735 GLU A O 1
ATOM 5758 N N . VAL A 1 736 ? 33.406 2.857 13.477 1 52.53 736 VAL A N 1
ATOM 5759 C CA . VAL A 1 736 ? 34.594 3.588 13.93 1 52.53 736 VAL A CA 1
ATOM 5760 C C . VAL A 1 736 ? 35.781 2.646 13.977 1 52.53 736 VAL A C 1
ATOM 5762 O O . VAL A 1 736 ? 35.625 1.436 14.141 1 52.53 736 VAL A O 1
ATOM 5765 N N . CYS A 1 737 ? 36.75 2.906 13.312 1 53.62 737 CYS A N 1
ATOM 5766 C CA . CYS A 1 737 ? 38.031 2.203 13.438 1 53.62 737 CYS A CA 1
ATOM 5767 C C . CYS A 1 737 ? 39.062 3.059 14.164 1 53.62 737 CYS A C 1
ATOM 5769 O O . CYS A 1 737 ? 38.906 4.281 14.234 1 53.62 737 CYS A O 1
ATOM 5771 N N . GLU A 1 738 ? 40.031 2.344 14.727 1 55.34 738 GLU A N 1
ATOM 5772 C CA . GLU A 1 738 ? 41.125 3.031 15.391 1 55.34 738 GLU A CA 1
ATOM 5773 C C . GLU A 1 738 ? 42.031 3.736 14.383 1 55.34 738 GLU A C 1
ATOM 5775 O O . GLU A 1 738 ? 42.125 3.309 13.227 1 55.34 738 GLU A O 1
ATOM 5780 N N . LEU A 1 739 ? 42.562 4.738 14.742 1 58.09 739 LEU A N 1
ATOM 5781 C CA . LEU A 1 739 ? 43.375 5.613 13.898 1 58.09 739 LEU A CA 1
ATOM 5782 C C . LEU A 1 739 ? 44.531 4.848 13.289 1 58.09 739 LEU A C 1
ATOM 5784 O O . LEU A 1 739 ? 44.875 5.055 12.125 1 58.09 739 LEU A O 1
ATOM 5788 N N . HIS A 1 740 ? 45.188 3.979 14.07 1 53.25 740 HIS A N 1
ATOM 5789 C CA . HIS A 1 740 ? 46.375 3.307 13.539 1 53.25 740 HIS A CA 1
ATOM 5790 C C . HIS A 1 740 ? 46.031 2.451 12.328 1 53.25 740 HIS A C 1
ATOM 5792 O O . HIS A 1 740 ? 46.812 2.338 11.391 1 53.25 740 HIS A O 1
ATOM 5798 N N . LYS A 1 741 ? 44.938 1.98 12.336 1 54.06 741 LYS A N 1
ATOM 5799 C CA . LYS A 1 741 ? 44.5 1.142 11.219 1 54.06 741 LYS A CA 1
ATOM 5800 C C . LYS A 1 741 ? 44.219 1.984 9.984 1 54.06 741 LYS A C 1
ATOM 5802 O O . LYS A 1 741 ? 44.375 1.519 8.852 1 54.06 741 LYS A O 1
ATOM 5807 N N . LEU A 1 742 ? 43.875 3.143 10.273 1 56.59 742 LEU A N 1
ATOM 5808 C CA . LEU A 1 742 ? 43.531 4.066 9.195 1 56.59 742 LEU A CA 1
ATOM 5809 C C . LEU A 1 742 ? 44.812 4.562 8.5 1 56.59 742 LEU A C 1
ATOM 5811 O O . LEU A 1 742 ? 44.844 4.699 7.277 1 56.59 742 LEU A O 1
ATOM 5815 N N . LEU A 1 743 ? 45.875 4.828 9.289 1 56.19 743 LEU A N 1
ATOM 5816 C CA . LEU A 1 743 ? 47.125 5.379 8.75 1 56.19 743 LEU A CA 1
ATOM 5817 C C . LEU A 1 743 ? 47.938 4.297 8.055 1 56.19 743 LEU A C 1
ATOM 5819 O O . LEU A 1 743 ? 48.656 4.574 7.094 1 56.19 743 LEU A O 1
ATOM 5823 N N . ASP A 1 744 ? 47.906 3.146 8.539 1 48.19 744 ASP A N 1
ATOM 5824 C CA . ASP A 1 744 ? 48.656 2.066 7.883 1 48.19 744 ASP A CA 1
ATOM 5825 C C . ASP A 1 744 ? 48.125 1.835 6.465 1 48.19 744 ASP A C 1
ATOM 5827 O O . ASP A 1 744 ? 48.906 1.438 5.582 1 48.19 744 ASP A O 1
ATOM 5831 N N . HIS A 1 745 ? 47.031 2.125 6.297 1 47.78 745 HIS A N 1
ATOM 5832 C CA . HIS A 1 745 ? 46.438 1.847 4.992 1 47.78 745 HIS A CA 1
ATOM 5833 C C . HIS A 1 745 ? 46.75 2.969 4 1 47.78 745 HIS A C 1
ATOM 5835 O O . HIS A 1 745 ? 46.594 2.795 2.791 1 47.78 745 HIS A O 1
ATOM 5841 N N . GLN A 1 746 ? 47 4.125 4.414 1 46.47 746 GLN A N 1
ATOM 5842 C CA . GLN A 1 746 ? 47.312 5.223 3.51 1 46.47 746 GLN A CA 1
ATOM 5843 C C . GLN A 1 746 ? 48.75 5.113 3.014 1 46.47 746 GLN A C 1
ATOM 5845 O O . GLN A 1 746 ? 49.094 5.656 1.96 1 46.47 746 GLN A O 1
ATOM 5850 N N . ASP A 1 747 ? 49.812 4.625 3.734 1 39.38 747 ASP A N 1
ATOM 5851 C CA . ASP A 1 747 ? 51.188 4.504 3.297 1 39.38 747 ASP A CA 1
ATOM 5852 C C . ASP A 1 747 ? 51.344 3.389 2.264 1 39.38 747 ASP A C 1
ATOM 5854 O O . ASP A 1 747 ? 52.438 3.15 1.759 1 39.38 747 ASP A O 1
ATOM 5858 N N . CYS A 1 748 ? 50.438 2.533 2.08 1 33.41 748 CYS A N 1
ATOM 5859 C CA . CYS A 1 748 ? 50.719 1.612 0.981 1 33.41 748 CYS A CA 1
ATOM 5860 C C . CYS A 1 748 ? 50.094 2.131 -0.321 1 33.41 748 CYS A C 1
ATOM 5862 O O . CYS A 1 748 ? 48.969 2.631 -0.337 1 33.41 748 CYS A O 1
ATOM 5864 N N . MET B 1 1 ? 1.243 -2.764 18.938 1 79.38 1 MET B N 1
ATOM 5865 C CA . MET B 1 1 ? -0.012 -3.109 19.609 1 79.38 1 MET B CA 1
ATOM 5866 C C . MET B 1 1 ? -0.357 -2.086 20.688 1 79.38 1 MET B C 1
ATOM 5868 O O . MET B 1 1 ? -1.479 -1.577 20.719 1 79.38 1 MET B O 1
ATOM 5872 N N . ILE B 1 2 ? 0.614 -1.658 21.359 1 84 2 ILE B N 1
ATOM 5873 C CA . ILE B 1 2 ? 0.37 -0.698 22.438 1 84 2 ILE B CA 1
ATOM 5874 C C . ILE B 1 2 ? -0.038 0.647 21.828 1 84 2 ILE B C 1
ATOM 5876 O O . ILE B 1 2 ? -0.97 1.292 22.312 1 84 2 ILE B O 1
ATOM 5880 N N . LEU B 1 3 ? 0.624 0.96 20.75 1 89.56 3 LEU B N 1
ATOM 5881 C CA . LEU B 1 3 ? 0.286 2.213 20.078 1 89.56 3 LEU B CA 1
ATOM 5882 C C . LEU B 1 3 ? -1.153 2.189 19.578 1 89.56 3 LEU B C 1
ATOM 5884 O O . LEU B 1 3 ? -1.875 3.182 19.703 1 89.56 3 LEU B O 1
ATOM 5888 N N . GLY B 1 4 ? -1.563 1.026 19.047 1 87.94 4 GLY B N 1
ATOM 5889 C CA . GLY B 1 4 ? -2.936 0.887 18.578 1 87.94 4 GLY B CA 1
ATOM 5890 C C . GLY B 1 4 ? -3.957 1.002 19.703 1 87.94 4 GLY B C 1
ATOM 5891 O O . GLY B 1 4 ? -5.016 1.605 19.516 1 87.94 4 GLY B O 1
ATOM 5892 N N . PHE B 1 5 ? -3.619 0.524 20.797 1 87.69 5 PHE B N 1
ATOM 5893 C CA . PHE B 1 5 ? -4.516 0.591 21.938 1 87.69 5 PHE B CA 1
ATOM 5894 C C . PHE B 1 5 ? -4.637 2.021 22.453 1 87.69 5 PHE B C 1
ATOM 5896 O O . PHE B 1 5 ? -5.738 2.494 22.734 1 87.69 5 PHE B O 1
ATOM 5903 N N . ILE B 1 6 ? -3.578 2.68 22.531 1 92 6 ILE B N 1
ATOM 5904 C CA . ILE B 1 6 ? -3.557 4.043 23.062 1 92 6 ILE B CA 1
ATOM 5905 C C . ILE B 1 6 ? -4.344 4.965 22.125 1 92 6 ILE B C 1
ATOM 5907 O O . ILE B 1 6 ? -5.211 5.715 22.578 1 92 6 ILE B O 1
ATOM 5911 N N . LEU B 1 7 ? -4.066 4.84 20.875 1 93.38 7 LEU B N 1
ATOM 5912 C CA . LEU B 1 7 ? -4.703 5.738 19.922 1 93.38 7 LEU B CA 1
ATOM 5913 C C . LEU B 1 7 ? -6.184 5.402 19.766 1 93.38 7 LEU B C 1
ATOM 5915 O O . LEU B 1 7 ? -7.012 6.297 19.594 1 93.38 7 LEU B O 1
ATOM 5919 N N . GLY B 1 8 ? -6.469 4.066 19.844 1 89.38 8 GLY B N 1
ATOM 5920 C CA . GLY B 1 8 ? -7.871 3.684 19.812 1 89.38 8 GLY B CA 1
ATOM 5921 C C . GLY B 1 8 ? -8.664 4.234 20.984 1 89.38 8 GLY B C 1
ATOM 5922 O O . GLY B 1 8 ? -9.797 4.695 20.812 1 89.38 8 GLY B O 1
ATOM 5923 N N . THR B 1 9 ? -8.086 4.32 22.109 1 90.88 9 THR B N 1
ATOM 5924 C CA . THR B 1 9 ? -8.75 4.828 23.312 1 90.88 9 THR B CA 1
ATOM 5925 C C . THR B 1 9 ? -8.867 6.348 23.25 1 90.88 9 THR B C 1
ATOM 5927 O O . THR B 1 9 ? -9.906 6.902 23.625 1 90.88 9 THR B O 1
ATOM 5930 N N . ILE B 1 10 ? -7.84 6.988 22.781 1 93.25 10 ILE B N 1
ATOM 5931 C CA . ILE B 1 10 ? -7.875 8.445 22.672 1 93.25 10 ILE B CA 1
ATOM 5932 C C . ILE B 1 10 ? -8.945 8.867 21.672 1 93.25 10 ILE B C 1
ATOM 5934 O O . ILE B 1 10 ? -9.719 9.789 21.938 1 93.25 10 ILE B O 1
ATOM 5938 N N . SER B 1 11 ? -8.914 8.18 20.594 1 91.94 11 SER B N 1
ATOM 5939 C CA . SER B 1 11 ? -9.906 8.508 19.562 1 91.94 11 SER B CA 1
ATOM 5940 C C . SER B 1 11 ? -11.328 8.289 20.094 1 91.94 11 SER B C 1
ATOM 5942 O O . SER B 1 11 ? -12.211 9.109 19.844 1 91.94 11 SER B O 1
ATOM 5944 N N . PHE B 1 12 ? -11.57 7.254 20.828 1 89.25 12 PHE B N 1
ATOM 5945 C CA . PHE B 1 12 ? -12.883 6.938 21.375 1 89.25 12 PHE B CA 1
ATOM 5946 C C . PHE B 1 12 ? -13.305 7.965 22.406 1 89.25 12 PHE B C 1
ATOM 5948 O O . PHE B 1 12 ? -14.445 8.422 22.422 1 89.25 12 PHE B O 1
ATOM 5955 N N . LEU B 1 13 ? -12.414 8.312 23.266 1 90.75 13 LEU B N 1
ATOM 5956 C CA . LEU B 1 13 ? -12.703 9.305 24.297 1 90.75 13 LEU B CA 1
ATOM 5957 C C . LEU B 1 13 ? -13.023 10.656 23.672 1 90.75 13 LEU B C 1
ATOM 5959 O O . LEU B 1 13 ? -13.922 11.359 24.141 1 90.75 13 LEU B O 1
ATOM 5963 N N . MET B 1 14 ? -12.273 11.008 22.703 1 93.19 14 MET B N 1
ATOM 5964 C CA . MET B 1 14 ? -12.539 12.266 22.016 1 93.19 14 MET B CA 1
ATOM 5965 C C . MET B 1 14 ? -13.93 12.25 21.391 1 93.19 14 MET B C 1
ATOM 5967 O O . MET B 1 14 ? -14.656 13.25 21.453 1 93.19 14 MET B O 1
ATOM 5971 N N . ASP B 1 15 ? -14.312 11.148 20.812 1 89.56 15 ASP B N 1
ATOM 5972 C CA . ASP B 1 15 ? -15.625 11.039 20.172 1 89.56 15 ASP B CA 1
ATOM 5973 C C . ASP B 1 15 ? -16.75 11.164 21.203 1 89.56 15 ASP B C 1
ATOM 5975 O O . ASP B 1 15 ? -17.797 11.742 20.922 1 89.56 15 ASP B O 1
ATOM 5979 N N . ILE B 1 16 ? -16.562 10.641 22.375 1 89.56 16 ILE B N 1
ATOM 5980 C CA . ILE B 1 16 ? -17.562 10.734 23.438 1 89.56 16 ILE B CA 1
ATOM 5981 C C . ILE B 1 16 ? -17.734 12.195 23.859 1 89.56 16 ILE B C 1
ATOM 5983 O O . ILE B 1 16 ? -18.875 12.672 24.016 1 89.56 16 ILE B O 1
ATOM 5987 N N . PHE B 1 17 ? -16.672 12.867 23.984 1 93.44 17 PHE B N 1
ATOM 5988 C CA . PHE B 1 17 ? -16.75 14.266 24.391 1 93.44 17 PHE B CA 1
ATOM 5989 C C . PHE B 1 17 ? -17.359 15.125 23.297 1 93.44 17 PHE B C 1
ATOM 5991 O O . PHE B 1 17 ? -18.109 16.062 23.578 1 93.44 17 PHE B O 1
ATOM 5998 N N . VAL B 1 18 ? -17 14.844 22.094 1 93.56 18 VAL B N 1
ATOM 5999 C CA . VAL B 1 18 ? -17.578 15.586 20.969 1 93.56 18 VAL B CA 1
ATOM 6000 C C . VAL B 1 18 ? -19.094 15.375 20.938 1 93.56 18 VAL B C 1
ATOM 6002 O O . VAL B 1 18 ? -19.859 16.312 20.719 1 93.56 18 VAL B O 1
ATOM 6005 N N . ASP B 1 19 ? -19.5 14.141 21.156 1 89.81 19 ASP B N 1
ATOM 6006 C CA . ASP B 1 19 ? -20.938 13.836 21.172 1 89.81 19 ASP B CA 1
ATOM 6007 C C . ASP B 1 19 ? -21.625 14.555 22.328 1 89.81 19 ASP B C 1
ATOM 6009 O O . ASP B 1 19 ? -22.75 15.039 22.172 1 89.81 19 ASP B O 1
ATOM 6013 N N . LEU B 1 20 ? -21 14.602 23.438 1 93.12 20 LEU B N 1
ATOM 6014 C CA . LEU B 1 20 ? -21.562 15.297 24.594 1 93.12 20 LEU B CA 1
ATOM 6015 C C . LEU B 1 20 ? -21.688 16.797 24.312 1 93.12 20 LEU B C 1
ATOM 6017 O O . LEU B 1 20 ? -22.688 17.406 24.688 1 93.12 20 LEU B O 1
ATOM 6021 N N . PHE B 1 21 ? -20.703 17.344 23.656 1 94.75 21 PHE B N 1
ATOM 6022 C CA . PHE B 1 21 ? -20.734 18.766 23.312 1 94.75 21 PHE B CA 1
ATOM 6023 C C . PHE B 1 21 ? -21.828 19.047 22.297 1 94.75 21 PHE B C 1
ATOM 6025 O O . PHE B 1 21 ? -22.531 20.062 22.406 1 94.75 21 PHE B O 1
ATOM 6032 N N . THR B 1 22 ? -21.922 18.188 21.328 1 92.12 22 THR B N 1
ATOM 6033 C CA . THR B 1 22 ? -22.953 18.375 20.312 1 92.12 22 THR B CA 1
ATOM 6034 C C . THR B 1 22 ? -24.344 18.203 20.891 1 92.12 22 THR B C 1
ATOM 6036 O O . THR B 1 22 ? -25.266 18.938 20.547 1 92.12 22 THR B O 1
ATOM 6039 N N . ASP B 1 23 ? -24.5 17.25 21.781 1 92.62 23 ASP B N 1
ATOM 6040 C CA . ASP B 1 23 ? -25.781 17.031 22.453 1 92.62 23 ASP B CA 1
ATOM 6041 C C . ASP B 1 23 ? -26.141 18.203 23.359 1 92.62 23 ASP B C 1
ATOM 6043 O O . ASP B 1 23 ? -27.297 18.594 23.469 1 92.62 23 ASP B O 1
ATOM 6047 N N . ALA B 1 24 ? -25.156 18.703 24 1 94.19 24 ALA B N 1
ATOM 6048 C CA . ALA B 1 24 ? -25.375 19.859 24.859 1 94.19 24 ALA B CA 1
ATOM 6049 C C . ALA B 1 24 ? -25.812 21.078 24.047 1 94.19 24 ALA B C 1
ATOM 6051 O O . ALA B 1 24 ? -26.672 21.844 24.469 1 94.19 24 ALA B O 1
ATOM 6052 N N . HIS B 1 25 ? -25.172 21.234 22.922 1 93.75 25 HIS B N 1
ATOM 6053 C CA . HIS B 1 25 ? -25.547 22.328 22.031 1 93.75 25 HIS B CA 1
ATOM 6054 C C . HIS B 1 25 ? -27.016 22.234 21.625 1 93.75 25 HIS B C 1
ATOM 6056 O O . HIS B 1 25 ? -27.734 23.219 21.641 1 93.75 25 HIS B O 1
ATOM 6062 N N . ARG B 1 26 ? -27.453 21 21.266 1 91.38 26 ARG B N 1
ATOM 6063 C CA . ARG B 1 26 ? -28.828 20.781 20.844 1 91.38 26 ARG B CA 1
ATOM 6064 C C . ARG B 1 26 ? -29.797 20.922 22.016 1 91.38 26 ARG B C 1
ATOM 6066 O O . ARG B 1 26 ? -30.906 21.453 21.859 1 91.38 26 ARG B O 1
ATOM 6073 N N . TRP B 1 27 ? -29.344 20.484 23.141 1 92.38 27 TRP B N 1
ATOM 6074 C CA . TRP B 1 27 ? -30.188 20.594 24.328 1 92.38 27 TRP B CA 1
ATOM 6075 C C . TRP B 1 27 ? -30.453 22.047 24.688 1 92.38 27 TRP B C 1
ATOM 6077 O O . TRP B 1 27 ? -31.594 22.422 24.969 1 92.38 27 TRP B O 1
ATOM 6087 N N . ILE B 1 28 ? -29.453 22.875 24.656 1 93 28 ILE B N 1
ATOM 6088 C CA . ILE B 1 28 ? -29.609 24.297 24.984 1 93 28 ILE B CA 1
ATOM 6089 C C . ILE B 1 28 ? -30.438 24.984 23.906 1 93 28 ILE B C 1
ATOM 6091 O O . ILE B 1 28 ? -31.281 25.828 24.219 1 93 28 ILE B O 1
ATOM 6095 N N . TYR B 1 29 ? -30.188 24.594 22.672 1 91.38 29 TYR B N 1
ATOM 6096 C CA . TYR B 1 29 ? -30.906 25.188 21.531 1 91.38 29 TYR B CA 1
ATOM 6097 C C . TYR B 1 29 ? -32.406 24.906 21.625 1 91.38 29 TYR B C 1
ATOM 6099 O O . TYR B 1 29 ? -33.219 25.797 21.422 1 91.38 29 TYR B O 1
ATOM 6107 N N . TYR B 1 30 ? -32.781 23.656 21.922 1 90.44 30 TYR B N 1
ATOM 6108 C CA . TYR B 1 30 ? -34.188 23.281 21.953 1 90.44 30 TYR B CA 1
ATOM 6109 C C . TYR B 1 30 ? -34.844 23.781 23.234 1 90.44 30 TYR B C 1
ATOM 6111 O O . TYR B 1 30 ? -36.062 24.016 23.266 1 90.44 30 TYR B O 1
ATOM 6119 N N . SER B 1 31 ? -34.062 23.953 24.312 1 91.38 31 SER B N 1
ATOM 6120 C CA . SER B 1 31 ? -34.594 24.453 25.562 1 91.38 31 SER B CA 1
ATOM 6121 C C . SER B 1 31 ? -35.062 25.906 25.438 1 91.38 31 SER B C 1
ATOM 6123 O O . SER B 1 31 ? -35.938 26.344 26.188 1 91.38 31 SER B O 1
ATOM 6125 N N . VAL B 1 32 ? -34.469 26.594 24.516 1 89.81 32 VAL B N 1
ATOM 6126 C CA . VAL B 1 32 ? -34.781 28.016 24.375 1 89.81 32 VAL B CA 1
ATOM 6127 C C . VAL B 1 32 ? -35.688 28.219 23.172 1 89.81 32 VAL B C 1
ATOM 6129 O O . VAL B 1 32 ? -36.031 29.344 22.828 1 89.81 32 VAL B O 1
ATOM 6132 N N . ALA B 1 33 ? -36.031 27.172 22.531 1 83.5 33 ALA B N 1
ATOM 6133 C CA . ALA B 1 33 ? -36.844 27.25 21.312 1 83.5 33 ALA B CA 1
ATOM 6134 C C . ALA B 1 33 ? -38.188 27.906 21.562 1 83.5 33 ALA B C 1
ATOM 6136 O O . ALA B 1 33 ? -38.75 28.547 20.672 1 83.5 33 ALA B O 1
ATOM 6137 N N . ASP B 1 34 ? -38.75 27.781 22.766 1 83.25 34 ASP B N 1
ATOM 6138 C CA . ASP B 1 34 ? -40.062 28.281 23.094 1 83.25 34 ASP B CA 1
ATOM 6139 C C . ASP B 1 34 ? -40.031 29.797 23.344 1 83.25 34 ASP B C 1
ATOM 6141 O O . ASP B 1 34 ? -41.094 30.453 23.312 1 83.25 34 ASP B O 1
ATOM 6145 N N . TYR B 1 35 ? -38.969 30.328 23.516 1 84.88 35 TYR B N 1
ATOM 6146 C CA . TYR B 1 35 ? -38.938 31.734 23.828 1 84.88 35 TYR B CA 1
ATOM 6147 C C . TYR B 1 35 ? -39 32.594 22.578 1 84.88 35 TYR B C 1
ATOM 6149 O O . TYR B 1 35 ? -40.094 33 22.141 1 84.88 35 TYR B O 1
ATOM 6157 N N . HIS B 1 36 ? -37.875 33.062 21.984 1 87.62 36 HIS B N 1
ATOM 6158 C CA . HIS B 1 36 ? -37.812 33.906 20.781 1 87.62 36 HIS B CA 1
ATOM 6159 C C . HIS B 1 36 ? -36.688 33.406 19.844 1 87.62 36 HIS B C 1
ATOM 6161 O O . HIS B 1 36 ? -35.719 32.812 20.297 1 87.62 36 HIS B O 1
ATOM 6167 N N . VAL B 1 37 ? -36.875 33.594 18.594 1 89.69 37 VAL B N 1
ATOM 6168 C CA . VAL B 1 37 ? -35.969 33.188 17.531 1 89.69 37 VAL B CA 1
ATOM 6169 C C . VAL B 1 37 ? -34.625 33.875 17.688 1 89.69 37 VAL B C 1
ATOM 6171 O O . VAL B 1 37 ? -33.594 33.281 17.391 1 89.69 37 VAL B O 1
ATOM 6174 N N . VAL B 1 38 ? -34.625 35.062 18.234 1 91.75 38 VAL B N 1
ATOM 6175 C CA . VAL B 1 38 ? -33.406 35.812 18.406 1 91.75 38 VAL B CA 1
ATOM 6176 C C . VAL B 1 38 ? -32.531 35.188 19.5 1 91.75 38 VAL B C 1
ATOM 6178 O O . VAL B 1 38 ? -31.312 35.156 19.391 1 91.75 38 VAL B O 1
ATOM 6181 N N . VAL B 1 39 ? -33.188 34.719 20.562 1 92.44 39 VAL B N 1
ATOM 6182 C CA . VAL B 1 39 ? -32.438 34.062 21.641 1 92.44 39 VAL B CA 1
ATOM 6183 C C . VAL B 1 39 ? -31.859 32.75 21.141 1 92.44 39 VAL B C 1
ATOM 6185 O O . VAL B 1 39 ? -30.734 32.375 21.516 1 92.44 39 VAL B O 1
ATOM 6188 N N . GLN B 1 40 ? -32.656 32.188 20.297 1 93.06 40 GLN B N 1
ATOM 6189 C CA . GLN B 1 40 ? -32.156 30.938 19.688 1 93.06 40 GLN B CA 1
ATOM 6190 C C . GLN B 1 40 ? -30.938 31.188 18.812 1 93.06 40 GLN B C 1
ATOM 6192 O O . GLN B 1 40 ? -30.016 30.375 18.797 1 93.06 40 GLN B O 1
ATOM 6197 N N . TYR B 1 41 ? -30.984 32.25 18.141 1 94.56 41 TYR B N 1
ATOM 6198 C CA . TYR B 1 41 ? -29.859 32.656 17.297 1 94.56 41 TYR B CA 1
ATOM 6199 C C . TYR B 1 41 ? -28.625 32.938 18.125 1 94.56 41 TYR B C 1
ATOM 6201 O O . TYR B 1 41 ? -27.516 32.5 17.812 1 94.56 41 TYR B O 1
ATOM 6209 N N . LEU B 1 42 ? -28.797 33.625 19.234 1 94.44 42 LEU B N 1
ATOM 6210 C CA . LEU B 1 42 ? -27.672 34 20.078 1 94.44 42 LEU B CA 1
ATOM 6211 C C . LEU B 1 42 ? -27.047 32.781 20.734 1 94.44 42 LEU B C 1
ATOM 6213 O O . LEU B 1 42 ? -25.828 32.719 20.891 1 94.44 42 LEU B O 1
ATOM 6217 N N . VAL B 1 43 ? -27.844 31.859 21.109 1 94.19 43 VAL B N 1
ATOM 6218 C CA . VAL B 1 43 ? -27.328 30.641 21.734 1 94.19 43 VAL B CA 1
ATOM 6219 C C . VAL B 1 43 ? -26.578 29.812 20.703 1 94.19 43 VAL B C 1
ATOM 6221 O O . VAL B 1 43 ? -25.5 29.281 21 1 94.19 43 VAL B O 1
ATOM 6224 N N . TRP B 1 44 ? -27.172 29.734 19.5 1 94.5 44 TRP B N 1
ATOM 6225 C CA . TRP B 1 44 ? -26.547 28.969 18.422 1 94.5 44 TRP B CA 1
ATOM 6226 C C . TRP B 1 44 ? -25.172 29.531 18.078 1 94.5 44 TRP B C 1
ATOM 6228 O O . TRP B 1 44 ? -24.203 28.766 17.969 1 94.5 44 TRP B O 1
ATOM 6238 N N . VAL B 1 45 ? -25 30.781 18.031 1 96 45 VAL B N 1
ATOM 6239 C CA . VAL B 1 45 ? -23.781 31.438 17.578 1 96 45 VAL B CA 1
ATOM 6240 C C . VAL B 1 45 ? -22.797 31.547 18.75 1 96 45 VAL B C 1
ATOM 6242 O O . VAL B 1 45 ? -21.594 31.328 18.578 1 96 45 VAL B O 1
ATOM 6245 N N . SER B 1 46 ? -23.297 31.844 19.938 1 96.06 46 SER B N 1
ATOM 6246 C CA . SER B 1 46 ? -22.422 32.031 21.078 1 96.06 46 SER B CA 1
ATOM 6247 C C . SER B 1 46 ? -21.766 30.719 21.484 1 96.06 46 SER B C 1
ATOM 6249 O O . SER B 1 46 ? -20.594 30.703 21.906 1 96.06 46 SER B O 1
ATOM 6251 N N . TYR B 1 47 ? -22.516 29.672 21.453 1 95.94 47 TYR B N 1
ATOM 6252 C CA . TYR B 1 47 ? -21.969 28.375 21.812 1 95.94 47 TYR B CA 1
ATOM 6253 C C . TYR B 1 47 ? -20.766 28.016 20.953 1 95.94 47 TYR B C 1
ATOM 6255 O O . TYR B 1 47 ? -19.719 27.641 21.469 1 95.94 47 TYR B O 1
ATOM 6263 N N . SER B 1 48 ? -20.906 28.094 19.641 1 95.56 48 SER B N 1
ATOM 6264 C CA . SER B 1 48 ? -19.828 27.781 18.703 1 95.56 48 SER B CA 1
ATOM 6265 C C . SER B 1 48 ? -18.656 28.734 18.875 1 95.56 48 SER B C 1
ATOM 6267 O O . SER B 1 48 ? -17.5 28.328 18.812 1 95.56 48 SER B O 1
ATOM 6269 N N . MET B 1 49 ? -18.984 30 19.156 1 96 49 MET B N 1
ATOM 6270 C CA . MET B 1 49 ? -17.938 31.016 19.297 1 96 49 MET B CA 1
ATOM 6271 C C . MET B 1 49 ? -17.109 30.75 20.547 1 96 49 MET B C 1
ATOM 6273 O O . MET B 1 49 ? -15.875 30.859 20.5 1 96 49 MET B O 1
ATOM 6277 N N . ILE B 1 50 ? -17.719 30.391 21.656 1 96.25 50 ILE B N 1
ATOM 6278 C CA . ILE B 1 50 ? -17.016 30.156 22.922 1 96.25 50 ILE B CA 1
ATOM 6279 C C . ILE B 1 50 ? -16.094 28.953 22.781 1 96.25 50 ILE B C 1
ATOM 6281 O O . ILE B 1 50 ? -14.938 29 23.203 1 96.25 50 ILE B O 1
ATOM 6285 N N . LEU B 1 51 ? -16.594 27.922 22.219 1 96.62 51 LEU B N 1
ATOM 6286 C CA . LEU B 1 51 ? -15.781 26.719 22.062 1 96.62 51 LEU B CA 1
ATOM 6287 C C . LEU B 1 51 ? -14.617 26.984 21.109 1 96.62 51 LEU B C 1
ATOM 6289 O O . LEU B 1 51 ? -13.5 26.5 21.359 1 96.62 51 LEU B O 1
ATOM 6293 N N . MET B 1 52 ? -14.82 27.734 20.047 1 95.5 52 MET B N 1
ATOM 6294 C CA . MET B 1 52 ? -13.773 28.016 19.078 1 95.5 52 MET B CA 1
ATOM 6295 C C . MET B 1 52 ? -12.703 28.922 19.672 1 95.5 52 MET B C 1
ATOM 6297 O O . MET B 1 52 ? -11.516 28.734 19.422 1 95.5 52 MET B O 1
ATOM 6301 N N . CYS B 1 53 ? -13.125 29.906 20.453 1 93.75 53 CYS B N 1
ATOM 6302 C CA . CYS B 1 53 ? -12.172 30.797 21.094 1 93.75 53 CYS B CA 1
ATOM 6303 C C . CYS B 1 53 ? -11.352 30.047 22.141 1 93.75 53 CYS B C 1
ATOM 6305 O O . CYS B 1 53 ? -10.156 30.312 22.297 1 93.75 53 CYS B O 1
ATOM 6307 N N . PHE B 1 54 ? -12.008 29.203 22.812 1 95.69 54 PHE B N 1
ATOM 6308 C CA . PHE B 1 54 ? -11.281 28.391 23.781 1 95.69 54 PHE B CA 1
ATOM 6309 C C . PHE B 1 54 ? -10.242 27.516 23.094 1 95.69 54 PHE B C 1
ATOM 6311 O O . PHE B 1 54 ? -9.102 27.406 23.547 1 95.69 54 PHE B O 1
ATOM 6318 N N . ALA B 1 55 ? -10.656 26.875 22.031 1 95.94 55 ALA B N 1
ATOM 6319 C CA . ALA B 1 55 ? -9.742 26 21.297 1 95.94 55 ALA B CA 1
ATOM 6320 C C . ALA B 1 55 ? -8.555 26.781 20.75 1 95.94 55 ALA B C 1
ATOM 6322 O O . ALA B 1 55 ? -7.41 26.344 20.859 1 95.94 55 ALA B O 1
ATOM 6323 N N . ALA B 1 56 ? -8.805 27.922 20.141 1 94 56 ALA B N 1
ATOM 6324 C CA . ALA B 1 56 ? -7.738 28.766 19.578 1 94 56 ALA B CA 1
ATOM 6325 C C . ALA B 1 56 ? -6.805 29.266 20.688 1 94 56 ALA B C 1
ATOM 6327 O O . ALA B 1 56 ? -5.582 29.266 20.516 1 94 56 ALA B O 1
ATOM 6328 N N . GLY B 1 57 ? -7.367 29.688 21.781 1 91.62 57 GLY B N 1
ATOM 6329 C CA . GLY B 1 57 ? -6.566 30.156 22.906 1 91.62 57 GLY B CA 1
ATOM 6330 C C . GLY B 1 57 ? -5.719 29.078 23.531 1 91.62 57 GLY B C 1
ATOM 6331 O O . GLY B 1 57 ? -4.535 29.281 23.812 1 91.62 57 GLY B O 1
ATOM 6332 N N . PHE B 1 58 ? -6.309 27.953 23.719 1 94.5 58 PHE B N 1
ATOM 6333 C CA . PHE B 1 58 ? -5.59 26.844 24.344 1 94.5 58 PHE B CA 1
ATOM 6334 C C . PHE B 1 58 ? -4.441 26.375 23.469 1 94.5 58 PHE B C 1
ATOM 6336 O O . PHE B 1 58 ? -3.348 26.094 23.953 1 94.5 58 PHE B O 1
ATOM 6343 N N . ALA B 1 59 ? -4.68 26.203 22.188 1 93.44 59 ALA B N 1
ATOM 6344 C CA . ALA B 1 59 ? -3.654 25.734 21.25 1 93.44 59 ALA B CA 1
ATOM 6345 C C . ALA B 1 59 ? -2.496 26.734 21.172 1 93.44 59 ALA B C 1
ATOM 6347 O O . ALA B 1 59 ? -1.329 26.328 21.141 1 93.44 59 ALA B O 1
ATOM 6348 N N . ASN B 1 60 ? -2.777 28.016 21.188 1 88.56 60 ASN B N 1
ATOM 6349 C CA . ASN B 1 60 ? -1.729 29.016 21 1 88.56 60 ASN B CA 1
ATOM 6350 C C . ASN B 1 60 ? -0.99 29.312 22.297 1 88.56 60 ASN B C 1
ATOM 6352 O O . ASN B 1 60 ? 0.171 29.719 22.281 1 88.56 60 ASN B O 1
ATOM 6356 N N . ILE B 1 61 ? -1.604 29.062 23.438 1 89 61 ILE B N 1
ATOM 6357 C CA . ILE B 1 61 ? -0.985 29.344 24.734 1 89 61 ILE B CA 1
ATOM 6358 C C . ILE B 1 61 ? -0.153 28.141 25.188 1 89 61 ILE B C 1
ATOM 6360 O O . ILE B 1 61 ? 0.972 28.312 25.656 1 89 61 ILE B O 1
ATOM 6364 N N . VAL B 1 62 ? -0.687 27 25.047 1 91.5 62 VAL B N 1
ATOM 6365 C CA . VAL B 1 62 ? -0.009 25.812 25.562 1 91.5 62 VAL B CA 1
ATOM 6366 C C . VAL B 1 62 ? 1.091 25.391 24.578 1 91.5 62 VAL B C 1
ATOM 6368 O O . VAL B 1 62 ? 2.234 25.172 24.984 1 91.5 62 VAL B O 1
ATOM 6371 N N . SER B 1 63 ? 0.699 25.156 23.266 1 92 63 SER B N 1
ATOM 6372 C CA . SER B 1 63 ? 1.678 24.781 22.25 1 92 63 SER B CA 1
ATOM 6373 C C . SER B 1 63 ? 1.215 25.203 20.859 1 92 63 SER B C 1
ATOM 6375 O O . SER B 1 63 ? 0.399 24.516 20.234 1 92 63 SER B O 1
ATOM 6377 N N . PRO B 1 64 ? 1.772 26.219 20.359 1 89.12 64 PRO B N 1
ATOM 6378 C CA . PRO B 1 64 ? 1.372 26.688 19.031 1 89.12 64 PRO B CA 1
ATOM 6379 C C . PRO B 1 64 ? 1.682 25.672 17.938 1 89.12 64 PRO B C 1
ATOM 6381 O O . PRO B 1 64 ? 1.135 25.766 16.828 1 89.12 64 PRO B O 1
ATOM 6384 N N . GLN B 1 65 ? 2.449 24.641 18.25 1 89.56 65 GLN B N 1
ATOM 6385 C CA . GLN B 1 65 ? 2.793 23.609 17.281 1 89.56 65 GLN B CA 1
ATOM 6386 C C . GLN B 1 65 ? 1.611 22.672 17.031 1 89.56 65 GLN B C 1
ATOM 6388 O O . GLN B 1 65 ? 1.618 21.891 16.078 1 89.56 65 GLN B O 1
ATOM 6393 N N . ALA B 1 66 ? 0.628 22.844 17.844 1 92.88 66 ALA B N 1
ATOM 6394 C CA . ALA B 1 66 ? -0.555 22 17.719 1 92.88 66 ALA B CA 1
ATOM 6395 C C . ALA B 1 66 ? -1.489 22.531 16.625 1 92.88 66 ALA B C 1
ATOM 6397 O O . ALA B 1 66 ? -2.402 21.828 16.188 1 92.88 66 ALA B O 1
ATOM 6398 N N . VAL B 1 67 ? -1.168 23.766 16.141 1 91.88 67 VAL B N 1
ATOM 6399 C CA . VAL B 1 67 ? -2.039 24.406 15.172 1 91.88 67 VAL B CA 1
ATOM 6400 C C . VAL B 1 67 ? -1.895 23.719 13.812 1 91.88 67 VAL B C 1
ATOM 6402 O O . VAL B 1 67 ? -0.786 23.375 13.406 1 91.88 67 VAL B O 1
ATOM 6405 N N . GLY B 1 68 ? -2.99 23.484 13.109 1 91.56 68 GLY B N 1
ATOM 6406 C CA . GLY B 1 68 ? -2.98 22.859 11.789 1 91.56 68 GLY B CA 1
ATOM 6407 C C . GLY B 1 68 ? -3.193 21.359 11.828 1 91.56 68 GLY B C 1
ATOM 6408 O O . GLY B 1 68 ? -3.471 20.797 12.883 1 91.56 68 GLY B O 1
ATOM 6409 N N . SER B 1 69 ? -3.088 20.75 10.734 1 92.62 69 SER B N 1
ATOM 6410 C CA . SER B 1 69 ? -3.311 19.312 10.617 1 92.62 69 SER B CA 1
ATOM 6411 C C . SER B 1 69 ? -2.133 18.516 11.18 1 92.62 69 SER B C 1
ATOM 6413 O O . SER B 1 69 ? -2.322 17.484 11.828 1 92.62 69 SER B O 1
ATOM 6415 N N . GLY B 1 70 ? -0.923 18.969 11.023 1 91.19 70 GLY B N 1
ATOM 6416 C CA . GLY B 1 70 ? 0.274 18.281 11.484 1 91.19 70 GLY B CA 1
ATOM 6417 C C . GLY B 1 70 ? 0.859 17.344 10.445 1 91.19 70 GLY B C 1
ATOM 6418 O O . GLY B 1 70 ? 1.996 16.875 10.578 1 91.19 70 GLY B O 1
ATOM 6419 N N . ILE B 1 71 ? 0.096 17.031 9.312 1 91.69 71 ILE B N 1
ATOM 6420 C CA . ILE B 1 71 ? 0.553 16.109 8.289 1 91.69 71 ILE B CA 1
ATOM 6421 C C . ILE B 1 71 ? 1.737 16.703 7.535 1 91.69 71 ILE B C 1
ATOM 6423 O O . ILE B 1 71 ? 2.756 16.047 7.336 1 91.69 71 ILE B O 1
ATOM 6427 N N . PRO B 1 72 ? 1.65 18.016 7.152 1 89.69 72 PRO B N 1
ATOM 6428 C CA . PRO B 1 72 ? 2.801 18.609 6.457 1 89.69 72 PRO B CA 1
ATOM 6429 C C . PRO B 1 72 ? 4.07 18.594 7.312 1 89.69 72 PRO B C 1
ATOM 6431 O O . PRO B 1 72 ? 5.168 18.391 6.789 1 89.69 72 PRO B O 1
ATOM 6434 N N . GLU B 1 73 ? 3.922 18.812 8.586 1 87.06 73 GLU B N 1
ATOM 6435 C CA . GLU B 1 73 ? 5.07 18.797 9.484 1 87.06 73 GLU B CA 1
ATOM 6436 C C . GLU B 1 73 ? 5.637 17.375 9.633 1 87.06 73 GLU B C 1
ATOM 6438 O O . GLU B 1 73 ? 6.852 17.203 9.719 1 87.06 73 GLU B O 1
ATOM 6443 N N . MET B 1 74 ? 4.723 16.438 9.703 1 87.06 74 MET B N 1
ATOM 6444 C CA . MET B 1 74 ? 5.188 15.047 9.789 1 87.06 74 MET B CA 1
ATOM 6445 C C . MET B 1 74 ? 5.863 14.617 8.492 1 87.06 74 MET B C 1
ATOM 6447 O O . MET B 1 74 ? 6.836 13.867 8.516 1 87.06 74 MET B O 1
ATOM 6451 N N . LYS B 1 75 ? 5.289 15.047 7.406 1 83.62 75 LYS B N 1
ATOM 6452 C CA . LYS B 1 75 ? 5.895 14.773 6.105 1 83.62 75 LYS B CA 1
ATOM 6453 C C . LYS B 1 75 ? 7.312 15.328 6.031 1 83.62 75 LYS B C 1
ATOM 6455 O O . LYS B 1 75 ? 8.219 14.672 5.512 1 83.62 75 LYS B O 1
ATOM 6460 N N . THR B 1 76 ? 7.516 16.484 6.613 1 77.31 76 THR B N 1
ATOM 6461 C CA . THR B 1 76 ? 8.828 17.125 6.613 1 77.31 76 THR B CA 1
ATOM 6462 C C . THR B 1 76 ? 9.766 16.438 7.602 1 77.31 76 THR B C 1
ATOM 6464 O O . THR B 1 76 ? 10.953 16.266 7.32 1 77.31 76 THR B O 1
ATOM 6467 N N . ALA B 1 77 ? 9.195 16.094 8.711 1 76.94 77 ALA B N 1
ATOM 6468 C CA . ALA B 1 77 ? 10 15.414 9.727 1 76.94 77 ALA B CA 1
ATOM 6469 C C . ALA B 1 77 ? 10.516 14.07 9.219 1 76.94 77 ALA B C 1
ATOM 6471 O O . ALA B 1 77 ? 11.656 13.688 9.508 1 76.94 77 ALA B O 1
ATOM 6472 N N . LEU B 1 78 ? 9.781 13.383 8.531 1 74.88 78 LEU B N 1
ATOM 6473 C CA . LEU B 1 78 ? 10.133 12.055 8.055 1 74.88 78 LEU B CA 1
ATOM 6474 C C . LEU B 1 78 ? 11.094 12.133 6.875 1 74.88 78 LEU B C 1
ATOM 6476 O O . LEU B 1 78 ? 11.781 11.156 6.559 1 74.88 78 LEU B O 1
ATOM 6480 N N . ARG B 1 79 ? 11.055 13.312 6.316 1 67.62 79 ARG B N 1
ATOM 6481 C CA . ARG B 1 79 ? 11.992 13.508 5.211 1 67.62 79 ARG B CA 1
ATOM 6482 C C . ARG B 1 79 ? 13.352 13.977 5.719 1 67.62 79 ARG B C 1
ATOM 6484 O O . ARG B 1 79 ? 14.234 14.305 4.926 1 67.62 79 ARG B O 1
ATOM 6491 N N . GLY B 1 80 ? 13.539 14.008 7.004 1 61.69 80 GLY B N 1
ATOM 6492 C CA . GLY B 1 80 ? 14.898 14.18 7.504 1 61.69 80 GLY B CA 1
ATOM 6493 C C . GLY B 1 80 ? 15.055 15.391 8.406 1 61.69 80 GLY B C 1
ATOM 6494 O O . GLY B 1 80 ? 16.094 15.555 9.047 1 61.69 80 GLY B O 1
ATOM 6495 N N . VAL B 1 81 ? 14.078 16.266 8.391 1 60.81 81 VAL B N 1
ATOM 6496 C CA . VAL B 1 81 ? 14.227 17.453 9.219 1 60.81 81 VAL B CA 1
ATOM 6497 C C . VAL B 1 81 ? 13.695 17.172 10.625 1 60.81 81 VAL B C 1
ATOM 6499 O O . VAL B 1 81 ? 12.547 16.75 10.781 1 60.81 81 VAL B O 1
ATOM 6502 N N . VAL B 1 82 ? 14.578 17.219 11.461 1 61.34 82 VAL B N 1
ATOM 6503 C CA . VAL B 1 82 ? 14.188 16.922 12.836 1 61.34 82 VAL B CA 1
ATOM 6504 C C . VAL B 1 82 ? 13.344 18.078 13.391 1 61.34 82 VAL B C 1
ATOM 6506 O O . VAL B 1 82 ? 13.797 19.219 13.422 1 61.34 82 VAL B O 1
ATOM 6509 N N . MET B 1 83 ? 12.133 17.875 13.578 1 71.06 83 MET B N 1
ATOM 6510 C CA . MET B 1 83 ? 11.242 18.844 14.211 1 71.06 83 MET B CA 1
ATOM 6511 C C . MET B 1 83 ? 10.805 18.359 15.594 1 71.06 83 MET B C 1
ATOM 6513 O O . MET B 1 83 ? 9.648 17.984 15.781 1 71.06 83 MET B O 1
ATOM 6517 N N . GLN B 1 84 ? 11.602 18.547 16.547 1 71.75 84 GLN B N 1
ATOM 6518 C CA . GLN B 1 84 ? 11.359 17.969 17.875 1 71.75 84 GLN B CA 1
ATOM 6519 C C . GLN B 1 84 ? 10.258 18.719 18.609 1 71.75 84 GLN B C 1
ATOM 6521 O O . GLN B 1 84 ? 9.555 18.141 19.438 1 71.75 84 GLN B O 1
ATOM 6526 N N . GLU B 1 85 ? 10.086 19.953 18.25 1 78.31 85 GLU B N 1
ATOM 6527 C CA . GLU B 1 85 ? 9.07 20.766 18.938 1 78.31 85 GLU B CA 1
ATOM 6528 C C . GLU B 1 85 ? 7.664 20.266 18.625 1 78.31 85 GLU B C 1
ATOM 6530 O O . GLU B 1 85 ? 6.73 20.5 19.391 1 78.31 85 GLU B O 1
ATOM 6535 N N . TYR B 1 86 ? 7.629 19.547 17.578 1 86.38 86 TYR B N 1
ATOM 6536 C CA . TYR B 1 86 ? 6.32 19.062 17.156 1 86.38 86 TYR B CA 1
ATOM 6537 C C . TYR B 1 86 ? 6.027 17.688 17.75 1 86.38 86 TYR B C 1
ATOM 6539 O O . TYR B 1 86 ? 4.93 17.156 17.578 1 86.38 86 TYR B O 1
ATOM 6547 N N . LEU B 1 87 ? 6.961 17.141 18.484 1 88.5 87 LEU B N 1
ATOM 6548 C CA . LEU B 1 87 ? 6.793 15.797 19.016 1 88.5 87 LEU B CA 1
ATOM 6549 C C . LEU B 1 87 ? 6.93 15.781 20.531 1 88.5 87 LEU B C 1
ATOM 6551 O O . LEU B 1 87 ? 7.523 14.859 21.094 1 88.5 87 LEU B O 1
ATOM 6555 N N . THR B 1 88 ? 6.297 16.781 21.219 1 90.12 88 THR B N 1
ATOM 6556 C CA . THR B 1 88 ? 6.383 16.906 22.672 1 90.12 88 THR B CA 1
ATOM 6557 C C . THR B 1 88 ? 5.055 16.531 23.328 1 90.12 88 THR B C 1
ATOM 6559 O O . THR B 1 88 ? 4.02 16.484 22.656 1 90.12 88 THR B O 1
ATOM 6562 N N . PHE B 1 89 ? 5.121 16.219 24.609 1 93.88 89 PHE B N 1
ATOM 6563 C CA . PHE B 1 89 ? 3.934 15.867 25.375 1 93.88 89 PHE B CA 1
ATOM 6564 C C . PHE B 1 89 ? 2.992 17.062 25.5 1 93.88 89 PHE B C 1
ATOM 6566 O O . PHE B 1 89 ? 1.771 16.906 25.469 1 93.88 89 PHE B O 1
ATOM 6573 N N . ARG B 1 90 ? 3.529 18.234 25.578 1 93.38 90 ARG B N 1
ATOM 6574 C CA . ARG B 1 90 ? 2.725 19.453 25.641 1 93.38 90 ARG B CA 1
ATOM 6575 C C . ARG B 1 90 ? 1.917 19.641 24.359 1 93.38 90 ARG B C 1
ATOM 6577 O O . ARG B 1 90 ? 0.754 20.047 24.406 1 93.38 90 ARG B O 1
ATOM 6584 N N . THR B 1 91 ? 2.537 19.344 23.312 1 94.94 91 THR B N 1
ATOM 6585 C CA . THR B 1 91 ? 1.852 19.469 22.031 1 94.94 91 THR B CA 1
ATOM 6586 C C . THR B 1 91 ? 0.736 18.438 21.922 1 94.94 91 THR B C 1
ATOM 6588 O O . THR B 1 91 ? -0.317 18.703 21.344 1 94.94 91 THR B O 1
ATOM 6591 N N . LEU B 1 92 ? 0.976 17.219 22.469 1 96.5 92 LEU B N 1
ATOM 6592 C CA . LEU B 1 92 ? -0.037 16.172 22.438 1 96.5 92 LEU B CA 1
ATOM 6593 C C . LEU B 1 92 ? -1.286 16.609 23.203 1 96.5 92 LEU B C 1
ATOM 6595 O O . LEU B 1 92 ? -2.4 16.5 22.688 1 96.5 92 LEU B O 1
ATOM 6599 N N . VAL B 1 93 ? -1.122 17.141 24.391 1 96.19 93 VAL B N 1
ATOM 6600 C CA . VAL B 1 93 ? -2.24 17.547 25.219 1 96.19 93 VAL B CA 1
ATOM 6601 C C . VAL B 1 93 ? -2.961 18.734 24.594 1 96.19 93 VAL B C 1
ATOM 6603 O O . VAL B 1 93 ? -4.191 18.781 24.562 1 96.19 93 VAL B O 1
ATOM 6606 N N . SER B 1 94 ? -2.186 19.641 24.094 1 96.38 94 SER B N 1
ATOM 6607 C CA . SER B 1 94 ? -2.764 20.828 23.453 1 96.38 94 SER B CA 1
ATOM 6608 C C . SER B 1 94 ? -3.605 20.438 22.25 1 96.38 94 SER B C 1
ATOM 6610 O O . SER B 1 94 ? -4.719 20.938 22.062 1 96.38 94 SER B O 1
ATOM 6612 N N . LYS B 1 95 ? -3.117 19.516 21.469 1 96.75 95 LYS B N 1
ATOM 6613 C CA . LYS B 1 95 ? -3.811 19.125 20.234 1 96.75 95 LYS B CA 1
ATOM 6614 C C . LYS B 1 95 ? -5.062 18.312 20.547 1 96.75 95 LYS B C 1
ATOM 6616 O O . LYS B 1 95 ? -6.098 18.484 19.906 1 96.75 95 LYS B O 1
ATOM 6621 N N . VAL B 1 96 ? -5.047 17.422 21.547 1 97.25 96 VAL B N 1
ATOM 6622 C CA . VAL B 1 96 ? -6.18 16.578 21.891 1 97.25 96 VAL B CA 1
ATOM 6623 C C . VAL B 1 96 ? -7.309 17.422 22.469 1 97.25 96 VAL B C 1
ATOM 6625 O O . VAL B 1 96 ? -8.461 17.297 22.047 1 97.25 96 VAL B O 1
ATOM 6628 N N . VAL B 1 97 ? -7.008 18.344 23.328 1 97.06 97 VAL B N 1
ATOM 6629 C CA . VAL B 1 97 ? -8.016 19.141 24 1 97.06 97 VAL B CA 1
ATOM 6630 C C . VAL B 1 97 ? -8.602 20.172 23.031 1 97.06 97 VAL B C 1
ATOM 6632 O O . VAL B 1 97 ? -9.82 20.312 22.938 1 97.06 97 VAL B O 1
ATOM 6635 N N . SER B 1 98 ? -7.777 20.828 22.359 1 97.25 98 SER B N 1
ATOM 6636 C CA . SER B 1 98 ? -8.242 21.844 21.422 1 97.25 98 SER B CA 1
ATOM 6637 C C . SER B 1 98 ? -9.062 21.219 20.297 1 97.25 98 SER B C 1
ATOM 6639 O O . SER B 1 98 ? -10.086 21.766 19.875 1 97.25 98 SER B O 1
ATOM 6641 N N . LEU B 1 99 ? -8.562 20.094 19.797 1 97.12 99 LEU B N 1
ATOM 6642 C CA . LEU B 1 99 ? -9.273 19.406 18.719 1 97.12 99 LEU B CA 1
ATOM 6643 C C . LEU B 1 99 ? -10.664 18.984 19.172 1 97.12 99 LEU B C 1
ATOM 6645 O O . LEU B 1 99 ? -11.625 19.078 18.391 1 97.12 99 LEU B O 1
ATOM 6649 N N . THR B 1 100 ? -10.805 18.5 20.391 1 96.94 100 THR B N 1
ATOM 6650 C CA . THR B 1 100 ? -12.094 18.078 20.922 1 96.94 100 THR B CA 1
ATOM 6651 C C . THR B 1 100 ? -13.07 19.25 20.969 1 96.94 100 THR B C 1
ATOM 6653 O O . THR B 1 100 ? -14.234 19.109 20.609 1 96.94 100 THR B O 1
ATOM 6656 N N . CYS B 1 101 ? -12.586 20.391 21.297 1 96.5 101 CYS B N 1
ATOM 6657 C CA . CYS B 1 101 ? -13.43 21.578 21.359 1 96.5 101 CYS B CA 1
ATOM 6658 C C . CYS B 1 101 ? -13.781 22.094 19.969 1 96.5 101 CYS B C 1
ATOM 6660 O O . CYS B 1 101 ? -14.898 22.547 19.734 1 96.5 101 CYS B O 1
ATOM 6662 N N . VAL B 1 102 ? -12.836 22 19.094 1 96.31 102 VAL B N 1
ATOM 6663 C CA . VAL B 1 102 ? -13.07 22.422 17.719 1 96.31 102 VAL B CA 1
ATOM 6664 C C . VAL B 1 102 ? -14.164 21.562 17.094 1 96.31 102 VAL B C 1
ATOM 6666 O O . VAL B 1 102 ? -15.086 22.094 16.453 1 96.31 102 VAL B O 1
ATOM 6669 N N . LEU B 1 103 ? -14.07 20.281 17.297 1 95.25 103 LEU B N 1
ATOM 6670 C CA . LEU B 1 103 ? -15.055 19.375 16.734 1 95.25 103 LEU B CA 1
ATOM 6671 C C . LEU B 1 103 ? -16.422 19.578 17.391 1 95.25 103 LEU B C 1
ATOM 6673 O O . LEU B 1 103 ? -17.453 19.422 16.734 1 95.25 103 LEU B O 1
ATOM 6677 N N . GLY B 1 104 ? -16.438 19.953 18.625 1 94.38 104 GLY B N 1
ATOM 6678 C CA . GLY B 1 104 ? -17.688 20.219 19.344 1 94.38 104 GLY B CA 1
ATOM 6679 C C . GLY B 1 104 ? -18.359 21.5 18.891 1 94.38 104 GLY B C 1
ATOM 6680 O O . GLY B 1 104 ? -19.562 21.656 19.078 1 94.38 104 GLY B O 1
ATOM 6681 N N . SER B 1 105 ? -17.609 22.422 18.328 1 94 105 SER B N 1
ATOM 6682 C CA . SER B 1 105 ? -18.172 23.688 17.844 1 94 105 SER B CA 1
ATOM 6683 C C . SER B 1 105 ? -18.953 23.5 16.562 1 94 105 SER B C 1
ATOM 6685 O O . SER B 1 105 ? -19.719 24.375 16.156 1 94 105 SER B O 1
ATOM 6687 N N . GLU B 1 106 ? -18.797 22.312 15.812 1 91.5 106 GLU B N 1
ATOM 6688 C CA . GLU B 1 106 ? -19.531 21.891 14.617 1 91.5 106 GLU B CA 1
ATOM 6689 C C . GLU B 1 106 ? -19.125 22.719 13.398 1 91.5 106 GLU B C 1
ATOM 6691 O O . GLU B 1 106 ? -19.891 22.844 12.445 1 91.5 106 GLU B O 1
ATOM 6696 N N . LEU B 1 107 ? -17.984 23.469 13.523 1 93.19 107 LEU B N 1
ATOM 6697 C CA . LEU B 1 107 ? -17.422 24.047 12.312 1 93.19 107 LEU B CA 1
ATOM 6698 C C . LEU B 1 107 ? -16.984 22.953 11.336 1 93.19 107 LEU B C 1
ATOM 6700 O O . LEU B 1 107 ? -16.766 21.812 11.727 1 93.19 107 LEU B O 1
ATOM 6704 N N . PRO B 1 108 ? -16.969 23.234 10.039 1 95.19 108 PRO B N 1
ATOM 6705 C CA . PRO B 1 108 ? -16.656 22.203 9.047 1 95.19 108 PRO B CA 1
ATOM 6706 C C . PRO B 1 108 ? -15.172 21.859 9.008 1 95.19 108 PRO B C 1
ATOM 6708 O O . PRO B 1 108 ? -14.477 22.203 8.047 1 95.19 108 PRO B O 1
ATOM 6711 N N . VAL B 1 109 ? -14.711 21.203 10.023 1 95.06 109 VAL B N 1
ATOM 6712 C CA . VAL B 1 109 ? -13.336 20.734 10.133 1 95.06 109 VAL B CA 1
ATOM 6713 C C . VAL B 1 109 ? -13.328 19.25 10.516 1 95.06 109 VAL B C 1
ATOM 6715 O O . VAL B 1 109 ? -14.359 18.688 10.891 1 95.06 109 VAL B O 1
ATOM 6718 N N . GLY B 1 110 ? -12.195 18.609 10.281 1 93.25 110 GLY B N 1
ATOM 6719 C CA . GLY B 1 110 ? -12.109 17.188 10.523 1 93.25 110 GLY B CA 1
ATOM 6720 C C . GLY B 1 110 ? -11.078 16.812 11.578 1 93.25 110 GLY B C 1
ATOM 6721 O O . GLY B 1 110 ? -10.266 17.656 11.977 1 93.25 110 GLY B O 1
ATOM 6722 N N . LYS B 1 111 ? -11.133 15.617 12.031 1 93.44 111 LYS B N 1
ATOM 6723 C CA . LYS B 1 111 ? -10.25 15.148 13.102 1 93.44 111 LYS B CA 1
ATOM 6724 C C . LYS B 1 111 ? -9.094 14.328 12.539 1 93.44 111 LYS B C 1
ATOM 6726 O O . LYS B 1 111 ? -8.078 14.141 13.211 1 93.44 111 LYS B O 1
ATOM 6731 N N . GLU B 1 112 ? -9.094 13.883 11.312 1 91.12 112 GLU B N 1
ATOM 6732 C CA . GLU B 1 112 ? -8.164 12.898 10.766 1 91.12 112 GLU B CA 1
ATOM 6733 C C . GLU B 1 112 ? -6.758 13.484 10.633 1 91.12 112 GLU B C 1
ATOM 6735 O O . GLU B 1 112 ? -5.773 12.828 10.984 1 91.12 112 GLU B O 1
ATOM 6740 N N . GLY B 1 113 ? -6.695 14.695 10.141 1 92.5 113 GLY B N 1
ATOM 6741 C CA . GLY B 1 113 ? -5.391 15.312 9.992 1 92.5 113 GLY B CA 1
ATOM 6742 C C . GLY B 1 113 ? -4.637 15.438 11.305 1 92.5 113 GLY B C 1
ATOM 6743 O O . GLY B 1 113 ? -3.562 14.852 11.469 1 92.5 113 GLY B O 1
ATOM 6744 N N . PRO B 1 114 ? -5.223 16.094 12.219 1 95.25 114 PRO B N 1
ATOM 6745 C CA . PRO B 1 114 ? -4.586 16.219 13.531 1 95.25 114 PRO B CA 1
ATOM 6746 C C . PRO B 1 114 ? -4.34 14.875 14.203 1 95.25 114 PRO B C 1
ATOM 6748 O O . PRO B 1 114 ? -3.371 14.719 14.953 1 95.25 114 PRO B O 1
ATOM 6751 N N . PHE B 1 115 ? -5.164 13.969 13.922 1 93.94 115 PHE B N 1
ATOM 6752 C CA . PHE B 1 115 ? -5.004 12.672 14.578 1 93.94 115 PHE B CA 1
ATOM 6753 C C . PHE B 1 115 ? -3.811 11.922 14.008 1 93.94 115 PHE B C 1
ATOM 6755 O O . PHE B 1 115 ? -3.223 11.07 14.68 1 93.94 115 PHE B O 1
ATOM 6762 N N . VAL B 1 116 ? -3.465 12.125 12.773 1 92.81 116 VAL B N 1
ATOM 6763 C CA . VAL B 1 116 ? -2.229 11.586 12.211 1 92.81 116 VAL B CA 1
ATOM 6764 C C . VAL B 1 116 ? -1.031 12.117 12.992 1 92.81 116 VAL B C 1
ATOM 6766 O O . VAL B 1 116 ? -0.104 11.375 13.312 1 92.81 116 VAL B O 1
ATOM 6769 N N . HIS B 1 117 ? -1.146 13.391 13.289 1 94.06 117 HIS B N 1
ATOM 6770 C CA . HIS B 1 117 ? -0.097 14.008 14.094 1 94.06 117 HIS B CA 1
ATOM 6771 C C . HIS B 1 117 ? -0.088 13.445 15.516 1 94.06 117 HIS B C 1
ATOM 6773 O O . HIS B 1 117 ? 0.978 13.172 16.078 1 94.06 117 HIS B O 1
ATOM 6779 N N . ILE B 1 118 ? -1.201 13.312 16.078 1 96 118 ILE B N 1
ATOM 6780 C CA . ILE B 1 118 ? -1.323 12.742 17.422 1 96 118 ILE B CA 1
ATOM 6781 C C . ILE B 1 118 ? -0.748 11.328 17.422 1 96 118 ILE B C 1
ATOM 6783 O O . ILE B 1 118 ? -0.077 10.922 18.375 1 96 118 ILE B O 1
ATOM 6787 N N . GLY B 1 119 ? -1.04 10.586 16.344 1 94.56 119 GLY B N 1
ATOM 6788 C CA . GLY B 1 119 ? -0.469 9.258 16.219 1 94.56 119 GLY B CA 1
ATOM 6789 C C . GLY B 1 119 ? 1.048 9.258 16.219 1 94.56 119 GLY B C 1
ATOM 6790 O O . GLY B 1 119 ? 1.675 8.453 16.922 1 94.56 119 GLY B O 1
ATOM 6791 N N . SER B 1 120 ? 1.638 10.148 15.531 1 92.12 120 SER B N 1
ATOM 6792 C CA . SER B 1 120 ? 3.094 10.25 15.477 1 92.12 120 SER B CA 1
ATOM 6793 C C . SER B 1 120 ? 3.658 10.727 16.812 1 92.12 120 SER B C 1
ATOM 6795 O O . SER B 1 120 ? 4.73 10.289 17.234 1 92.12 120 SER B O 1
ATOM 6797 N N . LEU B 1 121 ? 2.9 11.641 17.453 1 94.19 121 LEU B N 1
ATOM 6798 C CA . LEU B 1 121 ? 3.297 12.141 18.766 1 94.19 121 LEU B CA 1
ATOM 6799 C C . LEU B 1 121 ? 3.328 11.008 19.781 1 94.19 121 LEU B C 1
ATOM 6801 O O . LEU B 1 121 ? 4.281 10.891 20.562 1 94.19 121 LEU B O 1
ATOM 6805 N N . CYS B 1 122 ? 2.35 10.227 19.75 1 94.19 122 CYS B N 1
ATOM 6806 C CA . CYS B 1 122 ? 2.273 9.109 20.688 1 94.19 122 CYS B CA 1
ATOM 6807 C C . CYS B 1 122 ? 3.369 8.086 20.406 1 94.19 122 CYS B C 1
ATOM 6809 O O . CYS B 1 122 ? 3.936 7.512 21.344 1 94.19 122 CYS B O 1
ATOM 6811 N N . ALA B 1 123 ? 3.586 7.812 19.156 1 92.06 123 ALA B N 1
ATOM 6812 C CA . ALA B 1 123 ? 4.652 6.887 18.797 1 92.06 123 ALA B CA 1
ATOM 6813 C C . ALA B 1 123 ? 6.008 7.387 19.297 1 92.06 123 ALA B C 1
ATOM 6815 O O . ALA B 1 123 ? 6.801 6.613 19.828 1 92.06 123 ALA B O 1
ATOM 6816 N N . SER B 1 124 ? 6.25 8.672 19.109 1 90.06 124 SER B N 1
ATOM 6817 C CA . SER B 1 124 ? 7.508 9.266 19.547 1 90.06 124 SER B CA 1
ATOM 6818 C C . SER B 1 124 ? 7.648 9.203 21.062 1 90.06 124 SER B C 1
ATOM 6820 O O . SER B 1 124 ? 8.719 8.891 21.578 1 90.06 124 SER B O 1
ATOM 6822 N N . LEU B 1 125 ? 6.609 9.523 21.766 1 91.12 125 LEU B N 1
ATOM 6823 C CA . LEU B 1 125 ? 6.621 9.516 23.219 1 91.12 125 LEU B CA 1
ATOM 6824 C C . LEU B 1 125 ? 6.785 8.102 23.766 1 91.12 125 LEU B C 1
ATOM 6826 O O . LEU B 1 125 ? 7.465 7.887 24.766 1 91.12 125 LEU B O 1
ATOM 6830 N N . LEU B 1 126 ? 6.148 7.191 23.094 1 89.88 126 LEU B N 1
ATOM 6831 C CA . LEU B 1 126 ? 6.293 5.797 23.484 1 89.88 126 LEU B CA 1
ATOM 6832 C C . LEU B 1 126 ? 7.723 5.309 23.266 1 89.88 126 LEU B C 1
ATOM 6834 O O . LEU B 1 126 ? 8.258 4.539 24.062 1 89.88 126 LEU B O 1
ATOM 6838 N N . CYS B 1 127 ? 8.297 5.754 22.141 1 86.31 127 CYS B N 1
ATOM 6839 C CA . CYS B 1 127 ? 9.68 5.387 21.844 1 86.31 127 CYS B CA 1
ATOM 6840 C C . CYS B 1 127 ? 10.617 5.934 22.922 1 86.31 127 CYS B C 1
ATOM 6842 O O . CYS B 1 127 ? 11.539 5.238 23.359 1 86.31 127 CYS B O 1
ATOM 6844 N N . LYS B 1 128 ? 10.398 7.141 23.297 1 83.31 128 LYS B N 1
ATOM 6845 C CA . LYS B 1 128 ? 11.219 7.762 24.328 1 83.31 128 LYS B CA 1
ATOM 6846 C C . LYS B 1 128 ? 11.039 7.047 25.672 1 83.31 128 LYS B C 1
ATOM 6848 O O . LYS B 1 128 ? 12.008 6.879 26.422 1 83.31 128 LYS B O 1
ATOM 6853 N N . PHE B 1 129 ? 9.82 6.633 25.875 1 86.38 129 PHE B N 1
ATOM 6854 C CA . PHE B 1 129 ? 9.531 5.91 27.109 1 86.38 129 PHE B CA 1
ATOM 6855 C C . PHE B 1 129 ? 10.195 4.539 27.109 1 86.38 129 PHE B C 1
ATOM 6857 O O . PHE B 1 129 ? 10.766 4.117 28.109 1 86.38 129 PHE B O 1
ATOM 6864 N N . MET B 1 130 ? 10.117 3.852 26 1 83.31 130 MET B N 1
ATOM 6865 C CA . MET B 1 130 ? 10.68 2.51 25.891 1 83.31 130 MET B CA 1
ATOM 6866 C C . MET B 1 130 ? 12.203 2.561 25.828 1 83.31 130 MET B C 1
ATOM 6868 O O . MET B 1 130 ? 12.875 1.594 26.172 1 83.31 130 MET B O 1
ATOM 6872 N N . ALA B 1 131 ? 12.695 3.668 25.281 1 77.56 131 ALA B N 1
ATOM 6873 C CA . ALA B 1 131 ? 14.141 3.848 25.203 1 77.56 131 ALA B CA 1
ATOM 6874 C C . ALA B 1 131 ? 14.758 3.838 26.609 1 77.56 131 ALA B C 1
ATOM 6876 O O . ALA B 1 131 ? 15.945 3.561 26.766 1 77.56 131 ALA B O 1
ATOM 6877 N N . LEU B 1 132 ? 13.977 4.117 27.562 1 74.19 132 LEU B N 1
ATOM 6878 C CA . LEU B 1 132 ? 14.445 4.051 28.938 1 74.19 132 LEU B CA 1
ATOM 6879 C C . LEU B 1 132 ? 14.703 2.609 29.359 1 74.19 132 LEU B C 1
ATOM 6881 O O . LEU B 1 132 ? 15.539 2.354 30.234 1 74.19 132 LEU B O 1
ATOM 6885 N N . PHE B 1 133 ? 14.023 1.71 28.703 1 70.38 133 PHE B N 1
ATOM 6886 C CA . PHE B 1 133 ? 14.125 0.305 29.078 1 70.38 133 PHE B CA 1
ATOM 6887 C C . PHE B 1 133 ? 15.039 -0.449 28.125 1 70.38 133 PHE B C 1
ATOM 6889 O O . PHE B 1 133 ? 15.672 -1.436 28.5 1 70.38 133 PHE B O 1
ATOM 6896 N N . SER B 1 134 ? 14.93 -0.072 26.812 1 68.94 134 SER B N 1
ATOM 6897 C CA . SER B 1 134 ? 15.711 -0.787 25.812 1 68.94 134 SER B CA 1
ATOM 6898 C C . SER B 1 134 ? 16.422 0.182 24.875 1 68.94 134 SER B C 1
ATOM 6900 O O . SER B 1 134 ? 15.844 1.175 24.438 1 68.94 134 SER B O 1
ATOM 6902 N N . ASN B 1 135 ? 17.656 -0.021 24.594 1 63.44 135 ASN B N 1
ATOM 6903 C CA . ASN B 1 135 ? 18.516 0.827 23.781 1 63.44 135 ASN B CA 1
ATOM 6904 C C . ASN B 1 135 ? 18.156 0.727 22.297 1 63.44 135 ASN B C 1
ATOM 6906 O O . ASN B 1 135 ? 18.562 1.562 21.5 1 63.44 135 ASN B O 1
ATOM 6910 N N . ILE B 1 136 ? 17.344 -0.214 21.969 1 58.88 136 ILE B N 1
ATOM 6911 C CA . ILE B 1 136 ? 17 -0.426 20.562 1 58.88 136 ILE B CA 1
ATOM 6912 C C . ILE B 1 136 ? 16.172 0.753 20.047 1 58.88 136 ILE B C 1
ATOM 6914 O O . ILE B 1 136 ? 16.281 1.125 18.875 1 58.88 136 ILE B O 1
ATOM 6918 N N . TYR B 1 137 ? 15.539 1.364 20.938 1 57.16 137 TYR B N 1
ATOM 6919 C CA . TYR B 1 137 ? 14.617 2.416 20.516 1 57.16 137 TYR B CA 1
ATOM 6920 C C . TYR B 1 137 ? 15.32 3.766 20.469 1 57.16 137 TYR B C 1
ATOM 6922 O O . TYR B 1 137 ? 14.703 4.785 20.141 1 57.16 137 TYR B O 1
ATOM 6930 N N . LYS B 1 138 ? 16.625 3.697 20.672 1 58.47 138 LYS B N 1
ATOM 6931 C CA . LYS B 1 138 ? 17.406 4.934 20.562 1 58.47 138 LYS B CA 1
ATOM 6932 C C . LYS B 1 138 ? 17.891 5.152 19.141 1 58.47 138 LYS B C 1
ATOM 6934 O O . LYS B 1 138 ? 18.312 6.258 18.781 1 58.47 138 LYS B O 1
ATOM 6939 N N . ASN B 1 139 ? 17.531 4.199 18.344 1 60.53 139 ASN B N 1
ATOM 6940 C CA . ASN B 1 139 ? 17.969 4.289 16.953 1 60.53 139 ASN B CA 1
ATOM 6941 C C . ASN B 1 139 ? 17.047 5.207 16.141 1 60.53 139 ASN B C 1
ATOM 6943 O O . ASN B 1 139 ? 15.828 5.125 16.25 1 60.53 139 ASN B O 1
ATOM 6947 N N . GLU B 1 140 ? 17.641 6.188 15.5 1 64.44 140 GLU B N 1
ATOM 6948 C CA . GLU B 1 140 ? 16.906 7.195 14.734 1 64.44 140 GLU B CA 1
ATOM 6949 C C . GLU B 1 140 ? 16.094 6.551 13.617 1 64.44 140 GLU B C 1
ATOM 6951 O O . GLU B 1 140 ? 14.977 6.984 13.328 1 64.44 140 GLU B O 1
ATOM 6956 N N . ALA B 1 141 ? 16.672 5.555 13.055 1 62.81 141 ALA B N 1
ATOM 6957 C CA . ALA B 1 141 ? 15.953 4.887 11.977 1 62.81 141 ALA B CA 1
ATOM 6958 C C . ALA B 1 141 ? 14.688 4.207 12.492 1 62.81 141 ALA B C 1
ATOM 6960 O O . ALA B 1 141 ? 13.641 4.27 11.852 1 62.81 141 ALA B O 1
ATOM 6961 N N . ARG B 1 142 ? 14.805 3.703 13.609 1 69.62 142 ARG B N 1
ATOM 6962 C CA . ARG B 1 142 ? 13.648 3.041 14.219 1 69.62 142 ARG B CA 1
ATOM 6963 C C . ARG B 1 142 ? 12.602 4.059 14.648 1 69.62 142 ARG B C 1
ATOM 6965 O O . ARG B 1 142 ? 11.398 3.803 14.547 1 69.62 142 ARG B O 1
ATOM 6972 N N . ASN B 1 143 ? 13.109 5.141 15.023 1 76.38 143 ASN B N 1
ATOM 6973 C CA . ASN B 1 143 ? 12.18 6.195 15.422 1 76.38 143 ASN B CA 1
ATOM 6974 C C . ASN B 1 143 ? 11.375 6.711 14.234 1 76.38 143 ASN B C 1
ATOM 6976 O O . ASN B 1 143 ? 10.172 6.957 14.352 1 76.38 143 ASN B O 1
ATOM 6980 N N . LYS B 1 144 ? 12.031 6.809 13.133 1 75 144 LYS B N 1
ATOM 6981 C CA . LYS B 1 144 ? 11.336 7.27 11.938 1 75 144 LYS B CA 1
ATOM 6982 C C . LYS B 1 144 ? 10.32 6.238 11.461 1 75 144 LYS B C 1
ATOM 6984 O O . LYS B 1 144 ? 9.234 6.594 11 1 75 144 LYS B O 1
ATOM 6989 N N . GLU B 1 145 ? 10.672 5.043 11.672 1 76.44 145 GLU B N 1
ATOM 6990 C CA . GLU B 1 145 ? 9.75 3.977 11.305 1 76.44 145 GLU B CA 1
ATOM 6991 C C . GLU B 1 145 ? 8.516 3.979 12.211 1 76.44 145 GLU B C 1
ATOM 6993 O O . GLU B 1 145 ? 7.398 3.773 11.742 1 76.44 145 GLU B O 1
ATOM 6998 N N . LEU B 1 146 ? 8.797 4.234 13.438 1 83.19 146 LEU B N 1
ATOM 6999 C CA . LEU B 1 146 ? 7.688 4.23 14.375 1 83.19 146 LEU B CA 1
ATOM 7000 C C . LEU B 1 146 ? 6.785 5.441 14.156 1 83.19 146 LEU B C 1
ATOM 7002 O O . LEU B 1 146 ? 5.574 5.367 14.383 1 83.19 146 LEU B O 1
ATOM 7006 N N . LEU B 1 147 ? 7.379 6.52 13.68 1 85.5 147 LEU B N 1
ATOM 7007 C CA . LEU B 1 147 ? 6.566 7.684 13.352 1 85.5 147 LEU B CA 1
ATOM 7008 C C . LEU B 1 147 ? 5.629 7.383 12.188 1 85.5 147 LEU B C 1
ATOM 7010 O O . LEU B 1 147 ? 4.473 7.812 12.195 1 85.5 147 LEU B O 1
ATOM 7014 N N . THR B 1 148 ? 6.125 6.605 11.266 1 83.75 148 THR B N 1
ATOM 7015 C CA . THR B 1 148 ? 5.293 6.227 10.133 1 83.75 148 THR B CA 1
ATOM 7016 C C . THR B 1 148 ? 4.168 5.293 10.57 1 83.75 148 THR B C 1
ATOM 7018 O O . THR B 1 148 ? 3.049 5.383 10.062 1 83.75 148 THR B O 1
ATOM 7021 N N . VAL B 1 149 ? 4.469 4.426 11.484 1 87 149 VAL B N 1
ATOM 7022 C CA . VAL B 1 149 ? 3.463 3.523 12.031 1 87 149 VAL B CA 1
ATOM 7023 C C . VAL B 1 149 ? 2.406 4.324 12.789 1 87 149 VAL B C 1
ATOM 7025 O O . VAL B 1 149 ? 1.214 4.02 12.711 1 87 149 VAL B O 1
ATOM 7028 N N . GLY B 1 150 ? 2.893 5.32 13.477 1 90.94 150 GLY B N 1
ATOM 7029 C CA . GLY B 1 150 ? 1.959 6.188 14.18 1 90.94 150 GLY B CA 1
ATOM 7030 C C . GLY B 1 150 ? 0.986 6.891 13.25 1 90.94 150 GLY B C 1
ATOM 7031 O O . GLY B 1 150 ? -0.195 7.031 13.57 1 90.94 150 GLY B O 1
ATOM 7032 N N . CYS B 1 151 ? 1.457 7.297 12.133 1 89.31 151 CYS B N 1
ATOM 7033 C CA . CYS B 1 151 ? 0.6 7.938 11.141 1 89.31 151 CYS B CA 1
ATOM 7034 C C . CYS B 1 151 ? -0.456 6.969 10.625 1 89.31 151 CYS B C 1
ATOM 7036 O O . CYS B 1 151 ? -1.619 7.344 10.461 1 89.31 151 CYS B O 1
ATOM 7038 N N . ALA B 1 152 ? -0.071 5.75 10.391 1 90.06 152 ALA B N 1
ATOM 7039 C CA . ALA B 1 152 ? -0.991 4.734 9.891 1 90.06 152 ALA B CA 1
ATOM 7040 C C . ALA B 1 152 ? -2.086 4.434 10.906 1 90.06 152 ALA B C 1
ATOM 7042 O O . ALA B 1 152 ? -3.264 4.336 10.547 1 90.06 152 ALA B O 1
ATOM 7043 N N . VAL B 1 153 ? -1.713 4.344 12.172 1 92.12 153 VAL B N 1
ATOM 7044 C CA . VAL B 1 153 ? -2.672 4.035 13.227 1 92.12 153 VAL B CA 1
ATOM 7045 C C . VAL B 1 153 ? -3.623 5.211 13.43 1 92.12 153 VAL B C 1
ATOM 7047 O O . VAL B 1 153 ? -4.801 5.023 13.734 1 92.12 153 VAL B O 1
ATOM 7050 N N . GLY B 1 154 ? -3.102 6.391 13.258 1 92 154 GLY B N 1
ATOM 7051 C CA . GLY B 1 154 ? -3.939 7.57 13.391 1 92 154 GLY B CA 1
ATOM 7052 C C . GLY B 1 154 ? -5.141 7.559 12.461 1 92 154 GLY B C 1
ATOM 7053 O O . GLY B 1 154 ? -6.277 7.738 12.906 1 92 154 GLY B O 1
ATOM 7054 N N . ILE B 1 155 ? -4.926 7.289 11.219 1 89.44 155 ILE B N 1
ATOM 7055 C CA . ILE B 1 155 ? -6.023 7.242 10.258 1 89.44 155 ILE B CA 1
ATOM 7056 C C . ILE B 1 155 ? -6.871 5.996 10.5 1 89.44 155 ILE B C 1
ATOM 7058 O O . ILE B 1 155 ? -8.102 6.047 10.406 1 89.44 155 ILE B O 1
ATOM 7062 N N . GLY B 1 156 ? -6.223 4.895 10.828 1 87.88 156 GLY B N 1
ATOM 7063 C CA . GLY B 1 156 ? -6.93 3.65 11.094 1 87.88 156 GLY B CA 1
ATOM 7064 C C . GLY B 1 156 ? -7.922 3.76 12.242 1 87.88 156 GLY B C 1
ATOM 7065 O O . GLY B 1 156 ? -9.008 3.178 12.188 1 87.88 156 GLY B O 1
ATOM 7066 N N . CYS B 1 157 ? -7.625 4.559 13.227 1 88 157 CYS B N 1
ATOM 7067 C CA . CYS B 1 157 ? -8.469 4.676 14.414 1 88 157 CYS B CA 1
ATOM 7068 C C . CYS B 1 157 ? -9.508 5.773 14.234 1 88 157 CYS B C 1
ATOM 7070 O O . CYS B 1 157 ? -10.359 5.977 15.102 1 88 157 CYS B O 1
ATOM 7072 N N . CYS B 1 158 ? -9.477 6.48 13.156 1 87.44 158 CYS B N 1
ATOM 7073 C CA . CYS B 1 158 ? -10.477 7.504 12.906 1 87.44 158 CYS B CA 1
ATOM 7074 C C . CYS B 1 158 ? -11.586 6.977 12 1 87.44 158 CYS B C 1
ATOM 7076 O O . CYS B 1 158 ? -12.766 7.273 12.211 1 87.44 158 CYS B O 1
ATOM 7078 N N . PHE B 1 159 ? -11.18 6.176 11.078 1 85.81 159 PHE B N 1
ATOM 7079 C CA . PHE B 1 159 ? -12.141 5.68 10.102 1 85.81 159 PHE B CA 1
ATOM 7080 C C . PHE B 1 159 ? -12.352 4.18 10.266 1 85.81 159 PHE B C 1
ATOM 7082 O O . PHE B 1 159 ? -13.133 3.57 9.531 1 85.81 159 PHE B O 1
ATOM 7089 N N . ALA B 1 160 ? -11.695 3.609 11.219 1 83.94 160 ALA B N 1
ATOM 7090 C CA . ALA B 1 160 ? -11.727 2.154 11.336 1 83.94 160 ALA B CA 1
ATOM 7091 C C . ALA B 1 160 ? -11.312 1.49 10.023 1 83.94 160 ALA B C 1
ATOM 7093 O O . ALA B 1 160 ? -11.992 0.58 9.547 1 83.94 160 ALA B O 1
ATOM 7094 N N . SER B 1 161 ? -10.328 2.057 9.438 1 88.62 161 SER B N 1
ATOM 7095 C CA . SER B 1 161 ? -9.805 1.595 8.156 1 88.62 161 SER B CA 1
ATOM 7096 C C . SER B 1 161 ? -8.328 1.236 8.258 1 88.62 161 SER B C 1
ATOM 7098 O O . SER B 1 161 ? -7.461 2.051 7.93 1 88.62 161 SER B O 1
ATOM 7100 N N . PRO B 1 162 ? -8.055 0.029 8.625 1 88.5 162 PRO B N 1
ATOM 7101 C CA . PRO B 1 162 ? -6.656 -0.346 8.82 1 88.5 162 PRO B CA 1
ATOM 7102 C C . PRO B 1 162 ? -5.855 -0.347 7.52 1 88.5 162 PRO B C 1
ATOM 7104 O O . PRO B 1 162 ? -4.715 0.115 7.492 1 88.5 162 PRO B O 1
ATOM 7107 N N . ILE B 1 163 ? -6.383 -0.847 6.422 1 88.5 163 ILE B N 1
ATOM 7108 C CA . ILE B 1 163 ? -5.66 -0.929 5.156 1 88.5 163 ILE B CA 1
ATOM 7109 C C . ILE B 1 163 ? -5.488 0.47 4.57 1 88.5 163 ILE B C 1
ATOM 7111 O O . ILE B 1 163 ? -4.395 0.839 4.141 1 88.5 163 ILE B O 1
ATOM 7115 N N . GLY B 1 164 ? -6.602 1.185 4.629 1 89.69 164 GLY B N 1
ATOM 7116 C CA . GLY B 1 164 ? -6.551 2.549 4.129 1 89.69 164 GLY B CA 1
ATOM 7117 C C . GLY B 1 164 ? -5.582 3.43 4.898 1 89.69 164 GLY B C 1
ATOM 7118 O O . GLY B 1 164 ? -4.875 4.25 4.309 1 89.69 164 GLY B O 1
ATOM 7119 N N . GLY B 1 165 ? -5.551 3.244 6.195 1 89.81 165 GLY B N 1
ATOM 7120 C CA . GLY B 1 165 ? -4.629 4.016 7.016 1 89.81 165 GLY B CA 1
ATOM 7121 C C . GLY B 1 165 ? -3.174 3.699 6.73 1 89.81 165 GLY B C 1
ATOM 7122 O O . GLY B 1 165 ? -2.34 4.605 6.668 1 89.81 165 GLY B O 1
ATOM 7123 N N . ALA B 1 166 ? -2.869 2.451 6.574 1 87.25 166 ALA B N 1
ATOM 7124 C CA . ALA B 1 166 ? -1.498 2.053 6.266 1 87.25 166 ALA B CA 1
ATOM 7125 C C . ALA B 1 166 ? -1.064 2.58 4.902 1 87.25 166 ALA B C 1
ATOM 7127 O O . ALA B 1 166 ? 0.053 3.078 4.75 1 87.25 166 ALA B O 1
ATOM 7128 N N . LEU B 1 167 ? -1.965 2.514 3.953 1 85.62 167 LEU B N 1
ATOM 7129 C CA . LEU B 1 167 ? -1.659 3.004 2.613 1 85.62 167 LEU B CA 1
ATOM 7130 C C . LEU B 1 167 ? -1.489 4.52 2.613 1 85.62 167 LEU B C 1
ATOM 7132 O O . LEU B 1 167 ? -0.619 5.051 1.922 1 85.62 167 LEU B O 1
ATOM 7136 N N . PHE B 1 168 ? -2.279 5.172 3.326 1 88.62 168 PHE B N 1
ATOM 7137 C CA . PHE B 1 168 ? -2.205 6.625 3.412 1 88.62 168 PHE B CA 1
ATOM 7138 C C . PHE B 1 168 ? -0.864 7.066 3.986 1 88.62 168 PHE B C 1
ATOM 7140 O O . PHE B 1 168 ? -0.268 8.039 3.514 1 88.62 168 PHE B O 1
ATOM 7147 N N . SER B 1 169 ? -0.461 6.387 5.051 1 86.06 169 SER B N 1
ATOM 7148 C CA . SER B 1 169 ? 0.818 6.703 5.68 1 86.06 169 SER B CA 1
ATOM 7149 C C . SER B 1 169 ? 1.973 6.539 4.699 1 86.06 169 SER B C 1
ATOM 7151 O O . SER B 1 169 ? 2.885 7.363 4.66 1 86.06 169 SER B O 1
ATOM 7153 N N . ILE B 1 170 ? 1.87 5.543 3.885 1 77.06 170 ILE B N 1
ATOM 7154 C CA . ILE B 1 170 ? 2.93 5.262 2.922 1 77.06 170 ILE B CA 1
ATOM 7155 C C . ILE B 1 170 ? 2.918 6.316 1.818 1 77.06 170 ILE B C 1
ATOM 7157 O O . ILE B 1 170 ? 3.975 6.785 1.388 1 77.06 170 ILE B O 1
ATOM 7161 N N . GLU B 1 171 ? 1.798 6.766 1.429 1 79.75 171 GLU B N 1
ATOM 7162 C CA . GLU B 1 171 ? 1.665 7.699 0.313 1 79.75 171 GLU B CA 1
ATOM 7163 C C . GLU B 1 171 ? 2.062 9.109 0.726 1 79.75 171 GLU B C 1
ATOM 7165 O O . GLU B 1 171 ? 2.68 9.844 -0.053 1 79.75 171 GLU B O 1
ATOM 7170 N N . VAL B 1 172 ? 1.669 9.461 1.869 1 78.94 172 VAL B N 1
ATOM 7171 C CA . VAL B 1 172 ? 1.826 10.859 2.252 1 78.94 172 VAL B CA 1
ATOM 7172 C C . VAL B 1 172 ? 3.17 11.055 2.953 1 78.94 172 VAL B C 1
ATOM 7174 O O . VAL B 1 172 ? 3.805 12.102 2.809 1 78.94 172 VAL B O 1
ATOM 7177 N N . THR B 1 173 ? 3.623 10.156 3.752 1 67.5 173 THR B N 1
ATOM 7178 C CA . THR B 1 173 ? 4.781 10.445 4.59 1 67.5 173 THR B CA 1
ATOM 7179 C C . THR B 1 173 ? 6.047 9.836 3.998 1 67.5 173 THR B C 1
ATOM 7181 O O . THR B 1 173 ? 7.148 10.336 4.227 1 67.5 173 THR B O 1
ATOM 7184 N N . ALA B 1 174 ? 5.852 8.695 3.305 1 58.94 174 ALA B N 1
ATOM 7185 C CA . ALA B 1 174 ? 7.09 7.977 3.016 1 58.94 174 ALA B CA 1
ATOM 7186 C C . ALA B 1 174 ? 7.668 8.398 1.668 1 58.94 174 ALA B C 1
ATOM 7188 O O . ALA B 1 174 ? 6.938 8.508 0.68 1 58.94 174 ALA B O 1
ATOM 7189 N N . MET B 1 175 ? 8.742 9.094 1.757 1 54.34 175 MET B N 1
ATOM 7190 C CA . MET B 1 175 ? 9.461 9.266 0.503 1 54.34 175 MET B CA 1
ATOM 7191 C C . MET B 1 175 ? 9.977 7.934 -0.027 1 54.34 175 MET B C 1
ATOM 7193 O O . MET B 1 175 ? 9.867 7.652 -1.222 1 54.34 175 MET B O 1
ATOM 7197 N N . TYR B 1 176 ? 10.516 7.199 0.912 1 53.69 176 TYR B N 1
ATOM 7198 C CA . TYR B 1 176 ? 11.047 5.875 0.611 1 53.69 176 TYR B CA 1
ATOM 7199 C C . TYR B 1 176 ? 10.562 4.848 1.63 1 53.69 176 TYR B C 1
ATOM 7201 O O . TYR B 1 176 ? 10.539 5.125 2.832 1 53.69 176 TYR B O 1
ATOM 7209 N N . TYR B 1 177 ? 9.734 4.02 1.201 1 56.25 177 TYR B N 1
ATOM 7210 C CA . TYR B 1 177 ? 9.211 3.039 2.146 1 56.25 177 TYR B CA 1
ATOM 7211 C C . TYR B 1 177 ? 9.836 1.671 1.922 1 56.25 177 TYR B C 1
ATOM 7213 O O . TYR B 1 177 ? 9.922 1.199 0.785 1 56.25 177 TYR B O 1
ATOM 7221 N N . LEU B 1 178 ? 10.461 1.293 3.029 1 55.78 178 LEU B N 1
ATOM 7222 C CA . LEU B 1 178 ? 10.984 -0.07 3.02 1 55.78 178 LEU B CA 1
ATOM 7223 C C . LEU B 1 178 ? 9.875 -1.075 3.328 1 55.78 178 LEU B C 1
ATOM 7225 O O . LEU B 1 178 ? 9.227 -0.987 4.371 1 55.78 178 LEU B O 1
ATOM 7229 N N . PRO B 1 179 ? 9.586 -1.863 2.375 1 57.56 179 PRO B N 1
ATOM 7230 C CA . PRO B 1 179 ? 8.5 -2.842 2.51 1 57.56 179 PRO B CA 1
ATOM 7231 C C . PRO B 1 179 ? 8.625 -3.684 3.777 1 57.56 179 PRO B C 1
ATOM 7233 O O . PRO B 1 179 ? 7.613 -4.164 4.301 1 57.56 179 PRO B O 1
ATOM 7236 N N . ARG B 1 180 ? 9.812 -3.744 4.328 1 56.38 180 ARG B N 1
ATOM 7237 C CA . ARG B 1 180 ? 9.992 -4.602 5.492 1 56.38 180 ARG B CA 1
ATOM 7238 C C . ARG B 1 180 ? 9.203 -4.066 6.688 1 56.38 180 ARG B C 1
ATOM 7240 O O . ARG B 1 180 ? 8.828 -4.832 7.578 1 56.38 180 ARG B O 1
ATOM 7247 N N . ASN B 1 181 ? 8.961 -2.83 6.582 1 59.66 181 ASN B N 1
ATOM 7248 C CA . ASN B 1 181 ? 8.273 -2.223 7.715 1 59.66 181 ASN B CA 1
ATOM 7249 C C . ASN B 1 181 ? 6.773 -2.094 7.461 1 59.66 181 ASN B C 1
ATOM 7251 O O . ASN B 1 181 ? 6.027 -1.62 8.32 1 59.66 181 ASN B O 1
ATOM 7255 N N . TYR B 1 182 ? 6.344 -2.729 6.418 1 64.31 182 TYR B N 1
ATOM 7256 C CA . TYR B 1 182 ? 4.941 -2.598 6.047 1 64.31 182 TYR B CA 1
ATOM 7257 C C . TYR B 1 182 ? 4.043 -3.338 7.031 1 64.31 182 TYR B C 1
ATOM 7259 O O . TYR B 1 182 ? 2.979 -2.842 7.406 1 64.31 182 TYR B O 1
ATOM 7267 N N . TRP B 1 183 ? 4.574 -4.375 7.547 1 69.62 183 TRP B N 1
ATOM 7268 C CA . TRP B 1 183 ? 3.693 -5.223 8.344 1 69.62 183 TRP B CA 1
ATOM 7269 C C . TRP B 1 183 ? 3.426 -4.594 9.711 1 69.62 183 TRP B C 1
ATOM 7271 O O . TRP B 1 183 ? 2.359 -4.797 10.297 1 69.62 183 TRP B O 1
ATOM 7281 N N . ARG B 1 184 ? 4.387 -3.807 10.125 1 74.12 184 ARG B N 1
ATOM 7282 C CA . ARG B 1 184 ? 4.184 -3.172 11.422 1 74.12 184 ARG B CA 1
ATOM 7283 C C . ARG B 1 184 ? 3.084 -2.119 11.352 1 74.12 184 ARG B C 1
ATOM 7285 O O . ARG B 1 184 ? 2.271 -2.002 12.273 1 74.12 184 ARG B O 1
ATOM 7292 N N . ALA B 1 185 ? 3.168 -1.414 10.297 1 77.38 185 ALA B N 1
ATOM 7293 C CA . ALA B 1 185 ? 2.137 -0.397 10.109 1 77.38 185 ALA B CA 1
ATOM 7294 C C . ALA B 1 185 ? 0.758 -1.034 9.953 1 77.38 185 ALA B C 1
ATOM 7296 O O . ALA B 1 185 ? -0.217 -0.569 10.555 1 77.38 185 ALA B O 1
ATOM 7297 N N . PHE B 1 186 ? 0.696 -2.182 9.328 1 78.5 186 PHE B N 1
ATOM 7298 C CA . PHE B 1 186 ? -0.569 -2.877 9.125 1 78.5 186 PHE B CA 1
ATOM 7299 C C . PHE B 1 186 ? -1.071 -3.482 10.43 1 78.5 186 PHE B C 1
ATOM 7301 O O . PHE B 1 186 ? -2.26 -3.391 10.742 1 78.5 186 PHE B O 1
ATOM 7308 N N . LEU B 1 187 ? -0.178 -4.016 11.125 1 80.31 187 LEU B N 1
ATOM 7309 C CA . LEU B 1 187 ? -0.55 -4.656 12.383 1 80.31 187 LEU B CA 1
ATOM 7310 C C . LEU B 1 187 ? -1.087 -3.631 13.375 1 80.31 187 LEU B C 1
ATOM 7312 O O . LEU B 1 187 ? -2.158 -3.824 13.953 1 80.31 187 LEU B O 1
ATOM 7316 N N . SER B 1 188 ? -0.322 -2.594 13.516 1 83.56 188 SER B N 1
ATOM 7317 C CA . SER B 1 188 ? -0.716 -1.587 14.5 1 83.56 188 SER B CA 1
ATOM 7318 C C . SER B 1 188 ? -2.012 -0.896 14.086 1 83.56 188 SER B C 1
ATOM 7320 O O . SER B 1 188 ? -2.865 -0.614 14.93 1 83.56 188 SER B O 1
ATOM 7322 N N . ALA B 1 189 ? -2.113 -0.648 12.82 1 84.69 189 ALA B N 1
ATOM 7323 C CA . ALA B 1 189 ? -3.336 -0.018 12.336 1 84.69 189 ALA B CA 1
ATOM 7324 C C . ALA B 1 189 ? -4.539 -0.938 12.516 1 84.69 189 ALA B C 1
ATOM 7326 O O . ALA B 1 189 ? -5.629 -0.481 12.867 1 84.69 189 ALA B O 1
ATOM 7327 N N . THR B 1 190 ? -4.359 -2.197 12.312 1 82 190 THR B N 1
ATOM 7328 C CA . THR B 1 190 ? -5.438 -3.168 12.477 1 82 190 THR B CA 1
ATOM 7329 C C . THR B 1 190 ? -5.859 -3.264 13.938 1 82 190 THR B C 1
ATOM 7331 O O . THR B 1 190 ? -7.051 -3.24 14.25 1 82 190 THR B O 1
ATOM 7334 N N . PHE B 1 191 ? -4.922 -3.281 14.758 1 83.56 191 PHE B N 1
ATOM 7335 C CA . PHE B 1 191 ? -5.234 -3.346 16.172 1 83.56 191 PHE B CA 1
ATOM 7336 C C . PHE B 1 191 ? -5.938 -2.072 16.641 1 83.56 191 PHE B C 1
ATOM 7338 O O . PHE B 1 191 ? -6.871 -2.127 17.438 1 83.56 191 PHE B O 1
ATOM 7345 N N . GLY B 1 192 ? -5.363 -1.003 16.172 1 82.94 192 GLY B N 1
ATOM 7346 C CA . GLY B 1 192 ? -6.027 0.25 16.484 1 82.94 192 GLY B CA 1
ATOM 7347 C C . GLY B 1 192 ? -7.465 0.302 16 1 82.94 192 GLY B C 1
ATOM 7348 O O . GLY B 1 192 ? -8.352 0.751 16.734 1 82.94 192 GLY B O 1
ATOM 7349 N N . ALA B 1 193 ? -7.66 -0.193 14.852 1 81.06 193 ALA B N 1
ATOM 7350 C CA . ALA B 1 193 ? -9.008 -0.207 14.281 1 81.06 193 ALA B CA 1
ATOM 7351 C C . ALA B 1 193 ? -9.922 -1.14 15.062 1 81.06 193 ALA B C 1
ATOM 7353 O O . ALA B 1 193 ? -11.102 -0.835 15.273 1 81.06 193 ALA B O 1
ATOM 7354 N N . ILE B 1 194 ? -9.453 -2.195 15.586 1 77.75 194 ILE B N 1
ATOM 7355 C CA . ILE B 1 194 ? -10.234 -3.156 16.359 1 77.75 194 ILE B CA 1
ATOM 7356 C C . ILE B 1 194 ? -10.641 -2.537 17.688 1 77.75 194 ILE B C 1
ATOM 7358 O O . ILE B 1 194 ? -11.805 -2.639 18.109 1 77.75 194 ILE B O 1
ATOM 7362 N N . ILE B 1 195 ? -9.703 -1.94 18.234 1 79.69 195 ILE B N 1
ATOM 7363 C CA . ILE B 1 195 ? -9.984 -1.319 19.516 1 79.69 195 ILE B CA 1
ATOM 7364 C C . ILE B 1 195 ? -11.023 -0.216 19.344 1 79.69 195 ILE B C 1
ATOM 7366 O O . ILE B 1 195 ? -11.953 -0.096 20.156 1 79.69 195 ILE B O 1
ATOM 7370 N N . PHE B 1 196 ? -10.844 0.465 18.344 1 80 196 PHE B N 1
ATOM 7371 C CA . PHE B 1 196 ? -11.766 1.559 18.062 1 80 196 PHE B CA 1
ATOM 7372 C C . PHE B 1 196 ? -13.172 1.028 17.797 1 80 196 PHE B C 1
ATOM 7374 O O . PHE B 1 196 ? -14.164 1.674 18.141 1 80 196 PHE B O 1
ATOM 7381 N N . ARG B 1 197 ? -13.273 -0.126 17.25 1 77.38 197 ARG B N 1
ATOM 7382 C CA . ARG B 1 197 ? -14.578 -0.709 16.953 1 77.38 197 ARG B CA 1
ATOM 7383 C C . ARG B 1 197 ? -15.141 -1.431 18.172 1 77.38 197 ARG B C 1
ATOM 7385 O O . ARG B 1 197 ? -16.359 -1.547 18.328 1 77.38 197 ARG B O 1
ATOM 7392 N N . LEU B 1 198 ? -14.297 -1.858 19.078 1 76.88 198 LEU B N 1
ATOM 7393 C CA . LEU B 1 198 ? -14.711 -2.654 20.219 1 76.88 198 LEU B CA 1
ATOM 7394 C C . LEU B 1 198 ? -15.203 -1.76 21.359 1 76.88 198 LEU B C 1
ATOM 7396 O O . LEU B 1 198 ? -16.125 -2.127 22.094 1 76.88 198 LEU B O 1
ATOM 7400 N N . LEU B 1 199 ? -14.641 -0.638 21.453 1 79.31 199 LEU B N 1
ATOM 7401 C CA . LEU B 1 199 ? -14.914 0.214 22.609 1 79.31 199 LEU B CA 1
ATOM 7402 C C . LEU B 1 199 ? -16.359 0.701 22.594 1 79.31 199 LEU B C 1
ATOM 7404 O O . LEU B 1 199 ? -17.031 0.703 23.625 1 79.31 199 LEU B O 1
ATOM 7408 N N . PRO B 1 200 ? -16.859 1.034 21.391 1 75.69 200 PRO B N 1
ATOM 7409 C CA . PRO B 1 200 ? -18.266 1.414 21.391 1 75.69 200 PRO B CA 1
ATOM 7410 C C . PRO B 1 200 ? -19.203 0.251 21.734 1 75.69 200 PRO B C 1
ATOM 7412 O O . PRO B 1 200 ? -20.281 0.464 22.297 1 75.69 200 PRO B O 1
ATOM 7415 N N . VAL B 1 201 ? -18.828 -0.917 21.359 1 70.81 201 VAL B N 1
ATOM 7416 C CA . VAL B 1 201 ? -19.625 -2.096 21.688 1 70.81 201 VAL B CA 1
ATOM 7417 C C . VAL B 1 201 ? -19.609 -2.334 23.188 1 70.81 201 VAL B C 1
ATOM 7419 O O . VAL B 1 201 ? -20.641 -2.664 23.781 1 70.81 201 VAL B O 1
ATOM 7422 N N . TRP B 1 202 ? -18.484 -2.09 23.781 1 71.44 202 TRP B N 1
ATOM 7423 C CA . TRP B 1 202 ? -18.328 -2.275 25.219 1 71.44 202 TRP B CA 1
ATOM 7424 C C . TRP B 1 202 ? -19.109 -1.209 25.984 1 71.44 202 TRP B C 1
ATOM 7426 O O . TRP B 1 202 ? -19.625 -1.471 27.078 1 71.44 202 TRP B O 1
ATOM 7436 N N . HIS B 1 203 ? -19.156 -0.028 25.344 1 70.56 203 HIS B N 1
ATOM 7437 C CA . HIS B 1 203 ? -19.875 1.062 26 1 70.56 203 HIS B CA 1
ATOM 7438 C C . HIS B 1 203 ? -21.359 1.047 25.641 1 70.56 203 HIS B C 1
ATOM 7440 O O . HIS B 1 203 ? -22.094 1.98 25.969 1 70.56 203 HIS B O 1
ATOM 7446 N N . ARG B 1 204 ? -21.781 -0.132 24.906 1 61.56 204 ARG B N 1
ATOM 7447 C CA . ARG B 1 204 ? -23.188 -0.404 24.594 1 61.56 204 ARG B CA 1
ATOM 7448 C C . ARG B 1 204 ? -23.766 0.669 23.672 1 61.56 204 ARG B C 1
ATOM 7450 O O . ARG B 1 204 ? -24.922 1.043 23.797 1 61.56 204 ARG B O 1
ATOM 7457 N N . GLU B 1 205 ? -22.859 1.346 22.984 1 59.62 205 GLU B N 1
ATOM 7458 C CA . GLU B 1 205 ? -23.375 2.336 22.031 1 59.62 205 GLU B CA 1
ATOM 7459 C C . GLU B 1 205 ? -23.719 1.691 20.703 1 59.62 205 GLU B C 1
ATOM 7461 O O . GLU B 1 205 ? -24.672 2.102 20.031 1 59.62 205 GLU B O 1
ATOM 7466 N N . GLU B 1 206 ? -22.906 0.734 20.375 1 59.5 206 GLU B N 1
ATOM 7467 C CA . GLU B 1 206 ? -23.141 0.022 19.125 1 59.5 206 GLU B CA 1
ATOM 7468 C C . GLU B 1 206 ? -23.234 -1.483 19.344 1 59.5 206 GLU B C 1
ATOM 7470 O O . GLU B 1 206 ? -22.625 -2.014 20.281 1 59.5 206 GLU B O 1
ATOM 7475 N N . GLU B 1 207 ? -24.172 -2.082 18.734 1 49.97 207 GLU B N 1
ATOM 7476 C CA . GLU B 1 207 ? -24.406 -3.502 18.969 1 49.97 207 GLU B CA 1
ATOM 7477 C C . GLU B 1 207 ? -23.312 -4.359 18.328 1 49.97 207 GLU B C 1
ATOM 7479 O O . GLU B 1 207 ? -22.969 -5.418 18.859 1 49.97 207 GLU B O 1
ATOM 7484 N N . THR B 1 208 ? -22.969 -4.008 17.094 1 51.03 208 THR B N 1
ATOM 7485 C CA . THR B 1 208 ? -22.047 -4.93 16.438 1 51.03 208 THR B CA 1
ATOM 7486 C C . THR B 1 208 ? -20.875 -4.176 15.805 1 51.03 208 THR B C 1
ATOM 7488 O O . THR B 1 208 ? -20.891 -2.947 15.742 1 51.03 208 THR B O 1
ATOM 7491 N N . LEU B 1 209 ? -19.766 -4.906 15.57 1 49.72 209 LEU B N 1
ATOM 7492 C CA . LEU B 1 209 ? -18.531 -4.406 14.977 1 49.72 209 LEU B CA 1
ATOM 7493 C C . LEU B 1 209 ? -18.75 -4.062 13.5 1 49.72 209 LEU B C 1
ATOM 7495 O O . LEU B 1 209 ? -18.266 -4.785 12.617 1 49.72 209 LEU B O 1
ATOM 7499 N N . MET B 1 210 ? -19.734 -3.246 13.172 1 48.19 210 MET B N 1
ATOM 7500 C CA . MET B 1 210 ? -20 -2.91 11.781 1 48.19 210 MET B CA 1
ATOM 7501 C C . MET B 1 210 ? -19.203 -1.689 11.344 1 48.19 210 MET B C 1
ATOM 7503 O O . MET B 1 210 ? -18.641 -0.983 12.188 1 48.19 210 MET B O 1
ATOM 7507 N N . ALA B 1 211 ? -19.109 -1.589 10.016 1 51.34 211 ALA B N 1
ATOM 7508 C CA . ALA B 1 211 ? -18.469 -0.399 9.453 1 51.34 211 ALA B CA 1
ATOM 7509 C C . ALA B 1 211 ? -19.156 0.872 9.945 1 51.34 211 ALA B C 1
ATOM 7511 O O . ALA B 1 211 ? -20.359 0.863 10.234 1 51.34 211 ALA B O 1
ATOM 7512 N N . LEU B 1 212 ? -18.359 1.896 10.203 1 53.66 212 LEU B N 1
ATOM 7513 C CA . LEU B 1 212 ? -18.844 3.145 10.789 1 53.66 212 LEU B CA 1
ATOM 7514 C C . LEU B 1 212 ? -20.016 3.703 9.984 1 53.66 212 LEU B C 1
ATOM 7516 O O . LEU B 1 212 ? -20.984 4.207 10.562 1 53.66 212 LEU B O 1
ATOM 7520 N N . TYR B 1 213 ? -19.953 3.504 8.586 1 57.53 213 TYR B N 1
ATOM 7521 C CA . TYR B 1 213 ? -21.016 3.973 7.703 1 57.53 213 TYR B CA 1
ATOM 7522 C C . TYR B 1 213 ? -21.547 2.834 6.84 1 57.53 213 TYR B C 1
ATOM 7524 O O . TYR B 1 213 ? -21.625 2.959 5.613 1 57.53 213 TYR B O 1
ATOM 7532 N N . ALA B 1 214 ? -21.875 1.762 7.562 1 56.56 214 ALA B N 1
ATOM 7533 C CA . ALA B 1 214 ? -22.297 0.546 6.871 1 56.56 214 ALA B CA 1
ATOM 7534 C C . ALA B 1 214 ? -23.531 0.81 5.996 1 56.56 214 ALA B C 1
ATOM 7536 O O . ALA B 1 214 ? -24.469 1.464 6.43 1 56.56 214 ALA B O 1
ATOM 7537 N N . THR B 1 215 ? -23.312 0.606 4.648 1 52.5 215 THR B N 1
ATOM 7538 C CA . THR B 1 215 ? -24.422 0.773 3.711 1 52.5 215 THR B CA 1
ATOM 7539 C C . THR B 1 215 ? -25.047 -0.576 3.359 1 52.5 215 THR B C 1
ATOM 7541 O O . THR B 1 215 ? -24.391 -1.615 3.486 1 52.5 215 THR B O 1
ATOM 7544 N N . LYS B 1 216 ? -26.219 -0.652 3.303 1 53.34 216 LYS B N 1
ATOM 7545 C CA . LYS B 1 216 ? -26.938 -1.881 2.967 1 53.34 216 LYS B CA 1
ATOM 7546 C C . LYS B 1 216 ? -27.141 -2.008 1.46 1 53.34 216 LYS B C 1
ATOM 7548 O O . LYS B 1 216 ? -28.266 -1.98 0.971 1 53.34 216 LYS B O 1
ATOM 7553 N N . TYR B 1 217 ? -26.031 -1.77 0.755 1 50.25 217 TYR B N 1
ATOM 7554 C CA . TYR B 1 217 ? -26.203 -1.941 -0.683 1 50.25 217 TYR B CA 1
ATOM 7555 C C . TYR B 1 217 ? -26.281 -3.418 -1.051 1 50.25 217 TYR B C 1
ATOM 7557 O O . TYR B 1 217 ? -25.641 -4.258 -0.414 1 50.25 217 TYR B O 1
ATOM 7565 N N . ARG B 1 218 ? -27.266 -3.92 -1.656 1 51.25 218 ARG B N 1
ATOM 7566 C CA . ARG B 1 218 ? -27.359 -5.312 -2.08 1 51.25 218 ARG B CA 1
ATOM 7567 C C . ARG B 1 218 ? -26.156 -5.699 -2.939 1 51.25 218 ARG B C 1
ATOM 7569 O O . ARG B 1 218 ? -25.766 -4.953 -3.836 1 51.25 218 ARG B O 1
ATOM 7576 N N . LEU B 1 219 ? -25.328 -6.625 -2.48 1 54 219 LEU B N 1
ATOM 7577 C CA . LEU B 1 219 ? -24.141 -7.141 -3.158 1 54 219 LEU B CA 1
ATOM 7578 C C . LEU B 1 219 ? -24.5 -7.621 -4.562 1 54 219 LEU B C 1
ATOM 7580 O O . LEU B 1 219 ? -23.625 -7.648 -5.445 1 54 219 LEU B O 1
ATOM 7584 N N . ASP B 1 220 ? -25.828 -7.938 -4.844 1 49.88 220 ASP B N 1
ATOM 7585 C CA . ASP B 1 220 ? -26.266 -8.594 -6.074 1 49.88 220 ASP B CA 1
ATOM 7586 C C . ASP B 1 220 ? -26.391 -7.594 -7.219 1 49.88 220 ASP B C 1
ATOM 7588 O O . ASP B 1 220 ? -26.578 -7.984 -8.375 1 49.88 220 ASP B O 1
ATOM 7592 N N . PHE B 1 221 ? -26.484 -6.25 -6.855 1 50.25 221 PHE B N 1
ATOM 7593 C CA . PHE B 1 221 ? -26.719 -5.34 -7.969 1 50.25 221 PHE B CA 1
ATOM 7594 C C . PHE B 1 221 ? -25.484 -4.484 -8.242 1 50.25 221 PHE B C 1
ATOM 7596 O O . PHE B 1 221 ? -25.328 -3.412 -7.656 1 50.25 221 PHE B O 1
ATOM 7603 N N . PRO B 1 222 ? -24.516 -5.145 -8.945 1 59.78 222 PRO B N 1
ATOM 7604 C CA . PRO B 1 222 ? -23.312 -4.363 -9.266 1 59.78 222 PRO B CA 1
ATOM 7605 C C . PRO B 1 222 ? -23.609 -3.199 -10.211 1 59.78 222 PRO B C 1
ATOM 7607 O O . PRO B 1 222 ? -24.703 -3.113 -10.773 1 59.78 222 PRO B O 1
ATOM 7610 N N . PHE B 1 223 ? -22.891 -2.141 -10.141 1 62.72 223 PHE B N 1
ATOM 7611 C CA . PHE B 1 223 ? -23.031 -1.008 -11.047 1 62.72 223 PHE B CA 1
ATOM 7612 C C . PHE B 1 223 ? -23.078 -1.479 -12.492 1 62.72 223 PHE B C 1
ATOM 7614 O O . PHE B 1 223 ? -22.578 -2.557 -12.82 1 62.72 223 PHE B O 1
ATOM 7621 N N . ASP B 1 224 ? -24.062 -0.871 -13.172 1 69.62 224 ASP B N 1
ATOM 7622 C CA . ASP B 1 224 ? -24.188 -1.151 -14.602 1 69.62 224 ASP B CA 1
ATOM 7623 C C . ASP B 1 224 ? -23.078 -0.472 -15.398 1 69.62 224 ASP B C 1
ATOM 7625 O O . ASP B 1 224 ? -22.609 0.608 -15.031 1 69.62 224 ASP B O 1
ATOM 7629 N N . LEU B 1 225 ? -22.578 -1.12 -16.422 1 73.69 225 LEU B N 1
ATOM 7630 C CA . LEU B 1 225 ? -21.484 -0.638 -17.281 1 73.69 225 LEU B CA 1
ATOM 7631 C C . LEU B 1 225 ? -21.859 0.703 -17.906 1 73.69 225 LEU B C 1
ATOM 7633 O O . LEU B 1 225 ? -20.969 1.519 -18.188 1 73.69 225 LEU B O 1
ATOM 7637 N N . GLN B 1 226 ? -23.156 0.948 -17.984 1 79.75 226 GLN B N 1
ATOM 7638 C CA . GLN B 1 226 ? -23.609 2.176 -18.641 1 79.75 226 GLN B CA 1
ATOM 7639 C C . GLN B 1 226 ? -23.375 3.389 -17.75 1 79.75 226 GLN B C 1
ATOM 7641 O O . GLN B 1 226 ? -23.375 4.527 -18.219 1 79.75 226 GLN B O 1
ATOM 7646 N N . GLU B 1 227 ? -23.156 3.129 -16.516 1 87.69 227 GLU B N 1
ATOM 7647 C CA . GLU B 1 227 ? -22.938 4.223 -15.57 1 87.69 227 GLU B CA 1
ATOM 7648 C C . GLU B 1 227 ? -21.469 4.633 -15.531 1 87.69 227 GLU B C 1
ATOM 7650 O O . GLU B 1 227 ? -21.109 5.656 -14.945 1 87.69 227 GLU B O 1
ATOM 7655 N N . LEU B 1 228 ? -20.594 3.926 -16.234 1 84.94 228 LEU B N 1
ATOM 7656 C CA . LEU B 1 228 ? -19.156 4.133 -16.141 1 84.94 228 LEU B CA 1
ATOM 7657 C C . LEU B 1 228 ? -18.766 5.508 -16.656 1 84.94 228 LEU B C 1
ATOM 7659 O O . LEU B 1 228 ? -17.938 6.195 -16.062 1 84.94 228 LEU B O 1
ATOM 7663 N N . PRO B 1 229 ? -19.375 5.977 -17.734 1 90 229 PRO B N 1
ATOM 7664 C CA . PRO B 1 229 ? -19 7.312 -18.203 1 90 229 PRO B CA 1
ATOM 7665 C C . PRO B 1 229 ? -19.344 8.406 -17.203 1 90 229 PRO B C 1
ATOM 7667 O O . PRO B 1 229 ? -18.656 9.43 -17.141 1 90 229 PRO B O 1
ATOM 7670 N N . VAL B 1 230 ? -20.391 8.203 -16.469 1 93.94 230 VAL B N 1
ATOM 7671 C CA . VAL B 1 230 ? -20.781 9.195 -15.477 1 93.94 230 VAL B CA 1
ATOM 7672 C C . VAL B 1 230 ? -19.75 9.234 -14.352 1 93.94 230 VAL B C 1
ATOM 7674 O O . VAL B 1 230 ? -19.406 10.305 -13.852 1 93.94 230 VAL B O 1
ATOM 7677 N N . PHE B 1 231 ? -19.281 8.078 -14.008 1 93.44 231 PHE B N 1
ATOM 7678 C CA . PHE B 1 231 ? -18.266 8.023 -12.961 1 93.44 231 PHE B CA 1
ATOM 7679 C C . PHE B 1 231 ? -16.953 8.625 -13.438 1 93.44 231 PHE B C 1
ATOM 7681 O O . PHE B 1 231 ? -16.219 9.242 -12.656 1 93.44 231 PHE B O 1
ATOM 7688 N N . VAL B 1 232 ? -16.641 8.469 -14.711 1 93.06 232 VAL B N 1
ATOM 7689 C CA . VAL B 1 232 ? -15.469 9.094 -15.305 1 93.06 232 VAL B CA 1
ATOM 7690 C C . VAL B 1 232 ? -15.609 10.609 -15.273 1 93.06 232 VAL B C 1
ATOM 7692 O O . VAL B 1 232 ? -14.68 11.32 -14.883 1 93.06 232 VAL B O 1
ATOM 7695 N N . ALA B 1 233 ? -16.75 11.039 -15.586 1 96.69 233 ALA B N 1
ATOM 7696 C CA . ALA B 1 233 ? -17.016 12.477 -15.578 1 96.69 233 ALA B CA 1
ATOM 7697 C C . ALA B 1 233 ? -16.938 13.047 -14.164 1 96.69 233 ALA B C 1
ATOM 7699 O O . ALA B 1 233 ? -16.422 14.148 -13.953 1 96.69 233 ALA B O 1
ATOM 7700 N N . MET B 1 234 ? -17.484 12.312 -13.266 1 97.38 234 MET B N 1
ATOM 7701 C CA . MET B 1 234 ? -17.422 12.742 -11.867 1 97.38 234 MET B CA 1
ATOM 7702 C C . MET B 1 234 ? -15.984 12.859 -11.391 1 97.38 234 MET B C 1
ATOM 7704 O O . MET B 1 234 ? -15.641 13.781 -10.656 1 97.38 234 MET B O 1
ATOM 7708 N N . GLY B 1 235 ? -15.148 11.875 -11.828 1 96.94 235 GLY B N 1
ATOM 7709 C CA . GLY B 1 235 ? -13.742 11.953 -11.477 1 96.94 235 GLY B CA 1
ATOM 7710 C C . GLY B 1 235 ? -13.062 13.203 -11.992 1 96.94 235 GLY B C 1
ATOM 7711 O O . GLY B 1 235 ? -12.312 13.852 -11.266 1 96.94 235 GLY B O 1
ATOM 7712 N N . ILE B 1 236 ? -13.383 13.602 -13.141 1 97.12 236 ILE B N 1
ATOM 7713 C CA . ILE B 1 236 ? -12.781 14.773 -13.758 1 97.12 236 ILE B CA 1
ATOM 7714 C C . ILE B 1 236 ? -13.266 16.047 -13.047 1 97.12 236 ILE B C 1
ATOM 7716 O O . ILE B 1 236 ? -12.461 16.906 -12.695 1 97.12 236 ILE B O 1
ATOM 7720 N N . VAL B 1 237 ? -14.539 16.125 -12.758 1 98.06 237 VAL B N 1
ATOM 7721 C CA . VAL B 1 237 ? -15.109 17.312 -12.109 1 98.06 237 VAL B CA 1
ATOM 7722 C C . VAL B 1 237 ? -14.578 17.422 -10.688 1 98.06 237 VAL B C 1
ATOM 7724 O O . VAL B 1 237 ? -14.258 18.516 -10.227 1 98.06 237 VAL B O 1
ATOM 7727 N N . CYS B 1 238 ? -14.516 16.281 -10.047 1 98.31 238 CYS B N 1
ATOM 7728 C CA . CYS B 1 238 ? -13.984 16.297 -8.688 1 98.31 238 CYS B CA 1
ATOM 7729 C C . CYS B 1 238 ? -12.508 16.672 -8.68 1 98.31 238 CYS B C 1
ATOM 7731 O O . CYS B 1 238 ? -12.023 17.297 -7.734 1 98.31 238 CYS B O 1
ATOM 7733 N N . GLY B 1 239 ? -11.766 16.219 -9.734 1 97.69 239 GLY B N 1
ATOM 7734 C CA . GLY B 1 239 ? -10.383 16.656 -9.852 1 97.69 239 GLY B CA 1
ATOM 7735 C C . GLY B 1 239 ? -10.234 18.156 -10.023 1 97.69 239 GLY B C 1
ATOM 7736 O O . GLY B 1 239 ? -9.398 18.781 -9.367 1 97.69 239 GLY B O 1
ATOM 7737 N N . LEU B 1 240 ? -11.086 18.734 -10.773 1 97.94 240 LEU B N 1
ATOM 7738 C CA . LEU B 1 240 ? -11.102 20.172 -10.953 1 97.94 240 LEU B CA 1
ATOM 7739 C C . LEU B 1 240 ? -11.539 20.875 -9.672 1 97.94 240 LEU B C 1
ATOM 7741 O O . LEU B 1 240 ? -10.961 21.906 -9.297 1 97.94 240 LEU B O 1
ATOM 7745 N N . GLY B 1 241 ? -12.562 20.281 -9.078 1 98.06 241 GLY B N 1
ATOM 7746 C CA . GLY B 1 241 ? -13.008 20.828 -7.809 1 98.06 241 GLY B CA 1
ATOM 7747 C C . GLY B 1 241 ? -11.945 20.766 -6.727 1 98.06 241 GLY B C 1
ATOM 7748 O O . GLY B 1 241 ? -11.812 21.688 -5.922 1 98.06 241 GLY B O 1
ATOM 7749 N N . GLY B 1 242 ? -11.219 19.641 -6.691 1 98 242 GLY B N 1
ATOM 7750 C CA . GLY B 1 242 ? -10.141 19.516 -5.727 1 98 242 GLY B CA 1
ATOM 7751 C C . GLY B 1 242 ? -9.031 20.531 -5.941 1 98 242 GLY B C 1
ATOM 7752 O O . GLY B 1 242 ? -8.547 21.141 -4.988 1 98 242 GLY B O 1
ATOM 7753 N N . ALA B 1 243 ? -8.625 20.734 -7.164 1 97.62 243 ALA B N 1
ATOM 7754 C CA . ALA B 1 243 ? -7.609 21.734 -7.484 1 97.62 243 ALA B CA 1
ATOM 7755 C C . ALA B 1 243 ? -8.078 23.141 -7.105 1 97.62 243 ALA B C 1
ATOM 7757 O O . ALA B 1 243 ? -7.297 23.953 -6.605 1 97.62 243 ALA B O 1
ATOM 7758 N N . PHE B 1 244 ? -9.32 23.375 -7.324 1 97.94 244 PHE B N 1
ATOM 7759 C CA . PHE B 1 244 ? -9.891 24.688 -6.988 1 97.94 244 PHE B CA 1
ATOM 7760 C C . PHE B 1 244 ? -9.938 24.875 -5.477 1 97.94 244 PHE B C 1
ATOM 7762 O O . PHE B 1 244 ? -9.734 25.984 -4.98 1 97.94 244 PHE B O 1
ATOM 7769 N N . PHE B 1 245 ? -10.25 23.891 -4.805 1 98.06 245 PHE B N 1
ATOM 7770 C CA . PHE B 1 245 ? -10.281 23.969 -3.348 1 98.06 245 PHE B CA 1
ATOM 7771 C C . PHE B 1 245 ? -8.906 24.344 -2.801 1 98.06 245 PHE B C 1
ATOM 7773 O O . PHE B 1 245 ? -8.797 25.188 -1.913 1 98.06 245 PHE B O 1
ATOM 7780 N N . VAL B 1 246 ? -7.871 23.672 -3.293 1 97.25 246 VAL B N 1
ATOM 7781 C CA . VAL B 1 246 ? -6.512 23.938 -2.84 1 97.25 246 VAL B CA 1
ATOM 7782 C C . VAL B 1 246 ? -6.117 25.375 -3.219 1 97.25 246 VAL B C 1
ATOM 7784 O O . VAL B 1 246 ? -5.457 26.062 -2.443 1 97.25 246 VAL B O 1
ATOM 7787 N N . PHE B 1 247 ? -6.516 25.766 -4.375 1 96.38 247 PHE B N 1
ATOM 7788 C CA . PHE B 1 247 ? -6.25 27.125 -4.832 1 96.38 247 PHE B CA 1
ATOM 7789 C C . PHE B 1 247 ? -6.918 28.141 -3.916 1 96.38 247 PHE B C 1
ATOM 7791 O O . PHE B 1 247 ? -6.293 29.125 -3.512 1 96.38 247 PHE B O 1
ATOM 7798 N N . LEU B 1 248 ? -8.172 27.906 -3.605 1 96.44 248 LEU B N 1
ATOM 7799 C CA . LEU B 1 248 ? -8.93 28.797 -2.732 1 96.44 248 LEU B CA 1
ATOM 7800 C C . LEU B 1 248 ? -8.32 28.844 -1.337 1 96.44 248 LEU B C 1
ATOM 7802 O O . LEU B 1 248 ? -8.18 29.906 -0.747 1 96.44 248 LEU B O 1
ATOM 7806 N N . TYR B 1 249 ? -8.016 27.719 -0.837 1 96 249 TYR B N 1
ATOM 7807 C CA . TYR B 1 249 ? -7.355 27.641 0.462 1 96 249 TYR B CA 1
ATOM 7808 C C . TYR B 1 249 ? -6.078 28.469 0.48 1 96 249 TYR B C 1
ATOM 7810 O O . TYR B 1 249 ? -5.828 29.203 1.432 1 96 249 TYR B O 1
ATOM 7818 N N . GLY B 1 250 ? -5.246 28.297 -0.558 1 93.81 250 GLY B N 1
ATOM 7819 C CA . GLY B 1 250 ? -4.008 29.062 -0.66 1 93.81 250 GLY B CA 1
ATOM 7820 C C . GLY B 1 250 ? -4.23 30.562 -0.727 1 93.81 250 GLY B C 1
ATOM 7821 O O . GLY B 1 250 ? -3.531 31.328 -0.06 1 93.81 250 GLY B O 1
ATOM 7822 N N . LYS B 1 251 ? -5.207 30.969 -1.396 1 93.88 251 LYS B N 1
ATOM 7823 C CA . LYS B 1 251 ? -5.492 32.375 -1.561 1 93.88 251 LYS B CA 1
ATOM 7824 C C . LYS B 1 251 ? -5.988 33 -0.255 1 93.88 251 LYS B C 1
ATOM 7826 O O . LYS B 1 251 ? -5.594 34.125 0.101 1 93.88 251 LYS B O 1
ATOM 7831 N N . ILE B 1 252 ? -6.832 32.312 0.42 1 93.69 252 ILE B N 1
ATOM 7832 C CA . ILE B 1 252 ? -7.359 32.812 1.685 1 93.69 252 ILE B CA 1
ATOM 7833 C C . ILE B 1 252 ? -6.234 32.875 2.717 1 93.69 252 ILE B C 1
ATOM 7835 O O . ILE B 1 252 ? -6.137 33.875 3.455 1 93.69 252 ILE B O 1
ATOM 7839 N N . THR B 1 253 ? -5.441 31.844 2.73 1 90.94 253 THR B N 1
ATOM 7840 C CA . THR B 1 253 ? -4.348 31.812 3.697 1 90.94 253 THR B CA 1
ATOM 7841 C C . THR B 1 253 ? -3.369 32.938 3.453 1 90.94 253 THR B C 1
ATOM 7843 O O . THR B 1 253 ? -2.9 33.594 4.398 1 90.94 253 THR B O 1
ATOM 7846 N N . LEU B 1 254 ? -3.047 33.25 2.262 1 87.56 254 LEU B N 1
ATOM 7847 C CA . LEU B 1 254 ? -2.123 34.312 1.926 1 87.56 254 LEU B CA 1
ATOM 7848 C C . LEU B 1 254 ? -2.746 35.688 2.223 1 87.56 254 LEU B C 1
ATOM 7850 O O . LEU B 1 254 ? -2.055 36.594 2.664 1 87.56 254 LEU B O 1
ATOM 7854 N N . PHE B 1 255 ? -4.027 35.781 1.994 1 86.88 255 PHE B N 1
ATOM 7855 C CA . PHE B 1 255 ? -4.738 37 2.289 1 86.88 255 PHE B CA 1
ATOM 7856 C C . PHE B 1 255 ? -4.715 37.312 3.783 1 86.88 255 PHE B C 1
ATOM 7858 O O . PHE B 1 255 ? -4.488 38.438 4.191 1 86.88 255 PHE B O 1
ATOM 7865 N N . VAL B 1 256 ? -4.988 36.312 4.562 1 83.31 256 VAL B N 1
ATOM 7866 C CA . VAL B 1 256 ? -4.996 36.469 6.012 1 83.31 256 VAL B CA 1
ATOM 7867 C C . VAL B 1 256 ? -3.59 36.812 6.508 1 83.31 256 VAL B C 1
ATOM 7869 O O . VAL B 1 256 ? -3.416 37.625 7.398 1 83.31 256 VAL B O 1
ATOM 7872 N N . LYS B 1 257 ? -2.615 36.125 5.93 1 79.5 257 LYS B N 1
ATOM 7873 C CA . LYS B 1 257 ? -1.229 36.375 6.316 1 79.5 257 LYS B CA 1
ATOM 7874 C C . LYS B 1 257 ? -0.817 37.812 5.98 1 79.5 257 LYS B C 1
ATOM 7876 O O . LYS B 1 257 ? -0.107 38.438 6.758 1 79.5 257 LYS B O 1
ATOM 7881 N N . GLU B 1 258 ? -1.21 38.25 4.891 1 78.62 258 GLU B N 1
ATOM 7882 C CA . GLU B 1 258 ? -0.893 39.625 4.465 1 78.62 258 GLU B CA 1
ATOM 7883 C C . GLU B 1 258 ? -1.583 40.656 5.355 1 78.62 258 GLU B C 1
ATOM 7885 O O . GLU B 1 258 ? -0.995 41.688 5.695 1 78.62 258 GLU B O 1
ATOM 7890 N N . LYS B 1 259 ? -2.77 40.406 5.648 1 74.19 259 LYS B N 1
ATOM 7891 C CA . LYS B 1 259 ? -3.523 41.344 6.477 1 74.19 259 LYS B CA 1
ATOM 7892 C C . LYS B 1 259 ? -3.018 41.312 7.918 1 74.19 259 LYS B C 1
ATOM 7894 O O . LYS B 1 259 ? -3.051 42.344 8.602 1 74.19 259 LYS B O 1
ATOM 7899 N N . LYS B 1 260 ? -2.727 40.156 8.375 1 70.5 260 LYS B N 1
ATOM 7900 C CA . LYS B 1 260 ? -2.131 40.062 9.703 1 70.5 260 LYS B CA 1
ATOM 7901 C C . LYS B 1 260 ? -0.845 40.875 9.789 1 70.5 260 LYS B C 1
ATOM 7903 O O . LYS B 1 260 ? -0.542 41.469 10.828 1 70.5 260 LYS B O 1
ATOM 7908 N N . ALA B 1 261 ? -0.173 40.812 8.727 1 60.91 261 ALA B N 1
ATOM 7909 C CA . ALA B 1 261 ? 1.069 41.562 8.672 1 60.91 261 ALA B CA 1
ATOM 7910 C C . ALA B 1 261 ? 0.79 43.062 8.695 1 60.91 261 ALA B C 1
ATOM 7912 O O . ALA B 1 261 ? 1.59 43.844 9.227 1 60.91 261 ALA B O 1
ATOM 7913 N N . SER B 1 262 ? -0.33 43.344 8.125 1 57.56 262 SER B N 1
ATOM 7914 C CA . SER B 1 262 ? -0.624 44.781 7.98 1 57.56 262 SER B CA 1
ATOM 7915 C C . SER B 1 262 ? -1.37 45.312 9.195 1 57.56 262 SER B C 1
ATOM 7917 O O . SER B 1 262 ? -1.234 46.5 9.547 1 57.56 262 SER B O 1
ATOM 7919 N N . ASN B 1 263 ? -2.174 44.438 9.82 1 58.53 263 ASN B N 1
ATOM 7920 C CA . ASN B 1 263 ? -3.004 44.969 10.898 1 58.53 263 ASN B CA 1
ATOM 7921 C C . ASN B 1 263 ? -2.609 44.375 12.25 1 58.53 263 ASN B C 1
ATOM 7923 O O . ASN B 1 263 ? -2.604 43.156 12.422 1 58.53 263 ASN B O 1
ATOM 7927 N N . SER B 1 264 ? -1.998 45.125 13.148 1 54.12 264 SER B N 1
ATOM 7928 C CA . SER B 1 264 ? -1.549 44.812 14.508 1 54.12 264 SER B CA 1
ATOM 7929 C C . SER B 1 264 ? -2.652 44.125 15.312 1 54.12 264 SER B C 1
ATOM 7931 O O . SER B 1 264 ? -2.373 43.281 16.172 1 54.12 264 SER B O 1
ATOM 7933 N N . LEU B 1 265 ? -3.781 44.5 15.219 1 50.66 265 LEU B N 1
ATOM 7934 C CA . LEU B 1 265 ? -4.914 44 15.992 1 50.66 265 LEU B CA 1
ATOM 7935 C C . LEU B 1 265 ? -5.145 42.531 15.727 1 50.66 265 LEU B C 1
ATOM 7937 O O . LEU B 1 265 ? -5.57 41.781 16.609 1 50.66 265 LEU B O 1
ATOM 7941 N N . LEU B 1 266 ? -4.746 42.094 14.594 1 50.62 266 LEU B N 1
ATOM 7942 C CA . LEU B 1 266 ? -4.977 40.688 14.188 1 50.62 266 LEU B CA 1
ATOM 7943 C C . LEU B 1 266 ? -3.939 39.781 14.805 1 50.62 266 LEU B C 1
ATOM 7945 O O . LEU B 1 266 ? -4.141 38.562 14.852 1 50.62 266 LEU B O 1
ATOM 7949 N N . MET B 1 267 ? -2.789 40.281 15.227 1 49.09 267 MET B N 1
ATOM 7950 C CA . MET B 1 267 ? -1.775 39.5 15.938 1 49.09 267 MET B CA 1
ATOM 7951 C C . MET B 1 267 ? -2.303 39.031 17.281 1 49.09 267 MET B C 1
ATOM 7953 O O . MET B 1 267 ? -1.994 37.906 17.719 1 49.09 267 MET B O 1
ATOM 7957 N N . ARG B 1 268 ? -2.822 40 18.234 1 52.47 268 ARG B N 1
ATOM 7958 C CA . ARG B 1 268 ? -3.713 39.719 19.359 1 52.47 268 ARG B CA 1
ATOM 7959 C C . ARG B 1 268 ? -4.918 38.906 18.906 1 52.47 268 ARG B C 1
ATOM 7961 O O . ARG B 1 268 ? -5.789 38.594 19.719 1 52.47 268 ARG B O 1
ATOM 7968 N N . ASN B 1 269 ? -4.738 38.25 17.562 1 63.19 269 ASN B N 1
ATOM 7969 C CA . ASN B 1 269 ? -5.297 38 16.234 1 63.19 269 ASN B CA 1
ATOM 7970 C C . ASN B 1 269 ? -5.816 36.594 16.109 1 63.19 269 ASN B C 1
ATOM 7972 O O . ASN B 1 269 ? -6.816 36.344 15.43 1 63.19 269 ASN B O 1
ATOM 7976 N N . CYS B 1 270 ? -5.367 35.781 16.984 1 76.69 270 CYS B N 1
ATOM 7977 C CA . CYS B 1 270 ? -5.867 34.438 16.781 1 76.69 270 CYS B CA 1
ATOM 7978 C C . CYS B 1 270 ? -7.297 34.281 17.281 1 76.69 270 CYS B C 1
ATOM 7980 O O . CYS B 1 270 ? -8.117 33.594 16.672 1 76.69 270 CYS B O 1
ATOM 7982 N N . PHE B 1 271 ? -7.637 35.156 18.375 1 84.12 271 PHE B N 1
ATOM 7983 C CA . PHE B 1 271 ? -8.969 35.094 18.969 1 84.12 271 PHE B CA 1
ATOM 7984 C C . PHE B 1 271 ? -9.992 35.781 18.078 1 84.12 271 PHE B C 1
ATOM 7986 O O . PHE B 1 271 ? -11.086 35.281 17.844 1 84.12 271 PHE B O 1
ATOM 7993 N N . TYR B 1 272 ? -9.555 36.906 17.578 1 85.38 272 TYR B N 1
ATOM 7994 C CA . TYR B 1 272 ? -10.5 37.688 16.797 1 85.38 272 TYR B CA 1
ATOM 7995 C C . TYR B 1 272 ? -10.828 36.969 15.484 1 85.38 272 TYR B C 1
ATOM 7997 O O . TYR B 1 272 ? -11.992 36.938 15.07 1 85.38 272 TYR B O 1
ATOM 8005 N N . TYR B 1 273 ? -9.805 36.5 14.867 1 88.81 273 TYR B N 1
ATOM 8006 C CA . TYR B 1 273 ? -10.023 35.781 13.609 1 88.81 273 TYR B CA 1
ATOM 8007 C C . TYR B 1 273 ? -10.891 34.562 13.805 1 88.81 273 TYR B C 1
ATOM 8009 O O . TYR B 1 273 ? -11.789 34.281 13.008 1 88.81 273 TYR B O 1
ATOM 8017 N N . SER B 1 274 ? -10.641 33.812 14.875 1 91.88 274 SER B N 1
ATOM 8018 C CA . SER B 1 274 ? -11.414 32.594 15.164 1 91.88 274 SER B CA 1
ATOM 8019 C C . SER B 1 274 ? -12.852 32.938 15.547 1 91.88 274 SER B C 1
ATOM 8021 O O . SER B 1 274 ? -13.789 32.25 15.148 1 91.88 274 SER B O 1
ATOM 8023 N N . ALA B 1 275 ? -13.016 34.031 16.281 1 92.25 275 ALA B N 1
ATOM 8024 C CA . ALA B 1 275 ? -14.352 34.438 16.703 1 92.25 275 ALA B CA 1
ATOM 8025 C C . ALA B 1 275 ? -15.164 34.906 15.508 1 92.25 275 ALA B C 1
ATOM 8027 O O . ALA B 1 275 ? -16.328 34.531 15.352 1 92.25 275 ALA B O 1
ATOM 8028 N N . LEU B 1 276 ? -14.578 35.719 14.688 1 91.81 276 LEU B N 1
ATOM 8029 C CA . LEU B 1 276 ? -15.281 36.25 13.531 1 91.81 276 LEU B CA 1
ATOM 8030 C C . LEU B 1 276 ? -15.695 35.156 12.57 1 91.81 276 LEU B C 1
ATOM 8032 O O . LEU B 1 276 ? -16.812 35.156 12.055 1 91.81 276 LEU B O 1
ATOM 8036 N N . THR B 1 277 ? -14.75 34.25 12.32 1 93.19 277 THR B N 1
ATOM 8037 C CA . THR B 1 277 ? -15.047 33.156 11.406 1 93.19 277 THR B CA 1
ATOM 8038 C C . THR B 1 277 ? -16.141 32.281 11.977 1 93.19 277 THR B C 1
ATOM 8040 O O . THR B 1 277 ? -17.031 31.812 11.25 1 93.19 277 THR B O 1
ATOM 8043 N N . SER B 1 278 ? -16.094 31.969 13.281 1 95.44 278 SER B N 1
ATOM 8044 C CA . SER B 1 278 ? -17.094 31.125 13.914 1 95.44 278 SER B CA 1
ATOM 8045 C C . SER B 1 278 ? -18.469 31.781 13.875 1 95.44 278 SER B C 1
ATOM 8047 O O . SER B 1 278 ? -19.484 31.125 13.648 1 95.44 278 SER B O 1
ATOM 8049 N N . VAL B 1 279 ? -18.516 33.094 14.094 1 95.81 279 VAL B N 1
ATOM 8050 C CA . VAL B 1 279 ? -19.781 33.812 14.062 1 95.81 279 VAL B CA 1
ATOM 8051 C C . VAL B 1 279 ? -20.344 33.812 12.641 1 95.81 279 VAL B C 1
ATOM 8053 O O . VAL B 1 279 ? -21.547 33.625 12.445 1 95.81 279 VAL B O 1
ATOM 8056 N N . LEU B 1 280 ? -19.469 34 11.711 1 96.06 280 LEU B N 1
ATOM 8057 C CA . LEU B 1 280 ? -19.906 34 10.312 1 96.06 280 LEU B CA 1
ATOM 8058 C C . LEU B 1 280 ? -20.5 32.656 9.906 1 96.06 280 LEU B C 1
ATOM 8060 O O . LEU B 1 280 ? -21.609 32.594 9.375 1 96.06 280 LEU B O 1
ATOM 8064 N N . ILE B 1 281 ? -19.812 31.594 10.164 1 96.25 281 ILE B N 1
ATOM 8065 C CA . ILE B 1 281 ? -20.234 30.266 9.742 1 96.25 281 ILE B CA 1
ATOM 8066 C C . ILE B 1 281 ? -21.469 29.844 10.539 1 96.25 281 ILE B C 1
ATOM 8068 O O . ILE B 1 281 ? -22.406 29.281 9.977 1 96.25 281 ILE B O 1
ATOM 8072 N N . SER B 1 282 ? -21.516 30.141 11.859 1 95.56 282 SER B N 1
ATOM 8073 C CA . SER B 1 282 ? -22.656 29.766 12.68 1 95.56 282 SER B CA 1
ATOM 8074 C C . SER B 1 282 ? -23.906 30.562 12.305 1 95.56 282 SER B C 1
ATOM 8076 O O . SER B 1 282 ? -25.016 30.062 12.406 1 95.56 282 SER B O 1
ATOM 8078 N N . THR B 1 283 ? -23.719 31.781 11.844 1 95.81 283 THR B N 1
ATOM 8079 C CA . THR B 1 283 ? -24.859 32.562 11.391 1 95.81 283 THR B CA 1
ATOM 8080 C C . THR B 1 283 ? -25.438 32 10.109 1 95.81 283 THR B C 1
ATOM 8082 O O . THR B 1 283 ? -26.672 31.938 9.953 1 95.81 283 THR B O 1
ATOM 8085 N N . LEU B 1 284 ? -24.594 31.578 9.297 1 95.56 284 LEU B N 1
ATOM 8086 C CA . LEU B 1 284 ? -25.031 31.062 8.008 1 95.56 284 LEU B CA 1
ATOM 8087 C C . LEU B 1 284 ? -25.641 29.672 8.164 1 95.56 284 LEU B C 1
ATOM 8089 O O . LEU B 1 284 ? -26.469 29.25 7.352 1 95.56 284 LEU B O 1
ATOM 8093 N N . THR B 1 285 ? -25.266 28.938 9.203 1 94.5 285 THR B N 1
ATOM 8094 C CA . THR B 1 285 ? -25.781 27.578 9.391 1 94.5 285 THR B CA 1
ATOM 8095 C C . THR B 1 285 ? -26.953 27.578 10.367 1 94.5 285 THR B C 1
ATOM 8097 O O . THR B 1 285 ? -27.453 26.516 10.742 1 94.5 285 THR B O 1
ATOM 8100 N N . PHE B 1 286 ? -27.422 28.734 10.836 1 94.25 286 PHE B N 1
ATOM 8101 C CA . PHE B 1 286 ? -28.562 28.828 11.75 1 94.25 286 PHE B CA 1
ATOM 8102 C C . PHE B 1 286 ? -29.812 28.203 11.133 1 94.25 286 PHE B C 1
ATOM 8104 O O . PHE B 1 286 ? -30.25 28.609 10.062 1 94.25 286 PHE B O 1
ATOM 8111 N N . PRO B 1 287 ? -30.359 27.172 11.727 1 90.19 287 PRO B N 1
ATOM 8112 C CA . PRO B 1 287 ? -31.375 26.312 11.117 1 90.19 287 PRO B CA 1
ATOM 8113 C C . PRO B 1 287 ? -32.594 27.109 10.648 1 90.19 287 PRO B C 1
ATOM 8115 O O . PRO B 1 287 ? -33.094 26.906 9.531 1 90.19 287 PRO B O 1
ATOM 8118 N N . PRO B 1 288 ? -33.188 28.062 11.461 1 88.62 288 PRO B N 1
ATOM 8119 C CA . PRO B 1 288 ? -34.344 28.797 10.984 1 88.62 288 PRO B CA 1
ATOM 8120 C C . PRO B 1 288 ? -34 29.891 9.984 1 88.62 288 PRO B C 1
ATOM 8122 O O . PRO B 1 288 ? -34.844 30.359 9.242 1 88.62 288 PRO B O 1
ATOM 8125 N N . GLY B 1 289 ? -32.781 30.297 9.883 1 89.81 289 GLY B N 1
ATOM 8126 C CA . GLY B 1 289 ? -32.344 31.297 8.93 1 89.81 289 GLY B CA 1
ATOM 8127 C C . GLY B 1 289 ? -31.875 30.703 7.609 1 89.81 289 GLY B C 1
ATOM 8128 O O . GLY B 1 289 ? -32.594 29.938 6.98 1 89.81 289 GLY B O 1
ATOM 8129 N N . PHE B 1 290 ? -30.75 30.984 7.215 1 91 290 PHE B N 1
ATOM 8130 C CA . PHE B 1 290 ? -30.203 30.484 5.961 1 91 290 PHE B CA 1
ATOM 8131 C C . PHE B 1 290 ? -29.891 29 6.051 1 91 290 PHE B C 1
ATOM 8133 O O . PHE B 1 290 ? -29.812 28.312 5.031 1 91 290 PHE B O 1
ATOM 8140 N N . GLY B 1 291 ? -29.781 28.547 7.23 1 90.38 291 GLY B N 1
ATOM 8141 C CA . GLY B 1 291 ? -29.469 27.141 7.465 1 90.38 291 GLY B CA 1
ATOM 8142 C C . GLY B 1 291 ? -30.562 26.203 7.008 1 90.38 291 GLY B C 1
ATOM 8143 O O . GLY B 1 291 ? -30.312 25 6.816 1 90.38 291 GLY B O 1
ATOM 8144 N N . GLN B 1 292 ? -31.734 26.688 6.734 1 86.88 292 GLN B N 1
ATOM 8145 C CA . GLN B 1 292 ? -32.844 25.859 6.285 1 86.88 292 GLN B CA 1
ATOM 8146 C C . GLN B 1 292 ? -32.625 25.344 4.867 1 86.88 292 GLN B C 1
ATOM 8148 O O . GLN B 1 292 ? -33.125 24.297 4.48 1 86.88 292 GLN B O 1
ATOM 8153 N N . PHE B 1 293 ? -31.703 26.031 4.164 1 88.88 293 PHE B N 1
ATOM 8154 C CA . PHE B 1 293 ? -31.469 25.672 2.77 1 88.88 293 PHE B CA 1
ATOM 8155 C C . PHE B 1 293 ? -30.25 24.766 2.631 1 88.88 293 PHE B C 1
ATOM 8157 O O . PHE B 1 293 ? -29.859 24.422 1.519 1 88.88 293 PHE B O 1
ATOM 8164 N N . MET B 1 294 ? -29.688 24.391 3.668 1 89.5 294 MET B N 1
ATOM 8165 C CA . MET B 1 294 ? -28.5 23.531 3.582 1 89.5 294 MET B CA 1
ATOM 8166 C C . MET B 1 294 ? -28.5 22.516 4.715 1 89.5 294 MET B C 1
ATOM 8168 O O . MET B 1 294 ? -27.438 21.984 5.074 1 89.5 294 MET B O 1
ATOM 8172 N N . ALA B 1 295 ? -29.594 22.297 5.301 1 87.31 295 ALA B N 1
ATOM 8173 C CA . ALA B 1 295 ? -29.688 21.344 6.406 1 87.31 295 ALA B CA 1
ATOM 8174 C C . ALA B 1 295 ? -28.656 21.656 7.492 1 87.31 295 ALA B C 1
ATOM 8176 O O . ALA B 1 295 ? -27.906 20.781 7.926 1 87.31 295 ALA B O 1
ATOM 8177 N N . GLY B 1 296 ? -28.688 22.891 7.957 1 86.69 296 GLY B N 1
ATOM 8178 C CA . GLY B 1 296 ? -27.688 23.406 8.891 1 86.69 296 GLY B CA 1
ATOM 8179 C C . GLY B 1 296 ? -27.781 22.766 10.266 1 86.69 296 GLY B C 1
ATOM 8180 O O . GLY B 1 296 ? -26.828 22.828 11.039 1 86.69 296 GLY B O 1
ATOM 8181 N N . LYS B 1 297 ? -28.828 21.984 10.539 1 85.44 297 LYS B N 1
ATOM 8182 C CA . LYS B 1 297 ? -29.016 21.359 11.852 1 85.44 297 LYS B CA 1
ATOM 8183 C C . LYS B 1 297 ? -28.203 20.078 11.969 1 85.44 297 LYS B C 1
ATOM 8185 O O . LYS B 1 297 ? -27.906 19.625 13.078 1 85.44 297 LYS B O 1
ATOM 8190 N N . LEU B 1 298 ? -27.812 19.594 10.852 1 88.44 298 LEU B N 1
ATOM 8191 C CA . LEU B 1 298 ? -27.141 18.297 10.859 1 88.44 298 LEU B CA 1
ATOM 8192 C C . LEU B 1 298 ? -25.641 18.469 11.062 1 88.44 298 LEU B C 1
ATOM 8194 O O . LEU B 1 298 ? -25.047 19.422 10.562 1 88.44 298 LEU B O 1
ATOM 8198 N N . THR B 1 299 ? -25.141 17.578 11.891 1 88.94 299 THR B N 1
ATOM 8199 C CA . THR B 1 299 ? -23.688 17.484 12.016 1 88.94 299 THR B CA 1
ATOM 8200 C C . THR B 1 299 ? -23.078 16.859 10.766 1 88.94 299 THR B C 1
ATOM 8202 O O . THR B 1 299 ? -23.797 16.344 9.906 1 88.94 299 THR B O 1
ATOM 8205 N N . GLN B 1 300 ? -21.781 17 10.586 1 90 300 GLN B N 1
ATOM 8206 C CA . GLN B 1 300 ? -21.094 16.438 9.43 1 90 300 GLN B CA 1
ATOM 8207 C C . GLN B 1 300 ? -21.281 14.93 9.352 1 90 300 GLN B C 1
ATOM 8209 O O . GLN B 1 300 ? -21.469 14.375 8.258 1 90 300 GLN B O 1
ATOM 8214 N N . ARG B 1 301 ? -21.281 14.297 10.461 1 86.31 301 ARG B N 1
ATOM 8215 C CA . ARG B 1 301 ? -21.453 12.852 10.523 1 86.31 301 ARG B CA 1
ATOM 8216 C C . ARG B 1 301 ? -22.828 12.445 10.016 1 86.31 301 ARG B C 1
ATOM 8218 O O . ARG B 1 301 ? -22.953 11.531 9.195 1 86.31 301 ARG B O 1
ATOM 8225 N N . TYR B 1 302 ? -23.812 13.156 10.414 1 87 302 TYR B N 1
ATOM 8226 C CA . TYR B 1 302 ? -25.172 12.82 10.039 1 87 302 TYR B CA 1
ATOM 8227 C C . TYR B 1 302 ? -25.453 13.203 8.594 1 87 302 TYR B C 1
ATOM 8229 O O . TYR B 1 302 ? -26.25 12.555 7.91 1 87 302 TYR B O 1
ATOM 8237 N N . SER B 1 303 ? -24.781 14.242 8.195 1 90.19 303 SER B N 1
ATOM 8238 C CA . SER B 1 303 ? -24.891 14.57 6.777 1 90.19 303 SER B CA 1
ATOM 8239 C C . SER B 1 303 ? -24.344 13.453 5.902 1 90.19 303 SER B C 1
ATOM 8241 O O . SER B 1 303 ? -24.938 13.094 4.891 1 90.19 303 SER B O 1
ATOM 8243 N N . LEU B 1 304 ? -23.25 12.906 6.305 1 89.5 304 LEU B N 1
ATOM 8244 C CA . LEU B 1 304 ? -22.625 11.828 5.547 1 89.5 304 LEU B CA 1
ATOM 8245 C C . LEU B 1 304 ? -23.516 10.586 5.547 1 89.5 304 LEU B C 1
ATOM 8247 O O . LEU B 1 304 ? -23.688 9.938 4.508 1 89.5 304 LEU B O 1
ATOM 8251 N N . ILE B 1 305 ? -24.125 10.297 6.645 1 85.62 305 ILE B N 1
ATOM 8252 C CA . ILE B 1 305 ? -25 9.148 6.762 1 85.62 305 ILE B CA 1
ATOM 8253 C C . ILE B 1 305 ? -26.219 9.336 5.855 1 85.62 305 ILE B C 1
ATOM 8255 O O . ILE B 1 305 ? -26.672 8.391 5.211 1 85.62 305 ILE B O 1
ATOM 8259 N N . SER B 1 306 ? -26.656 10.547 5.832 1 87.75 306 SER B N 1
ATOM 8260 C CA . SER B 1 306 ? -27.812 10.844 4.992 1 87.75 306 SER B CA 1
ATOM 8261 C C . SER B 1 306 ? -27.484 10.695 3.514 1 87.75 306 SER B C 1
ATOM 8263 O O . SER B 1 306 ? -28.281 10.188 2.734 1 87.75 306 SER B O 1
ATOM 8265 N N . PHE B 1 307 ? -26.312 11.07 3.168 1 91.12 307 PHE B N 1
ATOM 8266 C CA . PHE B 1 307 ? -25.938 11.039 1.761 1 91.12 307 PHE B CA 1
ATOM 8267 C C . PHE B 1 307 ? -25.734 9.602 1.29 1 91.12 307 PHE B C 1
ATOM 8269 O O . PHE B 1 307 ? -25.969 9.289 0.121 1 91.12 307 PHE B O 1
ATOM 8276 N N . PHE B 1 308 ? -25.406 8.688 2.186 1 87.56 308 PHE B N 1
ATOM 8277 C CA . PHE B 1 308 ? -25.094 7.309 1.816 1 87.56 308 PHE B CA 1
ATOM 8278 C C . PHE B 1 308 ? -26.344 6.445 1.84 1 87.56 308 PHE B C 1
ATOM 8280 O O . PHE B 1 308 ? -26.297 5.258 1.519 1 87.56 308 PHE B O 1
ATOM 8287 N N . ASP B 1 309 ? -27.406 7.09 2.051 1 82.69 309 ASP B N 1
ATOM 8288 C CA . ASP B 1 309 ? -28.688 6.375 2.092 1 82.69 309 ASP B CA 1
ATOM 8289 C C . ASP B 1 309 ? -29.031 5.801 0.721 1 82.69 309 ASP B C 1
ATOM 8291 O O . ASP B 1 309 ? -28.703 6.391 -0.309 1 82.69 309 ASP B O 1
ATOM 8295 N N . ASP B 1 310 ? -29.641 4.605 0.679 1 78.62 310 ASP B N 1
ATOM 8296 C CA . ASP B 1 310 ? -29.938 3.898 -0.563 1 78.62 310 ASP B CA 1
ATOM 8297 C C . ASP B 1 310 ? -31.25 4.387 -1.177 1 78.62 310 ASP B C 1
ATOM 8299 O O . ASP B 1 310 ? -31.547 4.078 -2.332 1 78.62 310 ASP B O 1
ATOM 8303 N N . ARG B 1 311 ? -32.062 5.238 -0.552 1 81.12 311 ARG B N 1
ATOM 8304 C CA . ARG B 1 311 ? -33.344 5.684 -1.05 1 81.12 311 ARG B CA 1
ATOM 8305 C C . ARG B 1 311 ? -33.219 6.91 -1.945 1 81.12 311 ARG B C 1
ATOM 8307 O O . ARG B 1 311 ? -32.281 7.707 -1.769 1 81.12 311 ARG B O 1
ATOM 8314 N N . THR B 1 312 ? -33.938 6.941 -2.885 1 83.5 312 THR B N 1
ATOM 8315 C CA . THR B 1 312 ? -33.938 8.07 -3.809 1 83.5 312 THR B CA 1
ATOM 8316 C C . THR B 1 312 ? -34.812 9.211 -3.248 1 83.5 312 THR B C 1
ATOM 8318 O O . THR B 1 312 ? -36 9.055 -3.061 1 83.5 312 THR B O 1
ATOM 8321 N N . TRP B 1 313 ? -34.219 10.336 -3.08 1 83.44 313 TRP B N 1
ATOM 8322 C CA . TRP B 1 313 ? -34.875 11.477 -2.451 1 83.44 313 TRP B CA 1
ATOM 8323 C C . TRP B 1 313 ? -35.75 12.211 -3.449 1 83.44 313 TRP B C 1
ATOM 8325 O O . TRP B 1 313 ? -36.688 12.898 -3.057 1 83.44 313 TRP B O 1
ATOM 8335 N N . SER B 1 314 ? -35.438 12.094 -4.695 1 78.81 314 SER B N 1
ATOM 8336 C CA . SER B 1 314 ? -36.156 12.836 -5.715 1 78.81 314 SER B CA 1
ATOM 8337 C C . SER B 1 314 ? -37.562 12.258 -5.914 1 78.81 314 SER B C 1
ATOM 8339 O O . SER B 1 314 ? -38.438 12.93 -6.465 1 78.81 314 SER B O 1
ATOM 8341 N N . ASN B 1 315 ? -37.625 11.031 -5.441 1 75.69 315 ASN B N 1
ATOM 8342 C CA . ASN B 1 315 ? -38.969 10.438 -5.531 1 75.69 315 ASN B CA 1
ATOM 8343 C C . ASN B 1 315 ? -39.844 10.914 -4.398 1 75.69 315 ASN B C 1
ATOM 8345 O O . ASN B 1 315 ? -39.562 10.656 -3.225 1 75.69 315 ASN B O 1
ATOM 8349 N N . HIS B 1 316 ? -40.75 11.609 -4.742 1 65.19 316 HIS B N 1
ATOM 8350 C CA . HIS B 1 316 ? -41.656 12.281 -3.809 1 65.19 316 HIS B CA 1
ATOM 8351 C C . HIS B 1 316 ? -42.312 11.289 -2.873 1 65.19 316 HIS B C 1
ATOM 8353 O O . HIS B 1 316 ? -42.594 11.609 -1.713 1 65.19 316 HIS B O 1
ATOM 8359 N N . SER B 1 317 ? -42.5 10.172 -3.381 1 61.78 317 SER B N 1
ATOM 8360 C CA . SER B 1 317 ? -43.188 9.195 -2.553 1 61.78 317 SER B CA 1
ATOM 8361 C C . SER B 1 317 ? -42.281 8.695 -1.419 1 61.78 317 SER B C 1
ATOM 8363 O O . SER B 1 317 ? -42.781 8.438 -0.314 1 61.78 317 SER B O 1
ATOM 8365 N N . ILE B 1 318 ? -41.062 8.711 -1.651 1 66 318 ILE B N 1
ATOM 8366 C CA . ILE B 1 318 ? -40.125 8.188 -0.664 1 66 318 ILE B CA 1
ATOM 8367 C C . ILE B 1 318 ? -39.812 9.266 0.366 1 66 318 ILE B C 1
ATOM 8369 O O . ILE B 1 318 ? -39.719 8.984 1.562 1 66 318 ILE B O 1
ATOM 8373 N N . VAL B 1 319 ? -39.812 10.438 -0.064 1 64.69 319 VAL B N 1
ATOM 8374 C CA . VAL B 1 319 ? -39.438 11.555 0.802 1 64.69 319 VAL B CA 1
ATOM 8375 C C . VAL B 1 319 ? -40.562 11.797 1.818 1 64.69 319 VAL B C 1
ATOM 8377 O O . VAL B 1 319 ? -40.312 12.172 2.963 1 64.69 319 VAL B O 1
ATOM 8380 N N . LYS B 1 320 ? -41.75 11.516 1.37 1 60.91 320 LYS B N 1
ATOM 8381 C CA . LYS B 1 320 ? -42.875 11.734 2.25 1 60.91 320 LYS B CA 1
ATOM 8382 C C . LYS B 1 320 ? -42.844 10.781 3.441 1 60.91 320 LYS B C 1
ATOM 8384 O O . LYS B 1 320 ? -43.375 11.102 4.512 1 60.91 320 LYS B O 1
ATOM 8389 N N . ASP B 1 321 ? -42.094 9.688 3.258 1 64 321 ASP B N 1
ATOM 8390 C CA . ASP B 1 321 ? -42.094 8.664 4.297 1 64 321 ASP B CA 1
ATOM 8391 C C . ASP B 1 321 ? -40.969 8.898 5.293 1 64 321 ASP B C 1
ATOM 8393 O O . ASP B 1 321 ? -40.812 8.141 6.258 1 64 321 ASP B O 1
ATOM 8397 N N . PHE B 1 322 ? -40.281 10.008 5.035 1 64.69 322 PHE B N 1
ATOM 8398 C CA . PHE B 1 322 ? -39.188 10.25 5.98 1 64.69 322 PHE B CA 1
ATOM 8399 C C . PHE B 1 322 ? -39.75 10.695 7.332 1 64.69 322 PHE B C 1
ATOM 8401 O O . PHE B 1 322 ? -40.594 11.57 7.398 1 64.69 322 PHE B O 1
ATOM 8408 N N . ASP B 1 323 ? -39.562 9.82 8.344 1 61.5 323 ASP B N 1
ATOM 8409 C CA . ASP B 1 323 ? -39.969 10.18 9.695 1 61.5 323 ASP B CA 1
ATOM 8410 C C . ASP B 1 323 ? -39.312 11.484 10.141 1 61.5 323 ASP B C 1
ATOM 8412 O O . ASP B 1 323 ? -38.188 11.766 9.789 1 61.5 323 ASP B O 1
ATOM 8416 N N . ASP B 1 324 ? -40.094 12.445 10.602 1 55.78 324 ASP B N 1
ATOM 8417 C CA . ASP B 1 324 ? -39.688 13.773 11.055 1 55.78 324 ASP B CA 1
ATOM 8418 C C . ASP B 1 324 ? -38.469 13.68 11.953 1 55.78 324 ASP B C 1
ATOM 8420 O O . ASP B 1 324 ? -37.656 14.617 12.016 1 55.78 324 ASP B O 1
ATOM 8424 N N . ASN B 1 325 ? -38.281 12.609 12.594 1 56.59 325 ASN B N 1
ATOM 8425 C CA . ASN B 1 325 ? -37.188 12.5 13.547 1 56.59 325 ASN B CA 1
ATOM 8426 C C . ASN B 1 325 ? -35.938 11.93 12.891 1 56.59 325 ASN B C 1
ATOM 8428 O O . ASN B 1 325 ? -34.875 11.836 13.531 1 56.59 325 ASN B O 1
ATOM 8432 N N . ASP B 1 326 ? -36 11.797 11.578 1 67.44 326 ASP B N 1
ATOM 8433 C CA . ASP B 1 326 ? -34.906 11.125 10.914 1 67.44 326 ASP B CA 1
ATOM 8434 C C . ASP B 1 326 ? -33.938 12.141 10.281 1 67.44 326 ASP B C 1
ATOM 8436 O O . ASP B 1 326 ? -34.344 13.266 9.984 1 67.44 326 ASP B O 1
ATOM 8440 N N . HIS B 1 327 ? -32.719 11.945 10.336 1 72 327 HIS B N 1
ATOM 8441 C CA . HIS B 1 327 ? -31.656 12.766 9.742 1 72 327 HIS B CA 1
ATOM 8442 C C . HIS B 1 327 ? -31.984 13.109 8.289 1 72 327 HIS B C 1
ATOM 8444 O O . HIS B 1 327 ? -31.516 14.125 7.77 1 72 327 HIS B O 1
ATOM 8450 N N . LEU B 1 328 ? -32.969 12.445 7.746 1 75.44 328 LEU B N 1
ATOM 8451 C CA . LEU B 1 328 ? -33.312 12.648 6.344 1 75.44 328 LEU B CA 1
ATOM 8452 C C . LEU B 1 328 ? -34.344 13.773 6.191 1 75.44 328 LEU B C 1
ATOM 8454 O O . LEU B 1 328 ? -34.438 14.383 5.125 1 75.44 328 LEU B O 1
ATOM 8458 N N . ALA B 1 329 ? -35 14.039 7.277 1 74.5 329 ALA B N 1
ATOM 8459 C CA . ALA B 1 329 ? -36.031 15.07 7.246 1 74.5 329 ALA B CA 1
ATOM 8460 C C . ALA B 1 329 ? -35.406 16.453 7.074 1 74.5 329 ALA B C 1
ATOM 8462 O O . ALA B 1 329 ? -36.062 17.391 6.598 1 74.5 329 ALA B O 1
ATOM 8463 N N . ALA B 1 330 ? -34.156 16.578 7.434 1 78.44 330 ALA B N 1
ATOM 8464 C CA . ALA B 1 330 ? -33.469 17.875 7.348 1 78.44 330 ALA B CA 1
ATOM 8465 C C . ALA B 1 330 ? -33.25 18.281 5.895 1 78.44 330 ALA B C 1
ATOM 8467 O O . ALA B 1 330 ? -33.062 19.469 5.602 1 78.44 330 ALA B O 1
ATOM 8468 N N . TRP B 1 331 ? -33.438 17.359 4.98 1 81.75 331 TRP B N 1
ATOM 8469 C CA . TRP B 1 331 ? -33.156 17.641 3.574 1 81.75 331 TRP B CA 1
ATOM 8470 C C . TRP B 1 331 ? -34.469 17.953 2.82 1 81.75 331 TRP B C 1
ATOM 8472 O O . TRP B 1 331 ? -34.438 18.297 1.638 1 81.75 331 TRP B O 1
ATOM 8482 N N . LYS B 1 332 ? -35.562 17.797 3.59 1 79.88 332 LYS B N 1
ATOM 8483 C CA . LYS B 1 332 ? -36.875 18.125 3.014 1 79.88 332 LYS B CA 1
ATOM 8484 C C . LYS B 1 332 ? -37.25 19.578 3.277 1 79.88 332 LYS B C 1
ATOM 8486 O O . LYS B 1 332 ? -37.25 20.031 4.426 1 79.88 332 LYS B O 1
ATOM 8491 N N . HIS B 1 333 ? -37.25 20.391 2.256 1 79 333 HIS B N 1
ATOM 8492 C CA . HIS B 1 333 ? -37.719 21.766 2.379 1 79 333 HIS B CA 1
ATOM 8493 C C . HIS B 1 333 ? -39.031 21.984 1.664 1 79 333 HIS B C 1
ATOM 8495 O O . HIS B 1 333 ? -39.25 21.453 0.573 1 79 333 HIS B O 1
ATOM 8501 N N . PRO B 1 334 ? -39.906 22.594 2.344 1 75 334 PRO B N 1
ATOM 8502 C CA . PRO B 1 334 ? -41.219 22.797 1.751 1 75 334 PRO B CA 1
ATOM 8503 C C . PRO B 1 334 ? -41.188 23.656 0.489 1 75 334 PRO B C 1
ATOM 8505 O O . PRO B 1 334 ? -42 23.453 -0.423 1 75 334 PRO B O 1
ATOM 8508 N N . TYR B 1 335 ? -40.25 24.484 0.313 1 79.06 335 TYR B N 1
ATOM 8509 C CA . TYR B 1 335 ? -40.281 25.453 -0.781 1 79.06 335 TYR B CA 1
ATOM 8510 C C . TYR B 1 335 ? -39.156 25.188 -1.778 1 79.06 335 TYR B C 1
ATOM 8512 O O . TYR B 1 335 ? -39.094 25.828 -2.826 1 79.06 335 TYR B O 1
ATOM 8520 N N . ALA B 1 336 ? -38.281 24.328 -1.449 1 81.19 336 ALA B N 1
ATOM 8521 C CA . ALA B 1 336 ? -37.125 24.141 -2.332 1 81.19 336 ALA B CA 1
ATOM 8522 C C . ALA B 1 336 ? -36.969 22.672 -2.695 1 81.19 336 ALA B C 1
ATOM 8524 O O . ALA B 1 336 ? -37.188 21.781 -1.866 1 81.19 336 ALA B O 1
ATOM 8525 N N . ASN B 1 337 ? -36.656 22.484 -3.93 1 85.75 337 ASN B N 1
ATOM 8526 C CA . ASN B 1 337 ? -36.375 21.141 -4.43 1 85.75 337 ASN B CA 1
ATOM 8527 C C . ASN B 1 337 ? -35.062 20.578 -3.873 1 85.75 337 ASN B C 1
ATOM 8529 O O . ASN B 1 337 ? -34.188 21.344 -3.443 1 85.75 337 ASN B O 1
ATOM 8533 N N . VAL B 1 338 ? -35 19.312 -3.77 1 87.81 338 VAL B N 1
ATOM 8534 C CA . VAL B 1 338 ? -33.844 18.625 -3.199 1 87.81 338 VAL B CA 1
ATOM 8535 C C . VAL B 1 338 ? -32.562 19.016 -3.975 1 87.81 338 VAL B C 1
ATOM 8537 O O . VAL B 1 338 ? -31.5 19.141 -3.393 1 87.81 338 VAL B O 1
ATOM 8540 N N . PHE B 1 339 ? -32.656 19.344 -5.27 1 91.81 339 PHE B N 1
ATOM 8541 C CA . PHE B 1 339 ? -31.516 19.703 -6.098 1 91.81 339 PHE B CA 1
ATOM 8542 C C . PHE B 1 339 ? -30.953 21.047 -5.684 1 91.81 339 PHE B C 1
ATOM 8544 O O . PHE B 1 339 ? -29.734 21.234 -5.629 1 91.81 339 PHE B O 1
ATOM 8551 N N . VAL B 1 340 ? -31.797 21.906 -5.301 1 92.25 340 VAL B N 1
ATOM 8552 C CA . VAL B 1 340 ? -31.359 23.25 -4.902 1 92.25 340 VAL B CA 1
ATOM 8553 C C . VAL B 1 340 ? -30.719 23.188 -3.52 1 92.25 340 VAL B C 1
ATOM 8555 O O . VAL B 1 340 ? -29.688 23.828 -3.283 1 92.25 340 VAL B O 1
ATOM 8558 N N . VAL B 1 341 ? -31.312 22.453 -2.674 1 92 341 VAL B N 1
ATOM 8559 C CA . VAL B 1 341 ? -30.797 22.328 -1.318 1 92 341 VAL B CA 1
ATOM 8560 C C . VAL B 1 341 ? -29.391 21.703 -1.356 1 92 341 VAL B C 1
ATOM 8562 O O . VAL B 1 341 ? -28.484 22.172 -0.682 1 92 341 VAL B O 1
ATOM 8565 N N . LEU B 1 342 ? -29.25 20.656 -2.199 1 94.62 342 LEU B N 1
ATOM 8566 C CA . LEU B 1 342 ? -27.953 19.984 -2.307 1 94.62 342 LEU B CA 1
ATOM 8567 C C . LEU B 1 342 ? -26.922 20.891 -2.967 1 94.62 342 LEU B C 1
ATOM 8569 O O . LEU B 1 342 ? -25.766 20.906 -2.562 1 94.62 342 LEU B O 1
ATOM 8573 N N . PHE B 1 343 ? -27.328 21.625 -3.918 1 95.62 343 PHE B N 1
ATOM 8574 C CA . PHE B 1 343 ? -26.438 22.531 -4.617 1 95.62 343 PHE B CA 1
ATOM 8575 C C . PHE B 1 343 ? -25.938 23.625 -3.686 1 95.62 343 PHE B C 1
ATOM 8577 O O . PHE B 1 343 ? -24.75 23.938 -3.654 1 95.62 343 PHE B O 1
ATOM 8584 N N . VAL B 1 344 ? -26.828 24.234 -2.916 1 95.12 344 VAL B N 1
ATOM 8585 C CA . VAL B 1 344 ? -26.469 25.281 -1.965 1 95.12 344 VAL B CA 1
ATOM 8586 C C . VAL B 1 344 ? -25.562 24.703 -0.88 1 95.12 344 VAL B C 1
ATOM 8588 O O . VAL B 1 344 ? -24.594 25.344 -0.461 1 95.12 344 VAL B O 1
ATOM 8591 N N . PHE B 1 345 ? -25.875 23.531 -0.463 1 95.81 345 PHE B N 1
ATOM 8592 C CA . PHE B 1 345 ? -25.062 22.859 0.546 1 95.81 345 PHE B CA 1
ATOM 8593 C C . PHE B 1 345 ? -23.625 22.719 0.072 1 95.81 345 PHE B C 1
ATOM 8595 O O . PHE B 1 345 ? -22.688 23.047 0.806 1 95.81 345 PHE B O 1
ATOM 8602 N N . VAL B 1 346 ? -23.406 22.234 -1.2 1 97.56 346 VAL B N 1
ATOM 8603 C CA . VAL B 1 346 ? -22.078 21.953 -1.732 1 97.56 346 VAL B CA 1
ATOM 8604 C C . VAL B 1 346 ? -21.297 23.25 -1.885 1 97.56 346 VAL B C 1
ATOM 8606 O O . VAL B 1 346 ? -20.141 23.344 -1.477 1 97.56 346 VAL B O 1
ATOM 8609 N N . ILE B 1 347 ? -21.922 24.281 -2.314 1 96.88 347 ILE B N 1
ATOM 8610 C CA . ILE B 1 347 ? -21.234 25.547 -2.566 1 96.88 347 ILE B CA 1
ATOM 8611 C C . ILE B 1 347 ? -20.875 26.219 -1.241 1 96.88 347 ILE B C 1
ATOM 8613 O O . ILE B 1 347 ? -19.766 26.719 -1.075 1 96.88 347 ILE B O 1
ATOM 8617 N N . MET B 1 348 ? -21.797 26.219 -0.336 1 96.5 348 MET B N 1
ATOM 8618 C CA . MET B 1 348 ? -21.562 26.891 0.94 1 96.5 348 MET B CA 1
ATOM 8619 C C . MET B 1 348 ? -20.531 26.141 1.771 1 96.5 348 MET B C 1
ATOM 8621 O O . MET B 1 348 ? -19.625 26.75 2.336 1 96.5 348 MET B O 1
ATOM 8625 N N . LYS B 1 349 ? -20.688 24.797 1.788 1 96.94 349 LYS B N 1
ATOM 8626 C CA . LYS B 1 349 ? -19.734 24.016 2.564 1 96.94 349 LYS B CA 1
ATOM 8627 C C . LYS B 1 349 ? -18.328 24.078 1.961 1 96.94 349 LYS B C 1
ATOM 8629 O O . LYS B 1 349 ? -17.328 23.984 2.676 1 96.94 349 LYS B O 1
ATOM 8634 N N . PHE B 1 350 ? -18.234 24.312 0.666 1 97.75 350 PHE B N 1
ATOM 8635 C CA . PHE B 1 350 ? -16.969 24.375 -0.053 1 97.75 350 PHE B CA 1
ATOM 8636 C C . PHE B 1 350 ? -16.109 25.531 0.45 1 97.75 350 PHE B C 1
ATOM 8638 O O . PHE B 1 350 ? -15 25.312 0.936 1 97.75 350 PHE B O 1
ATOM 8645 N N . TRP B 1 351 ? -16.625 26.719 0.461 1 96.44 351 TRP B N 1
ATOM 8646 C CA . TRP B 1 351 ? -15.828 27.859 0.876 1 96.44 351 TRP B CA 1
ATOM 8647 C C . TRP B 1 351 ? -15.773 27.969 2.396 1 96.44 351 TRP B C 1
ATOM 8649 O O . TRP B 1 351 ? -14.781 28.438 2.959 1 96.44 351 TRP B O 1
ATOM 8659 N N . MET B 1 352 ? -16.844 27.562 3.131 1 97.06 352 MET B N 1
ATOM 8660 C CA . MET B 1 352 ? -16.812 27.562 4.59 1 97.06 352 MET B CA 1
ATOM 8661 C C . MET B 1 352 ? -15.719 26.656 5.125 1 97.06 352 MET B C 1
ATOM 8663 O O . MET B 1 352 ? -15.039 27.016 6.094 1 97.06 352 MET B O 1
ATOM 8667 N N . SER B 1 353 ? -15.586 25.484 4.441 1 97.25 353 SER B N 1
ATOM 8668 C CA . SER B 1 353 ? -14.539 24.547 4.859 1 97.25 353 SER B CA 1
ATOM 8669 C C . SER B 1 353 ? -13.148 25.109 4.555 1 97.25 353 SER B C 1
ATOM 8671 O O . SER B 1 353 ? -12.234 24.984 5.367 1 97.25 353 SER B O 1
ATOM 8673 N N . ALA B 1 354 ? -12.953 25.719 3.406 1 96.88 354 ALA B N 1
ATOM 8674 C CA . ALA B 1 354 ? -11.68 26.328 3.035 1 96.88 354 ALA B CA 1
ATOM 8675 C C . ALA B 1 354 ? -11.281 27.422 4.02 1 96.88 354 ALA B C 1
ATOM 8677 O O . ALA B 1 354 ? -10.109 27.547 4.391 1 96.88 354 ALA B O 1
ATOM 8678 N N . LEU B 1 355 ? -12.25 28.156 4.484 1 95.25 355 LEU B N 1
ATOM 8679 C CA . LEU B 1 355 ? -12.008 29.25 5.43 1 95.25 355 LEU B CA 1
ATOM 8680 C C . LEU B 1 355 ? -11.68 28.688 6.816 1 95.25 355 LEU B C 1
ATOM 8682 O O . LEU B 1 355 ? -10.766 29.188 7.484 1 95.25 355 LEU B O 1
ATOM 8686 N N . SER B 1 356 ? -12.398 27.703 7.203 1 95.69 356 SER B N 1
ATOM 8687 C CA . SER B 1 356 ? -12.234 27.141 8.539 1 95.69 356 SER B CA 1
ATOM 8688 C C . SER B 1 356 ? -10.867 26.5 8.711 1 95.69 356 SER B C 1
ATOM 8690 O O . SER B 1 356 ? -10.281 26.531 9.797 1 95.69 356 SER B O 1
ATOM 8692 N N . ILE B 1 357 ? -10.328 25.938 7.676 1 94.19 357 ILE B N 1
ATOM 8693 C CA . ILE B 1 357 ? -9.062 25.219 7.746 1 94.19 357 ILE B CA 1
ATOM 8694 C C . ILE B 1 357 ? -7.906 26.203 7.875 1 94.19 357 ILE B C 1
ATOM 8696 O O . ILE B 1 357 ? -6.805 25.828 8.289 1 94.19 357 ILE B O 1
ATOM 8700 N N . THR B 1 358 ? -8.117 27.516 7.625 1 92.75 358 THR B N 1
ATOM 8701 C CA . THR B 1 358 ? -7.066 28.531 7.711 1 92.75 358 THR B CA 1
ATOM 8702 C C . THR B 1 358 ? -6.938 29.047 9.141 1 92.75 358 THR B C 1
ATOM 8704 O O . THR B 1 358 ? -5.98 29.75 9.461 1 92.75 358 THR B O 1
ATOM 8707 N N . LEU B 1 359 ? -7.836 28.703 10.031 1 91.62 359 LEU B N 1
ATOM 8708 C CA . LEU B 1 359 ? -7.836 29.188 11.414 1 91.62 359 LEU B CA 1
ATOM 8709 C C . LEU B 1 359 ? -6.66 28.609 12.188 1 91.62 359 LEU B C 1
ATOM 8711 O O . LEU B 1 359 ? -6.18 27.516 11.875 1 91.62 359 LEU B O 1
ATOM 8715 N N . PRO B 1 360 ? -6.156 29.312 13.148 1 90.5 360 PRO B N 1
ATOM 8716 C CA . PRO B 1 360 ? -5.039 28.828 13.961 1 90.5 360 PRO B CA 1
ATOM 8717 C C . PRO B 1 360 ? -5.477 27.812 15.016 1 90.5 360 PRO B C 1
ATOM 8719 O O . PRO B 1 360 ? -5.262 28.031 16.219 1 90.5 360 PRO B O 1
ATOM 8722 N N . ILE B 1 361 ? -6.113 26.812 14.688 1 93.75 361 ILE B N 1
ATOM 8723 C CA . ILE B 1 361 ? -6.613 25.719 15.516 1 93.75 361 ILE B CA 1
ATOM 8724 C C . ILE B 1 361 ? -6.207 24.375 14.906 1 93.75 361 ILE B C 1
ATOM 8726 O O . ILE B 1 361 ? -5.867 24.312 13.719 1 93.75 361 ILE B O 1
ATOM 8730 N N . PRO B 1 362 ? -6.082 23.359 15.719 1 95.88 362 PRO B N 1
ATOM 8731 C CA . PRO B 1 362 ? -5.891 22.031 15.125 1 95.88 362 PRO B CA 1
ATOM 8732 C C . PRO B 1 362 ? -7.109 21.562 14.336 1 95.88 362 PRO B C 1
ATOM 8734 O O . PRO B 1 362 ? -8.195 21.422 14.906 1 95.88 362 PRO B O 1
ATOM 8737 N N . CYS B 1 363 ? -6.91 21.438 13.102 1 94.5 363 CYS B N 1
ATOM 8738 C CA . CYS B 1 363 ? -8.039 21 12.289 1 94.5 363 CYS B CA 1
ATOM 8739 C C . CYS B 1 363 ? -7.57 20.203 11.086 1 94.5 363 CYS B C 1
ATOM 8741 O O . CYS B 1 363 ? -6.457 20.406 10.594 1 94.5 363 CYS B O 1
ATOM 8743 N N . GLY B 1 364 ? -8.375 19.266 10.68 1 93.56 364 GLY B N 1
ATOM 8744 C CA . GLY B 1 364 ? -8.148 18.469 9.484 1 93.56 364 GLY B CA 1
ATOM 8745 C C . GLY B 1 364 ? -9.086 18.812 8.344 1 93.56 364 GLY B C 1
ATOM 8746 O O . GLY B 1 364 ? -10.148 19.391 8.57 1 93.56 364 GLY B O 1
ATOM 8747 N N . SER B 1 365 ? -8.633 18.547 7.168 1 93.5 365 SER B N 1
ATOM 8748 C CA . SER B 1 365 ? -9.422 18.891 5.984 1 93.5 365 SER B CA 1
ATOM 8749 C C . SER B 1 365 ? -10.125 17.656 5.418 1 93.5 365 SER B C 1
ATOM 8751 O O . SER B 1 365 ? -11.023 17.781 4.586 1 93.5 365 SER B O 1
ATOM 8753 N N . PHE B 1 366 ? -9.93 16.531 5.926 1 92.25 366 PHE B N 1
ATOM 8754 C CA . PHE B 1 366 ? -10.352 15.273 5.309 1 92.25 366 PHE B CA 1
ATOM 8755 C C . PHE B 1 366 ? -11.875 15.133 5.348 1 92.25 366 PHE B C 1
ATOM 8757 O O . PHE B 1 366 ? -12.516 14.977 4.309 1 92.25 366 PHE B O 1
ATOM 8764 N N . VAL B 1 367 ? -12.516 15.266 6.504 1 92.38 367 VAL B N 1
ATOM 8765 C CA . VAL B 1 367 ? -13.93 14.977 6.688 1 92.38 367 VAL B CA 1
ATOM 8766 C C . VAL B 1 367 ? -14.773 16.031 5.98 1 92.38 367 VAL B C 1
ATOM 8768 O O . VAL B 1 367 ? -15.734 15.703 5.273 1 92.38 367 VAL B O 1
ATOM 8771 N N . PRO B 1 368 ? -14.438 17.297 6.137 1 95.56 368 PRO B N 1
ATOM 8772 C CA . PRO B 1 368 ? -15.242 18.281 5.414 1 95.56 368 PRO B CA 1
ATOM 8773 C C . PRO B 1 368 ? -15.195 18.078 3.9 1 95.56 368 PRO B C 1
ATOM 8775 O O . PRO B 1 368 ? -16.203 18.266 3.219 1 95.56 368 PRO B O 1
ATOM 8778 N N . ILE B 1 369 ? -14.062 17.688 3.395 1 97.12 369 ILE B N 1
ATOM 8779 C CA . ILE B 1 369 ? -13.93 17.438 1.96 1 97.12 369 ILE B CA 1
ATOM 8780 C C . ILE B 1 369 ? -14.742 16.203 1.569 1 97.12 369 ILE B C 1
ATOM 8782 O O . ILE B 1 369 ? -15.352 16.172 0.498 1 97.12 369 ILE B O 1
ATOM 8786 N N . PHE B 1 370 ? -14.766 15.242 2.467 1 95.06 370 PHE B N 1
ATOM 8787 C CA . PHE B 1 370 ? -15.617 14.07 2.27 1 95.06 370 PHE B CA 1
ATOM 8788 C C . PHE B 1 370 ? -17.078 14.477 2.121 1 95.06 370 PHE B C 1
ATOM 8790 O O . PHE B 1 370 ? -17.781 13.977 1.238 1 95.06 370 PHE B O 1
ATOM 8797 N N . VAL B 1 371 ? -17.469 15.367 2.988 1 96.19 371 VAL B N 1
ATOM 8798 C CA . VAL B 1 371 ? -18.875 15.773 3.043 1 96.19 371 VAL B CA 1
ATOM 8799 C C . VAL B 1 371 ? -19.234 16.562 1.781 1 96.19 371 VAL B C 1
ATOM 8801 O O . VAL B 1 371 ? -20.297 16.359 1.208 1 96.19 371 VAL B O 1
ATOM 8804 N N . ILE B 1 372 ? -18.359 17.391 1.338 1 98.06 372 ILE B N 1
ATOM 8805 C CA . ILE B 1 372 ? -18.578 18.172 0.124 1 98.06 372 ILE B CA 1
ATOM 8806 C C . ILE B 1 372 ? -18.672 17.234 -1.078 1 98.06 372 ILE B C 1
ATOM 8808 O O . ILE B 1 372 ? -19.594 17.344 -1.896 1 98.06 372 ILE B O 1
ATOM 8812 N N . GLY B 1 373 ? -17.719 16.312 -1.123 1 98.25 373 GLY B N 1
ATOM 8813 C CA . GLY B 1 373 ? -17.719 15.344 -2.213 1 98.25 373 GLY B CA 1
ATOM 8814 C C . GLY B 1 373 ? -18.953 14.453 -2.219 1 98.25 373 GLY B C 1
ATOM 8815 O O . GLY B 1 373 ? -19.5 14.148 -3.279 1 98.25 373 GLY B O 1
ATOM 8816 N N . ALA B 1 374 ? -19.328 14.062 -1.058 1 96.94 374 ALA B N 1
ATOM 8817 C CA . ALA B 1 374 ? -20.531 13.234 -0.934 1 96.94 374 ALA B CA 1
ATOM 8818 C C . ALA B 1 374 ? -21.766 13.992 -1.379 1 96.94 374 ALA B C 1
ATOM 8820 O O . ALA B 1 374 ? -22.656 13.43 -2.029 1 96.94 374 ALA B O 1
ATOM 8821 N N . GLY B 1 375 ? -21.844 15.289 -0.936 1 97.06 375 GLY B N 1
ATOM 8822 C CA . GLY B 1 375 ? -22.953 16.109 -1.372 1 97.06 375 GLY B CA 1
ATOM 8823 C C . GLY B 1 375 ? -23.031 16.266 -2.879 1 97.06 375 GLY B C 1
ATOM 8824 O O . GLY B 1 375 ? -24.094 16.172 -3.471 1 97.06 375 GLY B O 1
ATOM 8825 N N . PHE B 1 376 ? -21.922 16.484 -3.48 1 97.88 376 PHE B N 1
ATOM 8826 C CA . PHE B 1 376 ? -21.859 16.594 -4.934 1 97.88 376 PHE B CA 1
ATOM 8827 C C . PHE B 1 376 ? -22.234 15.273 -5.598 1 97.88 376 PHE B C 1
ATOM 8829 O O . PHE B 1 376 ? -22.984 15.266 -6.578 1 97.88 376 PHE B O 1
ATOM 8836 N N . GLY B 1 377 ? -21.656 14.188 -5.09 1 97.38 377 GLY B N 1
ATOM 8837 C CA . GLY B 1 377 ? -22.016 12.883 -5.617 1 97.38 377 GLY B CA 1
ATOM 8838 C C . GLY B 1 377 ? -23.5 12.594 -5.527 1 97.38 377 GLY B C 1
ATOM 8839 O O . GLY B 1 377 ? -24.094 12.055 -6.461 1 97.38 377 GLY B O 1
ATOM 8840 N N . ARG B 1 378 ? -24.109 12.977 -4.371 1 95.62 378 ARG B N 1
ATOM 8841 C CA . ARG B 1 378 ? -25.547 12.781 -4.188 1 95.62 378 ARG B CA 1
ATOM 8842 C C . ARG B 1 378 ? -26.344 13.602 -5.195 1 95.62 378 ARG B C 1
ATOM 8844 O O . ARG B 1 378 ? -27.375 13.148 -5.699 1 95.62 378 ARG B O 1
ATOM 8851 N N . LEU B 1 379 ? -25.922 14.789 -5.418 1 96.19 379 LEU B N 1
ATOM 8852 C CA . LEU B 1 379 ? -26.578 15.648 -6.398 1 96.19 379 LEU B CA 1
ATOM 8853 C C . LEU B 1 379 ? -26.594 14.992 -7.773 1 96.19 379 LEU B C 1
ATOM 8855 O O . LEU B 1 379 ? -27.625 14.969 -8.438 1 96.19 379 LEU B O 1
ATOM 8859 N N . ILE B 1 380 ? -25.484 14.398 -8.195 1 96.12 380 ILE B N 1
ATOM 8860 C CA . ILE B 1 380 ? -25.391 13.727 -9.484 1 96.12 380 ILE B CA 1
ATOM 8861 C C . ILE B 1 380 ? -26.219 12.445 -9.469 1 96.12 380 ILE B C 1
ATOM 8863 O O . ILE B 1 380 ? -26.891 12.109 -10.453 1 96.12 380 ILE B O 1
ATOM 8867 N N . GLY B 1 381 ? -26.109 11.727 -8.336 1 93.88 381 GLY B N 1
ATOM 8868 C CA . GLY B 1 381 ? -26.891 10.508 -8.219 1 93.88 381 GLY B CA 1
ATOM 8869 C C . GLY B 1 381 ? -28.391 10.734 -8.32 1 93.88 381 GLY B C 1
ATOM 8870 O O . GLY B 1 381 ? -29.094 9.984 -8.992 1 93.88 381 GLY B O 1
ATOM 8871 N N . GLU B 1 382 ? -28.891 11.789 -7.672 1 93.38 382 GLU B N 1
ATOM 8872 C CA . GLU B 1 382 ? -30.312 12.141 -7.758 1 93.38 382 GLU B CA 1
ATOM 8873 C C . GLU B 1 382 ? -30.672 12.602 -9.164 1 93.38 382 GLU B C 1
ATOM 8875 O O . GLU B 1 382 ? -31.797 12.352 -9.633 1 93.38 382 GLU B O 1
ATOM 8880 N N . GLY B 1 383 ? -29.766 13.273 -9.773 1 93.19 383 GLY B N 1
ATOM 8881 C CA . GLY B 1 383 ? -29.984 13.648 -11.164 1 93.19 383 GLY B CA 1
ATOM 8882 C C . GLY B 1 383 ? -30.109 12.453 -12.094 1 93.19 383 GLY B C 1
ATOM 8883 O O . GLY B 1 383 ? -30.969 12.438 -12.969 1 93.19 383 GLY B O 1
ATOM 8884 N N . MET B 1 384 ? -29.297 11.469 -11.898 1 92.38 384 MET B N 1
ATOM 8885 C CA . MET B 1 384 ? -29.344 10.258 -12.719 1 92.38 384 MET B CA 1
ATOM 8886 C C . MET B 1 384 ? -30.609 9.469 -12.453 1 92.38 384 MET B C 1
ATOM 8888 O O . MET B 1 384 ? -31.188 8.883 -13.375 1 92.38 384 MET B O 1
ATOM 8892 N N . ALA B 1 385 ? -30.953 9.422 -11.164 1 90.31 385 ALA B N 1
ATOM 8893 C CA . ALA B 1 385 ? -32.188 8.711 -10.812 1 90.31 385 ALA B CA 1
ATOM 8894 C C . ALA B 1 385 ? -33.406 9.367 -11.445 1 90.31 385 ALA B C 1
ATOM 8896 O O . ALA B 1 385 ? -34.375 8.688 -11.789 1 90.31 385 ALA B O 1
ATOM 8897 N N . THR B 1 386 ? -33.406 10.695 -11.57 1 90.38 386 THR B N 1
ATOM 8898 C CA . THR B 1 386 ? -34.531 11.422 -12.172 1 90.38 386 THR B CA 1
ATOM 8899 C C . THR B 1 386 ? -34.5 11.273 -13.695 1 90.38 386 THR B C 1
ATOM 8901 O O . THR B 1 386 ? -35.562 11.203 -14.32 1 90.38 386 THR B O 1
ATOM 8904 N N . LEU B 1 387 ? -33.312 11.219 -14.289 1 90.12 387 LEU B N 1
ATOM 8905 C CA . LEU B 1 387 ? -33.188 11.086 -15.742 1 90.12 387 LEU B CA 1
ATOM 8906 C C . LEU B 1 387 ? -33.531 9.672 -16.188 1 90.12 387 LEU B C 1
ATOM 8908 O O . LEU B 1 387 ? -34.062 9.477 -17.281 1 90.12 387 LEU B O 1
ATOM 8912 N N . PHE B 1 388 ? -33.156 8.68 -15.297 1 87.88 388 PHE B N 1
ATOM 8913 C CA . PHE B 1 388 ? -33.469 7.281 -15.594 1 87.88 388 PHE B CA 1
ATOM 8914 C C . PHE B 1 388 ? -34.25 6.637 -14.461 1 87.88 388 PHE B C 1
ATOM 8916 O O . PHE B 1 388 ? -33.719 5.781 -13.742 1 87.88 388 PHE B O 1
ATOM 8923 N N . PRO B 1 389 ? -35.531 6.863 -14.336 1 82.25 389 PRO B N 1
ATOM 8924 C CA . PRO B 1 389 ? -36.344 6.375 -13.211 1 82.25 389 PRO B CA 1
ATOM 8925 C C . PRO B 1 389 ? -36.469 4.852 -13.203 1 82.25 389 PRO B C 1
ATOM 8927 O O . PRO B 1 389 ? -36.625 4.25 -12.141 1 82.25 389 PRO B O 1
ATOM 8930 N N . GLU B 1 390 ? -36.375 4.199 -14.352 1 80.94 390 GLU B N 1
ATOM 8931 C CA . GLU B 1 390 ? -36.531 2.746 -14.406 1 80.94 390 GLU B CA 1
ATOM 8932 C C . GLU B 1 390 ? -35.156 2.051 -14.359 1 80.94 390 GLU B C 1
ATOM 8934 O O . GLU B 1 390 ? -35.094 0.823 -14.266 1 80.94 390 GLU B O 1
ATOM 8939 N N . GLY B 1 391 ? -34.219 2.777 -14.172 1 78.12 391 GLY B N 1
ATOM 8940 C CA . GLY B 1 391 ? -32.875 2.199 -14.164 1 78.12 391 GLY B CA 1
ATOM 8941 C C . GLY B 1 391 ? -32.406 1.774 -15.539 1 78.12 391 GLY B C 1
ATOM 8942 O O . GLY B 1 391 ? -32.969 2.205 -16.547 1 78.12 391 GLY B O 1
ATOM 8943 N N . PHE B 1 392 ? -31.328 1.148 -15.633 1 76.56 392 PHE B N 1
ATOM 8944 C CA . PHE B 1 392 ? -30.766 0.674 -16.891 1 76.56 392 PHE B CA 1
ATOM 8945 C C . PHE B 1 392 ? -31.188 -0.769 -17.156 1 76.56 392 PHE B C 1
ATOM 8947 O O . PHE B 1 392 ? -31.203 -1.592 -16.234 1 76.56 392 PHE B O 1
ATOM 8954 N N . ASN B 1 393 ? -31.891 -0.963 -18.188 1 66.06 393 ASN B N 1
ATOM 8955 C CA . ASN B 1 393 ? -32.344 -2.295 -18.578 1 66.06 393 ASN B CA 1
ATOM 8956 C C . ASN B 1 393 ? -31.281 -3.029 -19.391 1 66.06 393 ASN B C 1
ATOM 8958 O O . ASN B 1 393 ? -30.938 -2.609 -20.5 1 66.06 393 ASN B O 1
ATOM 8962 N N . THR B 1 394 ? -30.484 -3.785 -18.703 1 61.66 394 THR B N 1
ATOM 8963 C CA . THR B 1 394 ? -29.547 -4.613 -19.453 1 61.66 394 THR B CA 1
ATOM 8964 C C . THR B 1 394 ? -30.016 -6.062 -19.5 1 61.66 394 THR B C 1
ATOM 8966 O O . THR B 1 394 ? -30.062 -6.746 -18.484 1 61.66 394 THR B O 1
ATOM 8969 N N . ASP B 1 395 ? -30.188 -6.555 -20.625 1 60.19 395 ASP B N 1
ATOM 8970 C CA . ASP B 1 395 ? -30.562 -7.926 -20.969 1 60.19 395 ASP B CA 1
ATOM 8971 C C . ASP B 1 395 ? -31.672 -8.438 -20.062 1 60.19 395 ASP B C 1
ATOM 8973 O O . ASP B 1 395 ? -31.609 -9.547 -19.531 1 60.19 395 ASP B O 1
ATOM 8977 N N . GLY B 1 396 ? -32.688 -7.578 -19.688 1 60.66 396 GLY B N 1
ATOM 8978 C CA . GLY B 1 396 ? -33.875 -8.016 -18.984 1 60.66 396 GLY B CA 1
ATOM 8979 C C . GLY B 1 396 ? -33.812 -7.754 -17.484 1 60.66 396 GLY B C 1
ATOM 8980 O O . GLY B 1 396 ? -34.812 -7.926 -16.781 1 60.66 396 GLY B O 1
ATOM 8981 N N . HIS B 1 397 ? -32.688 -7.449 -16.938 1 64.56 397 HIS B N 1
ATOM 8982 C CA . HIS B 1 397 ? -32.594 -7.141 -15.523 1 64.56 397 HIS B CA 1
ATOM 8983 C C . HIS B 1 397 ? -32.5 -5.637 -15.289 1 64.56 397 HIS B C 1
ATOM 8985 O O . HIS B 1 397 ? -31.766 -4.934 -15.984 1 64.56 397 HIS B O 1
ATOM 8991 N N . ILE B 1 398 ? -33.5 -5.203 -14.547 1 68.56 398 ILE B N 1
ATOM 8992 C CA . ILE B 1 398 ? -33.562 -3.779 -14.234 1 68.56 398 ILE B CA 1
ATOM 8993 C C . ILE B 1 398 ? -32.656 -3.479 -13.047 1 68.56 398 ILE B C 1
ATOM 8995 O O . ILE B 1 398 ? -32.812 -4.082 -11.977 1 68.56 398 ILE B O 1
ATOM 8999 N N . TYR B 1 399 ? -31.672 -2.715 -13.289 1 71.69 399 TYR B N 1
ATOM 9000 C CA . TYR B 1 399 ? -30.781 -2.26 -12.227 1 71.69 399 TYR B CA 1
ATOM 9001 C C . TYR B 1 399 ? -31.125 -0.84 -11.797 1 71.69 399 TYR B C 1
ATOM 9003 O O . TYR B 1 399 ? -30.906 0.113 -12.555 1 71.69 399 TYR B O 1
ATOM 9011 N N . PRO B 1 400 ? -31.688 -0.737 -10.641 1 78.25 400 PRO B N 1
ATOM 9012 C CA . PRO B 1 400 ? -32.031 0.612 -10.188 1 78.25 400 PRO B CA 1
ATOM 9013 C C . PRO B 1 400 ? -30.797 1.447 -9.836 1 78.25 400 PRO B C 1
ATOM 9015 O O . PRO B 1 400 ? -29.766 0.899 -9.438 1 78.25 400 PRO B O 1
ATOM 9018 N N . ILE B 1 401 ? -30.969 2.695 -10.117 1 84.69 401 ILE B N 1
ATOM 9019 C CA . ILE B 1 401 ? -29.891 3.627 -9.781 1 84.69 401 ILE B CA 1
ATOM 9020 C C . ILE B 1 401 ? -29.891 3.893 -8.281 1 84.69 401 ILE B C 1
ATOM 9022 O O . ILE B 1 401 ? -30.938 4.168 -7.691 1 84.69 401 ILE B O 1
ATOM 9026 N N . VAL B 1 402 ? -28.797 3.666 -7.656 1 86.38 402 VAL B N 1
ATOM 9027 C CA . VAL B 1 402 ? -28.641 3.922 -6.227 1 86.38 402 VAL B CA 1
ATOM 9028 C C . VAL B 1 402 ? -27.859 5.223 -6.02 1 86.38 402 VAL B C 1
ATOM 9030 O O . VAL B 1 402 ? -26.641 5.23 -6.047 1 86.38 402 VAL B O 1
ATOM 9033 N N . PRO B 1 403 ? -28.594 6.32 -5.695 1 89.69 403 PRO B N 1
ATOM 9034 C CA . PRO B 1 403 ? -27.922 7.613 -5.531 1 89.69 403 PRO B CA 1
ATOM 9035 C C . PRO B 1 403 ? -26.875 7.598 -4.426 1 89.69 403 PRO B C 1
ATOM 9037 O O . PRO B 1 403 ? -25.891 8.352 -4.484 1 89.69 403 PRO B O 1
ATOM 9040 N N . GLY B 1 404 ? -27.047 6.781 -3.438 1 89.38 404 GLY B N 1
ATOM 9041 C CA . GLY B 1 404 ? -26.078 6.668 -2.359 1 89.38 404 GLY B CA 1
ATOM 9042 C C . GLY B 1 404 ? -24.703 6.227 -2.838 1 89.38 404 GLY B C 1
ATOM 9043 O O . GLY B 1 404 ? -23.688 6.625 -2.27 1 89.38 404 GLY B O 1
ATOM 9044 N N . ALA B 1 405 ? -24.656 5.461 -3.889 1 89 405 ALA B N 1
ATOM 9045 C CA . ALA B 1 405 ? -23.391 4.992 -4.441 1 89 405 ALA B CA 1
ATOM 9046 C C . ALA B 1 405 ? -22.625 6.129 -5.105 1 89 405 ALA B C 1
ATOM 9048 O O . ALA B 1 405 ? -21.391 6.176 -5.047 1 89 405 ALA B O 1
ATOM 9049 N N . TYR B 1 406 ? -23.344 7.023 -5.691 1 93.38 406 TYR B N 1
ATOM 9050 C CA . TYR B 1 406 ? -22.719 8.188 -6.305 1 93.38 406 TYR B CA 1
ATOM 9051 C C . TYR B 1 406 ? -22.109 9.102 -5.246 1 93.38 406 TYR B C 1
ATOM 9053 O O . TYR B 1 406 ? -21.094 9.75 -5.488 1 93.38 406 TYR B O 1
ATOM 9061 N N . ALA B 1 407 ? -22.812 9.164 -4.094 1 94.88 407 ALA B N 1
ATOM 9062 C CA . ALA B 1 407 ? -22.281 9.961 -2.984 1 94.88 407 ALA B CA 1
ATOM 9063 C C . ALA B 1 407 ? -20.969 9.391 -2.473 1 94.88 407 ALA B C 1
ATOM 9065 O O . ALA B 1 407 ? -20.047 10.148 -2.15 1 94.88 407 ALA B O 1
ATOM 9066 N N . VAL B 1 408 ? -20.906 8.094 -2.451 1 93.25 408 VAL B N 1
ATOM 9067 C CA . VAL B 1 408 ? -19.688 7.426 -1.99 1 93.25 408 VAL B CA 1
ATOM 9068 C C . VAL B 1 408 ? -18.547 7.699 -2.967 1 93.25 408 VAL B C 1
ATOM 9070 O O . VAL B 1 408 ? -17.438 8.016 -2.555 1 93.25 408 VAL B O 1
ATOM 9073 N N . VAL B 1 409 ? -18.828 7.629 -4.234 1 95 409 VAL B N 1
ATOM 9074 C CA . VAL B 1 409 ? -17.828 7.855 -5.273 1 95 409 VAL B CA 1
ATOM 9075 C C . VAL B 1 409 ? -17.375 9.32 -5.25 1 95 409 VAL B C 1
ATOM 9077 O O . VAL B 1 409 ? -16.188 9.609 -5.352 1 95 409 VAL B O 1
ATOM 9080 N N . GLY B 1 410 ? -18.328 10.188 -5.062 1 97.38 410 GLY B N 1
ATOM 9081 C CA . GLY B 1 410 ? -17.984 11.602 -4.996 1 97.38 410 GLY B CA 1
ATOM 9082 C C . GLY B 1 410 ? -17.125 11.961 -3.801 1 97.38 410 GLY B C 1
ATOM 9083 O O . GLY B 1 410 ? -16.203 12.766 -3.91 1 97.38 410 GLY B O 1
ATOM 9084 N N . ALA B 1 411 ? -17.453 11.406 -2.658 1 96.75 411 ALA B N 1
ATOM 9085 C CA . ALA B 1 411 ? -16.688 11.648 -1.446 1 96.75 411 ALA B CA 1
ATOM 9086 C C . ALA B 1 411 ? -15.227 11.234 -1.634 1 96.75 411 ALA B C 1
ATOM 9088 O O . ALA B 1 411 ? -14.305 11.992 -1.312 1 96.75 411 ALA B O 1
ATOM 9089 N N . ALA B 1 412 ? -15.031 10.07 -2.197 1 96.5 412 ALA B N 1
ATOM 9090 C CA . ALA B 1 412 ? -13.68 9.547 -2.408 1 96.5 412 ALA B CA 1
ATOM 9091 C C . ALA B 1 412 ? -12.945 10.352 -3.477 1 96.5 412 ALA B C 1
ATOM 9093 O O . ALA B 1 412 ? -11.773 10.695 -3.311 1 96.5 412 ALA B O 1
ATOM 9094 N N . ALA B 1 413 ? -13.609 10.695 -4.516 1 97.88 413 ALA B N 1
ATOM 9095 C CA . ALA B 1 413 ? -12.984 11.352 -5.664 1 97.88 413 ALA B CA 1
ATOM 9096 C C . ALA B 1 413 ? -12.523 12.766 -5.309 1 97.88 413 ALA B C 1
ATOM 9098 O O . ALA B 1 413 ? -11.406 13.164 -5.645 1 97.88 413 ALA B O 1
ATOM 9099 N N . LEU B 1 414 ? -13.344 13.531 -4.648 1 98.5 414 LEU B N 1
ATOM 9100 C CA . LEU B 1 414 ? -12.953 14.898 -4.312 1 98.5 414 LEU B CA 1
ATOM 9101 C C . LEU B 1 414 ? -11.797 14.906 -3.322 1 98.5 414 LEU B C 1
ATOM 9103 O O . LEU B 1 414 ? -10.883 15.727 -3.436 1 98.5 414 LEU B O 1
ATOM 9107 N N . THR B 1 415 ? -11.859 14.055 -2.377 1 97.31 415 THR B N 1
ATOM 9108 C CA . THR B 1 415 ? -10.781 13.977 -1.399 1 97.31 415 THR B CA 1
ATOM 9109 C C . THR B 1 415 ? -9.469 13.586 -2.072 1 97.31 415 THR B C 1
ATOM 9111 O O . THR B 1 415 ? -8.406 14.094 -1.708 1 97.31 415 THR B O 1
ATOM 9114 N N . ALA B 1 416 ? -9.586 12.688 -3.014 1 95.62 416 ALA B N 1
ATOM 9115 C CA . ALA B 1 416 ? -8.398 12.281 -3.766 1 95.62 416 ALA B CA 1
ATOM 9116 C C . ALA B 1 416 ? -7.816 13.461 -4.543 1 95.62 416 ALA B C 1
ATOM 9118 O O . ALA B 1 416 ? -6.598 13.594 -4.672 1 95.62 416 ALA B O 1
ATOM 9119 N N . GLY B 1 417 ? -8.641 14.289 -5.078 1 95.69 417 GLY B N 1
ATOM 9120 C CA . GLY B 1 417 ? -8.188 15.461 -5.805 1 95.69 417 GLY B CA 1
ATOM 9121 C C . GLY B 1 417 ? -7.492 16.484 -4.918 1 95.69 417 GLY B C 1
ATOM 9122 O O . GLY B 1 417 ? -6.531 17.125 -5.344 1 95.69 417 GLY B O 1
ATOM 9123 N N . VAL B 1 418 ? -7.918 16.562 -3.707 1 96.88 418 VAL B N 1
ATOM 9124 C CA . VAL B 1 418 ? -7.375 17.562 -2.797 1 96.88 418 VAL B CA 1
ATOM 9125 C C . VAL B 1 418 ? -6.078 17.047 -2.176 1 96.88 418 VAL B C 1
ATOM 9127 O O . VAL B 1 418 ? -5.105 17.797 -2.047 1 96.88 418 VAL B O 1
ATOM 9130 N N . THR B 1 419 ? -6.02 15.773 -1.801 1 93.06 419 THR B N 1
ATOM 9131 C CA . THR B 1 419 ? -4.891 15.227 -1.058 1 93.06 419 THR B CA 1
ATOM 9132 C C . THR B 1 419 ? -3.906 14.539 -2 1 93.06 419 THR B C 1
ATOM 9134 O O . THR B 1 419 ? -2.777 14.227 -1.61 1 93.06 419 THR B O 1
ATOM 9137 N N . HIS B 1 420 ? -4.242 14.242 -3.201 1 90.31 420 HIS B N 1
ATOM 9138 C CA . HIS B 1 420 ? -3.422 13.531 -4.176 1 90.31 420 HIS B CA 1
ATOM 9139 C C . HIS B 1 420 ? -3.045 12.148 -3.67 1 90.31 420 HIS B C 1
ATOM 9141 O O . HIS B 1 420 ? -1.884 11.742 -3.756 1 90.31 420 HIS B O 1
ATOM 9147 N N . THR B 1 421 ? -4.039 11.461 -3.092 1 88.44 421 THR B N 1
ATOM 9148 C CA . THR B 1 421 ? -3.803 10.125 -2.557 1 88.44 421 THR B CA 1
ATOM 9149 C C . THR B 1 421 ? -4.812 9.125 -3.123 1 88.44 421 THR B C 1
ATOM 9151 O O . THR B 1 421 ? -5.98 9.461 -3.32 1 88.44 421 THR B O 1
ATOM 9154 N N . MET B 1 422 ? -4.363 7.918 -3.373 1 88.5 422 MET B N 1
ATOM 9155 C CA . MET B 1 422 ? -5.227 6.844 -3.852 1 88.5 422 MET B CA 1
ATOM 9156 C C . MET B 1 422 ? -5.859 6.094 -2.686 1 88.5 422 MET B C 1
ATOM 9158 O O . MET B 1 422 ? -6.875 5.418 -2.852 1 88.5 422 MET B O 1
ATOM 9162 N N . SER B 1 423 ? -5.262 6.195 -1.508 1 89.5 423 SER B N 1
ATOM 9163 C CA . SER B 1 423 ? -5.711 5.48 -0.318 1 89.5 423 SER B CA 1
ATOM 9164 C C . SER B 1 423 ? -7.125 5.891 0.073 1 89.5 423 SER B C 1
ATOM 9166 O O . SER B 1 423 ? -7.816 5.156 0.781 1 89.5 423 SER B O 1
ATOM 9168 N N . THR B 1 424 ? -7.578 7.047 -0.447 1 93.12 424 THR B N 1
ATOM 9169 C CA . THR B 1 424 ? -8.922 7.512 -0.128 1 93.12 424 THR B CA 1
ATOM 9170 C C . THR B 1 424 ? -9.977 6.535 -0.649 1 93.12 424 THR B C 1
ATOM 9172 O O . THR B 1 424 ? -11.039 6.383 -0.052 1 93.12 424 THR B O 1
ATOM 9175 N N . ALA B 1 425 ? -9.648 5.863 -1.766 1 92.25 425 ALA B N 1
ATOM 9176 C CA . ALA B 1 425 ? -10.57 4.867 -2.305 1 92.25 425 ALA B CA 1
ATOM 9177 C C . ALA B 1 425 ? -10.734 3.695 -1.341 1 92.25 425 ALA B C 1
ATOM 9179 O O . ALA B 1 425 ? -11.852 3.258 -1.072 1 92.25 425 ALA B O 1
ATOM 9180 N N . VAL B 1 426 ? -9.625 3.26 -0.777 1 89.81 426 VAL B N 1
ATOM 9181 C CA . VAL B 1 426 ? -9.641 2.117 0.131 1 89.81 426 VAL B CA 1
ATOM 9182 C C . VAL B 1 426 ? -10.305 2.516 1.449 1 89.81 426 VAL B C 1
ATOM 9184 O O . VAL B 1 426 ? -11.07 1.742 2.023 1 89.81 426 VAL B O 1
ATOM 9187 N N . ILE B 1 427 ? -10.023 3.691 1.898 1 90.69 427 ILE B N 1
ATOM 9188 C CA . ILE B 1 427 ? -10.633 4.188 3.129 1 90.69 427 ILE B CA 1
ATOM 9189 C C . ILE B 1 427 ? -12.148 4.23 2.973 1 90.69 427 ILE B C 1
ATOM 9191 O O . ILE B 1 427 ? -12.891 3.797 3.863 1 90.69 427 ILE B O 1
ATOM 9195 N N . MET B 1 428 ? -12.594 4.723 1.855 1 91.25 428 MET B N 1
ATOM 9196 C CA . MET B 1 428 ? -14.031 4.832 1.615 1 91.25 428 MET B CA 1
ATOM 9197 C C . MET B 1 428 ? -14.68 3.451 1.538 1 91.25 428 MET B C 1
ATOM 9199 O O . MET B 1 428 ? -15.789 3.252 2.035 1 91.25 428 MET B O 1
ATOM 9203 N N . MET B 1 429 ? -14.023 2.531 0.95 1 88.38 429 MET B N 1
ATOM 9204 C CA . MET B 1 429 ? -14.555 1.173 0.856 1 88.38 429 MET B CA 1
ATOM 9205 C C . MET B 1 429 ? -14.641 0.526 2.234 1 88.38 429 MET B C 1
ATOM 9207 O O . MET B 1 429 ? -15.625 -0.14 2.551 1 88.38 429 MET B O 1
ATOM 9211 N N . GLU B 1 430 ? -13.633 0.74 3.023 1 85.94 430 GLU B N 1
ATOM 9212 C CA . GLU B 1 430 ? -13.633 0.185 4.371 1 85.94 430 GLU B CA 1
ATOM 9213 C C . GLU B 1 430 ? -14.68 0.872 5.25 1 85.94 430 GLU B C 1
ATOM 9215 O O . GLU B 1 430 ? -15.297 0.231 6.102 1 85.94 430 GLU B O 1
ATOM 9220 N N . LEU B 1 431 ? -14.82 2.143 4.988 1 84.31 431 LEU B N 1
ATOM 9221 C CA . LEU B 1 431 ? -15.781 2.922 5.77 1 84.31 431 LEU B CA 1
ATOM 9222 C C . LEU B 1 431 ? -17.203 2.49 5.465 1 84.31 431 LEU B C 1
ATOM 9224 O O . LEU B 1 431 ? -18.047 2.439 6.363 1 84.31 431 LEU B O 1
ATOM 9228 N N . THR B 1 432 ? -17.5 2.215 4.254 1 82.25 432 THR B N 1
ATOM 9229 C CA . THR B 1 432 ? -18.859 1.85 3.852 1 82.25 432 THR B CA 1
ATOM 9230 C C . THR B 1 432 ? -19.062 0.34 3.941 1 82.25 432 THR B C 1
ATOM 9232 O O . THR B 1 432 ? -20.203 -0.136 4.012 1 82.25 432 THR B O 1
ATOM 9235 N N . GLY B 1 433 ? -18 -0.431 3.873 1 74.94 433 GLY B N 1
ATOM 9236 C CA . GLY B 1 433 ? -18.062 -1.876 4.027 1 74.94 433 GLY B CA 1
ATOM 9237 C C . GLY B 1 433 ? -18.438 -2.598 2.746 1 74.94 433 GLY B C 1
ATOM 9238 O O . GLY B 1 433 ? -18.797 -3.775 2.773 1 74.94 433 GLY B O 1
ATOM 9239 N N . HIS B 1 434 ? -18.359 -1.894 1.571 1 73.38 434 HIS B N 1
ATOM 9240 C CA . HIS B 1 434 ? -18.766 -2.545 0.327 1 73.38 434 HIS B CA 1
ATOM 9241 C C . HIS B 1 434 ? -17.672 -2.424 -0.728 1 73.38 434 HIS B C 1
ATOM 9243 O O . HIS B 1 434 ? -17 -1.39 -0.825 1 73.38 434 HIS B O 1
ATOM 9249 N N . LEU B 1 435 ? -17.516 -3.58 -1.38 1 76.38 435 LEU B N 1
ATOM 9250 C CA . LEU B 1 435 ? -16.531 -3.596 -2.463 1 76.38 435 LEU B CA 1
ATOM 9251 C C . LEU B 1 435 ? -17.219 -3.67 -3.818 1 76.38 435 LEU B C 1
ATOM 9253 O O . LEU B 1 435 ? -16.562 -3.648 -4.859 1 76.38 435 LEU B O 1
ATOM 9257 N N . SER B 1 436 ? -18.609 -3.59 -3.844 1 73.75 436 SER B N 1
ATOM 9258 C CA . SER B 1 436 ? -19.344 -3.711 -5.102 1 73.75 436 SER B CA 1
ATOM 9259 C C . SER B 1 436 ? -19.047 -2.529 -6.023 1 73.75 436 SER B C 1
ATOM 9261 O O . SER B 1 436 ? -19.062 -2.676 -7.246 1 73.75 436 SER B O 1
ATOM 9263 N N . TYR B 1 437 ? -18.781 -1.41 -5.363 1 79.31 437 TYR B N 1
ATOM 9264 C CA . TYR B 1 437 ? -18.516 -0.222 -6.168 1 79.31 437 TYR B CA 1
ATOM 9265 C C . TYR B 1 437 ? -17.031 0.126 -6.145 1 79.31 437 TYR B C 1
ATOM 9267 O O . TYR B 1 437 ? -16.656 1.294 -6.281 1 79.31 437 TYR B O 1
ATOM 9275 N N . SER B 1 438 ? -16.25 -0.854 -5.988 1 82.19 438 SER B N 1
ATOM 9276 C CA . SER B 1 438 ? -14.812 -0.606 -5.91 1 82.19 438 SER B CA 1
ATOM 9277 C C . SER B 1 438 ? -14.266 -0.063 -7.227 1 82.19 438 SER B C 1
ATOM 9279 O O . SER B 1 438 ? -13.422 0.836 -7.234 1 82.19 438 SER B O 1
ATOM 9281 N N . LEU B 1 439 ? -14.828 -0.529 -8.359 1 81.75 439 LEU B N 1
ATOM 9282 C CA . LEU B 1 439 ? -14.289 -0.142 -9.656 1 81.75 439 LEU B CA 1
ATOM 9283 C C . LEU B 1 439 ? -14.641 1.309 -9.977 1 81.75 439 LEU B C 1
ATOM 9285 O O . LEU B 1 439 ? -13.758 2.1 -10.328 1 81.75 439 LEU B O 1
ATOM 9289 N N . PRO B 1 440 ? -15.898 1.679 -9.797 1 86.81 440 PRO B N 1
ATOM 9290 C CA . PRO B 1 440 ? -16.219 3.086 -10.047 1 86.81 440 PRO B CA 1
ATOM 9291 C C . PRO B 1 440 ? -15.469 4.031 -9.109 1 86.81 440 PRO B C 1
ATOM 9293 O O . PRO B 1 440 ? -15.07 5.125 -9.523 1 86.81 440 PRO B O 1
ATOM 9296 N N . ILE B 1 441 ? -15.305 3.637 -7.891 1 91.62 441 ILE B N 1
ATOM 9297 C CA . ILE B 1 441 ? -14.586 4.461 -6.926 1 91.62 441 ILE B CA 1
ATOM 9298 C C . ILE B 1 441 ? -13.141 4.652 -7.379 1 91.62 441 ILE B C 1
ATOM 9300 O O . ILE B 1 441 ? -12.633 5.773 -7.402 1 91.62 441 ILE B O 1
ATOM 9304 N N . LEU B 1 442 ? -12.547 3.562 -7.812 1 89.56 442 LEU B N 1
ATOM 9305 C CA . LEU B 1 442 ? -11.141 3.609 -8.195 1 89.56 442 LEU B CA 1
ATOM 9306 C C . LEU B 1 442 ? -10.945 4.453 -9.445 1 89.56 442 LEU B C 1
ATOM 9308 O O . LEU B 1 442 ? -10.023 5.266 -9.516 1 89.56 442 LEU B O 1
ATOM 9312 N N . ILE B 1 443 ? -11.789 4.336 -10.383 1 86.94 443 ILE B N 1
ATOM 9313 C CA . ILE B 1 443 ? -11.664 5.086 -11.633 1 86.94 443 ILE B CA 1
ATOM 9314 C C . ILE B 1 443 ? -11.812 6.578 -11.352 1 86.94 443 ILE B C 1
ATOM 9316 O O . ILE B 1 443 ? -11.023 7.391 -11.844 1 86.94 443 ILE B O 1
ATOM 9320 N N . SER B 1 444 ? -12.812 6.871 -10.578 1 94.25 444 SER B N 1
ATOM 9321 C CA . SER B 1 444 ? -13.047 8.281 -10.273 1 94.25 444 SER B CA 1
ATOM 9322 C C . SER B 1 444 ? -11.906 8.867 -9.453 1 94.25 444 SER B C 1
ATOM 9324 O O . SER B 1 444 ? -11.5 10.016 -9.672 1 94.25 444 SER B O 1
ATOM 9326 N N . VAL B 1 445 ? -11.406 8.102 -8.523 1 94.25 445 VAL B N 1
ATOM 9327 C CA . VAL B 1 445 ? -10.328 8.562 -7.656 1 94.25 445 VAL B CA 1
ATOM 9328 C C . VAL B 1 445 ? -9.055 8.773 -8.477 1 94.25 445 VAL B C 1
ATOM 9330 O O . VAL B 1 445 ? -8.367 9.781 -8.305 1 94.25 445 VAL B O 1
ATOM 9333 N N . ILE B 1 446 ? -8.75 7.895 -9.398 1 88.62 446 ILE B N 1
ATOM 9334 C CA . ILE B 1 446 ? -7.539 7.977 -10.203 1 88.62 446 ILE B CA 1
ATOM 9335 C C . ILE B 1 446 ? -7.625 9.18 -11.141 1 88.62 446 ILE B C 1
ATOM 9337 O O . ILE B 1 446 ? -6.676 9.953 -11.25 1 88.62 446 ILE B O 1
ATOM 9341 N N . LEU B 1 447 ? -8.758 9.344 -11.734 1 89.94 447 LEU B N 1
ATOM 9342 C CA . LEU B 1 447 ? -8.922 10.461 -12.648 1 89.94 447 LEU B CA 1
ATOM 9343 C C . LEU B 1 447 ? -8.891 11.789 -11.898 1 89.94 447 LEU B C 1
ATOM 9345 O O . LEU B 1 447 ? -8.344 12.781 -12.398 1 89.94 447 LEU B O 1
ATOM 9349 N N . SER B 1 448 ? -9.523 11.781 -10.773 1 95.81 448 SER B N 1
ATOM 9350 C CA . SER B 1 448 ? -9.492 12.992 -9.961 1 95.81 448 SER B CA 1
ATOM 9351 C C . SER B 1 448 ? -8.062 13.359 -9.578 1 95.81 448 SER B C 1
ATOM 9353 O O . SER B 1 448 ? -7.676 14.531 -9.648 1 95.81 448 SER B O 1
ATOM 9355 N N . ASN B 1 449 ? -7.301 12.414 -9.203 1 90.31 449 ASN B N 1
ATOM 9356 C CA . ASN B 1 449 ? -5.906 12.633 -8.844 1 90.31 449 ASN B CA 1
ATOM 9357 C C . ASN B 1 449 ? -5.09 13.125 -10.039 1 90.31 449 ASN B C 1
ATOM 9359 O O . ASN B 1 449 ? -4.297 14.055 -9.914 1 90.31 449 ASN B O 1
ATOM 9363 N N . MET B 1 450 ? -5.297 12.555 -11.172 1 84.81 450 MET B N 1
ATOM 9364 C CA . MET B 1 450 ? -4.555 12.914 -12.383 1 84.81 450 MET B CA 1
ATOM 9365 C C . MET B 1 450 ? -4.84 14.359 -12.781 1 84.81 450 MET B C 1
ATOM 9367 O O . MET B 1 450 ? -3.916 15.117 -13.094 1 84.81 450 MET B O 1
ATOM 9371 N N . VAL B 1 451 ? -6.051 14.688 -12.719 1 91.56 451 VAL B N 1
ATOM 9372 C CA . VAL B 1 451 ? -6.453 16.031 -13.141 1 91.56 451 VAL B CA 1
ATOM 9373 C C . VAL B 1 451 ? -5.957 17.062 -12.133 1 91.56 451 VAL B C 1
ATOM 9375 O O . VAL B 1 451 ? -5.402 18.094 -12.516 1 91.56 451 VAL B O 1
ATOM 9378 N N . SER B 1 452 ? -6.156 16.75 -10.898 1 94.25 452 SER B N 1
ATOM 9379 C CA . SER B 1 452 ? -5.777 17.703 -9.859 1 94.25 452 SER B CA 1
ATOM 9380 C C . SER B 1 452 ? -4.266 17.875 -9.797 1 94.25 452 SER B C 1
ATOM 9382 O O . SER B 1 452 ? -3.773 18.984 -9.57 1 94.25 452 SER B O 1
ATOM 9384 N N . GLN B 1 453 ? -3.49 16.797 -9.953 1 84.88 453 GLN B N 1
ATOM 9385 C CA . GLN B 1 453 ? -2.035 16.859 -9.891 1 84.88 453 GLN B CA 1
ATOM 9386 C C . GLN B 1 453 ? -1.473 17.719 -11.016 1 84.88 453 GLN B C 1
ATOM 9388 O O . GLN B 1 453 ? -0.405 18.328 -10.875 1 84.88 453 GLN B O 1
ATOM 9393 N N . SER B 1 454 ? -2.176 17.781 -12.102 1 85.94 454 SER B N 1
ATOM 9394 C CA . SER B 1 454 ? -1.715 18.562 -13.242 1 85.94 454 SER B CA 1
ATOM 9395 C C . SER B 1 454 ? -1.954 20.047 -13.016 1 85.94 454 SER B C 1
ATOM 9397 O O . SER B 1 454 ? -1.311 20.891 -13.656 1 85.94 454 SER B O 1
ATOM 9399 N N . LEU B 1 455 ? -2.785 20.391 -12.07 1 89.56 455 LEU B N 1
ATOM 9400 C CA . LEU B 1 455 ? -3.18 21.797 -11.922 1 89.56 455 LEU B CA 1
ATOM 9401 C C . LEU B 1 455 ? -2.561 22.391 -10.664 1 89.56 455 LEU B C 1
ATOM 9403 O O . LEU B 1 455 ? -2.082 23.531 -10.688 1 89.56 455 LEU B O 1
ATOM 9407 N N . GLN B 1 456 ? -2.688 21.672 -9.531 1 88.25 456 GLN B N 1
ATOM 9408 C CA . GLN B 1 456 ? -2.258 22.203 -8.242 1 88.25 456 GLN B CA 1
ATOM 9409 C C . GLN B 1 456 ? -1.517 21.141 -7.43 1 88.25 456 GLN B C 1
ATOM 9411 O O . GLN B 1 456 ? -1.71 19.953 -7.645 1 88.25 456 GLN B O 1
ATOM 9416 N N . PRO B 1 457 ? -0.591 21.609 -6.543 1 87.88 457 PRO B N 1
ATOM 9417 C CA . PRO B 1 457 ? -0.036 20.656 -5.578 1 87.88 457 PRO B CA 1
ATOM 9418 C C . PRO B 1 457 ? -1.067 20.188 -4.555 1 87.88 457 PRO B C 1
ATOM 9420 O O . PRO B 1 457 ? -2.184 20.703 -4.508 1 87.88 457 PRO B O 1
ATOM 9423 N N . SER B 1 458 ? -0.704 19.172 -3.896 1 90.56 458 SER B N 1
ATOM 9424 C CA . SER B 1 458 ? -1.604 18.688 -2.859 1 90.56 458 SER B CA 1
ATOM 9425 C C . SER B 1 458 ? -1.777 19.703 -1.745 1 90.56 458 SER B C 1
ATOM 9427 O O . SER B 1 458 ? -0.98 20.641 -1.624 1 90.56 458 SER B O 1
ATOM 9429 N N . ILE B 1 459 ? -2.783 19.594 -0.987 1 94.19 459 ILE B N 1
ATOM 9430 C CA . ILE B 1 459 ? -3.045 20.531 0.104 1 94.19 459 ILE B CA 1
ATOM 9431 C C . ILE B 1 459 ? -1.894 20.484 1.104 1 94.19 459 ILE B C 1
ATOM 9433 O O . ILE B 1 459 ? -1.52 21.516 1.671 1 94.19 459 ILE B O 1
ATOM 9437 N N . TYR B 1 460 ? -1.288 19.406 1.294 1 90.81 460 TYR B N 1
ATOM 9438 C CA . TYR B 1 460 ? -0.196 19.266 2.252 1 90.81 460 TYR B CA 1
ATOM 9439 C C . TYR B 1 460 ? 1.067 19.953 1.738 1 90.81 460 TYR B C 1
ATOM 9441 O O . TYR B 1 460 ? 1.765 20.625 2.494 1 90.81 460 TYR B O 1
ATOM 9449 N N . ASP B 1 461 ? 1.311 19.781 0.491 1 85.62 461 ASP B N 1
ATOM 9450 C CA . ASP B 1 461 ? 2.471 20.438 -0.1 1 85.62 461 ASP B CA 1
ATOM 9451 C C . ASP B 1 461 ? 2.283 21.953 -0.132 1 85.62 461 ASP B C 1
ATOM 9453 O O . ASP B 1 461 ? 3.25 22.703 0 1 85.62 461 ASP B O 1
ATOM 9457 N N . THR B 1 462 ? 1.051 22.359 -0.328 1 89.94 462 THR B N 1
ATOM 9458 C CA . THR B 1 462 ? 0.758 23.797 -0.323 1 89.94 462 THR B CA 1
ATOM 9459 C C . THR B 1 462 ? 1 24.391 1.06 1 89.94 462 THR B C 1
ATOM 9461 O O . THR B 1 462 ? 1.536 25.484 1.181 1 89.94 462 THR B O 1
ATOM 9464 N N . VAL B 1 463 ? 0.635 23.688 2.078 1 90.56 463 VAL B N 1
ATOM 9465 C CA . VAL B 1 463 ? 0.873 24.156 3.439 1 90.56 463 VAL B CA 1
ATOM 9466 C C . VAL B 1 463 ? 2.375 24.219 3.711 1 90.56 463 VAL B C 1
ATOM 9468 O O . VAL B 1 463 ? 2.852 25.141 4.375 1 90.56 463 VAL B O 1
ATOM 9471 N N . ILE B 1 464 ? 3.104 23.219 3.227 1 85.25 464 ILE B N 1
ATOM 9472 C CA . ILE B 1 464 ? 4.551 23.188 3.406 1 85.25 464 ILE B CA 1
ATOM 9473 C C . ILE B 1 464 ? 5.18 24.406 2.738 1 85.25 464 ILE B C 1
ATOM 9475 O O . ILE B 1 464 ? 6.09 25.031 3.293 1 85.25 464 ILE B O 1
ATOM 9479 N N . ARG B 1 465 ? 4.625 24.75 1.649 1 80.38 465 ARG B N 1
ATOM 9480 C CA . ARG B 1 465 ? 5.145 25.891 0.907 1 80.38 465 ARG B CA 1
ATOM 9481 C C . ARG B 1 465 ? 4.805 27.203 1.607 1 80.38 465 ARG B C 1
ATOM 9483 O O . ARG B 1 465 ? 5.641 28.109 1.687 1 80.38 465 ARG B O 1
ATOM 9490 N N . ILE B 1 466 ? 3.607 27.312 2.057 1 83.25 466 ILE B N 1
ATOM 9491 C CA . ILE B 1 466 ? 3.152 28.531 2.705 1 83.25 466 ILE B CA 1
ATOM 9492 C C . ILE B 1 466 ? 3.914 28.734 4.012 1 83.25 466 ILE B C 1
ATOM 9494 O O . ILE B 1 466 ? 4.305 29.859 4.344 1 83.25 466 ILE B O 1
ATOM 9498 N N . LYS B 1 467 ? 4.125 27.594 4.754 1 78.5 467 LYS B N 1
ATOM 9499 C CA . LYS B 1 467 ? 4.844 27.672 6.023 1 78.5 467 LYS B CA 1
ATOM 9500 C C . LYS B 1 467 ? 6.352 27.672 5.801 1 78.5 467 LYS B C 1
ATOM 9502 O O . LYS B 1 467 ? 7.125 27.875 6.742 1 78.5 467 LYS B O 1
ATOM 9507 N N . ARG B 1 468 ? 6.848 27.469 4.602 1 71.06 468 ARG B N 1
ATOM 9508 C CA . ARG B 1 468 ? 8.258 27.438 4.234 1 71.06 468 ARG B CA 1
ATOM 9509 C C . ARG B 1 468 ? 9.023 26.422 5.082 1 71.06 468 ARG B C 1
ATOM 9511 O O . ARG B 1 468 ? 10.078 26.75 5.637 1 71.06 468 ARG B O 1
ATOM 9518 N N . LEU B 1 469 ? 8.398 25.344 5.215 1 68.69 469 LEU B N 1
ATOM 9519 C CA . LEU B 1 469 ? 9.094 24.281 5.926 1 68.69 469 LEU B CA 1
ATOM 9520 C C . LEU B 1 469 ? 10.234 23.719 5.078 1 68.69 469 LEU B C 1
ATOM 9522 O O . LEU B 1 469 ? 10.148 23.703 3.85 1 68.69 469 LEU B O 1
ATOM 9526 N N . PRO B 1 470 ? 11.328 23.469 5.723 1 53.72 470 PRO B N 1
ATOM 9527 C CA . PRO B 1 470 ? 12.469 22.953 4.949 1 53.72 470 PRO B CA 1
ATOM 9528 C C . PRO B 1 470 ? 12.164 21.641 4.254 1 53.72 470 PRO B C 1
ATOM 9530 O O . PRO B 1 470 ? 11.953 20.625 4.918 1 53.72 470 PRO B O 1
ATOM 9533 N N . TYR B 1 471 ? 11.438 21.609 3.244 1 53.78 471 TYR B N 1
ATOM 9534 C CA . TYR B 1 471 ? 11.016 20.406 2.533 1 53.78 471 TYR B CA 1
ATOM 9535 C C . TYR B 1 471 ? 11.844 20.203 1.269 1 53.78 471 TYR B C 1
ATOM 9537 O O . TYR B 1 471 ? 12.18 21.172 0.578 1 53.78 471 TYR B O 1
ATOM 9545 N N . LEU B 1 472 ? 12.625 19.078 1.279 1 50.91 472 LEU B N 1
ATOM 9546 C CA . LEU B 1 472 ? 13.273 18.75 0.017 1 50.91 472 LEU B CA 1
ATOM 9547 C C . LEU B 1 472 ? 12.242 18.484 -1.073 1 50.91 472 LEU B C 1
ATOM 9549 O O . LEU B 1 472 ? 11.594 17.438 -1.063 1 50.91 472 LEU B O 1
ATOM 9553 N N . PRO B 1 473 ? 11.758 19.594 -1.649 1 46.72 473 PRO B N 1
ATOM 9554 C CA . PRO B 1 473 ? 10.797 19.281 -2.709 1 46.72 473 PRO B CA 1
ATOM 9555 C C . PRO B 1 473 ? 11.375 18.359 -3.777 1 46.72 473 PRO B C 1
ATOM 9557 O O . PRO B 1 473 ? 12.594 18.297 -3.959 1 46.72 473 PRO B O 1
ATOM 9560 N N . LEU B 1 474 ? 10.695 17.375 -4.168 1 45.59 474 LEU B N 1
ATOM 9561 C CA . LEU B 1 474 ? 11.148 16.547 -5.289 1 45.59 474 LEU B CA 1
ATOM 9562 C C . LEU B 1 474 ? 11.555 17.438 -6.469 1 45.59 474 LEU B C 1
ATOM 9564 O O . LEU B 1 474 ? 10.82 18.344 -6.844 1 45.59 474 LEU B O 1
ATOM 9568 N N . LEU B 1 475 ? 12.953 17.672 -6.559 1 45.66 475 LEU B N 1
ATOM 9569 C CA . LEU B 1 475 ? 13.422 18.453 -7.707 1 45.66 475 LEU B CA 1
ATOM 9570 C C . LEU B 1 475 ? 12.852 17.891 -9.008 1 45.66 475 LEU B C 1
ATOM 9572 O O . LEU B 1 475 ? 12.883 16.672 -9.234 1 45.66 475 LEU B O 1
ATOM 9576 N N . ARG B 1 476 ? 11.953 18.656 -9.547 1 42.22 476 ARG B N 1
ATOM 9577 C CA . ARG B 1 476 ? 11.414 18.266 -10.852 1 42.22 476 ARG B CA 1
ATOM 9578 C C . ARG B 1 476 ? 12.539 18.078 -11.867 1 42.22 476 ARG B C 1
ATOM 9580 O O . ARG B 1 476 ? 13.445 18.906 -11.969 1 42.22 476 ARG B O 1
ATOM 9587 N N . TRP B 1 477 ? 12.906 16.812 -12.32 1 39.97 477 TRP B N 1
ATOM 9588 C CA . TRP B 1 477 ? 13.938 16.344 -13.25 1 39.97 477 TRP B CA 1
ATOM 9589 C C . TRP B 1 477 ? 13.961 17.203 -14.508 1 39.97 477 TRP B C 1
ATOM 9591 O O . TRP B 1 477 ? 14.984 17.281 -15.195 1 39.97 477 TRP B O 1
ATOM 9601 N N . GLY B 1 478 ? 13.328 18.438 -14.602 1 39.66 478 GLY B N 1
ATOM 9602 C CA . GLY B 1 478 ? 13.305 19.125 -15.875 1 39.66 478 GLY B CA 1
ATOM 9603 C C . GLY B 1 478 ? 14.008 20.469 -15.836 1 39.66 478 GLY B C 1
ATOM 9604 O O . GLY B 1 478 ? 14.109 21.156 -16.859 1 39.66 478 GLY B O 1
ATOM 9605 N N . GLN B 1 479 ? 14.117 21.141 -14.922 1 41.91 479 GLN B N 1
ATOM 9606 C CA . GLN B 1 479 ? 14.68 22.484 -15.117 1 41.91 479 GLN B CA 1
ATOM 9607 C C . GLN B 1 479 ? 16.203 22.422 -15.25 1 41.91 479 GLN B C 1
ATOM 9609 O O . GLN B 1 479 ? 16.891 21.969 -14.336 1 41.91 479 GLN B O 1
ATOM 9614 N N . ARG B 1 480 ? 16.703 22.469 -16.438 1 44.72 480 ARG B N 1
ATOM 9615 C CA . ARG B 1 480 ? 18.078 22.609 -16.875 1 44.72 480 ARG B CA 1
ATOM 9616 C C . ARG B 1 480 ? 18.875 23.469 -15.898 1 44.72 480 ARG B C 1
ATOM 9618 O O . ARG B 1 480 ? 20.094 23.312 -15.758 1 44.72 480 ARG B O 1
ATOM 9625 N N . GLU B 1 481 ? 18.125 24.328 -15.32 1 48.22 481 GLU B N 1
ATOM 9626 C CA . GLU B 1 481 ? 18.859 25.281 -14.492 1 48.22 481 GLU B CA 1
ATOM 9627 C C . GLU B 1 481 ? 19.391 24.609 -13.227 1 48.22 481 GLU B C 1
ATOM 9629 O O . GLU B 1 481 ? 20.438 25 -12.703 1 48.22 481 GLU B O 1
ATOM 9634 N N . ASN B 1 482 ? 18.766 23.547 -12.891 1 51.75 482 ASN B N 1
ATOM 9635 C CA . ASN B 1 482 ? 19.203 22.859 -11.68 1 51.75 482 ASN B CA 1
ATOM 9636 C C . ASN B 1 482 ? 20.469 22.031 -11.922 1 51.75 482 ASN B C 1
ATOM 9638 O O . ASN B 1 482 ? 21.188 21.703 -10.984 1 51.75 482 ASN B O 1
ATOM 9642 N N . SER B 1 483 ? 20.656 21.828 -13.227 1 55.88 483 SER B N 1
ATOM 9643 C CA . SER B 1 483 ? 21.844 21.062 -13.578 1 55.88 483 SER B CA 1
ATOM 9644 C C . SER B 1 483 ? 23.078 21.953 -13.586 1 55.88 483 SER B C 1
ATOM 9646 O O . SER B 1 483 ? 24.203 21.453 -13.586 1 55.88 483 SER B O 1
ATOM 9648 N N . LYS B 1 484 ? 22.844 23.25 -13.391 1 61.66 484 LYS B N 1
ATOM 9649 C CA . LYS B 1 484 ? 24 24.125 -13.422 1 61.66 484 LYS B CA 1
ATOM 9650 C C . LYS B 1 484 ? 24.5 24.422 -12.016 1 61.66 484 LYS B C 1
ATOM 9652 O O . LYS B 1 484 ? 25.594 24.953 -11.836 1 61.66 484 LYS B O 1
ATOM 9657 N N . ILE B 1 485 ? 23.703 24.047 -11.078 1 73 485 ILE B N 1
ATOM 9658 C CA . ILE B 1 485 ? 24.125 24.312 -9.703 1 73 485 ILE B CA 1
ATOM 9659 C C . ILE B 1 485 ? 24.812 23.094 -9.125 1 73 485 ILE B C 1
ATOM 9661 O O . ILE B 1 485 ? 24.312 21.969 -9.242 1 73 485 ILE B O 1
ATOM 9665 N N . HIS B 1 486 ? 25.984 23.375 -8.742 1 79.81 486 HIS B N 1
ATOM 9666 C CA . HIS B 1 486 ? 26.781 22.297 -8.133 1 79.81 486 HIS B CA 1
ATOM 9667 C C . HIS B 1 486 ? 26.891 22.484 -6.625 1 79.81 486 HIS B C 1
ATOM 9669 O O . HIS B 1 486 ? 26.578 23.562 -6.102 1 79.81 486 HIS B O 1
ATOM 9675 N N . VAL B 1 487 ? 27.266 21.484 -6.031 1 85.19 487 VAL B N 1
ATOM 9676 C CA . VAL B 1 487 ? 27.391 21.469 -4.578 1 85.19 487 VAL B CA 1
ATOM 9677 C C . VAL B 1 487 ? 28.344 22.578 -4.133 1 85.19 487 VAL B C 1
ATOM 9679 O O . VAL B 1 487 ? 28.188 23.156 -3.059 1 85.19 487 VAL B O 1
ATOM 9682 N N . GLU B 1 488 ? 29.297 22.875 -4.969 1 81.12 488 GLU B N 1
ATOM 9683 C CA . GLU B 1 488 ? 30.281 23.906 -4.645 1 81.12 488 GLU B CA 1
ATOM 9684 C C . GLU B 1 488 ? 29.625 25.266 -4.473 1 81.12 488 GLU B C 1
ATOM 9686 O O . GLU B 1 488 ? 30.156 26.141 -3.764 1 81.12 488 GLU B O 1
ATOM 9691 N N . ASP B 1 489 ? 28.547 25.438 -5.062 1 78.88 489 ASP B N 1
ATOM 9692 C CA . ASP B 1 489 ? 27.891 26.734 -5.062 1 78.88 489 ASP B CA 1
ATOM 9693 C C . ASP B 1 489 ? 27.109 26.969 -3.762 1 78.88 489 ASP B C 1
ATOM 9695 O O . ASP B 1 489 ? 26.844 28.109 -3.391 1 78.88 489 ASP B O 1
ATOM 9699 N N . PHE B 1 490 ? 26.781 25.969 -3.096 1 81.44 490 PHE B N 1
ATOM 9700 C CA . PHE B 1 490 ? 25.938 26.203 -1.932 1 81.44 490 PHE B CA 1
ATOM 9701 C C . PHE B 1 490 ? 26.5 25.516 -0.698 1 81.44 490 PHE B C 1
ATOM 9703 O O . PHE B 1 490 ? 25.891 25.547 0.374 1 81.44 490 PHE B O 1
ATOM 9710 N N . MET B 1 491 ? 27.625 25 -0.765 1 84.81 491 MET B N 1
ATOM 9711 C CA . MET B 1 491 ? 28.203 24.312 0.386 1 84.81 491 MET B CA 1
ATOM 9712 C C . MET B 1 491 ? 28.719 25.328 1.409 1 84.81 491 MET B C 1
ATOM 9714 O O . MET B 1 491 ? 28.922 26.5 1.086 1 84.81 491 MET B O 1
ATOM 9718 N N . ASN B 1 492 ? 28.75 24.906 2.631 1 83.94 492 ASN B N 1
ATOM 9719 C CA . ASN B 1 492 ? 29.422 25.688 3.664 1 83.94 492 ASN B CA 1
ATOM 9720 C C . ASN B 1 492 ? 30.922 25.438 3.672 1 83.94 492 ASN B C 1
ATOM 9722 O O . ASN B 1 492 ? 31.375 24.328 3.949 1 83.94 492 ASN B O 1
ATOM 9726 N N . ARG B 1 493 ? 31.656 26.359 3.322 1 83 493 ARG B N 1
ATOM 9727 C CA . ARG B 1 493 ? 33.094 26.203 3.193 1 83 493 ARG B CA 1
ATOM 9728 C C . ARG B 1 493 ? 33.781 26.359 4.547 1 83 493 ARG B C 1
ATOM 9730 O O . ARG B 1 493 ? 34.938 25.969 4.707 1 83 493 ARG B O 1
ATOM 9737 N N . ASP B 1 494 ? 33 26.906 5.453 1 79.81 494 ASP B N 1
ATOM 9738 C CA . ASP B 1 494 ? 33.594 27.078 6.777 1 79.81 494 ASP B CA 1
ATOM 9739 C C . ASP B 1 494 ? 33.438 25.812 7.617 1 79.81 494 ASP B C 1
ATOM 9741 O O . ASP B 1 494 ? 32.531 25.734 8.453 1 79.81 494 ASP B O 1
ATOM 9745 N N . VAL B 1 495 ? 34.281 24.828 7.305 1 83.56 495 VAL B N 1
ATOM 9746 C CA . VAL B 1 495 ? 34.188 23.562 8.023 1 83.56 495 VAL B CA 1
ATOM 9747 C C . VAL B 1 495 ? 35.25 23.5 9.117 1 83.56 495 VAL B C 1
ATOM 9749 O O . VAL B 1 495 ? 36.406 23.859 8.891 1 83.56 495 VAL B O 1
ATOM 9752 N N . ARG B 1 496 ? 34.812 23.25 10.266 1 85.25 496 ARG B N 1
ATOM 9753 C CA . ARG B 1 496 ? 35.75 23 11.359 1 85.25 496 ARG B CA 1
ATOM 9754 C C . ARG B 1 496 ? 36.281 21.562 11.32 1 85.25 496 ARG B C 1
ATOM 9756 O O . ARG B 1 496 ? 35.5 20.625 11.07 1 85.25 496 ARG B O 1
ATOM 9763 N N . PHE B 1 497 ? 37.469 21.422 11.336 1 87.81 497 PHE B N 1
ATOM 9764 C CA . PHE B 1 497 ? 38.062 20.094 11.227 1 87.81 497 PHE B CA 1
ATOM 9765 C C . PHE B 1 497 ? 39.156 19.891 12.273 1 87.81 497 PHE B C 1
ATOM 9767 O O . PHE B 1 497 ? 39.594 20.844 12.898 1 87.81 497 PHE B O 1
ATOM 9774 N N . ILE B 1 498 ? 39.469 18.656 12.523 1 87.25 498 ILE B N 1
ATOM 9775 C CA . ILE B 1 498 ? 40.562 18.266 13.398 1 87.25 498 ILE B CA 1
ATOM 9776 C C . ILE B 1 498 ? 41.656 17.609 12.578 1 87.25 498 ILE B C 1
ATOM 9778 O O . ILE B 1 498 ? 41.406 16.906 11.602 1 87.25 498 ILE B O 1
ATOM 9782 N N . THR B 1 499 ? 42.875 17.953 12.945 1 85.06 499 THR B N 1
ATOM 9783 C CA . THR B 1 499 ? 44.031 17.359 12.273 1 85.06 499 THR B CA 1
ATOM 9784 C C . THR B 1 499 ? 44.656 16.297 13.156 1 85.06 499 THR B C 1
ATOM 9786 O O . THR B 1 499 ? 44.344 16.172 14.336 1 85.06 499 THR B O 1
ATOM 9789 N N . LEU B 1 500 ? 45.5 15.516 12.508 1 82.38 500 LEU B N 1
ATOM 9790 C CA . LEU B 1 500 ? 46.188 14.477 13.242 1 82.38 500 LEU B CA 1
ATOM 9791 C C . LEU B 1 500 ? 47.156 15.086 14.273 1 82.38 500 LEU B C 1
ATOM 9793 O O . LEU B 1 500 ? 47.438 14.461 15.289 1 82.38 500 LEU B O 1
ATOM 9797 N N . ASN B 1 501 ? 47.562 16.297 14.039 1 79.94 501 ASN B N 1
ATOM 9798 C CA . ASN B 1 501 ? 48.5 16.969 14.938 1 79.94 501 ASN B CA 1
ATOM 9799 C C . ASN B 1 501 ? 47.812 18.016 15.805 1 79.94 501 ASN B C 1
ATOM 9801 O O . ASN B 1 501 ? 48.438 18.906 16.359 1 79.94 501 ASN B O 1
ATOM 9805 N N . SER B 1 502 ? 46.594 17.875 15.914 1 86.31 502 SER B N 1
ATOM 9806 C CA . SER B 1 502 ? 45.875 18.859 16.703 1 86.31 502 SER B CA 1
ATOM 9807 C C . SER B 1 502 ? 46.156 18.688 18.188 1 86.31 502 SER B C 1
ATOM 9809 O O . SER B 1 502 ? 46.469 17.578 18.641 1 86.31 502 SER B O 1
ATOM 9811 N N . THR B 1 503 ? 46.188 19.766 18.812 1 84.69 503 THR B N 1
ATOM 9812 C CA . THR B 1 503 ? 46.375 19.797 20.25 1 84.69 503 THR B CA 1
ATOM 9813 C C . THR B 1 503 ? 45.062 19.75 21 1 84.69 503 THR B C 1
ATOM 9815 O O . THR B 1 503 ? 44 19.875 20.391 1 84.69 503 THR B O 1
ATOM 9818 N N . TYR B 1 504 ? 45.188 19.516 22.234 1 85.38 504 TYR B N 1
ATOM 9819 C CA . TYR B 1 504 ? 43.969 19.469 23.062 1 85.38 504 TYR B CA 1
ATOM 9820 C C . TYR B 1 504 ? 43.281 20.828 23.078 1 85.38 504 TYR B C 1
ATOM 9822 O O . TYR B 1 504 ? 42.062 20.906 23.219 1 85.38 504 TYR B O 1
ATOM 9830 N N . ARG B 1 505 ? 44.031 21.797 22.844 1 81.62 505 ARG B N 1
ATOM 9831 C CA . ARG B 1 505 ? 43.469 23.125 22.75 1 81.62 505 ARG B CA 1
ATOM 9832 C C . ARG B 1 505 ? 42.562 23.25 21.531 1 81.62 505 ARG B C 1
ATOM 9834 O O . ARG B 1 505 ? 41.469 23.828 21.609 1 81.62 505 ARG B O 1
ATOM 9841 N N . ASP B 1 506 ? 43.031 22.734 20.5 1 85.56 506 ASP B N 1
ATOM 9842 C CA . ASP B 1 506 ? 42.25 22.781 19.266 1 85.56 506 ASP B CA 1
ATOM 9843 C C . ASP B 1 506 ? 40.938 22.016 19.422 1 85.56 506 ASP B C 1
ATOM 9845 O O . ASP B 1 506 ? 39.906 22.484 18.953 1 85.56 506 ASP B O 1
ATOM 9849 N N . VAL B 1 507 ? 41.094 20.953 19.969 1 86.44 507 VAL B N 1
ATOM 9850 C CA . VAL B 1 507 ? 39.906 20.109 20.172 1 86.44 507 VAL B CA 1
ATOM 9851 C C . VAL B 1 507 ? 38.906 20.844 21.078 1 86.44 507 VAL B C 1
ATOM 9853 O O . VAL B 1 507 ? 37.688 20.812 20.828 1 86.44 507 VAL B O 1
ATOM 9856 N N . PHE B 1 508 ? 39.469 21.484 22.016 1 81.81 508 PHE B N 1
ATOM 9857 C CA . PHE B 1 508 ? 38.625 22.234 22.953 1 81.81 508 PHE B CA 1
ATOM 9858 C C . PHE B 1 508 ? 37.938 23.391 22.234 1 81.81 508 PHE B C 1
ATOM 9860 O O . PHE B 1 508 ? 36.75 23.641 22.453 1 81.81 508 PHE B O 1
ATOM 9867 N N . LYS B 1 509 ? 38.562 24 21.422 1 81.25 509 LYS B N 1
ATOM 9868 C CA . LYS B 1 509 ? 38 25.125 20.672 1 81.25 509 LYS B CA 1
ATOM 9869 C C . LYS B 1 509 ? 36.875 24.656 19.75 1 81.25 509 LYS B C 1
ATOM 9871 O O . LYS B 1 509 ? 35.844 25.328 19.609 1 81.25 509 LYS B O 1
ATOM 9876 N N . ILE B 1 510 ? 37.062 23.547 19.156 1 83.31 510 ILE B N 1
ATOM 9877 C CA . ILE B 1 510 ? 36.062 23.031 18.219 1 83.31 510 ILE B CA 1
ATOM 9878 C C . ILE B 1 510 ? 34.812 22.594 18.969 1 83.31 510 ILE B C 1
ATOM 9880 O O . ILE B 1 510 ? 33.688 22.797 18.484 1 83.31 510 ILE B O 1
ATOM 9884 N N . LEU B 1 511 ? 35 22.016 20.062 1 81.5 511 LEU B N 1
ATOM 9885 C CA . LEU B 1 511 ? 33.875 21.531 20.844 1 81.5 511 LEU B CA 1
ATOM 9886 C C . LEU B 1 511 ? 33.094 22.703 21.422 1 81.5 511 LEU B C 1
ATOM 9888 O O . LEU B 1 511 ? 31.875 22.594 21.609 1 81.5 511 LEU B O 1
ATOM 9892 N N . CYS B 1 512 ? 33.75 23.828 21.594 1 70.88 512 CYS B N 1
ATOM 9893 C CA . CYS B 1 512 ? 33.094 25 22.156 1 70.88 512 CYS B CA 1
ATOM 9894 C C . CYS B 1 512 ? 32.375 25.797 21.062 1 70.88 512 CYS B C 1
ATOM 9896 O O . CYS B 1 512 ? 31.406 26.484 21.344 1 70.88 512 CYS B O 1
ATOM 9898 N N . SER B 1 513 ? 32.844 25.766 19.844 1 62.16 513 SER B N 1
ATOM 9899 C CA . SER B 1 513 ? 32.344 26.656 18.797 1 62.16 513 SER B CA 1
ATOM 9900 C C . SER B 1 513 ? 31.078 26.109 18.188 1 62.16 513 SER B C 1
ATOM 9902 O O . SER B 1 513 ? 30.312 26.859 17.547 1 62.16 513 SER B O 1
ATOM 9904 N N . GLY B 1 514 ? 30.75 24.812 18.422 1 61.72 514 GLY B N 1
ATOM 9905 C CA . GLY B 1 514 ? 29.531 24.484 17.688 1 61.72 514 GLY B CA 1
ATOM 9906 C C . GLY B 1 514 ? 28.953 23.125 18.047 1 61.72 514 GLY B C 1
ATOM 9907 O O . GLY B 1 514 ? 29.578 22.359 18.781 1 61.72 514 GLY B O 1
ATOM 9908 N N . ASN B 1 515 ? 27.688 23.047 17.859 1 62.44 515 ASN B N 1
ATOM 9909 C CA . ASN B 1 515 ? 26.938 21.828 18.109 1 62.44 515 ASN B CA 1
ATOM 9910 C C . ASN B 1 515 ? 27 20.875 16.922 1 62.44 515 ASN B C 1
ATOM 9912 O O . ASN B 1 515 ? 25.984 20.609 16.281 1 62.44 515 ASN B O 1
ATOM 9916 N N . LEU B 1 516 ? 28.203 20.484 16.516 1 70.69 516 LEU B N 1
ATOM 9917 C CA . LEU B 1 516 ? 28.297 19.516 15.422 1 70.69 516 LEU B CA 1
ATOM 9918 C C . LEU B 1 516 ? 28.266 18.094 15.953 1 70.69 516 LEU B C 1
ATOM 9920 O O . LEU B 1 516 ? 28.906 17.781 16.969 1 70.69 516 LEU B O 1
ATOM 9924 N N . LYS B 1 517 ? 27.531 17.312 15.375 1 73.44 517 LYS B N 1
ATOM 9925 C CA . LYS B 1 517 ? 27.438 15.922 15.805 1 73.44 517 LYS B CA 1
ATOM 9926 C C . LYS B 1 517 ? 28.703 15.156 15.422 1 73.44 517 LYS B C 1
ATOM 9928 O O . LYS B 1 517 ? 29.156 14.281 16.172 1 73.44 517 LYS B O 1
ATOM 9933 N N . THR B 1 518 ? 29.25 15.469 14.219 1 82.38 518 THR B N 1
ATOM 9934 C CA . THR B 1 518 ? 30.438 14.797 13.727 1 82.38 518 THR B CA 1
ATOM 9935 C C . THR B 1 518 ? 31.453 15.805 13.188 1 82.38 518 THR B C 1
ATOM 9937 O O . THR B 1 518 ? 31.062 16.828 12.609 1 82.38 518 THR B O 1
ATOM 9940 N N . VAL B 1 519 ? 32.75 15.617 13.539 1 87 519 VAL B N 1
ATOM 9941 C CA . VAL B 1 519 ? 33.812 16.484 13.086 1 87 519 VAL B CA 1
ATOM 9942 C C . VAL B 1 519 ? 34.719 15.727 12.133 1 87 519 VAL B C 1
ATOM 9944 O O . VAL B 1 519 ? 35.188 14.617 12.445 1 87 519 VAL B O 1
ATOM 9947 N N . PRO B 1 520 ? 34.906 16.312 11.039 1 88.75 520 PRO B N 1
ATOM 9948 C CA . PRO B 1 520 ? 35.812 15.648 10.102 1 88.75 520 PRO B CA 1
ATOM 9949 C C . PRO B 1 520 ? 37.25 15.703 10.555 1 88.75 520 PRO B C 1
ATOM 9951 O O . PRO B 1 520 ? 37.688 16.703 11.148 1 88.75 520 PRO B O 1
ATOM 9954 N N . MET B 1 521 ? 38 14.641 10.305 1 87.44 521 MET B N 1
ATOM 9955 C CA . MET B 1 521 ? 39.406 14.547 10.578 1 87.44 521 MET B CA 1
ATOM 9956 C C . MET B 1 521 ? 40.219 14.60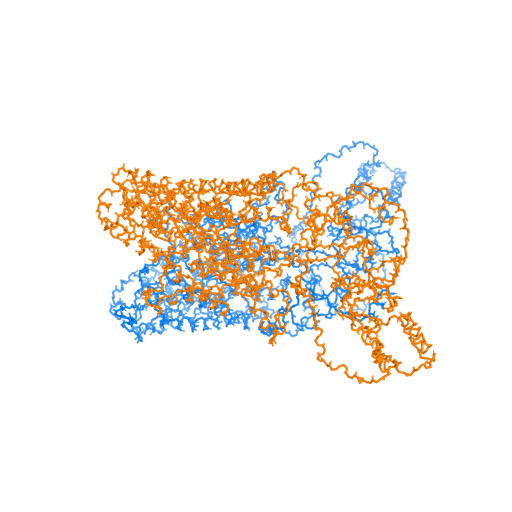2 9.289 1 87.44 521 MET B C 1
ATOM 9958 O O . MET B 1 521 ? 40 13.82 8.367 1 87.44 521 MET B O 1
ATOM 9962 N N . VAL B 1 522 ? 41.125 15.617 9.281 1 86.5 522 VAL B N 1
ATOM 9963 C CA . VAL B 1 522 ? 41.969 15.773 8.094 1 86.5 522 VAL B CA 1
ATOM 9964 C C . VAL B 1 522 ? 43.406 15.461 8.453 1 86.5 522 VAL B C 1
ATOM 9966 O O . VAL B 1 522 ? 43.812 15.516 9.625 1 86.5 522 VAL B O 1
ATOM 9969 N N . LYS B 1 523 ? 44.219 15.078 7.496 1 82.38 523 LYS B N 1
ATOM 9970 C CA . LYS B 1 523 ? 45.625 14.719 7.727 1 82.38 523 LYS B CA 1
ATOM 9971 C C . LYS B 1 523 ? 46.406 15.922 8.211 1 82.38 523 LYS B C 1
ATOM 9973 O O . LYS B 1 523 ? 47.094 15.852 9.25 1 82.38 523 LYS B O 1
ATOM 9978 N N . SER B 1 524 ? 46.438 16.984 7.457 1 80.94 524 SER B N 1
ATOM 9979 C CA . SER B 1 524 ? 47.156 18.219 7.816 1 80.94 524 SER B CA 1
ATOM 9980 C C . SER B 1 524 ? 46.375 19.453 7.324 1 80.94 524 SER B C 1
ATOM 9982 O O . SER B 1 524 ? 45.5 19.344 6.469 1 80.94 524 SER B O 1
ATOM 9984 N N . THR B 1 525 ? 46.688 20.578 7.941 1 80.62 525 THR B N 1
ATOM 9985 C CA . THR B 1 525 ? 46.031 21.812 7.543 1 80.62 525 THR B CA 1
ATOM 9986 C C . THR B 1 525 ? 46.469 22.203 6.125 1 80.62 525 THR B C 1
ATOM 9988 O O . THR B 1 525 ? 45.719 22.906 5.434 1 80.62 525 THR B O 1
ATOM 9991 N N . GLU B 1 526 ? 47.562 21.703 5.73 1 76.56 526 GLU B N 1
ATOM 9992 C CA . GLU B 1 526 ? 48.062 22.031 4.391 1 76.56 526 GLU B CA 1
ATOM 9993 C C . GLU B 1 526 ? 47.406 21.125 3.342 1 76.56 526 GLU B C 1
ATOM 9995 O O . GLU B 1 526 ? 46.969 21.594 2.297 1 76.56 526 GLU B O 1
ATOM 10000 N N . SER B 1 527 ? 47.312 19.906 3.625 1 77.31 527 SER B N 1
ATOM 10001 C CA . SER B 1 527 ? 46.812 18.953 2.635 1 77.31 527 SER B CA 1
ATOM 10002 C C . SER B 1 527 ? 45.281 18.875 2.688 1 77.31 527 SER B C 1
ATOM 10004 O O . SER B 1 527 ? 44.625 18.672 1.658 1 77.31 527 SER B O 1
ATOM 10006 N N . MET B 1 528 ? 44.688 19.141 3.707 1 82.12 528 MET B N 1
ATOM 10007 C CA . MET B 1 528 ? 43.25 19.078 3.955 1 82.12 528 MET B CA 1
ATOM 10008 C C . MET B 1 528 ? 42.656 17.766 3.443 1 82.12 528 MET B C 1
ATOM 10010 O O . MET B 1 528 ? 41.5 17.719 3.033 1 82.12 528 MET B O 1
ATOM 10014 N N . LEU B 1 529 ? 43.406 16.703 3.412 1 82.88 529 LEU B N 1
ATOM 10015 C CA . LEU B 1 529 ? 42.906 15.391 3.008 1 82.88 529 LEU B CA 1
ATOM 10016 C C . LEU B 1 529 ? 42.031 14.789 4.086 1 82.88 529 LEU B C 1
ATOM 10018 O O . LEU B 1 529 ? 42.406 14.719 5.254 1 82.88 529 LEU B O 1
ATOM 10022 N N . LEU B 1 530 ? 40.875 14.367 3.664 1 85 530 LEU B N 1
ATOM 10023 C CA . LEU B 1 530 ? 39.906 13.844 4.609 1 85 530 LEU B CA 1
ATOM 10024 C C . LEU B 1 530 ? 40.219 12.406 4.988 1 85 530 LEU B C 1
ATOM 10026 O O . LEU B 1 530 ? 40.281 11.523 4.121 1 85 530 LEU B O 1
ATOM 10030 N N . LEU B 1 531 ? 40.406 12.117 6.25 1 79.31 531 LEU B N 1
ATOM 10031 C CA . LEU B 1 531 ? 40.719 10.773 6.734 1 79.31 531 LEU B CA 1
ATOM 10032 C C . LEU B 1 531 ? 39.469 10.102 7.309 1 79.31 531 LEU B C 1
ATOM 10034 O O . LEU B 1 531 ? 39.344 8.875 7.215 1 79.31 531 LEU B O 1
ATOM 10038 N N . GLY B 1 532 ? 38.625 10.805 7.848 1 83.06 532 GLY B N 1
ATOM 10039 C CA . GLY B 1 532 ? 37.438 10.258 8.492 1 83.06 532 GLY B CA 1
ATOM 10040 C C . GLY B 1 532 ? 36.688 11.281 9.297 1 83.06 532 GLY B C 1
ATOM 10041 O O . GLY B 1 532 ? 36.812 12.484 9.07 1 83.06 532 GLY B O 1
ATOM 10042 N N . SER B 1 533 ? 35.781 10.727 10.023 1 85.5 533 SER B N 1
ATOM 10043 C CA . SER B 1 533 ? 34.969 11.602 10.883 1 85.5 533 SER B CA 1
ATOM 10044 C C . SER B 1 533 ? 34.906 11.07 12.312 1 85.5 533 SER B C 1
ATOM 10046 O O . SER B 1 533 ? 35 9.859 12.531 1 85.5 533 SER B O 1
ATOM 10048 N N . ILE B 1 534 ? 34.969 12 13.258 1 84.19 534 ILE B N 1
ATOM 10049 C CA . ILE B 1 534 ? 34.906 11.656 14.68 1 84.19 534 ILE B CA 1
ATOM 10050 C C . ILE B 1 534 ? 33.656 12.234 15.305 1 84.19 534 ILE B C 1
ATOM 10052 O O . ILE B 1 534 ? 33.281 13.375 15.031 1 84.19 534 ILE B O 1
ATOM 10056 N N . GLU B 1 535 ? 33.062 11.422 16.047 1 83.81 535 GLU B N 1
ATOM 10057 C CA . GLU B 1 535 ? 31.859 11.883 16.75 1 83.81 535 GLU B CA 1
ATOM 10058 C C . GLU B 1 535 ? 32.219 12.828 17.891 1 83.81 535 GLU B C 1
ATOM 10060 O O . GLU B 1 535 ? 33.25 12.648 18.547 1 83.81 535 GLU B O 1
ATOM 10065 N N . ARG B 1 536 ? 31.438 13.727 18.125 1 82.5 536 ARG B N 1
ATOM 10066 C CA . ARG B 1 536 ? 31.656 14.703 19.188 1 82.5 536 ARG B CA 1
ATOM 10067 C C . ARG B 1 536 ? 31.812 14.016 20.547 1 82.5 536 ARG B C 1
ATOM 10069 O O . ARG B 1 536 ? 32.656 14.406 21.344 1 82.5 536 ARG B O 1
ATOM 10076 N N . ALA B 1 537 ? 31.031 12.961 20.719 1 77.62 537 ALA B N 1
ATOM 10077 C CA . ALA B 1 537 ? 31.078 12.242 22 1 77.62 537 ALA B CA 1
ATOM 10078 C C . ALA B 1 537 ? 32.469 11.625 22.234 1 77.62 537 ALA B C 1
ATOM 10080 O O . ALA B 1 537 ? 32.938 11.586 23.359 1 77.62 537 ALA B O 1
ATOM 10081 N N . GLN B 1 538 ? 33.031 11.273 21.188 1 81.19 538 GLN B N 1
ATOM 10082 C CA . GLN B 1 538 ? 34.344 10.672 21.297 1 81.19 538 GLN B CA 1
ATOM 10083 C C . GLN B 1 538 ? 35.406 11.727 21.609 1 81.19 538 GLN B C 1
ATOM 10085 O O . GLN B 1 538 ? 36.344 11.469 22.359 1 81.19 538 GLN B O 1
ATOM 10090 N N . LEU B 1 539 ? 35.281 12.844 21.156 1 82.94 539 LEU B N 1
ATOM 10091 C CA . LEU B 1 539 ? 36.219 13.93 21.406 1 82.94 539 LEU B CA 1
ATOM 10092 C C . LEU B 1 539 ? 36.094 14.414 22.859 1 82.94 539 LEU B C 1
ATOM 10094 O O . LEU B 1 539 ? 37.094 14.711 23.5 1 82.94 539 LEU B O 1
ATOM 10098 N N . LEU B 1 540 ? 34.906 14.367 23.312 1 81.38 540 LEU B N 1
ATOM 10099 C CA . LEU B 1 540 ? 34.688 14.75 24.703 1 81.38 540 LEU B CA 1
ATOM 10100 C C . LEU B 1 540 ? 35.281 13.711 25.641 1 81.38 540 LEU B C 1
ATOM 10102 O O . LEU B 1 540 ? 35.875 14.062 26.672 1 81.38 540 LEU B O 1
ATOM 10106 N N . ALA B 1 541 ? 35.156 12.523 25.203 1 79.69 541 ALA B N 1
ATOM 10107 C CA . ALA B 1 541 ? 35.719 11.453 26.016 1 79.69 541 ALA B CA 1
ATOM 10108 C C . ALA B 1 541 ? 37.25 11.562 26.062 1 79.69 541 ALA B C 1
ATOM 10110 O O . ALA B 1 541 ? 37.875 11.281 27.094 1 79.69 541 ALA B O 1
ATOM 10111 N N . LEU B 1 542 ? 37.812 12 25.062 1 80.5 542 LEU B N 1
ATOM 10112 C CA . LEU B 1 542 ? 39.25 12.156 25 1 80.5 542 LEU B CA 1
ATOM 10113 C C . LEU B 1 542 ? 39.719 13.273 25.938 1 80.5 542 LEU B C 1
ATOM 10115 O O . LEU B 1 542 ? 40.75 13.156 26.594 1 80.5 542 LEU B O 1
ATOM 10119 N N . LEU B 1 543 ? 38.938 14.258 26.078 1 78.56 543 LEU B N 1
ATOM 10120 C CA . LEU B 1 543 ? 39.281 15.383 26.938 1 78.56 543 LEU B CA 1
ATOM 10121 C C . LEU B 1 543 ? 39.125 15 28.406 1 78.56 543 LEU B C 1
ATOM 10123 O O . LEU B 1 543 ? 39.938 15.375 29.25 1 78.56 543 LEU B O 1
ATOM 10127 N N . ILE B 1 544 ? 38.156 14.203 28.594 1 76.19 544 ILE B N 1
ATOM 10128 C CA . ILE B 1 544 ? 37.938 13.758 29.969 1 76.19 544 ILE B CA 1
ATOM 10129 C C . ILE B 1 544 ? 39 12.789 30.391 1 76.19 544 ILE B C 1
ATOM 10131 O O . ILE B 1 544 ? 39.5 12.844 31.531 1 76.19 544 ILE B O 1
ATOM 10135 N N . GLU B 1 545 ? 39.312 12.016 29.469 1 75.88 545 GLU B N 1
ATOM 10136 C CA . GLU B 1 545 ? 40.375 11.07 29.781 1 75.88 545 GLU B CA 1
ATOM 10137 C C . GLU B 1 545 ? 41.688 11.789 30.094 1 75.88 545 GLU B C 1
ATOM 10139 O O . GLU B 1 545 ? 42.406 11.391 31 1 75.88 545 GLU B O 1
ATOM 10144 N N . ARG B 1 546 ? 41.969 12.789 29.469 1 75.75 546 ARG B N 1
ATOM 10145 C CA . ARG B 1 546 ? 43.188 13.555 29.672 1 75.75 546 ARG B CA 1
ATOM 10146 C C . ARG B 1 546 ? 43.156 14.289 31.016 1 75.75 546 ARG B C 1
ATOM 10148 O O . ARG B 1 546 ? 44.156 14.359 31.719 1 75.75 546 ARG B O 1
ATOM 10155 N N . THR B 1 547 ? 42.094 14.734 31.375 1 73.12 547 THR B N 1
ATOM 10156 C CA . THR B 1 547 ? 41.969 15.43 32.656 1 73.12 547 THR B CA 1
ATOM 10157 C C . THR B 1 547 ? 42.094 14.461 33.812 1 73.12 547 THR B C 1
ATOM 10159 O O . THR B 1 547 ? 42.688 14.797 34.844 1 73.12 547 THR B O 1
ATOM 10162 N N . GLN B 1 548 ? 41.656 13.328 33.594 1 67.88 548 GLN B N 1
ATOM 10163 C CA . GLN B 1 548 ? 41.75 12.32 34.625 1 67.88 548 GLN B CA 1
ATOM 10164 C C . GLN B 1 548 ? 43.219 11.859 34.781 1 67.88 548 GLN B C 1
ATOM 10166 O O . GLN B 1 548 ? 43.656 11.633 35.906 1 67.88 548 GLN B O 1
ATOM 10171 N N . TYR B 1 549 ? 43.781 11.68 33.656 1 67.12 549 TYR B N 1
ATOM 10172 C CA . TYR B 1 549 ? 45.188 11.281 33.719 1 67.12 549 TYR B CA 1
ATOM 10173 C C . TYR B 1 549 ? 46.031 12.328 34.438 1 67.12 549 TYR B C 1
ATOM 10175 O O . TYR B 1 549 ? 46.938 11.984 35.188 1 67.12 549 TYR B O 1
ATOM 10183 N N . LEU B 1 550 ? 45.781 13.516 34.312 1 65.94 550 LEU B N 1
ATOM 10184 C CA . LEU B 1 550 ? 46.562 14.594 34.906 1 65.94 550 LEU B CA 1
ATOM 10185 C C . LEU B 1 550 ? 46.219 14.734 36.375 1 65.94 550 LEU B C 1
ATOM 10187 O O . LEU B 1 550 ? 47.094 15.148 37.188 1 65.94 550 LEU B O 1
ATOM 10191 N N . ARG B 1 551 ? 45 14.492 36.719 1 58.41 551 ARG B N 1
ATOM 10192 C CA . ARG B 1 551 ? 44.656 14.586 38.125 1 58.41 551 ARG B CA 1
ATOM 10193 C C . ARG B 1 551 ? 45.188 13.391 38.906 1 58.41 551 ARG B C 1
ATOM 10195 O O . ARG B 1 551 ? 45.219 13.406 40.125 1 58.41 551 ARG B O 1
ATOM 10202 N N . GLY B 1 552 ? 46.312 12.617 38.469 1 52.69 552 GLY B N 1
ATOM 10203 C CA . GLY B 1 552 ? 46.938 11.492 39.156 1 52.69 552 GLY B CA 1
ATOM 10204 C C . GLY B 1 552 ? 46 10.336 39.406 1 52.69 552 GLY B C 1
ATOM 10205 O O . GLY B 1 552 ? 46.406 9.227 39.719 1 52.69 552 GLY B O 1
ATOM 10206 N N . GLY B 1 553 ? 45 10.359 40.531 1 40.88 553 GLY B N 1
ATOM 10207 C CA . GLY B 1 553 ? 44.188 9.305 41.094 1 40.88 553 GLY B CA 1
ATOM 10208 C C . GLY B 1 553 ? 43.25 8.633 40.125 1 40.88 553 GLY B C 1
ATOM 10209 O O . GLY B 1 553 ? 42.969 9.188 39.062 1 40.88 553 GLY B O 1
ATOM 10210 N N . ALA B 1 554 ? 43.219 7.215 40.188 1 36.5 554 ALA B N 1
ATOM 10211 C CA . ALA B 1 554 ? 42.375 6.215 39.531 1 36.5 554 ALA B CA 1
ATOM 10212 C C . ALA B 1 554 ? 40.906 6.656 39.531 1 36.5 554 ALA B C 1
ATOM 10214 O O . ALA B 1 554 ? 40.156 6.32 40.469 1 36.5 554 ALA B O 1
ATOM 10215 N N . TYR B 1 555 ? 40.469 7.797 39.719 1 32.97 555 TYR B N 1
ATOM 10216 C CA . TYR B 1 555 ? 39 7.742 39.812 1 32.97 555 TYR B CA 1
ATOM 10217 C C . TYR B 1 555 ? 38.406 7.008 38.625 1 32.97 555 TYR B C 1
ATOM 10219 O O . TYR B 1 555 ? 38.781 7.238 37.469 1 32.97 555 TYR B O 1
ATOM 10227 N N . SER B 1 556 ? 38.031 5.75 38.906 1 31.78 556 SER B N 1
ATOM 10228 C CA . SER B 1 556 ? 37.094 4.965 38.094 1 31.78 556 SER B CA 1
ATOM 10229 C C . SER B 1 556 ? 36 5.84 37.531 1 31.78 556 SER B C 1
ATOM 10231 O O . SER B 1 556 ? 35.312 6.559 38.25 1 31.78 556 SER B O 1
ATOM 10233 N N . ILE B 1 557 ? 36.188 6.402 36.5 1 32.59 557 ILE B N 1
ATOM 10234 C CA . ILE B 1 557 ? 35 6.938 35.844 1 32.59 557 ILE B CA 1
ATOM 10235 C C . ILE B 1 557 ? 33.781 6.043 36.125 1 32.59 557 ILE B C 1
ATOM 10237 O O . ILE B 1 557 ? 33.781 4.867 35.75 1 32.59 557 ILE B O 1
ATOM 10241 N N . PRO B 1 558 ? 33.094 6.176 37.281 1 28.88 558 PRO B N 1
ATOM 10242 C CA . PRO B 1 558 ? 31.891 5.332 37.281 1 28.88 558 PRO B CA 1
ATOM 10243 C C . PRO B 1 558 ? 31.172 5.32 35.938 1 28.88 558 PRO B C 1
ATOM 10245 O O . PRO B 1 558 ? 31.234 6.301 35.188 1 28.88 558 PRO B O 1
ATOM 10248 N N . ALA B 1 559 ? 31 4.121 35.344 1 30.45 559 ALA B N 1
ATOM 10249 C CA . ALA B 1 559 ? 30.25 3.816 34.125 1 30.45 559 ALA B CA 1
ATOM 10250 C C . ALA B 1 559 ? 29.062 4.754 33.969 1 30.45 559 ALA B C 1
ATOM 10252 O O . ALA B 1 559 ? 28.391 4.746 32.938 1 30.45 559 ALA B O 1
ATOM 10253 N N . ARG B 1 560 ? 28.547 5.352 35.125 1 27.69 560 ARG B N 1
ATOM 10254 C CA . ARG B 1 560 ? 27.234 6.004 35.031 1 27.69 560 ARG B CA 1
ATOM 10255 C C . ARG B 1 560 ? 27.375 7.43 34.531 1 27.69 560 ARG B C 1
ATOM 10257 O O . ARG B 1 560 ? 26.438 8.227 34.625 1 27.69 560 ARG B O 1
ATOM 10264 N N . SER B 1 561 ? 28.453 7.992 34.344 1 28.8 561 SER B N 1
ATOM 10265 C CA . SER B 1 561 ? 28.297 9.375 33.906 1 28.8 561 SER B CA 1
ATOM 10266 C C . SER B 1 561 ? 27.594 9.445 32.562 1 28.8 561 SER B C 1
ATOM 10268 O O . SER B 1 561 ? 28.188 9.156 31.531 1 28.8 561 SER B O 1
ATOM 10270 N N . LYS B 1 562 ? 26.344 9.094 32.625 1 27.91 562 LYS B N 1
ATOM 10271 C CA . LYS B 1 562 ? 25.328 9.484 31.656 1 27.91 562 LYS B CA 1
ATOM 10272 C C . LYS B 1 562 ? 25.484 10.953 31.266 1 27.91 562 LYS B C 1
ATOM 10274 O O . LYS B 1 562 ? 25.453 11.836 32.125 1 27.91 562 LYS B O 1
ATOM 10279 N N . VAL B 1 563 ? 26.328 11.305 30.312 1 28.69 563 VAL B N 1
ATOM 10280 C CA . VAL B 1 563 ? 26.297 12.594 29.641 1 28.69 563 VAL B CA 1
ATOM 10281 C C . VAL B 1 563 ? 24.859 13.141 29.656 1 28.69 563 VAL B C 1
ATOM 10283 O O . VAL B 1 563 ? 23.969 12.555 29.047 1 28.69 563 VAL B O 1
ATOM 10286 N N . HIS B 1 564 ? 24.328 13.648 30.781 1 25.02 564 HIS B N 1
ATOM 10287 C CA . HIS B 1 564 ? 23.141 14.492 30.766 1 25.02 564 HIS B CA 1
ATOM 10288 C C . HIS B 1 564 ? 23.281 15.617 29.75 1 25.02 564 HIS B C 1
ATOM 10290 O O . HIS B 1 564 ? 24.172 16.469 29.859 1 25.02 564 HIS B O 1
ATOM 10296 N N . PHE B 1 565 ? 23.062 15.297 28.5 1 24.97 565 PHE B N 1
ATOM 10297 C CA . PHE B 1 565 ? 22.797 16.391 27.594 1 24.97 565 PHE B CA 1
ATOM 10298 C C . PHE B 1 565 ? 21.891 17.438 28.234 1 24.97 565 PHE B C 1
ATOM 10300 O O . PHE B 1 565 ? 20.734 17.156 28.562 1 24.97 565 PHE B O 1
ATOM 10307 N N . GLN B 1 566 ? 22.375 18.266 29.234 1 24.03 566 GLN B N 1
ATOM 10308 C CA . GLN B 1 566 ? 21.656 19.469 29.641 1 24.03 566 GLN B CA 1
ATOM 10309 C C . GLN B 1 566 ? 21.156 20.25 28.438 1 24.03 566 GLN B C 1
ATOM 10311 O O . GLN B 1 566 ? 21.953 20.844 27.703 1 24.03 566 GLN B O 1
ATOM 10316 N N . THR B 1 567 ? 20.203 19.781 27.812 1 23.84 567 THR B N 1
ATOM 10317 C CA . THR B 1 567 ? 19.438 20.734 27 1 23.84 567 THR B CA 1
ATOM 10318 C C . THR B 1 567 ? 19.016 21.938 27.844 1 23.84 567 THR B C 1
ATOM 10320 O O . THR B 1 567 ? 18.266 21.797 28.812 1 23.84 567 THR B O 1
ATOM 10323 N N . ALA B 1 568 ? 20 22.953 28.141 1 24.28 568 ALA B N 1
ATOM 10324 C CA . ALA B 1 568 ? 19.703 24.266 28.703 1 24.28 568 ALA B CA 1
ATOM 10325 C C . ALA B 1 568 ? 18.375 24.812 28.188 1 24.28 568 ALA B C 1
ATOM 10327 O O . ALA B 1 568 ? 18.281 25.25 27.047 1 24.28 568 ALA B O 1
ATOM 10328 N N . THR B 1 569 ? 17.281 24.25 28.516 1 22.83 569 THR B N 1
ATOM 10329 C CA . THR B 1 569 ? 16.047 25.016 28.422 1 22.83 569 THR B CA 1
ATOM 10330 C C . THR B 1 569 ? 16.078 26.234 29.344 1 22.83 569 THR B C 1
ATOM 10332 O O . THR B 1 569 ? 16.281 26.094 30.547 1 22.83 569 THR B O 1
ATOM 10335 N N . GLU B 1 570 ? 16.641 27.484 28.875 1 22.59 570 GLU B N 1
ATOM 10336 C CA . GLU B 1 570 ? 16.469 28.812 29.453 1 22.59 570 GLU B CA 1
ATOM 10337 C C . GLU B 1 570 ? 15.086 28.969 30.078 1 22.59 570 GLU B C 1
ATOM 10339 O O . GLU B 1 570 ? 14.078 28.922 29.375 1 22.59 570 GLU B O 1
ATOM 10344 N N . ASP B 1 571 ? 14.805 28.484 31.156 1 21.72 571 ASP B N 1
ATOM 10345 C CA . ASP B 1 571 ? 13.617 28.781 31.938 1 21.72 571 ASP B CA 1
ATOM 10346 C C . ASP B 1 571 ? 13.516 30.281 32.219 1 21.72 571 ASP B C 1
ATOM 10348 O O . ASP B 1 571 ? 14.445 30.875 32.781 1 21.72 571 ASP B O 1
ATOM 10352 N N . SER B 1 572 ? 12.727 31.109 31.391 1 21.92 572 SER B N 1
ATOM 10353 C CA . SER B 1 572 ? 12.281 32.5 31.469 1 21.92 572 SER B CA 1
ATOM 10354 C C . SER B 1 572 ? 11.773 32.844 32.875 1 21.92 572 SER B C 1
ATOM 10356 O O . SER B 1 572 ? 10.68 32.438 33.25 1 21.92 572 SER B O 1
ATOM 10358 N N . SER B 1 573 ? 12.508 32.781 33.906 1 22 573 SER B N 1
ATOM 10359 C CA . SER B 1 573 ? 12.031 33.344 35.156 1 22 573 SER B CA 1
ATOM 10360 C C . SER B 1 573 ? 11.703 34.812 35 1 22 573 SER B C 1
ATOM 10362 O O . SER B 1 573 ? 12.523 35.594 34.5 1 22 573 SER B O 1
ATOM 10364 N N . SER B 1 574 ? 10.398 35.219 34.969 1 22.5 574 SER B N 1
ATOM 10365 C CA . SER B 1 574 ? 9.664 36.469 34.906 1 22.5 574 SER B CA 1
ATOM 10366 C C . SER B 1 574 ? 10.141 37.438 36 1 22.5 574 SER B C 1
ATOM 10368 O O . SER B 1 574 ? 9.492 37.594 37.031 1 22.5 574 SER B O 1
ATOM 10370 N N . ALA B 1 575 ? 11.461 37.688 36.25 1 23.06 575 ALA B N 1
ATOM 10371 C CA . ALA B 1 575 ? 11.695 38.75 37.219 1 23.06 575 ALA B CA 1
ATOM 10372 C C . ALA B 1 575 ? 11.109 40.062 36.75 1 23.06 575 ALA B C 1
ATOM 10374 O O . ALA B 1 575 ? 11.289 40.469 35.594 1 23.06 575 ALA B O 1
ATOM 10375 N N . SER B 1 576 ? 10.109 40.719 37.375 1 23.48 576 SER B N 1
ATOM 10376 C CA . SER B 1 576 ? 9.312 41.938 37.406 1 23.48 576 SER B CA 1
ATOM 10377 C C . SER B 1 576 ? 10.203 43.188 37.375 1 23.48 576 SER B C 1
ATOM 10379 O O . SER B 1 576 ? 10.734 43.594 38.406 1 23.48 576 SER B O 1
ATOM 10381 N N . ALA B 1 577 ? 11.188 43.344 36.406 1 23.58 577 ALA B N 1
ATOM 10382 C CA . ALA B 1 577 ? 11.953 44.594 36.469 1 23.58 577 ALA B CA 1
ATOM 10383 C C . ALA B 1 577 ? 11.047 45.781 36.25 1 23.58 577 ALA B C 1
ATOM 10385 O O . ALA B 1 577 ? 10.211 45.781 35.344 1 23.58 577 ALA B O 1
ATOM 10386 N N . GLN B 1 578 ? 10.859 46.688 37.125 1 22.36 578 GLN B N 1
ATOM 10387 C CA . GLN B 1 578 ? 10.188 47.969 37.281 1 22.36 578 GLN B CA 1
ATOM 10388 C C . GLN B 1 578 ? 10.688 48.969 36.25 1 22.36 578 GLN B C 1
ATOM 10390 O O . GLN B 1 578 ? 11.883 49.281 36.219 1 22.36 578 GLN B O 1
ATOM 10395 N N . VAL B 1 579 ? 10.039 49.062 35.062 1 24.55 579 VAL B N 1
ATOM 10396 C CA . VAL B 1 579 ? 10.219 49.906 33.875 1 24.55 579 VAL B CA 1
ATOM 10397 C C . VAL B 1 579 ? 10.109 51.375 34.25 1 24.55 579 VAL B C 1
ATOM 10399 O O . VAL B 1 579 ? 9.039 51.844 34.625 1 24.55 579 VAL B O 1
ATOM 10402 N N . SER B 1 580 ? 11.086 51.969 34.938 1 22.84 580 SER B N 1
ATOM 10403 C CA . SER B 1 580 ? 11 53.375 35.219 1 22.84 580 SER B CA 1
ATOM 10404 C C . SER B 1 580 ? 10.844 54.188 33.938 1 22.84 580 SER B C 1
ATOM 10406 O O . SER B 1 580 ? 11.312 53.781 32.875 1 22.84 580 SER B O 1
ATOM 10408 N N . PRO B 1 581 ? 10.055 55.344 33.875 1 24.12 581 PRO B N 1
ATOM 10409 C CA . PRO B 1 581 ? 9.344 56.125 32.844 1 24.12 581 PRO B CA 1
ATOM 10410 C C . PRO B 1 581 ? 10.297 56.781 31.844 1 24.12 581 PRO B C 1
ATOM 10412 O O . PRO B 1 581 ? 9.961 56.906 30.656 1 24.12 581 PRO B O 1
ATOM 10415 N N . SER B 1 582 ? 11.336 57.531 32.25 1 23.23 582 SER B N 1
ATOM 10416 C CA . SER B 1 582 ? 11.43 58.938 31.859 1 23.23 582 SER B CA 1
ATOM 10417 C C . SER B 1 582 ? 11.984 59.094 30.453 1 23.23 582 SER B C 1
ATOM 10419 O O . SER B 1 582 ? 11.453 59.844 29.656 1 23.23 582 SER B O 1
ATOM 10421 N N . THR B 1 583 ? 13.375 59.031 30.219 1 25.92 583 THR B N 1
ATOM 10422 C CA . THR B 1 583 ? 14.102 60.094 29.547 1 25.92 583 THR B CA 1
ATOM 10423 C C . THR B 1 583 ? 13.969 59.969 28.031 1 25.92 583 THR B C 1
ATOM 10425 O O . THR B 1 583 ? 13.938 58.875 27.484 1 25.92 583 THR B O 1
ATOM 10428 N N . PRO B 1 584 ? 13.82 61.094 27.281 1 28.06 584 PRO B N 1
ATOM 10429 C CA . PRO B 1 584 ? 13.43 61.406 25.891 1 28.06 584 PRO B CA 1
ATOM 10430 C C . PRO B 1 584 ? 14.414 60.812 24.875 1 28.06 584 PRO B C 1
ATOM 10432 O O . PRO B 1 584 ? 15.617 60.781 25.141 1 28.06 584 PRO B O 1
ATOM 10435 N N . LEU B 1 585 ? 13.984 59.906 24.047 1 24.31 585 LEU B N 1
ATOM 10436 C CA . LEU B 1 585 ? 14.742 58.969 23.203 1 24.31 585 LEU B CA 1
ATOM 10437 C C . LEU B 1 585 ? 15.492 59.75 22.109 1 24.31 585 LEU B C 1
ATOM 10439 O O . LEU B 1 585 ? 14.875 60.281 21.188 1 24.31 585 LEU B O 1
ATOM 10443 N N . LYS B 1 586 ? 16.516 60.594 22.5 1 24.47 586 LYS B N 1
ATOM 10444 C CA . LYS B 1 586 ? 17.312 61.469 21.656 1 24.47 586 LYS B CA 1
ATOM 10445 C C . LYS B 1 586 ? 17.734 60.781 20.375 1 24.47 586 LYS B C 1
ATOM 10447 O O . LYS B 1 586 ? 17.875 59.562 20.344 1 24.47 586 LYS B O 1
ATOM 10452 N N . SER B 1 587 ? 17.797 61.562 19.234 1 26.88 587 SER B N 1
ATOM 10453 C CA . SER B 1 587 ? 17.891 61.344 17.781 1 26.88 587 SER B CA 1
ATOM 10454 C C . SER B 1 587 ? 19.203 60.688 17.391 1 26.88 587 SER B C 1
ATOM 10456 O O . SER B 1 587 ? 20.266 61.281 17.562 1 26.88 587 SER B O 1
ATOM 10458 N N . ALA B 1 588 ? 19.438 59.438 17.75 1 22.38 588 ALA B N 1
ATOM 10459 C CA . ALA B 1 588 ? 20.75 58.812 17.922 1 22.38 588 ALA B CA 1
ATOM 10460 C C . ALA B 1 588 ? 21.516 58.75 16.594 1 22.38 588 ALA B C 1
ATOM 10462 O O . ALA B 1 588 ? 21.516 57.75 15.906 1 22.38 588 ALA B O 1
ATOM 10463 N N . LEU B 1 589 ? 21.297 59.781 15.703 1 22.95 589 LEU B N 1
ATOM 10464 C CA . LEU B 1 589 ? 22.016 59.75 14.43 1 22.95 589 LEU B CA 1
ATOM 10465 C C . LEU B 1 589 ? 23.516 59.656 14.648 1 22.95 589 LEU B C 1
ATOM 10467 O O . LEU B 1 589 ? 24.297 59.719 13.688 1 22.95 589 LEU B O 1
ATOM 10471 N N . LYS B 1 590 ? 23.984 59.938 15.773 1 20.94 590 LYS B N 1
ATOM 10472 C CA . LYS B 1 590 ? 25.359 60.438 15.75 1 20.94 590 LYS B CA 1
ATOM 10473 C C . LYS B 1 590 ? 26.297 59.344 15.211 1 20.94 590 LYS B C 1
ATOM 10475 O O . LYS B 1 590 ? 26.031 58.156 15.328 1 20.94 590 LYS B O 1
ATOM 10480 N N . ARG B 1 591 ? 27.422 59.844 14.688 1 26.2 591 ARG B N 1
ATOM 10481 C CA . ARG B 1 591 ? 28.594 59.344 13.961 1 26.2 591 ARG B CA 1
ATOM 10482 C C . ARG B 1 591 ? 29.312 58.25 14.766 1 26.2 591 ARG B C 1
ATOM 10484 O O . ARG B 1 591 ? 29.781 58.5 15.883 1 26.2 591 ARG B O 1
ATOM 10491 N N . PRO B 1 592 ? 28.875 56.969 14.719 1 22.41 592 PRO B N 1
ATOM 10492 C CA . PRO B 1 592 ? 29.359 56 15.703 1 22.41 592 PRO B CA 1
ATOM 10493 C C . PRO B 1 592 ? 30.875 55.969 15.797 1 22.41 592 PRO B C 1
ATOM 10495 O O . PRO B 1 592 ? 31.562 55.781 14.781 1 22.41 592 PRO B O 1
ATOM 10498 N N . THR B 1 593 ? 31.469 56.844 16.5 1 23.14 593 THR B N 1
ATOM 10499 C CA . THR B 1 593 ? 32.938 56.906 16.641 1 23.14 593 THR B CA 1
ATOM 10500 C C . THR B 1 593 ? 33.5 55.5 16.891 1 23.14 593 THR B C 1
ATOM 10502 O O . THR B 1 593 ? 32.844 54.656 17.469 1 23.14 593 THR B O 1
ATOM 10505 N N . ALA B 1 594 ? 34.781 55.219 16.328 1 24.44 594 ALA B N 1
ATOM 10506 C CA . ALA B 1 594 ? 35.75 54.156 16.062 1 24.44 594 ALA B CA 1
ATOM 10507 C C . ALA B 1 594 ? 36.156 53.438 17.344 1 24.44 594 ALA B C 1
ATOM 10509 O O . ALA B 1 594 ? 37.125 52.688 17.359 1 24.44 594 ALA B O 1
ATOM 10510 N N . ASP B 1 595 ? 35.5 53.781 18.484 1 21.8 595 ASP B N 1
ATOM 10511 C CA . ASP B 1 595 ? 36.312 53.312 19.609 1 21.8 595 ASP B CA 1
ATOM 10512 C C . ASP B 1 595 ? 36.5 51.781 19.562 1 21.8 595 ASP B C 1
ATOM 10514 O O . ASP B 1 595 ? 35.531 51.031 19.516 1 21.8 595 ASP B O 1
ATOM 10518 N N . GLU B 1 596 ? 37.656 51.25 19.125 1 24.73 596 GLU B N 1
ATOM 10519 C CA . GLU B 1 596 ? 38.406 50 18.969 1 24.73 596 GLU B CA 1
ATOM 10520 C C . GLU B 1 596 ? 38.375 49.188 20.266 1 24.73 596 GLU B C 1
ATOM 10522 O O . GLU B 1 596 ? 39.125 48.219 20.406 1 24.73 596 GLU B O 1
ATOM 10527 N N . GLU B 1 597 ? 37.688 49.656 21.328 1 23.52 597 GLU B N 1
ATOM 10528 C CA . GLU B 1 597 ? 38.25 49.125 22.594 1 23.52 597 GLU B CA 1
ATOM 10529 C C . GLU B 1 597 ? 38.219 47.625 22.641 1 23.52 597 GLU B C 1
ATOM 10531 O O . GLU B 1 597 ? 37.469 46.969 21.891 1 23.52 597 GLU B O 1
ATOM 10536 N N . GLN B 1 598 ? 38.781 46.969 23.891 1 24 598 GLN B N 1
ATOM 10537 C CA . GLN B 1 598 ? 39.375 45.719 24.391 1 24 598 GLN B CA 1
ATOM 10538 C C . GLN B 1 598 ? 38.312 44.656 24.578 1 24 598 GLN B C 1
ATOM 10540 O O . GLN B 1 598 ? 37.5 44.75 25.5 1 24 598 GLN B O 1
ATOM 10545 N N . LEU B 1 599 ? 37.531 44.312 23.656 1 25.14 599 LEU B N 1
ATOM 10546 C CA . LEU B 1 599 ? 36.688 43.125 23.703 1 25.14 599 LEU B CA 1
ATOM 10547 C C . LEU B 1 599 ? 37.438 41.938 24.359 1 25.14 599 LEU B C 1
ATOM 10549 O O . LEU B 1 599 ? 38.312 41.344 23.766 1 25.14 599 LEU B O 1
ATOM 10553 N N . ASN B 1 600 ? 37.812 42.031 25.719 1 23.27 600 ASN B N 1
ATOM 10554 C CA . ASN B 1 600 ? 38.5 41.094 26.625 1 23.27 600 ASN B CA 1
ATOM 10555 C C . ASN B 1 600 ? 37.875 39.719 26.547 1 23.27 600 ASN B C 1
ATOM 10557 O O . ASN B 1 600 ? 36.75 39.531 26.047 1 23.27 600 ASN B O 1
ATOM 10561 N N . ASN B 1 601 ? 38.5 38.625 27.391 1 25.42 601 ASN B N 1
ATOM 10562 C CA . ASN B 1 601 ? 38.812 37.219 27.594 1 25.42 601 ASN B CA 1
ATOM 10563 C C . ASN B 1 601 ? 37.594 36.438 28.078 1 25.42 601 ASN B C 1
ATOM 10565 O O . ASN B 1 601 ? 37.719 35.281 28.469 1 25.42 601 ASN B O 1
ATOM 10569 N N . ASN B 1 602 ? 36.438 37.094 28.422 1 26 602 ASN B N 1
ATOM 10570 C CA . ASN B 1 602 ? 35.531 36.312 29.25 1 26 602 ASN B CA 1
ATOM 10571 C C . ASN B 1 602 ? 34.688 35.375 28.422 1 26 602 ASN B C 1
ATOM 10573 O O . ASN B 1 602 ? 33.5 35.125 28.734 1 26 602 ASN B O 1
ATOM 10577 N N . VAL B 1 603 ? 34.875 35.281 27.172 1 29.97 603 VAL B N 1
ATOM 10578 C CA . VAL B 1 603 ? 34.062 34.312 26.422 1 29.97 603 VAL B CA 1
ATOM 10579 C C . VAL B 1 603 ? 34.125 32.969 27.109 1 29.97 603 VAL B C 1
ATOM 10581 O O . VAL B 1 603 ? 33.562 31.984 26.594 1 29.97 603 VAL B O 1
ATOM 10584 N N . TYR B 1 604 ? 35.031 32.781 28.172 1 28.92 604 TYR B N 1
ATOM 10585 C CA . TYR B 1 604 ? 35.312 31.516 28.844 1 28.92 604 TYR B CA 1
ATOM 10586 C C . TYR B 1 604 ? 34.125 31.031 29.641 1 28.92 604 TYR B C 1
ATOM 10588 O O . TYR B 1 604 ? 34.219 30.047 30.375 1 28.92 604 TYR B O 1
ATOM 10596 N N . ASP B 1 605 ? 33.125 31.812 29.859 1 29.47 605 ASP B N 1
ATOM 10597 C CA . ASP B 1 605 ? 32.188 31.359 30.891 1 29.47 605 ASP B CA 1
ATOM 10598 C C . ASP B 1 605 ? 31.281 30.25 30.359 1 29.47 605 ASP B C 1
ATOM 10600 O O . ASP B 1 605 ? 30.172 30.047 30.891 1 29.47 605 ASP B O 1
ATOM 10604 N N . SER B 1 606 ? 31.375 29.891 29.156 1 31.16 606 SER B N 1
ATOM 10605 C CA . SER B 1 606 ? 30.5 28.734 28.938 1 31.16 606 SER B CA 1
ATOM 10606 C C . SER B 1 606 ? 30.828 27.625 29.922 1 31.16 606 SER B C 1
ATOM 10608 O O . SER B 1 606 ? 31.953 27.531 30.422 1 31.16 606 SER B O 1
ATOM 10610 N N . GLY B 1 607 ? 29.906 27.109 30.781 1 33.72 607 GLY B N 1
ATOM 10611 C CA . GLY B 1 607 ? 30.047 26.25 31.953 1 33.72 607 GLY B CA 1
ATOM 10612 C C . GLY B 1 607 ? 31.234 25.312 31.859 1 33.72 607 GLY B C 1
ATOM 10613 O O . GLY B 1 607 ? 31.484 24.531 32.781 1 33.72 607 GLY B O 1
ATOM 10614 N N . LEU B 1 608 ? 31.516 24.797 30.609 1 35.12 608 LEU B N 1
ATOM 10615 C CA . LEU B 1 608 ? 32.75 24.031 30.609 1 35.12 608 LEU B CA 1
ATOM 10616 C C . LEU B 1 608 ? 33.969 24.922 30.828 1 35.12 608 LEU B C 1
ATOM 10618 O O . LEU B 1 608 ? 34.469 25.516 29.875 1 35.12 608 LEU B O 1
ATOM 10622 N N . SER B 1 609 ? 34 25.938 31.703 1 36.22 609 SER B N 1
ATOM 10623 C CA . SER B 1 609 ? 35.219 26.656 31.984 1 36.22 609 SER B CA 1
ATOM 10624 C C . SER B 1 609 ? 36.375 25.688 32.188 1 36.22 609 SER B C 1
ATOM 10626 O O . SER B 1 609 ? 36.219 24.625 32.781 1 36.22 609 SER B O 1
ATOM 10628 N N . PHE B 1 610 ? 37.406 25.797 31.391 1 41.28 610 PHE B N 1
ATOM 10629 C CA . PHE B 1 610 ? 38.688 25.094 31.578 1 41.28 610 PHE B CA 1
ATOM 10630 C C . PHE B 1 610 ? 39.031 24.984 33.062 1 41.28 610 PHE B C 1
ATOM 10632 O O . PHE B 1 610 ? 39.688 24.016 33.469 1 41.28 610 PHE B O 1
ATOM 10639 N N . LYS B 1 611 ? 38.781 26.078 33.844 1 41.84 611 LYS B N 1
ATOM 10640 C CA . LYS B 1 611 ? 39.062 26.156 35.25 1 41.84 611 LYS B CA 1
ATOM 10641 C C . LYS B 1 611 ? 38.312 25.078 36.031 1 41.84 611 LYS B C 1
ATOM 10643 O O . LYS B 1 611 ? 38.844 24.5 36.969 1 41.84 611 LYS B O 1
ATOM 10648 N N . THR B 1 612 ? 37.094 24.781 35.688 1 42.81 612 THR B N 1
ATOM 10649 C CA . THR B 1 612 ? 36.281 23.797 36.375 1 42.81 612 THR B CA 1
ATOM 10650 C C . THR B 1 612 ? 36.625 22.391 35.906 1 42.81 612 THR B C 1
ATOM 10652 O O . THR B 1 612 ? 36.469 21.406 36.625 1 42.81 612 THR B O 1
ATOM 10655 N N . PHE B 1 613 ? 36.875 22.234 34.656 1 42.09 613 PHE B N 1
ATOM 10656 C CA . PHE B 1 613 ? 37.188 20.875 34.219 1 42.09 613 PHE B CA 1
ATOM 10657 C C . PHE B 1 613 ? 38.469 20.359 34.844 1 42.09 613 PHE B C 1
ATOM 10659 O O . PHE B 1 613 ? 38.531 19.188 35.219 1 42.09 613 PHE B O 1
ATOM 10666 N N . PHE B 1 614 ? 39.656 21.109 34.719 1 44.16 614 PHE B N 1
ATOM 10667 C CA . PHE B 1 614 ? 40.844 20.625 35.344 1 44.16 614 PHE B CA 1
ATOM 10668 C C . PHE B 1 614 ? 40.875 21 36.844 1 44.16 614 PHE B C 1
ATOM 10670 O O . PHE B 1 614 ? 41.344 20.234 37.656 1 44.16 614 PHE B O 1
ATOM 10677 N N . CYS B 1 615 ? 40.906 22.297 37.188 1 39.75 615 CYS B N 1
ATOM 10678 C CA . CYS B 1 615 ? 41.25 22.734 38.531 1 39.75 615 CYS B CA 1
ATOM 10679 C C . CYS B 1 615 ? 40 22.828 39.406 1 39.75 615 CYS B C 1
ATOM 10681 O O . CYS B 1 615 ? 39.062 23.531 39.062 1 39.75 615 CYS B O 1
ATOM 10683 N N . SER B 1 616 ? 39.562 21.781 40.156 1 38.91 616 SER B N 1
ATOM 10684 C CA . SER B 1 616 ? 38.812 22.094 41.344 1 38.91 616 SER B CA 1
ATOM 10685 C C . SER B 1 616 ? 39.344 23.375 42 1 38.91 616 SER B C 1
ATOM 10687 O O . SER B 1 616 ? 40.5 23.422 42.469 1 38.91 616 SER B O 1
ATOM 10689 N N . ARG B 1 617 ? 39.031 24.609 41.562 1 39.69 617 ARG B N 1
ATOM 10690 C CA . ARG B 1 617 ? 39.406 25.797 42.344 1 39.69 617 ARG B CA 1
ATOM 10691 C C . ARG B 1 617 ? 39.219 25.547 43.844 1 39.69 617 ARG B C 1
ATOM 10693 O O . ARG B 1 617 ? 38.125 25.125 44.281 1 39.69 617 ARG B O 1
ATOM 10700 N N . PRO B 1 618 ? 40.188 25.281 44.594 1 39.12 618 PRO B N 1
ATOM 10701 C CA . PRO B 1 618 ? 39.906 25.344 46.031 1 39.12 618 PRO B CA 1
ATOM 10702 C C . PRO B 1 618 ? 38.969 26.484 46.406 1 39.12 618 PRO B C 1
ATOM 10704 O O . PRO B 1 618 ? 38.875 27.469 45.656 1 39.12 618 PRO B O 1
ATOM 10707 N N . ASP B 1 619 ? 37.969 26.281 47.219 1 37.81 619 ASP B N 1
ATOM 10708 C CA . ASP B 1 619 ? 37.062 27.25 47.812 1 37.81 619 ASP B CA 1
ATOM 10709 C C . ASP B 1 619 ? 37.781 28.594 48.062 1 37.81 619 ASP B C 1
ATOM 10711 O O . ASP B 1 619 ? 38.656 28.672 48.906 1 37.81 619 ASP B O 1
ATOM 10715 N N . THR B 1 620 ? 37.906 29.453 47.062 1 41.16 620 THR B N 1
ATOM 10716 C CA . THR B 1 620 ? 38.469 30.797 47.156 1 41.16 620 THR B CA 1
ATOM 10717 C C . THR B 1 620 ? 38 31.5 48.438 1 41.16 620 THR B C 1
ATOM 10719 O O . THR B 1 620 ? 38.594 32.469 48.875 1 41.16 620 THR B O 1
ATOM 10722 N N . ASP B 1 621 ? 36.688 31.156 48.906 1 42.06 621 ASP B N 1
ATOM 10723 C CA . ASP B 1 621 ? 36.25 31.875 50.094 1 42.06 621 ASP B CA 1
ATOM 10724 C C . ASP B 1 621 ? 37.125 31.562 51.312 1 42.06 621 ASP B C 1
ATOM 10726 O O . ASP B 1 621 ? 37.156 32.344 52.25 1 42.06 621 ASP B O 1
ATOM 10730 N N . ALA B 1 622 ? 37.562 30.297 51.406 1 40.19 622 ALA B N 1
ATOM 10731 C CA . ALA B 1 622 ? 38.375 30.016 52.594 1 40.19 622 ALA B CA 1
ATOM 10732 C C . ALA B 1 622 ? 39.719 30.672 52.5 1 40.19 622 ALA B C 1
ATOM 10734 O O . ALA B 1 622 ? 40.469 30.75 53.469 1 40.19 622 ALA B O 1
ATOM 10735 N N . MET B 1 623 ? 40.125 30.875 51.188 1 39.81 623 MET B N 1
ATOM 10736 C CA . MET B 1 623 ? 41.438 31.516 51.125 1 39.81 623 MET B CA 1
ATOM 10737 C C . MET B 1 623 ? 41.344 33 51.344 1 39.81 623 MET B C 1
ATOM 10739 O O . MET B 1 623 ? 42.344 33.75 51.188 1 39.81 623 MET B O 1
ATOM 10743 N N . LYS B 1 624 ? 40.188 33.531 51.344 1 43.56 624 LYS B N 1
ATOM 10744 C CA . LYS B 1 624 ? 40.125 34.969 51.594 1 43.56 624 LYS B CA 1
ATOM 10745 C C . LYS B 1 624 ? 40.875 35.344 52.875 1 43.56 624 LYS B C 1
ATOM 10747 O O . LYS B 1 624 ? 41.312 36.469 53.062 1 43.56 624 LYS B O 1
ATOM 10752 N N . ASN B 1 625 ? 40.812 34.406 53.875 1 39.78 625 ASN B N 1
ATOM 10753 C CA . ASN B 1 625 ? 41.375 34.906 55.094 1 39.78 625 ASN B CA 1
ATOM 10754 C C . ASN B 1 625 ? 42.906 34.875 55.062 1 39.78 625 ASN B C 1
ATOM 10756 O O . ASN B 1 625 ? 43.562 35.156 56.094 1 39.78 625 ASN B O 1
ATOM 10760 N N . ASP B 1 626 ? 43.562 33.844 54.406 1 40.81 626 ASP B N 1
ATOM 10761 C CA . ASP B 1 626 ? 45 33.938 54.625 1 40.81 626 ASP B CA 1
ATOM 10762 C C . ASP B 1 626 ? 45.625 34.969 53.656 1 40.81 626 ASP B C 1
ATOM 10764 O O . ASP B 1 626 ? 45.469 34.875 52.438 1 40.81 626 ASP B O 1
ATOM 10768 N N . PRO B 1 627 ? 46.094 36.25 54.094 1 41.12 627 PRO B N 1
ATOM 10769 C CA . PRO B 1 627 ? 46.625 37.438 53.406 1 41.12 627 PRO B CA 1
ATOM 10770 C C . PRO B 1 627 ? 47.719 37.094 52.406 1 41.12 627 PRO B C 1
ATOM 10772 O O . PRO B 1 627 ? 48.219 38 51.719 1 41.12 627 PRO B O 1
ATOM 10775 N N . ASP B 1 628 ? 48.656 36.094 52.688 1 41.12 628 ASP B N 1
ATOM 10776 C CA . ASP B 1 628 ? 49.969 36.094 52.031 1 41.12 628 ASP B CA 1
ATOM 10777 C C . ASP B 1 628 ? 49.844 35.812 50.531 1 41.12 628 ASP B C 1
ATOM 10779 O O . ASP B 1 628 ? 48.969 35.031 50.094 1 41.12 628 ASP B O 1
ATOM 10783 N N . ALA B 1 629 ? 50.5 36.688 49.5 1 45 629 ALA B N 1
ATOM 10784 C CA . ALA B 1 629 ? 50.781 36.906 48.094 1 45 629 ALA B CA 1
ATOM 10785 C C . ALA B 1 629 ? 51.094 35.594 47.375 1 45 629 ALA B C 1
ATOM 10787 O O . ALA B 1 629 ? 51.062 35.562 46.156 1 45 629 ALA B O 1
ATOM 10788 N N . HIS B 1 630 ? 51.5 34.594 48.094 1 43.97 630 HIS B N 1
ATOM 10789 C CA . HIS B 1 630 ? 52.062 33.375 47.531 1 43.97 630 HIS B CA 1
ATOM 10790 C C . HIS B 1 630 ? 51 32.594 46.75 1 43.97 630 HIS B C 1
ATOM 10792 O O . HIS B 1 630 ? 51.344 31.734 45.906 1 43.97 630 HIS B O 1
ATOM 10798 N N . ASP B 1 631 ? 49.844 32.812 47 1 47.31 631 ASP B N 1
ATOM 10799 C CA . ASP B 1 631 ? 48.75 31.984 46.469 1 47.31 631 ASP B CA 1
ATOM 10800 C C . ASP B 1 631 ? 48.438 32.375 45.031 1 47.31 631 ASP B C 1
ATOM 10802 O O . ASP B 1 631 ? 48.094 31.516 44.219 1 47.31 631 ASP B O 1
ATOM 10806 N N . ASP B 1 632 ? 48.594 33.594 44.719 1 53.88 632 ASP B N 1
ATOM 10807 C CA . ASP B 1 632 ? 48.344 34.031 43.375 1 53.88 632 ASP B CA 1
ATOM 10808 C C . ASP B 1 632 ? 49.344 33.438 42.406 1 53.88 632 ASP B C 1
ATOM 10810 O O . ASP B 1 632 ? 49 33.125 41.25 1 53.88 632 ASP B O 1
ATOM 10814 N N . MET B 1 633 ? 50.625 33.25 42.875 1 53.88 633 MET B N 1
ATOM 10815 C CA . MET B 1 633 ? 51.656 32.719 42.031 1 53.88 633 MET B CA 1
ATOM 10816 C C . MET B 1 633 ? 51.375 31.234 41.719 1 53.88 633 MET B C 1
ATOM 10818 O O . MET B 1 633 ? 51.594 30.781 40.594 1 53.88 633 MET B O 1
ATOM 10822 N N . ILE B 1 634 ? 50.969 30.5 42.688 1 55.69 634 ILE B N 1
ATOM 10823 C CA . ILE B 1 634 ? 50.656 29.094 42.5 1 55.69 634 ILE B CA 1
ATOM 10824 C C . ILE B 1 634 ? 49.469 28.953 41.531 1 55.69 634 ILE B C 1
ATOM 10826 O O . ILE B 1 634 ? 49.469 28.094 40.656 1 55.69 634 ILE B O 1
ATOM 10830 N N . LEU B 1 635 ? 48.5 29.844 41.75 1 57 635 LEU B N 1
ATOM 10831 C CA . LEU B 1 635 ? 47.344 29.797 40.844 1 57 635 LEU B CA 1
ATOM 10832 C C . LEU B 1 635 ? 47.781 30.125 39.438 1 57 635 LEU B C 1
ATOM 10834 O O . LEU B 1 635 ? 47.281 29.531 38.469 1 57 635 LEU B O 1
ATOM 10838 N N . GLN B 1 636 ? 48.625 31.094 39.344 1 60.19 636 GLN B N 1
ATOM 10839 C CA . GLN B 1 636 ? 49.125 31.438 38.031 1 60.19 636 GLN B CA 1
ATOM 10840 C C . GLN B 1 636 ? 49.969 30.297 37.438 1 60.19 636 GLN B C 1
ATOM 10842 O O . GLN B 1 636 ? 49.938 30.047 36.25 1 60.19 636 GLN B O 1
ATOM 10847 N N . GLU B 1 637 ? 50.688 29.641 38.312 1 61.34 637 GLU B N 1
ATOM 10848 C CA . GLU B 1 637 ? 51.5 28.516 37.875 1 61.34 637 GLU B CA 1
ATOM 10849 C C . GLU B 1 637 ? 50.625 27.344 37.438 1 61.34 637 GLU B C 1
ATOM 10851 O O . GLU B 1 637 ? 50.906 26.656 36.469 1 61.34 637 GLU B O 1
ATOM 10856 N N . ILE B 1 638 ? 49.625 27.141 38.156 1 61.75 638 ILE B N 1
ATOM 10857 C CA . ILE B 1 638 ? 48.656 26.078 37.781 1 61.75 638 ILE B CA 1
ATOM 10858 C C . ILE B 1 638 ? 48 26.438 36.469 1 61.75 638 ILE B C 1
ATOM 10860 O O . ILE B 1 638 ? 47.781 25.562 35.594 1 61.75 638 ILE B O 1
ATOM 10864 N N . GLU B 1 639 ? 47.656 27.672 36.344 1 65.06 639 GLU B N 1
ATOM 10865 C CA . GLU B 1 639 ? 47.031 28.109 35.094 1 65.06 639 GLU B CA 1
ATOM 10866 C C . GLU B 1 639 ? 48 27.938 33.938 1 65.06 639 GLU B C 1
ATOM 10868 O O . GLU B 1 639 ? 47.594 27.516 32.844 1 65.06 639 GLU B O 1
ATOM 10873 N N . LYS B 1 640 ? 49.219 28.281 34.156 1 68 640 LYS B N 1
ATOM 10874 C CA . LYS B 1 640 ? 50.219 28.109 33.125 1 68 640 LYS B CA 1
ATOM 10875 C C . LYS B 1 640 ? 50.438 26.641 32.812 1 68 640 LYS B C 1
ATOM 10877 O O . LYS B 1 640 ? 50.625 26.266 31.641 1 68 640 LYS B O 1
ATOM 10882 N N . TRP B 1 641 ? 50.438 25.844 33.781 1 67.56 641 TRP B N 1
ATOM 10883 C CA . TRP B 1 641 ? 50.562 24.406 33.562 1 67.56 641 TRP B CA 1
ATOM 10884 C C . TRP B 1 641 ? 49.375 23.859 32.781 1 67.56 641 TRP B C 1
ATOM 10886 O O . TRP B 1 641 ? 49.531 23.047 31.891 1 67.56 641 TRP B O 1
ATOM 10896 N N . GLU B 1 642 ? 48.281 24.266 33.188 1 68.75 642 GLU B N 1
ATOM 10897 C CA . GLU B 1 642 ? 47.094 23.812 32.469 1 68.75 642 GLU B CA 1
ATOM 10898 C C . GLU B 1 642 ? 47.094 24.266 31 1 68.75 642 GLU B C 1
ATOM 10900 O O . GLU B 1 642 ? 46.719 23.5 30.109 1 68.75 642 GLU B O 1
ATOM 10905 N N . GLU B 1 643 ? 47.562 25.422 30.875 1 71.56 643 GLU B N 1
ATOM 10906 C CA . GLU B 1 643 ? 47.656 25.922 29.5 1 71.56 643 GLU B CA 1
ATOM 10907 C C . GLU B 1 643 ? 48.719 25.141 28.719 1 71.56 643 GLU B C 1
ATOM 10909 O O . GLU B 1 643 ? 48.531 24.875 27.516 1 71.56 643 GLU B O 1
ATOM 10914 N N . GLN B 1 644 ? 49.719 24.75 29.391 1 74.5 644 GLN B N 1
ATOM 10915 C CA . GLN B 1 644 ? 50.75 23.984 28.719 1 74.5 644 GLN B CA 1
ATOM 10916 C C . GLN B 1 644 ? 50.281 22.578 28.391 1 74.5 644 GLN B C 1
ATOM 10918 O O . GLN B 1 644 ? 50.656 22 27.359 1 74.5 644 GLN B O 1
ATOM 10923 N N . GLN B 1 645 ? 49.438 22.062 29.172 1 74.31 645 GLN B N 1
ATOM 10924 C CA . GLN B 1 645 ? 48.906 20.719 28.906 1 74.31 645 GLN B CA 1
ATOM 10925 C C . GLN B 1 645 ? 47.938 20.734 27.734 1 74.31 645 GLN B C 1
ATOM 10927 O O . GLN B 1 645 ? 47.812 19.734 27.031 1 74.31 645 GLN B O 1
ATOM 10932 N N . LEU B 1 646 ? 47.344 21.797 27.562 1 77.69 646 LEU B N 1
ATOM 10933 C CA . LEU B 1 646 ? 46.406 21.906 26.438 1 77.69 646 LEU B CA 1
ATOM 10934 C C . LEU B 1 646 ? 47.156 21.984 25.109 1 77.69 646 LEU B C 1
ATOM 10936 O O . LEU B 1 646 ? 46.594 21.688 24.062 1 77.69 646 LEU B O 1
ATOM 10940 N N . ASP B 1 647 ? 48.406 22.312 25.203 1 78.44 647 ASP B N 1
ATOM 10941 C CA . ASP B 1 647 ? 49.188 22.453 23.984 1 78.44 647 ASP B CA 1
ATOM 10942 C C . ASP B 1 647 ? 49.844 21.125 23.594 1 78.44 647 ASP B C 1
ATOM 10944 O O . ASP B 1 647 ? 50.5 21.031 22.562 1 78.44 647 ASP B O 1
ATOM 10948 N N . GLU B 1 648 ? 49.531 20.156 24.328 1 80.81 648 GLU B N 1
ATOM 10949 C CA . GLU B 1 648 ? 50.062 18.844 23.969 1 80.81 648 GLU B CA 1
ATOM 10950 C C . GLU B 1 648 ? 49.219 18.219 22.844 1 80.81 648 GLU B C 1
ATOM 10952 O O . GLU B 1 648 ? 48.031 18.5 22.719 1 80.81 648 GLU B O 1
ATOM 10957 N N . GLN B 1 649 ? 49.938 17.422 22.047 1 82.88 649 GLN B N 1
ATOM 10958 C CA . GLN B 1 649 ? 49.281 16.75 20.906 1 82.88 649 GLN B CA 1
ATOM 10959 C C . GLN B 1 649 ? 48.344 15.641 21.391 1 82.88 649 GLN B C 1
ATOM 10961 O O . GLN B 1 649 ? 48.656 14.914 22.328 1 82.88 649 GLN B O 1
ATOM 10966 N N . VAL B 1 650 ? 47.219 15.672 20.797 1 82.25 650 VAL B N 1
ATOM 10967 C CA . VAL B 1 650 ? 46.188 14.711 21.188 1 82.25 650 VAL B CA 1
ATOM 10968 C C . VAL B 1 650 ? 46.531 13.336 20.625 1 82.25 650 VAL B C 1
ATOM 10970 O O . VAL B 1 650 ? 47 13.219 19.5 1 82.25 650 VAL B O 1
ATOM 10973 N N . ASN B 1 651 ? 46.438 12.32 21.422 1 72.88 651 ASN B N 1
ATOM 10974 C CA . ASN B 1 651 ? 46.594 10.938 20.984 1 72.88 651 ASN B CA 1
ATOM 10975 C C . ASN B 1 651 ? 45.25 10.352 20.531 1 72.88 651 ASN B C 1
ATOM 10977 O O . ASN B 1 651 ? 44.406 9.969 21.344 1 72.88 651 ASN B O 1
ATOM 10981 N N . PHE B 1 652 ? 45.062 10.328 19.25 1 77.75 652 PHE B N 1
ATOM 10982 C CA . PHE B 1 652 ? 43.781 9.852 18.688 1 77.75 652 PHE B CA 1
ATOM 10983 C C . PHE B 1 652 ? 43.781 8.328 18.594 1 77.75 652 PHE B C 1
ATOM 10985 O O . PHE B 1 652 ? 42.875 7.742 18.031 1 77.75 652 PHE B O 1
ATOM 10992 N N . ASN B 1 653 ? 44.688 7.625 19.141 1 66.62 653 ASN B N 1
ATOM 10993 C CA . ASN B 1 653 ? 44.781 6.176 19 1 66.62 653 ASN B CA 1
ATOM 10994 C C . ASN B 1 653 ? 43.562 5.488 19.656 1 66.62 653 ASN B C 1
ATOM 10996 O O . ASN B 1 653 ? 43.125 4.438 19.188 1 66.62 653 ASN B O 1
ATOM 11000 N N . SER B 1 654 ? 42.969 6.121 20.578 1 63.53 654 SER B N 1
ATOM 11001 C CA . SER B 1 654 ? 41.875 5.469 21.281 1 63.53 654 SER B CA 1
ATOM 11002 C C . SER B 1 654 ? 40.531 5.949 20.75 1 63.53 654 SER B C 1
ATOM 11004 O O . SER B 1 654 ? 39.469 5.473 21.188 1 63.53 654 SER B O 1
ATOM 11006 N N . CYS B 1 655 ? 40.562 6.777 19.781 1 70.88 655 CYS B N 1
ATOM 11007 C CA . CYS B 1 655 ? 39.312 7.332 19.297 1 70.88 655 CYS B CA 1
ATOM 11008 C C . CYS B 1 655 ? 38.75 6.5 18.156 1 70.88 655 CYS B C 1
ATOM 11010 O O . CYS B 1 655 ? 39.5 6.016 17.312 1 70.88 655 CYS B O 1
ATOM 11012 N N . GLN B 1 656 ? 37.5 6.188 18.281 1 74.12 656 GLN B N 1
ATOM 11013 C CA . GLN B 1 656 ? 36.812 5.488 17.203 1 74.12 656 GLN B CA 1
ATOM 11014 C C . GLN B 1 656 ? 36.469 6.441 16.062 1 74.12 656 GLN B C 1
ATOM 11016 O O . GLN B 1 656 ? 35.719 7.406 16.266 1 74.12 656 GLN B O 1
ATOM 11021 N N . ILE B 1 657 ? 37.188 6.336 14.984 1 77.5 657 ILE B N 1
ATOM 11022 C CA . ILE B 1 657 ? 37 7.18 13.812 1 77.5 657 ILE B CA 1
ATOM 11023 C C . ILE B 1 657 ? 36.188 6.426 12.758 1 77.5 657 ILE B C 1
ATOM 11025 O O . ILE B 1 657 ? 36.375 5.223 12.562 1 77.5 657 ILE B O 1
ATOM 11029 N N . ASP B 1 658 ? 35.188 7.113 12.219 1 75.69 658 ASP B N 1
ATOM 11030 C CA . ASP B 1 658 ? 34.5 6.582 11.039 1 75.69 658 ASP B CA 1
ATOM 11031 C C . ASP B 1 658 ? 35.344 6.777 9.781 1 75.69 658 ASP B C 1
ATOM 11033 O O . ASP B 1 658 ? 35.562 7.906 9.336 1 75.69 658 ASP B O 1
ATOM 11037 N N . PRO B 1 659 ? 35.875 5.742 9.344 1 73.12 659 PRO B N 1
ATOM 11038 C CA . PRO B 1 659 ? 36.812 5.883 8.219 1 73.12 659 PRO B CA 1
ATOM 11039 C C . PRO B 1 659 ? 36.094 6.281 6.918 1 73.12 659 PRO B C 1
ATOM 11041 O O . PRO B 1 659 ? 36.75 6.75 5.984 1 73.12 659 PRO B O 1
ATOM 11044 N N . ALA B 1 660 ? 34.844 6.074 6.84 1 75.06 660 ALA B N 1
ATOM 11045 C CA . ALA B 1 660 ? 34.219 6.34 5.555 1 75.06 660 ALA B CA 1
ATOM 11046 C C . ALA B 1 660 ? 32.906 7.145 5.73 1 75.06 660 ALA B C 1
ATOM 11048 O O . ALA B 1 660 ? 31.828 6.656 5.434 1 75.06 660 ALA B O 1
ATOM 11049 N N . PRO B 1 661 ? 33.156 8.406 6.098 1 77.88 661 PRO B N 1
ATOM 11050 C CA . PRO B 1 661 ? 31.969 9.25 6.113 1 77.88 661 PRO B CA 1
ATOM 11051 C C . PRO B 1 661 ? 31.406 9.492 4.715 1 77.88 661 PRO B C 1
ATOM 11053 O O . PRO B 1 661 ? 32.094 9.305 3.721 1 77.88 661 PRO B O 1
ATOM 11056 N N . PHE B 1 662 ? 30.156 9.766 4.641 1 81.25 662 PHE B N 1
ATOM 11057 C CA . PHE B 1 662 ? 29.562 10.016 3.338 1 81.25 662 PHE B CA 1
ATOM 11058 C C . PHE B 1 662 ? 30.141 11.281 2.711 1 81.25 662 PHE B C 1
ATOM 11060 O O . PHE B 1 662 ? 30.25 12.312 3.373 1 81.25 662 PHE B O 1
ATOM 11067 N N . GLN B 1 663 ? 30.641 11.086 1.534 1 82.94 663 GLN B N 1
ATOM 11068 C CA . GLN B 1 663 ? 31.328 12.195 0.866 1 82.94 663 GLN B CA 1
ATOM 11069 C C . GLN B 1 663 ? 30.688 12.484 -0.491 1 82.94 663 GLN B C 1
ATOM 11071 O O . GLN B 1 663 ? 30.25 11.57 -1.187 1 82.94 663 GLN B O 1
ATOM 11076 N N . LEU B 1 664 ? 30.5 13.742 -0.713 1 85.88 664 LEU B N 1
ATOM 11077 C CA . LEU B 1 664 ? 30.078 14.227 -2.023 1 85.88 664 LEU B CA 1
ATOM 11078 C C . LEU B 1 664 ? 31.219 14.977 -2.719 1 85.88 664 LEU B C 1
ATOM 11080 O O . LEU B 1 664 ? 32.062 15.57 -2.057 1 85.88 664 LEU B O 1
ATOM 11084 N N . VAL B 1 665 ? 31.219 14.852 -4.02 1 83.81 665 VAL B N 1
ATOM 11085 C CA . VAL B 1 665 ? 32.188 15.609 -4.785 1 83.81 665 VAL B CA 1
ATOM 11086 C C . VAL B 1 665 ? 31.672 17.016 -5.062 1 83.81 665 VAL B C 1
ATOM 11088 O O . VAL B 1 665 ? 30.453 17.219 -5.207 1 83.81 665 VAL B O 1
ATOM 11091 N N . ASP B 1 666 ? 32.469 17.953 -5.055 1 82 666 ASP B N 1
ATOM 11092 C CA . ASP B 1 666 ? 32.094 19.375 -5.172 1 82 666 ASP B CA 1
ATOM 11093 C C . ASP B 1 666 ? 31.344 19.641 -6.469 1 82 666 ASP B C 1
ATOM 11095 O O . ASP B 1 666 ? 30.469 20.5 -6.512 1 82 666 ASP B O 1
ATOM 11099 N N . ARG B 1 667 ? 31.562 18.797 -7.418 1 78.19 667 ARG B N 1
ATOM 11100 C CA . ARG B 1 667 ? 30.922 19.078 -8.695 1 78.19 667 ARG B CA 1
ATOM 11101 C C . ARG B 1 667 ? 29.688 18.203 -8.883 1 78.19 667 ARG B C 1
ATOM 11103 O O . ARG B 1 667 ? 29.203 18.031 -10.008 1 78.19 667 ARG B O 1
ATOM 11110 N N . THR B 1 668 ? 29.25 17.75 -7.824 1 80.56 668 THR B N 1
ATOM 11111 C CA . THR B 1 668 ? 27.984 17.016 -7.887 1 80.56 668 THR B CA 1
ATOM 11112 C C . THR B 1 668 ? 26.812 17.969 -8.086 1 80.56 668 THR B C 1
ATOM 11114 O O . THR B 1 668 ? 26.781 19.062 -7.496 1 80.56 668 THR B O 1
ATOM 11117 N N . THR B 1 669 ? 26.016 17.641 -8.969 1 74.69 669 THR B N 1
ATOM 11118 C CA . THR B 1 669 ? 24.875 18.5 -9.289 1 74.69 669 THR B CA 1
ATOM 11119 C C . THR B 1 669 ? 23.875 18.516 -8.141 1 74.69 669 THR B C 1
ATOM 11121 O O . THR B 1 669 ? 23.875 17.625 -7.289 1 74.69 669 THR B O 1
ATOM 11124 N N . LEU B 1 670 ? 23.141 19.547 -8.141 1 75.69 670 LEU B N 1
ATOM 11125 C CA . LEU B 1 670 ? 22.125 19.734 -7.113 1 75.69 670 LEU B CA 1
ATOM 11126 C C . LEU B 1 670 ? 21.094 18.609 -7.16 1 75.69 670 LEU B C 1
ATOM 11128 O O . LEU B 1 670 ? 20.641 18.125 -6.117 1 75.69 670 LEU B O 1
ATOM 11132 N N . HIS B 1 671 ? 20.797 18.172 -8.328 1 70.12 671 HIS B N 1
ATOM 11133 C CA . HIS B 1 671 ? 19.797 17.125 -8.484 1 70.12 671 HIS B CA 1
ATOM 11134 C C . HIS B 1 671 ? 20.281 15.812 -7.883 1 70.12 671 HIS B C 1
ATOM 11136 O O . HIS B 1 671 ? 19.531 15.117 -7.195 1 70.12 671 HIS B O 1
ATOM 11142 N N . LYS B 1 672 ? 21.516 15.477 -8.148 1 73.69 672 LYS B N 1
ATOM 11143 C CA . LYS B 1 672 ? 22.109 14.25 -7.602 1 73.69 672 LYS B CA 1
ATOM 11144 C C . LYS B 1 672 ? 22.203 14.32 -6.078 1 73.69 672 LYS B C 1
ATOM 11146 O O . LYS B 1 672 ? 21.953 13.328 -5.391 1 73.69 672 LYS B O 1
ATOM 11151 N N . THR B 1 673 ? 22.547 15.492 -5.688 1 77.75 673 THR B N 1
ATOM 11152 C CA . THR B 1 673 ? 22.672 15.672 -4.246 1 77.75 673 THR B CA 1
ATOM 11153 C C . THR B 1 673 ? 21.312 15.531 -3.568 1 77.75 673 THR B C 1
ATOM 11155 O O . THR B 1 673 ? 21.188 14.898 -2.518 1 77.75 673 THR B O 1
ATOM 11158 N N . HIS B 1 674 ? 20.359 16.141 -4.211 1 73.81 674 HIS B N 1
ATOM 11159 C CA . HIS B 1 674 ? 19 16.047 -3.664 1 73.81 674 HIS B CA 1
ATOM 11160 C C . HIS B 1 674 ? 18.531 14.609 -3.586 1 73.81 674 HIS B C 1
ATOM 11162 O O . HIS B 1 674 ? 17.953 14.195 -2.58 1 73.81 674 HIS B O 1
ATOM 11168 N N . SER B 1 675 ? 18.812 13.914 -4.605 1 68.19 675 SER B N 1
ATOM 11169 C CA . SER B 1 675 ? 18.391 12.516 -4.652 1 68.19 675 SER B CA 1
ATOM 11170 C C . SER B 1 675 ? 19.109 11.688 -3.602 1 68.19 675 SER B C 1
ATOM 11172 O O . SER B 1 675 ? 18.516 10.828 -2.959 1 68.19 675 SER B O 1
ATOM 11174 N N . MET B 1 676 ? 20.344 11.961 -3.436 1 72.88 676 MET B N 1
ATOM 11175 C CA . MET B 1 676 ? 21.125 11.211 -2.467 1 72.88 676 MET B CA 1
ATOM 11176 C C . MET B 1 676 ? 20.656 11.484 -1.044 1 72.88 676 MET B C 1
ATOM 11178 O O . MET B 1 676 ? 20.516 10.562 -0.239 1 72.88 676 MET B O 1
ATOM 11182 N N . PHE B 1 677 ? 20.391 12.758 -0.841 1 72.12 677 PHE B N 1
ATOM 11183 C CA . PHE B 1 677 ? 19.953 13.133 0.497 1 72.12 677 PHE B CA 1
ATOM 11184 C C . PHE B 1 677 ? 18.562 12.555 0.792 1 72.12 677 PHE B C 1
ATOM 11186 O O . PHE B 1 677 ? 18.297 12.117 1.913 1 72.12 677 PHE B O 1
ATOM 11193 N N . SER B 1 678 ? 17.844 12.547 -0.26 1 65.94 678 SER B N 1
ATOM 11194 C CA . SER B 1 678 ? 16.469 12.086 -0.074 1 65.94 678 SER B CA 1
ATOM 11195 C C . SER B 1 678 ? 16.422 10.57 0.082 1 65.94 678 SER B C 1
ATOM 11197 O O . SER B 1 678 ? 15.703 10.055 0.939 1 65.94 678 SER B O 1
ATOM 11199 N N . VAL B 1 679 ? 17.234 9.898 -0.753 1 62.47 679 VAL B N 1
ATOM 11200 C CA . VAL B 1 679 ? 17.156 8.445 -0.79 1 62.47 679 VAL B CA 1
ATOM 11201 C C . VAL B 1 679 ? 17.922 7.852 0.388 1 62.47 679 VAL B C 1
ATOM 11203 O O . VAL B 1 679 ? 17.5 6.867 0.991 1 62.47 679 VAL B O 1
ATOM 11206 N N . LEU B 1 680 ? 19.047 8.516 0.732 1 63.81 680 LEU B N 1
ATOM 11207 C CA . LEU B 1 680 ? 19.891 7.984 1.802 1 63.81 680 LEU B CA 1
ATOM 11208 C C . LEU B 1 680 ? 19.516 8.617 3.141 1 63.81 680 LEU B C 1
ATOM 11210 O O . LEU B 1 680 ? 20.062 8.234 4.18 1 63.81 680 LEU B O 1
ATOM 11214 N N . ASN B 1 681 ? 18.5 9.492 3.119 1 62.09 681 ASN B N 1
ATOM 11215 C CA . ASN B 1 681 ? 18.078 10.18 4.336 1 62.09 681 ASN B CA 1
ATOM 11216 C C . ASN B 1 681 ? 19.281 10.75 5.094 1 62.09 681 ASN B C 1
ATOM 11218 O O . ASN B 1 681 ? 19.438 10.5 6.293 1 62.09 681 ASN B O 1
ATOM 11222 N N . LEU B 1 682 ? 20.141 11.453 4.336 1 71.44 682 LEU B N 1
ATOM 11223 C CA . LEU B 1 682 ? 21.344 12.047 4.926 1 71.44 682 LEU B CA 1
ATOM 11224 C C . LEU B 1 682 ? 21.016 13.406 5.547 1 71.44 682 LEU B C 1
ATOM 11226 O O . LEU B 1 682 ? 20.219 14.172 5.004 1 71.44 682 LEU B O 1
ATOM 11230 N N . ASP B 1 683 ? 21.578 13.641 6.758 1 72 683 ASP B N 1
ATOM 11231 C CA . ASP B 1 683 ? 21.453 14.961 7.379 1 72 683 ASP B CA 1
ATOM 11232 C C . ASP B 1 683 ? 22.562 15.891 6.906 1 72 683 ASP B C 1
ATOM 11234 O O . ASP B 1 683 ? 22.375 17.109 6.824 1 72 683 ASP B O 1
ATOM 11238 N N . TYR B 1 684 ? 23.672 15.289 6.691 1 80.12 684 TYR B N 1
ATOM 11239 C CA . TYR B 1 684 ? 24.828 16.062 6.215 1 80.12 684 TYR B CA 1
ATOM 11240 C C . TYR B 1 684 ? 25.75 15.188 5.383 1 80.12 684 TYR B C 1
ATOM 11242 O O . TYR B 1 684 ? 25.672 13.961 5.422 1 80.12 684 TYR B O 1
ATOM 11250 N N . ALA B 1 685 ? 26.453 15.781 4.527 1 87.06 685 ALA B N 1
ATOM 11251 C CA . ALA B 1 685 ? 27.469 15.117 3.725 1 87.06 685 ALA B CA 1
ATOM 11252 C C . ALA B 1 685 ? 28.703 16 3.58 1 87.06 685 ALA B C 1
ATOM 11254 O O . ALA B 1 685 ? 28.609 17.219 3.477 1 87.06 685 ALA B O 1
ATOM 11255 N N . PHE B 1 686 ? 29.922 15.398 3.738 1 88.31 686 PHE B N 1
ATOM 11256 C CA . PHE B 1 686 ? 31.156 16.125 3.518 1 88.31 686 PHE B CA 1
ATOM 11257 C C . PHE B 1 686 ? 31.469 16.25 2.027 1 88.31 686 PHE B C 1
ATOM 11259 O O . PHE B 1 686 ? 31.188 15.32 1.26 1 88.31 686 PHE B O 1
ATOM 11266 N N . VAL B 1 687 ? 31.875 17.406 1.694 1 89 687 VAL B N 1
ATOM 11267 C CA . VAL B 1 687 ? 32.219 17.656 0.294 1 89 687 VAL B CA 1
ATOM 11268 C C . VAL B 1 687 ? 33.719 17.578 0.101 1 89 687 VAL B C 1
ATOM 11270 O O . VAL B 1 687 ? 34.469 18.219 0.839 1 89 687 VAL B O 1
ATOM 11273 N N . THR B 1 688 ? 34.156 16.766 -0.842 1 85.06 688 THR B N 1
ATOM 11274 C CA . THR B 1 688 ? 35.594 16.625 -1.108 1 85.06 688 THR B CA 1
ATOM 11275 C C . THR B 1 688 ? 35.906 16.891 -2.576 1 85.06 688 THR B C 1
ATOM 11277 O O . THR B 1 688 ? 35.031 16.719 -3.441 1 85.06 688 THR B O 1
ATOM 11280 N N . SER B 1 689 ? 36.938 17.547 -2.787 1 80.69 689 SER B N 1
ATOM 11281 C CA . SER B 1 689 ? 37.5 17.703 -4.125 1 80.69 689 SER B CA 1
ATOM 11282 C C . SER B 1 689 ? 38.844 16.969 -4.25 1 80.69 689 SER B C 1
ATOM 11284 O O . SER B 1 689 ? 39.844 17.406 -3.676 1 80.69 689 SER B O 1
ATOM 11286 N N . VAL B 1 690 ? 38.875 15.914 -4.934 1 76.81 690 VAL B N 1
ATOM 11287 C CA . VAL B 1 690 ? 40.062 15.102 -5.105 1 76.81 690 VAL B CA 1
ATOM 11288 C C . VAL B 1 690 ? 40.625 14.695 -3.742 1 76.81 690 VAL B C 1
ATOM 11290 O O . VAL B 1 690 ? 41.812 14.883 -3.461 1 76.81 690 VAL B O 1
ATOM 11293 N N . GLY B 1 691 ? 39.75 14.367 -2.801 1 77.12 691 GLY B N 1
ATOM 11294 C CA . GLY B 1 691 ? 40.125 13.859 -1.493 1 77.12 691 GLY B CA 1
ATOM 11295 C C . GLY B 1 691 ? 40.281 14.945 -0.447 1 77.12 691 GLY B C 1
ATOM 11296 O O . GLY B 1 691 ? 40.375 14.664 0.748 1 77.12 691 GLY B O 1
ATOM 11297 N N . ARG B 1 692 ? 40.281 16.156 -0.91 1 83.88 692 ARG B N 1
ATOM 11298 C CA . ARG B 1 692 ? 40.438 17.281 0.013 1 83.88 692 ARG B CA 1
ATOM 11299 C C . ARG B 1 692 ? 39.094 17.781 0.494 1 83.88 692 ARG B C 1
ATOM 11301 O O . ARG B 1 692 ? 38.125 17.891 -0.295 1 83.88 692 ARG B O 1
ATOM 11308 N N . LEU B 1 693 ? 39.062 18.016 1.75 1 88.56 693 LEU B N 1
ATOM 11309 C CA . LEU B 1 693 ? 37.844 18.516 2.332 1 88.56 693 LEU B CA 1
ATOM 11310 C C . LEU B 1 693 ? 37.625 19.984 1.978 1 88.56 693 LEU B C 1
ATOM 11312 O O . LEU B 1 693 ? 38.469 20.828 2.293 1 88.56 693 LEU B O 1
ATOM 11316 N N . VAL B 1 694 ? 36.594 20.266 1.286 1 86 694 VAL B N 1
ATOM 11317 C CA . VAL B 1 694 ? 36.344 21.625 0.831 1 86 694 VAL B CA 1
ATOM 11318 C C . VAL B 1 694 ? 35.156 22.219 1.557 1 86 694 VAL B C 1
ATOM 11320 O O . VAL B 1 694 ? 35.062 23.438 1.725 1 86 694 VAL B O 1
ATOM 11323 N N . GLY B 1 695 ? 34.281 21.375 2.002 1 87.25 695 GLY B N 1
ATOM 11324 C CA . GLY B 1 695 ? 33.094 21.922 2.645 1 87.25 695 GLY B CA 1
ATOM 11325 C C . GLY B 1 695 ? 32.156 20.859 3.193 1 87.25 695 GLY B C 1
ATOM 11326 O O . GLY B 1 695 ? 32.531 19.688 3.293 1 87.25 695 GLY B O 1
ATOM 11327 N N . VAL B 1 696 ? 31.031 21.344 3.742 1 88.5 696 VAL B N 1
ATOM 11328 C CA . VAL B 1 696 ? 29.984 20.484 4.277 1 88.5 696 VAL B CA 1
ATOM 11329 C C . VAL B 1 696 ? 28.625 20.953 3.77 1 88.5 696 VAL B C 1
ATOM 11331 O O . VAL B 1 696 ? 28.391 22.156 3.602 1 88.5 696 VAL B O 1
ATOM 11334 N N . VAL B 1 697 ? 27.859 19.969 3.334 1 87.38 697 VAL B N 1
ATOM 11335 C CA . VAL B 1 697 ? 26.5 20.266 2.895 1 87.38 697 VAL B CA 1
ATOM 11336 C C . VAL B 1 697 ? 25.5 19.641 3.854 1 87.38 697 VAL B C 1
ATOM 11338 O O . VAL B 1 697 ? 25.547 18.438 4.117 1 87.38 697 VAL B O 1
ATOM 11341 N N . SER B 1 698 ? 24.75 20.469 4.492 1 79.81 698 SER B N 1
ATOM 11342 C CA . SER B 1 698 ? 23.656 19.969 5.332 1 79.81 698 SER B CA 1
ATOM 11343 C C . SER B 1 698 ? 22.312 20.141 4.641 1 79.81 698 SER B C 1
ATOM 11345 O O . SER B 1 698 ? 22.219 20.75 3.568 1 79.81 698 SER B O 1
ATOM 11347 N N . LEU B 1 699 ? 21.375 19.547 5.191 1 75.94 699 LEU B N 1
ATOM 11348 C CA . LEU B 1 699 ? 20.031 19.625 4.641 1 75.94 699 LEU B CA 1
ATOM 11349 C C . LEU B 1 699 ? 19.547 21.062 4.539 1 75.94 699 LEU B C 1
ATOM 11351 O O . LEU B 1 699 ? 18.828 21.422 3.607 1 75.94 699 LEU B O 1
ATOM 11355 N N . ASN B 1 700 ? 20.031 21.891 5.445 1 71.81 700 ASN B N 1
ATOM 11356 C CA . ASN B 1 700 ? 19.641 23.297 5.422 1 71.81 700 ASN B CA 1
ATOM 11357 C C . ASN B 1 700 ? 20.219 24.016 4.207 1 71.81 700 ASN B C 1
ATOM 11359 O O . ASN B 1 700 ? 19.516 24.812 3.566 1 71.81 700 ASN B O 1
ATOM 11363 N N . GLU B 1 701 ? 21.422 23.766 3.934 1 77.5 701 GLU B N 1
ATOM 11364 C CA . GLU B 1 701 ? 22.047 24.391 2.771 1 77.5 701 GLU B CA 1
ATOM 11365 C C . GLU B 1 701 ? 21.422 23.906 1.473 1 77.5 701 GLU B C 1
ATOM 11367 O O . GLU B 1 701 ? 21.266 24.672 0.523 1 77.5 701 GLU B O 1
ATOM 11372 N N . LEU B 1 702 ? 21.141 22.672 1.518 1 78.94 702 LEU B N 1
ATOM 11373 C CA . LEU B 1 702 ? 20.5 22.094 0.331 1 78.94 702 LEU B CA 1
ATOM 11374 C C . LEU B 1 702 ? 19.125 22.719 0.102 1 78.94 702 LEU B C 1
ATOM 11376 O O . LEU B 1 702 ? 18.766 23.016 -1.034 1 78.94 702 LEU B O 1
ATOM 11380 N N . CYS B 1 703 ? 18.438 22.922 1.146 1 70.38 703 CYS B N 1
ATOM 11381 C CA . CYS B 1 703 ? 17.109 23.531 1.041 1 70.38 703 CYS B CA 1
ATOM 11382 C C . CYS B 1 703 ? 17.203 24.969 0.549 1 70.38 703 CYS B C 1
ATOM 11384 O O . CYS B 1 703 ? 16.391 25.406 -0.266 1 70.38 703 CYS B O 1
ATOM 11386 N N . LYS B 1 704 ? 18.219 25.609 1.031 1 70.75 704 LYS B N 1
ATOM 11387 C CA . LYS B 1 704 ? 18.438 26.984 0.6 1 70.75 704 LYS B CA 1
ATOM 11388 C C . LYS B 1 704 ? 18.781 27.047 -0.884 1 70.75 704 LYS B C 1
ATOM 11390 O O . LYS B 1 704 ? 18.359 27.953 -1.593 1 70.75 704 LYS B O 1
ATOM 11395 N N . ALA B 1 705 ? 19.562 26.094 -1.279 1 73.75 705 ALA B N 1
ATOM 11396 C CA . ALA B 1 705 ? 19.969 26.062 -2.684 1 73.75 705 ALA B CA 1
ATOM 11397 C C . ALA B 1 705 ? 18.781 25.781 -3.59 1 73.75 705 ALA B C 1
ATOM 11399 O O . ALA B 1 705 ? 18.672 26.344 -4.684 1 73.75 705 ALA B O 1
ATOM 11400 N N . ILE B 1 706 ? 17.938 25.016 -3.164 1 69.25 706 ILE B N 1
ATOM 11401 C CA . ILE B 1 706 ? 16.781 24.641 -3.967 1 69.25 706 ILE B CA 1
ATOM 11402 C C . ILE B 1 706 ? 15.797 25.812 -4.02 1 69.25 706 ILE B C 1
ATOM 11404 O O . ILE B 1 706 ? 15.234 26.109 -5.074 1 69.25 706 ILE B O 1
ATOM 11408 N N . THR B 1 707 ? 15.617 26.469 -2.893 1 61.12 707 THR B N 1
ATOM 11409 C CA . THR B 1 707 ? 14.703 27.609 -2.83 1 61.12 707 THR B CA 1
ATOM 11410 C C . THR B 1 707 ? 15.258 28.781 -3.613 1 61.12 707 THR B C 1
ATOM 11412 O O . THR B 1 707 ? 14.492 29.594 -4.156 1 61.12 707 THR B O 1
ATOM 11415 N N . GLY B 1 708 ? 16.625 28.969 -3.537 1 57.06 708 GLY B N 1
ATOM 11416 C CA . GLY B 1 708 ? 17.219 30.047 -4.293 1 57.06 708 GLY B CA 1
ATOM 11417 C C . GLY B 1 708 ? 17.109 29.875 -5.793 1 57.06 708 GLY B C 1
ATOM 11418 O O . GLY B 1 708 ? 17.156 30.844 -6.547 1 57.06 708 GLY B O 1
ATOM 11419 N N . CYS B 1 709 ? 17.297 28.734 -6.266 1 51.69 709 CYS B N 1
ATOM 11420 C CA . CYS B 1 709 ? 17.172 28.469 -7.695 1 51.69 709 CYS B CA 1
ATOM 11421 C C . CYS B 1 709 ? 15.727 28.609 -8.141 1 51.69 709 CYS B C 1
ATOM 11423 O O . CYS B 1 709 ? 15.438 28.641 -9.344 1 51.69 709 CYS B O 1
ATOM 11425 N N . MET B 1 710 ? 14.883 28.609 -7.273 1 46.31 710 MET B N 1
ATOM 11426 C CA . MET B 1 710 ? 13.492 28.812 -7.664 1 46.31 710 MET B CA 1
ATOM 11427 C C . MET B 1 710 ? 13.219 30.266 -7.992 1 46.31 710 MET B C 1
ATOM 11429 O O . MET B 1 710 ? 13.75 31.172 -7.34 1 46.31 710 MET B O 1
ATOM 11433 N N . PRO B 1 711 ? 13.18 30.781 -9.352 1 39.22 711 PRO B N 1
ATOM 11434 C CA . PRO B 1 711 ? 12.883 32.188 -9.625 1 39.22 711 PRO B CA 1
ATOM 11435 C C . PRO B 1 711 ? 12.102 32.844 -8.5 1 39.22 711 PRO B C 1
ATOM 11437 O O . PRO B 1 711 ? 11.359 32.188 -7.777 1 39.22 711 PRO B O 1
ATOM 11440 N N . PRO B 1 712 ? 12.773 34.125 -8.07 1 34.66 712 PRO B N 1
ATOM 11441 C CA . PRO B 1 712 ? 12.078 34.906 -7.031 1 34.66 712 PRO B CA 1
ATOM 11442 C C . PRO B 1 712 ? 10.562 34.844 -7.18 1 34.66 712 PRO B C 1
ATOM 11444 O O . PRO B 1 712 ? 9.844 35.406 -6.352 1 34.66 712 PRO B O 1
ATOM 11447 N N . ASP B 1 713 ? 10.062 35.188 -8.492 1 32.41 713 ASP B N 1
ATOM 11448 C CA . ASP B 1 713 ? 8.609 35.344 -8.547 1 32.41 713 ASP B CA 1
ATOM 11449 C C . ASP B 1 713 ? 7.914 34.188 -7.852 1 32.41 713 ASP B C 1
ATOM 11451 O O . ASP B 1 713 ? 8.492 33.094 -7.711 1 32.41 713 ASP B O 1
ATOM 11455 N N . GLY B 1 714 ? 6.711 34.5 -7.25 1 28.2 714 GLY B N 1
ATOM 11456 C CA . GLY B 1 714 ? 5.695 33.688 -6.582 1 28.2 714 GLY B CA 1
ATOM 11457 C C . GLY B 1 714 ? 5.656 32.25 -7.059 1 28.2 714 GLY B C 1
ATOM 11458 O O . GLY B 1 714 ? 6.375 31.891 -7.992 1 28.2 714 GLY B O 1
ATOM 11459 N N . VAL B 1 715 ? 4.742 31.469 -6.43 1 32.97 715 VAL B N 1
ATOM 11460 C CA . VAL B 1 715 ? 4.223 30.109 -6.605 1 32.97 715 VAL B CA 1
ATOM 11461 C C . VAL B 1 715 ? 4.004 29.828 -8.086 1 32.97 715 VAL B C 1
ATOM 11463 O O . VAL B 1 715 ? 2.926 30.094 -8.625 1 32.97 715 VAL B O 1
ATOM 11466 N N . SER B 1 716 ? 4.641 30.531 -8.969 1 29.55 716 SER B N 1
ATOM 11467 C CA . SER B 1 716 ? 4.16 30.047 -10.258 1 29.55 716 SER B CA 1
ATOM 11468 C C . SER B 1 716 ? 4.316 28.531 -10.367 1 29.55 716 SER B C 1
ATOM 11470 O O . SER B 1 716 ? 5.434 28.016 -10.328 1 29.55 716 SER B O 1
ATOM 11472 N N . LEU B 1 717 ? 3.408 27.891 -9.766 1 29.64 717 LEU B N 1
ATOM 11473 C CA . LEU B 1 717 ? 3.184 26.453 -9.805 1 29.64 717 LEU B CA 1
ATOM 11474 C C . LEU B 1 717 ? 3.248 25.938 -11.242 1 29.64 717 LEU B C 1
ATOM 11476 O O . LEU B 1 717 ? 2.361 26.219 -12.047 1 29.64 717 LEU B O 1
ATOM 11480 N N . SER B 1 718 ? 4.305 26.172 -11.945 1 28.83 718 SER B N 1
ATOM 11481 C CA . SER B 1 718 ? 4.227 25.516 -13.25 1 28.83 718 SER B CA 1
ATOM 11482 C C . SER B 1 718 ? 3.631 24.125 -13.141 1 28.83 718 SER B C 1
ATOM 11484 O O . SER B 1 718 ? 3.822 23.438 -12.125 1 28.83 718 SER B O 1
ATOM 11486 N N . PRO B 1 719 ? 2.582 23.906 -13.969 1 26.56 719 PRO B N 1
ATOM 11487 C CA . PRO B 1 719 ? 1.859 22.625 -13.898 1 26.56 719 PRO B CA 1
ATOM 11488 C C . PRO B 1 719 ? 2.793 21.422 -13.875 1 26.56 719 PRO B C 1
ATOM 11490 O O . PRO B 1 719 ? 3.854 21.453 -14.508 1 26.56 719 PRO B O 1
ATOM 11493 N N . ILE B 1 720 ? 2.709 20.719 -12.922 1 28.92 720 ILE B N 1
ATOM 11494 C CA . ILE B 1 720 ? 3.441 19.484 -12.656 1 28.92 720 ILE B CA 1
ATOM 11495 C C . ILE B 1 720 ? 3.529 18.656 -13.93 1 28.92 720 ILE B C 1
ATOM 11497 O O . ILE B 1 720 ? 4.453 17.844 -14.094 1 28.92 720 ILE B O 1
ATOM 11501 N N . LEU B 1 721 ? 2.5 18.844 -14.867 1 25.36 721 LEU B N 1
ATOM 11502 C CA . LEU B 1 721 ? 2.488 18.016 -16.062 1 25.36 721 LEU B CA 1
ATOM 11503 C C . LEU B 1 721 ? 3.668 18.344 -16.969 1 25.36 721 LEU B C 1
ATOM 11505 O O . LEU B 1 721 ? 3.975 17.609 -17.906 1 25.36 721 LEU B O 1
ATOM 11509 N N . SER B 1 722 ? 4.023 19.625 -17.094 1 27.5 722 SER B N 1
ATOM 11510 C CA . SER B 1 722 ? 5.062 19.922 -18.078 1 27.5 722 SER B CA 1
ATOM 11511 C C . SER B 1 722 ? 6.379 19.234 -17.719 1 27.5 722 SER B C 1
ATOM 11513 O O . SER B 1 722 ? 7.168 18.906 -18.594 1 27.5 722 SER B O 1
ATOM 11515 N N . GLY B 1 723 ? 6.637 19.219 -16.469 1 29.42 723 GLY B N 1
ATOM 11516 C CA . GLY B 1 723 ? 7.883 18.594 -16.062 1 29.42 723 GLY B CA 1
ATOM 11517 C C . GLY B 1 723 ? 7.836 17.078 -16.141 1 29.42 723 GLY B C 1
ATOM 11518 O O . GLY B 1 723 ? 8.82 16.406 -15.812 1 29.42 723 GLY B O 1
ATOM 11519 N N . PHE B 1 724 ? 6.652 16.453 -16.172 1 27 724 PHE B N 1
ATOM 11520 C CA . PHE B 1 724 ? 6.469 15.016 -16.344 1 27 724 PHE B CA 1
ATOM 11521 C C . PHE B 1 724 ? 7.043 14.547 -17.672 1 27 724 PHE B C 1
ATOM 11523 O O . PHE B 1 724 ? 7.34 13.359 -17.844 1 27 724 PHE B O 1
ATOM 11530 N N . ARG B 1 725 ? 6.789 15.273 -18.781 1 25.59 725 ARG B N 1
ATOM 11531 C CA . ARG B 1 725 ? 7.328 14.844 -20.078 1 25.59 725 ARG B CA 1
ATOM 11532 C C . ARG B 1 725 ? 8.836 14.633 -20 1 25.59 725 ARG B C 1
ATOM 11534 O O . ARG B 1 725 ? 9.375 13.703 -20.594 1 25.59 725 ARG B O 1
ATOM 11541 N N . GLU B 1 726 ? 9.562 15.703 -19.547 1 27.44 726 GLU B N 1
ATOM 11542 C CA . GLU B 1 726 ? 11.008 15.625 -19.719 1 27.44 726 GLU B CA 1
ATOM 11543 C C . GLU B 1 726 ? 11.672 14.93 -18.531 1 27.44 726 GLU B C 1
ATOM 11545 O O . GLU B 1 726 ? 12.867 14.641 -18.562 1 27.44 726 GLU B O 1
ATOM 11550 N N . ARG B 1 727 ? 11.039 14.812 -17.422 1 29.84 727 ARG B N 1
ATOM 11551 C CA . ARG B 1 727 ? 11.625 14.406 -16.141 1 29.84 727 ARG B CA 1
ATOM 11552 C C . ARG B 1 727 ? 11.852 12.898 -16.109 1 29.84 727 ARG B C 1
ATOM 11554 O O . ARG B 1 727 ? 12.359 12.367 -15.117 1 29.84 727 ARG B O 1
ATOM 11561 N N . GLY B 1 728 ? 10.984 12.094 -16.625 1 28.31 728 GLY B N 1
ATOM 11562 C CA . GLY B 1 728 ? 11.039 10.641 -16.656 1 28.31 728 GLY B CA 1
ATOM 11563 C C . GLY B 1 728 ? 12.453 10.109 -16.844 1 28.31 728 GLY B C 1
ATOM 11564 O O . GLY B 1 728 ? 12.656 8.891 -16.891 1 28.31 728 GLY B O 1
ATOM 11565 N N . SER B 1 729 ? 13.172 10.828 -17.547 1 25.84 729 SER B N 1
ATOM 11566 C CA . SER B 1 729 ? 14.352 10.234 -18.172 1 25.84 729 SER B CA 1
ATOM 11567 C C . SER B 1 729 ? 15.484 10.07 -17.156 1 25.84 729 SER B C 1
ATOM 11569 O O . SER B 1 729 ? 16.547 9.547 -17.5 1 25.84 729 SER B O 1
ATOM 11571 N N . ALA B 1 730 ? 15.688 11.047 -16.141 1 28.3 730 ALA B N 1
ATOM 11572 C CA . ALA B 1 730 ? 17.109 11.227 -15.883 1 28.3 730 ALA B CA 1
ATOM 11573 C C . ALA B 1 730 ? 17.609 10.219 -14.852 1 28.3 730 ALA B C 1
ATOM 11575 O O . ALA B 1 730 ? 17.219 10.273 -13.68 1 28.3 730 ALA B O 1
ATOM 11576 N N . GLY B 1 731 ? 17.562 9.008 -14.992 1 30.41 731 GLY B N 1
ATOM 11577 C CA . GLY B 1 731 ? 18.547 8.156 -14.336 1 30.41 731 GLY B CA 1
ATOM 11578 C C . GLY B 1 731 ? 19.812 8.898 -13.953 1 30.41 731 GLY B C 1
ATOM 11579 O O . GLY B 1 731 ? 19.984 10.078 -14.289 1 30.41 731 GLY B O 1
ATOM 11580 N N . TRP B 1 732 ? 20.594 8.305 -13.031 1 35.62 732 TRP B N 1
ATOM 11581 C CA . TRP B 1 732 ? 21.922 8.859 -12.773 1 35.62 732 TRP B CA 1
ATOM 11582 C C . TRP B 1 732 ? 22.578 9.344 -14.07 1 35.62 732 TRP B C 1
ATOM 11584 O O . TRP B 1 732 ? 22.906 8.547 -14.938 1 35.62 732 TRP B O 1
ATOM 11594 N N . ARG B 1 733 ? 22.031 10.289 -14.711 1 36.97 733 ARG B N 1
ATOM 11595 C CA . ARG B 1 733 ? 22.75 10.766 -15.883 1 36.97 733 ARG B CA 1
ATOM 11596 C C . ARG B 1 733 ? 24.031 11.492 -15.484 1 36.97 733 ARG B C 1
ATOM 11598 O O . ARG B 1 733 ? 24 12.398 -14.641 1 36.97 733 ARG B O 1
ATOM 11605 N N . PRO B 1 734 ? 25.078 10.906 -15.75 1 41.66 734 PRO B N 1
ATOM 11606 C CA . PRO B 1 734 ? 26.328 11.648 -15.531 1 41.66 734 PRO B CA 1
ATOM 11607 C C . PRO B 1 734 ? 26.312 13.039 -16.156 1 41.66 734 PRO B C 1
ATOM 11609 O O . PRO B 1 734 ? 25.859 13.195 -17.297 1 41.66 734 PRO B O 1
ATOM 11612 N N . GLU B 1 735 ? 26.031 14 -15.445 1 45.28 735 GLU B N 1
ATOM 11613 C CA . GLU B 1 735 ? 26.203 15.344 -16 1 45.28 735 GLU B CA 1
ATOM 11614 C C . GLU B 1 735 ? 27.656 15.594 -16.391 1 45.28 735 GLU B C 1
ATOM 11616 O O . GLU B 1 735 ? 28.562 15.344 -15.594 1 45.28 735 GLU B O 1
ATOM 11621 N N . VAL B 1 736 ? 27.844 15.719 -17.625 1 52.25 736 VAL B N 1
ATOM 11622 C CA . VAL B 1 736 ? 29.188 15.758 -18.203 1 52.25 736 VAL B CA 1
ATOM 11623 C C . VAL B 1 736 ? 29.656 17.203 -18.344 1 52.25 736 VAL B C 1
ATOM 11625 O O . VAL B 1 736 ? 28.828 18.125 -18.469 1 52.25 736 VAL B O 1
ATOM 11628 N N . CYS B 1 737 ? 30.672 17.547 -17.75 1 54.19 737 CYS B N 1
ATOM 11629 C CA . CYS B 1 737 ? 31.312 18.844 -17.969 1 54.19 737 CYS B CA 1
ATOM 11630 C C . CYS B 1 737 ? 32.562 18.688 -18.812 1 54.19 737 CYS B C 1
ATOM 11632 O O . CYS B 1 737 ? 33.125 17.594 -18.906 1 54.19 737 CYS B O 1
ATOM 11634 N N . GLU B 1 738 ? 32.938 19.812 -19.422 1 55.12 738 GLU B N 1
ATOM 11635 C CA . GLU B 1 738 ? 34.156 19.844 -20.219 1 55.12 738 GLU B CA 1
ATOM 11636 C C . GLU B 1 738 ? 35.406 19.797 -19.312 1 55.12 738 GLU B C 1
ATOM 11638 O O . GLU B 1 738 ? 35.344 20.234 -18.156 1 55.12 738 GLU B O 1
ATOM 11643 N N . LEU B 1 739 ? 36.344 19.25 -19.75 1 57.91 739 LEU B N 1
ATOM 11644 C CA . LEU B 1 739 ? 37.594 18.984 -19.016 1 57.91 739 LEU B CA 1
ATOM 11645 C C . LEU B 1 739 ? 38.188 20.297 -18.484 1 57.91 739 LEU B C 1
ATOM 11647 O O . LEU B 1 739 ? 38.688 20.344 -17.359 1 57.91 739 LEU B O 1
ATOM 11651 N N . HIS B 1 740 ? 38.188 21.359 -19.312 1 53.38 740 HIS B N 1
ATOM 11652 C CA . HIS B 1 740 ? 38.812 22.594 -18.859 1 53.38 740 HIS B CA 1
ATOM 11653 C C . HIS B 1 740 ? 38.156 23.125 -17.594 1 53.38 740 HIS B C 1
ATOM 11655 O O . HIS B 1 740 ? 38.844 23.688 -16.734 1 53.38 740 HIS B O 1
ATOM 11661 N N . LYS B 1 741 ? 37 22.906 -17.5 1 53.88 741 LYS B N 1
ATOM 11662 C CA . LYS B 1 741 ? 36.281 23.391 -16.312 1 53.88 741 LYS B CA 1
ATOM 11663 C C . LYS B 1 741 ? 36.625 22.547 -15.086 1 53.88 741 LYS B C 1
ATOM 11665 O O . LYS B 1 741 ? 36.594 23.047 -13.961 1 53.88 741 LYS B O 1
ATOM 11670 N N . LEU B 1 742 ? 36.969 21.406 -15.383 1 56.75 742 LEU B N 1
ATOM 11671 C CA . LEU B 1 742 ? 37.312 20.484 -14.305 1 56.75 742 LEU B CA 1
ATOM 11672 C C . LEU B 1 742 ? 38.688 20.797 -13.75 1 56.75 742 LEU B C 1
ATOM 11674 O O . LEU B 1 742 ? 38.906 20.719 -12.539 1 56.75 742 LEU B O 1
ATOM 11678 N N . LEU B 1 743 ? 39.656 21.125 -14.625 1 56.16 743 LEU B N 1
ATOM 11679 C CA . LEU B 1 743 ? 41.031 21.375 -14.219 1 56.16 743 LEU B CA 1
ATOM 11680 C C . LEU B 1 743 ? 41.188 22.75 -13.562 1 56.16 743 LEU B C 1
ATOM 11682 O O . LEU B 1 743 ? 42 22.938 -12.672 1 56.16 743 LEU B O 1
ATOM 11686 N N . ASP B 1 744 ? 40.469 23.688 -14.023 1 47.81 744 ASP B N 1
ATOM 11687 C CA . ASP B 1 744 ? 40.531 25 -13.398 1 47.81 744 ASP B CA 1
ATOM 11688 C C . ASP B 1 744 ? 40.125 24.953 -11.938 1 47.81 744 ASP B C 1
ATOM 11690 O O . ASP B 1 744 ? 40.625 25.719 -11.109 1 47.81 744 ASP B O 1
ATOM 11694 N N . HIS B 1 745 ? 39.375 24.094 -11.68 1 47.34 745 HIS B N 1
ATOM 11695 C CA . HIS B 1 745 ? 38.875 24.031 -10.32 1 47.34 745 HIS B CA 1
ATOM 11696 C C . HIS B 1 745 ? 39.844 23.312 -9.391 1 47.34 745 HIS B C 1
ATOM 11698 O O . HIS B 1 745 ? 39.719 23.406 -8.172 1 47.34 745 HIS B O 1
ATOM 11704 N N . GLN B 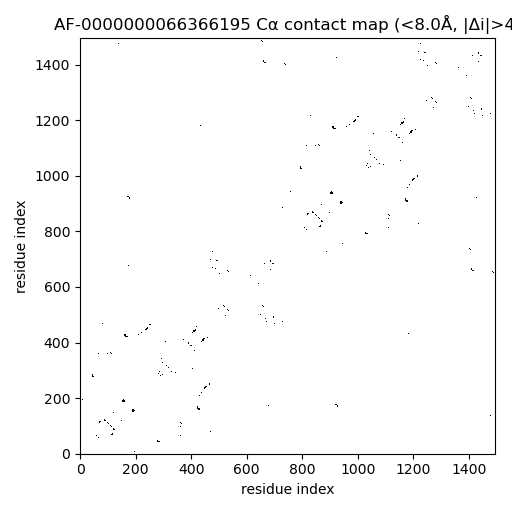1 746 ? 40.625 22.469 -9.859 1 46.62 746 GLN B N 1
ATOM 11705 C CA . GLN B 1 746 ? 41.594 21.766 -9.016 1 46.62 746 GLN B CA 1
ATOM 11706 C C . GLN B 1 746 ? 42.781 22.672 -8.648 1 46.62 746 GLN B C 1
ATOM 11708 O O . GLN B 1 746 ? 43.438 22.438 -7.645 1 46.62 746 GLN B O 1
ATOM 11713 N N . ASP B 1 747 ? 43.281 23.641 -9.453 1 39.5 747 ASP B N 1
ATOM 11714 C CA . ASP B 1 747 ? 44.406 24.531 -9.148 1 39.5 747 ASP B CA 1
ATOM 11715 C C . ASP B 1 747 ? 44.031 25.562 -8.094 1 39.5 747 ASP B C 1
ATOM 11717 O O . ASP B 1 747 ? 44.844 26.375 -7.68 1 39.5 747 ASP B O 1
ATOM 11721 N N . CYS B 1 748 ? 42.812 25.766 -7.801 1 33.56 748 CYS B N 1
ATOM 11722 C CA . CYS B 1 748 ? 42.656 26.703 -6.703 1 33.56 748 CYS B CA 1
ATOM 11723 C C . CYS B 1 748 ? 42.562 25.969 -5.367 1 33.56 748 CYS B C 1
ATOM 11725 O O . CYS B 1 748 ? 41.906 24.938 -5.262 1 33.56 748 CYS B O 1
#

Secondary structure (DSSP, 8-state):
-HHHHHHHHHHHHHHHHHHHHHHHHHHHHHHTTTT-HHHHHHHHHHHHHHHHHHHHHHHHHH-GGGSS-SHHHHHHHHTT---GGGGSHHHHHHHHHHHHHHHHTT-S-BSHHHHHHHHHHHHHHHHHHHHTT-GGGG-HHHHHHHHHHHHHHHHHHHHT-HHHHHHHHHHHH-SSB-GGGHHHHHHHHHHHHHHHHHHHHHTTS-SS---TT-----TT-PPPGGGHHHHHHHHHHHHHHHHHHHHHHHHHHHHHHHHHHH-GGGGGGHHHHHHHHHHHHHHHT-TTTGGGGTTTTS-HHHHHHHHT-SS-TTSHHHHHT--TTSGGGGG--SSS-HHHHHHHHHHHHHHHHHHHTTSSS--BSHHHHHHHHHHHHHHHHHHHHHH-TT-EEETTEEE---HHHHHHHHHHHHHHHHH--SHHHHHHHHHHTB-TTHHHHHHHHHHHHHHHHHHS--HHHHHHHHHT--------TT-GGGGG-BHHHH-B-----EETT-BHHHHHHHHHH---SEEEEES-TTT-BEEEEEEHHHHHHHHHHHHHHHT-S-----TT----------------------------------------SGGGGSSS-HHHHH-----TTTGGG---THHHHHHHHHHHHHHHHHTSBP-GGGS-EES---EEETT-BHHHHHHHHHHHT-SEEEEEETTEEEEEEEHHHHHHHHHHSS-SS------TTHHHHHGGG-SS----B-HHHHHHTT--/-HHHHHHHHHHHHHHHHHHHHHHHHHHHHHHTTTT-HHHHHHHHHHHHHHHHHHHHHHHHHH-GGGSS-SHHHHHHHHTT---GGGGSHHHHHHHHHHHHHHHHTT-S-BSHHHHHHHHHHHHHHHHHHHHTT-GGGG-HHHHHHHHHHHHHHHHHHHHT-HHHHHHHHHHHH-SSB-GGGHHHHHHHHHHHHHHHHHHHHHTTS-SS---TT-----TT-PPPGGGHHHHHHHHHHHHHHHHHHHHHHHHHHHHHHHHHHH-GGGGGGHHHHHHHHHHHHHHHT-TTTGGGGTTTTS-HHHHHHHHT-SS-TTSHHHHHT--TTSGGGGG--SSS-HHHHHHHHHHHHHHHHHHHTTSSS--BSHHHHHHHHHHHHHHHHHHHHHH-TT-EEETTEEE---HHHHHHHHHHHHHHHHH--SHHHHHHHHHHTB-TTHHHHHHHHHHHHHHHHHH---HHHHHHHHHT--------TT-GGGGG-BHHHH-B-----EETT-BHHHHHHHHHH---SEEEEES-TTT-BEEEEEEHHHHHHHHHHHHHHHT-S-----TT----------------------------------------SGGGGSSS-HHHHH-----TTTGGG---THHHHHHHHHHHHHHHHHTSBP-GGGS-EES---EEETT-BHHHHHHHHHHHT-SEEEEEETTEEEEEEEHHHHHHHHHHSS-SS------TTHHHHHGGG-SS----B-HHHHHHTT--

GO terms:
  GO:0030054 cell junction (C, IDA)
  GO:0055064 chloride ion homeostasis (P, IMP)
  GO:0030054 cell junction (C, IPI)

InterPro domains:
  IPR001807 Chloride channel [PF00654] (54-453)
  IPR001807 Chloride channel [PR00762] (64-81)
  IPR001807 Chloride channel [PR00762] (95-114)
  IPR001807 Chloride channel [PR00762] (152-171)
  IPR001807 Chloride channel [PR00762] (361-381)
  IPR001807 Chloride channel [PR00762] (404-420)
  IPR001807 Chloride channel [PR00762] (421-440)
  IPR001807 Chloride channel [PR00762] (459-473)
  IPR014743 Chloride channel, core [SSF81340] (2-474)
  IPR046342 CBS domain superfamily [G3DSA:3.10.580.10] (474-586)
  IPR046342 CBS domain superfamily [G3DSA:3.10.580.10] (608-711)
  IPR046342 CBS domain superfamily [SSF54631] (477-706)
  IPR050970 Voltage-gated chloride channel [PTHR45720] (2-723)

Radius of gyration: 37.24 Å; Cα contacts (8 Å, |Δi|>4): 2542; chains: 2; bounding box: 101×112×116 Å

Nearest PDB structures (foldseek):
  7xf5-assembly1_B  TM=9.237E-01  e=4.650E-48  Homo sapiens
  8ta5-assembly1_A  TM=8.425E-01  e=7.109E-49  Homo sapiens
  8ta4-assembly1_B  TM=8.281E-01  e=2.611E-49  Homo sapiens
  7xf5-assembly1_A  TM=9.147E-01  e=4.247E-47  Homo sapiens
  7xja-assembly1_B  TM=9.815E-01  e=1.026E-41  Homo sapiens

Solvent-accessible surface area (backbone atoms only — not comparable to full-atom values): 76638 Å² total; per-residue (Å²): 89,67,65,8,48,52,47,10,49,50,46,50,54,42,50,52,51,24,50,51,40,44,49,50,53,51,49,56,44,61,71,36,57,79,72,44,71,66,59,33,48,50,51,55,25,47,53,26,22,51,32,34,34,49,14,28,49,44,15,57,68,69,19,57,68,20,37,33,26,39,51,44,58,47,30,28,34,62,62,56,41,84,54,65,75,65,49,34,71,57,27,46,53,23,30,54,56,21,32,35,30,36,56,29,35,67,55,57,52,19,64,48,29,31,32,23,32,46,21,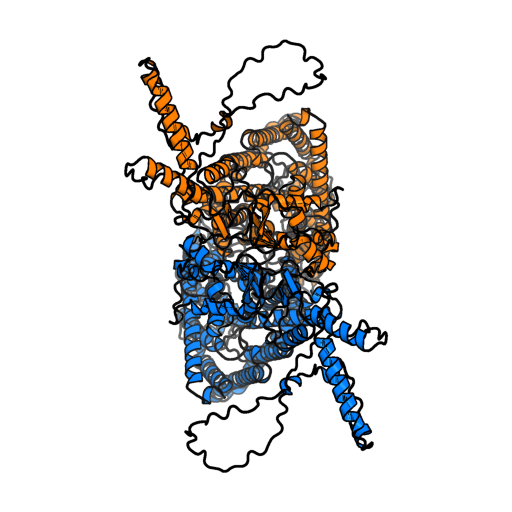26,26,50,33,48,50,49,34,59,57,44,31,75,77,37,71,52,48,67,14,63,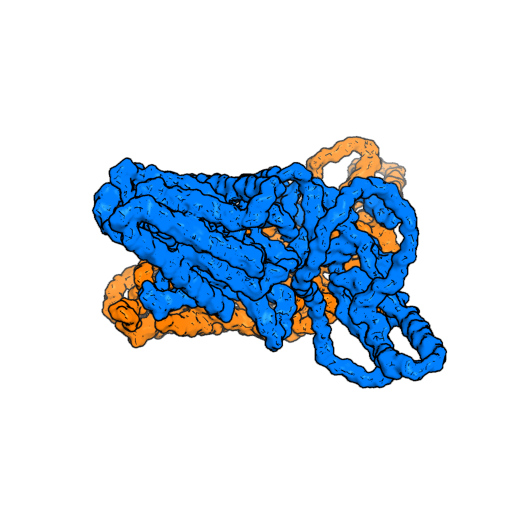54,41,45,52,50,39,32,47,28,14,27,2,21,19,35,0,29,68,49,51,13,23,68,19,12,29,44,38,29,46,58,66,39,30,67,65,42,54,44,85,54,47,59,57,17,39,48,22,2,40,44,2,16,47,40,38,45,44,49,40,40,74,69,67,73,33,90,64,75,61,41,89,51,58,50,88,69,64,80,85,64,49,78,57,78,83,51,48,64,56,36,50,50,48,4,46,51,22,1,52,49,12,27,46,46,40,50,50,33,51,51,51,45,50,50,50,53,51,44,41,72,69,34,71,71,43,68,84,12,60,47,54,54,37,32,51,51,34,37,52,54,36,53,51,32,30,44,92,57,61,4,52,47,44,34,34,77,54,52,73,68,50,47,46,54,48,36,45,35,69,68,56,69,79,40,62,74,54,48,70,66,46,50,80,89,37,76,59,34,49,62,63,44,96,88,47,56,60,66,56,31,37,50,48,31,29,55,52,50,47,56,52,26,41,55,53,63,61,42,69,31,37,31,9,65,58,50,35,38,29,45,34,16,17,36,48,15,26,48,52,20,43,49,49,35,68,76,35,75,72,28,54,76,56,96,85,47,66,44,71,65,46,20,11,57,32,6,53,32,23,15,24,6,21,38,6,11,28,58,60,43,72,32,39,42,48,30,48,30,40,22,29,38,48,45,62,58,45,64,55,26,45,51,10,22,52,39,0,26,54,50,4,49,37,65,32,71,30,47,47,56,48,49,31,58,74,68,61,50,77,49,83,64,80,74,66,62,44,57,70,68,46,66,71,38,30,41,64,76,48,40,42,61,86,60,73,67,41,42,64,75,32,24,44,47,53,54,49,51,54,63,70,72,46,94,57,68,61,36,40,30,23,60,36,90,83,66,28,31,47,57,25,29,30,43,43,70,52,55,52,49,52,52,51,50,51,43,43,62,69,66,68,60,81,70,71,70,64,90,68,74,66,79,70,79,74,75,79,72,83,75,84,75,82,74,85,76,84,79,79,86,79,83,80,84,68,85,79,70,69,78,81,74,78,82,77,72,84,84,71,81,68,81,49,67,52,87,78,23,69,59,62,70,66,40,75,70,69,68,61,75,72,50,64,72,58,83,72,72,65,55,60,54,51,52,48,48,49,50,50,48,52,53,53,57,28,64,35,68,48,78,54,63,82,37,56,25,14,50,44,59,62,63,39,42,36,60,25,31,42,61,60,50,49,48,46,32,61,64,65,55,45,60,58,36,37,23,25,56,67,24,19,58,56,26,37,38,36,54,66,39,51,35,48,46,55,58,64,68,38,69,86,67,73,83,70,65,67,41,54,53,67,35,52,70,61,21,54,38,71,40,97,58,69,60,50,41,43,42,65,68,57,53,60,58,66,79,102,91,67,66,9,47,52,47,8,49,50,44,49,52,43,50,52,51,25,50,50,39,44,49,48,52,51,50,56,44,60,70,37,58,80,70,45,71,66,59,32,50,49,51,56,26,47,53,26,22,53,32,34,32,49,16,27,50,44,15,57,68,68,18,57,65,22,38,32,25,39,51,44,57,47,28,26,34,62,63,56,41,84,56,66,75,66,48,36,71,58,27,46,54,22,29,55,55,21,30,35,30,35,56,29,34,67,55,56,52,18,63,49,30,31,31,24,32,46,22,24,25,51,34,47,48,48,34,58,56,44,31,74,78,36,73,54,48,66,16,65,53,40,46,51,50,38,30,45,28,15,26,2,20,20,36,0,26,67,49,52,12,22,68,19,12,29,45,38,28,45,58,65,38,30,66,64,43,53,45,85,54,47,58,56,18,39,50,22,2,40,43,3,16,48,41,39,45,44,50,40,38,76,69,67,74,33,91,65,76,62,41,87,52,60,52,86,70,65,79,84,66,48,77,57,78,82,51,48,63,57,36,49,49,48,4,45,51,22,1,52,49,13,27,47,48,41,48,50,32,51,51,52,45,50,48,51,52,52,46,40,72,70,33,70,73,45,67,84,11,59,47,55,54,37,32,52,51,33,40,52,55,36,53,49,32,30,44,91,58,61,3,52,48,43,34,34,78,52,51,72,67,50,47,47,54,48,37,45,33,70,67,56,68,79,41,63,74,55,48,69,65,46,51,81,88,38,76,59,34,51,63,62,44,96,87,46,54,59,64,57,31,37,50,47,30,30,56,52,48,49,56,51,27,40,56,56,65,62,41,69,31,37,32,9,65,58,52,37,37,28,44,35,16,17,37,49,15,26,48,52,20,43,49,47,33,68,76,34,73,71,28,53,74,57,95,85,46,66,45,68,66,47,21,12,57,32,6,54,33,22,16,25,7,21,37,4,11,28,58,60,43,72,32,40,41,48,30,48,29,39,23,29,38,49,44,62,57,43,63,55,26,45,53,9,22,52,38,0,24,55,50,4,49,38,65,32,70,29,47,47,57,47,50,30,57,76,68,61,50,80,50,83,64,80,74,65,66,44,57,68,69,46,68,70,38,30,40,66,76,47,40,42,60,85,61,74,66,42,42,64,74,32,23,43,46,53,53,50,51,55,64,69,73,45,94,57,66,62,37,41,31,22,60,35,89,84,66,29,31,47,56,26,28,31,42,45,70,54,56,52,50,53,54,50,50,51,42,44,61,70,65,68,62,79,71,70,72,64,91,68,74,64,78,70,76,73,75,78,71,82,75,82,73,83,75,84,75,82,79,77,88,76,83,79,86,69,82,81,70,69,77,80,74,77,80,76,72,83,83,73,84,68,82,51,68,52,87,79,25,70,58,63,70,66,41,76,71,68,67,62,75,71,50,64,72,61,82,73,74,66,56,61,54,52,51,50,48,50,50,50,48,53,54,53,58,28,64,36,68,47,78,56,62,81,36,56,26,14,50,44,59,63,63,39,42,36,60,25,31,41,60,59,50,48,48,46,32,61,63,64,56,45,61,59,35,38,23,24,56,65,23,20,58,56,26,36,38,37,55,65,39,51,37,48,46,55,59,64,69,39,68,87,67,73,84,69,67,65,42,53,53,68,37,53,69,61,23,51,36,70,39,95,59,71,61,51,42,43,43,64,66,54,54,61,57,66,78,102

Sequence (1496 aa):
MILGFILGTISFLMDIFVDLFTDAHRWIYYSVADYHVVVQYLVWVSYSMILMCFAAGFANIVSPQAVGSGIPEMKTALRGVVMQEYLTFRTLVSKVVSLTCVLGSELPVGKEGPFVHIGSLCASLLCKFMALFSNIYKNEARNKELLTVGCAVGIGCCFASPIGGALFSIEVTAMYYLPRNYWRAFLSATFGAIIFRLLPVWHREEETLMALYATKYRLDFPFDLQELPVFVAMGIVCGLGGAFFVFLYGKITLFVKEKKASNSLLMRNCFYYSALTSVLISTLTFPPGFGQFMAGKLTQRYSLISFFDDRTWSNHSIVKDFDDNDHLAAWKHPYANVFVVLFVFVIMKFWMSALSITLPIPCGSFVPIFVIGAGFGRLIGEGMATLFPEGFNTDGHIYPIVPGAYAVVGAAALTAGVTHTMSTAVIMMELTGHLSYSLPILISVILSNMVSQSLQPSIYDTVIRIKRLPYLPLLRWGQRENSKIHVEDFMNRDVRFITLNSTYRDVFKILCSGNLKTVPMVKSTESMLLLGSIERAQLLALLIERTQYLRGGAYSIPARSKVHFQTATEDSSSASAQVSPSTPLKSALKRPTADEEQLNNNVYDSGLSFKTFFCSRPDTDAMKNDPDAHDDMILQEIEKWEEQQLDEQVNFNSCQIDPAPFQLVDRTTLHKTHSMFSVLNLDYAFVTSVGRLVGVVSLNELCKAITGCMPPDGVSLSPILSGFRERGSAGWRPEVCELHKLLDHQDCMILGFILGTISFLMDIFVDLFTDAHRWIYYSVADYHVVVQYLVWVSYSMILMCFAAGFANIVSPQAVGSGIPEMKTALRGVVMQEYLTFRTLVSKVVSLTCVLGSELPVGKEGPFVHIGSLCASLLCKFMALFSNIYKNEARNKELLTVGCAVGIGCCFASPIGGALFSIEVTAMYYLPRNYWRAFLSATFGAIIFRLLPVWHREEETLMALYATKYRLDFPFDLQELPVFVAMGIVCGLGGAFFVFLYGKITLFVKEKKASNSLLMRNCFYYSALTSVLISTLTFPPGFGQFMAGKLTQRYSLISFFDDRTWSNHSIVKDFDDNDHLAAWKHPYANVFVVLFVFVIMKFWMSALSITLPIPCGSFVPIFVIGAGFGRLIGEGMATLFPEGFNTDGHIYPIVPGAYAVVGAAALTAGVTHTMSTAVIMMELTGHLSYSLPILISVILSNMVSQSLQPSIYDTVIRIKRLPYLPLLRWGQRENSKIHVEDFMNRDVRFITLNSTYRDVFKILCSGNLKTVPMVKSTESMLLLGSIERAQLLALLIERTQYLRGGAYSIPARSKVHFQTATEDSSSASAQVSPSTPLKSALKRPTADEEQLNNNVYDSGLSFKTFFCSRPDTDAMKNDPDAHDDMILQEIEKWEEQQLDEQVNFNSCQIDPAPFQLVDRTTLHKTHSMFSVLNLDYAFVTSVGRLVGVVSLNELCKAITGCMPPDGVSLSPILSGFRERGSAGWRPEVCELHKLLDHQDC

Organism: Danio rerio (NCBI:txid7955)

Foldseek 3Di:
DVLLQVLLVLLQVLVVLLVVLQVVLVVVLVVCVPPDLVVSLCSLLVSLLVLLLVLLVLCVVQALLLFFLCLLVLLQCLLQDPDVSLQDPSSLVSNSSSVSSNSSSLQLFDDLSSLLSNLLSSLLVVLVVCCVVPVVSVDPVNNSLSSLLSNLLSNCSNQVFLVLSLQVSCVRRNPDDDVVSSVSSSVSSNSSSVSNQVVCCVVVNDVDSDFQQAAPDPLPQFDDPVCLVVLLVLLLVLLVLQLVLLVLLLVLLVVLVVVVVVDVVCVCNLSVLSSVLSSVLSSCCSCVPVVLLQLSSDRLSLLLSLLLHQDQCQPPVVVVPPDCPHSNVSQDDPVDHSLRSLVCNLVSLSNSLSSNSSRSGHGHSLSSLLSSQLSVLLSVLNVVCVVPVQADQDPNDTRHRGSSLSSLLRSLSNSCSQAVGQSSLSSSCSNHVDCSCSVSSNSSSVSSSVSSLQNHDHSSVSVCVVVVPLHLPQPLLDDPLLQVDWLLNQFAQPAQAAEQFDFLLSLVVVLLPDDDQKHWYAHDPVQQFTQFIFGNVLSVVLNLVLLVVVVPDPPPPPPPPPPPPPPPPPPPPPPPPDPDDDDDPPPPPDDPDDPPDDPDDVVQPPVVRLCVSRPPPPPVVVVVPPPDPVVVVVVVVVVVVSVVNRRHTRDCVPGDTGRDFAEAERGHGLNVVSCCCSVVVDQKHFYDHVRHTRGIDGSVSSSVVVVVSPPPDPCPVNRSVVSVVNRVPDDVPPPDDDPVVSVVVVVD/DVLLQVLLVLLQVLVVLLVVLQVVLVVVLVVCVPPDPVVSLCSLLVSLLVLLLVLLVLCVPQALLLFFLCLLVLLQCLLQDPDVSLQDPSSLVSNSSSVSSNSSSLQLFADLSSLLSNLLSSLLVVLVVCCVVPVVSVDPVNNSLSSLLSSLLSNCSNQVFLVLSLQVSCVRRNPDDDVVSSVSSSVSSNSSSVSNQVVCCVVVNDVDSDFLQAAPDPLPQFDDPVCLVVLLVLLQVLLVLQLVLLVLLLVLLVVLVVVVVVDVVCVCNLSVLSSVLSSVLSSCCSCVPVVLLQLSSDRLSLLLSLLLYQDQCQPPVVVVPPDCPHSNVSQDDPVDHSLRSLVCNLVSLSNSLSSNSSRSGHGHSLSSLLSSQLSVLLSVLNVVCVVPVQADQDPNDTRHRGSSLSSLLRSLSNSCSQAVGQSSLSSSCSNHVDCSCSVSSNSSSVSSSVSSLQNHDHSSVSVCVVVVPLHLPQPLLDDPLLQVDWLLNLFAQPAQAAEQFDFLLSLVVVLVPDDDQKHWYAHDPVQQFTQFIFGNVLSVVLNLVLLVVVVPDPPPPPPPPPPPPPPPPVPPPPPPPDPDDDDDPPPPPDDPDPPPDDPDDVVQPPVVRLCVSRPPPPPVVVVVPPPDPVVVVVVVVVVVVSVVNRRHTGDCVPGDTGRDFAEAERGHGLNVVSCCCSVVVDQKHFYDHVRHTRGIDGSVSSSVVVVVSPPPDPCPVNRSVVSVVVNVDDDVPPPDDDPVVSVVVVVD

pLDDT: mean 74.11, std 22.0, range [19.94, 98.5]